Protein AF-W2RBD3-F1 (afdb_monomer_lite)

Sequence (770 aa):
MSEVTESHTTTTTTTAGEQTETVVTTTTTTTTTTTTEEMTSALADAMDKFSFIPEFGGQGISYWTELQRLYAASETSSARAFIDTAAQALLDESSSDEAKVSVAFEAVIDVHSWLQSLEVGDAPAGLALDRVFFSMPLLTLTQCANYLNFLETAGVSHETVAKNSATAVGHSQGVVSAVIFSAAKTAQEFVEIGVSVLRYMFWQGLRAQEAYQHLLTQYKQDGKNIEGAGPMLAVRGLKKEHVLKSIEVAKRRTKSPDLHLSLINASDMMNVTGFPATLTLLKQALEGLFAKPDADQTRIPHSQRKPTGSLSFLPLSAPFHTPLLSEAKPKLVQDVQRVKCAIKGGQLQVPVYATNAEATNLQTVDDVIDELINMQLLELVDWTATWAKIAEHHSNATHILEFGPDLGVAKLSDKFAEGLGIELVIATAKHPVMSSSTASAPLVGLQQFIDATSTFTSVEATWEKKFGPQVTESGKLVNRFTRALNKPPVMVAGMTPTTSLEGIDLVAAIQNAGFHGELAAGGLSRPNIFEDAVNELVSKIKPGLGIAINMLYLNAKQWGFQFPMVLRMRRSGVPIESITIGAGIPTKERALEMMSQLEDVGIKVVCFKPGSVDGIHAVLEIAAAMPSMTVMLQWTGGRAGGHHSFEDFHQPMEETYAAIRRVSNVLLVVGSGFGNWEDSKQYLTGEWSLSRGHLFKMPVDGILMGSRVMVAKEAATAPEVKKLLVDTPGIESELDHIGAGRAHSRRGEPLHSAVEGVRRQVLLDPARPG

Radius of gyration: 33.88 Å; chains: 1; bounding box: 140×58×85 Å

InterPro domains:
  IPR001227 Acyl transferase domain superfamily [G3DSA:3.40.366.10] (40-248)
  IPR001227 Acyl transferase domain superfamily [G3DSA:3.40.366.10] (314-462)
  IPR003965 Fatty acid synthase [PR01483] (479-499)
  IPR003965 Fatty acid synthase [PR01483] (609-627)
  IPR003965 Fatty acid synthase [PR01483] (629-648)
  IPR013565 Fatty acid synthase beta subunit AflB /Fas1-like, central domain [PF08354] (630-733)
  IPR013785 Aldolase-type TIM barrel [G3DSA:3.20.20.70] (463-743)
  IPR016035 Acyl transferase/acyl hydrolase/lysophospholipase [SSF52151] (56-420)
  IPR032088 Starter unit:ACP transacylase, SAT domain [PF16073] (56-305)
  IPR050830 Fungal fatty acid synthase [PTHR10982] (30-733)

pLDDT: mean 88.92, std 16.63, range [26.14, 98.81]

Structure (mmCIF, N/CA/C/O backbone):
data_AF-W2RBD3-F1
#
_entry.id   AF-W2RBD3-F1
#
loop_
_atom_site.group_PDB
_atom_site.id
_atom_site.type_symbol
_atom_site.label_atom_id
_atom_site.label_alt_id
_atom_site.label_comp_id
_atom_site.label_asym_id
_atom_site.label_entity_id
_atom_site.label_seq_id
_atom_site.pdbx_PDB_ins_code
_atom_site.Cartn_x
_atom_site.Cartn_y
_atom_site.Cartn_z
_atom_site.occupancy
_atom_site.B_iso_or_equiv
_atom_site.auth_seq_id
_atom_site.auth_comp_id
_atom_site.auth_asym_id
_atom_site.auth_atom_id
_atom_site.pdbx_PDB_model_num
ATOM 1 N N . MET A 1 1 ? -43.796 -24.158 -16.006 1.00 42.56 1 MET A N 1
ATOM 2 C CA . MET A 1 1 ? -45.097 -23.551 -15.650 1.00 42.56 1 MET A CA 1
ATOM 3 C C . MET A 1 1 ? -46.205 -24.290 -16.384 1.00 42.56 1 MET A C 1
ATOM 5 O O . MET A 1 1 ? -46.139 -24.379 -17.603 1.00 42.56 1 MET A O 1
ATOM 9 N N . SER A 1 2 ? -47.171 -24.853 -15.662 1.00 36.31 2 SER A N 1
ATOM 10 C CA . SER A 1 2 ? -48.413 -25.386 -16.236 1.00 36.31 2 SER A CA 1
ATOM 11 C C . SER A 1 2 ? -49.573 -24.614 -15.626 1.00 36.31 2 SER A C 1
ATOM 13 O O . SER A 1 2 ? -49.774 -24.666 -14.415 1.00 36.31 2 SER A O 1
ATOM 15 N N . GLU A 1 3 ? -50.297 -23.872 -16.450 1.00 34.53 3 GLU A N 1
ATOM 16 C CA . GLU A 1 3 ? -51.445 -23.079 -16.024 1.00 34.53 3 GLU A CA 1
ATOM 17 C C . GLU A 1 3 ? -52.714 -23.874 -16.352 1.00 34.53 3 GLU A C 1
ATOM 19 O O . GLU A 1 3 ? -52.901 -24.294 -17.495 1.00 34.53 3 GLU A O 1
ATOM 24 N N . VAL A 1 4 ? -53.561 -24.133 -15.353 1.00 43.09 4 VAL A N 1
ATOM 25 C CA . VAL A 1 4 ? -54.884 -24.738 -15.560 1.00 43.09 4 VAL A CA 1
ATOM 26 C C . VAL A 1 4 ? -55.922 -23.707 -15.146 1.00 43.09 4 VAL A C 1
ATOM 28 O O . VAL A 1 4 ? -55.894 -23.196 -14.026 1.00 43.09 4 VAL A O 1
ATOM 31 N N . THR A 1 5 ? -56.811 -23.369 -16.075 1.00 40.66 5 THR A N 1
ATOM 32 C CA . THR A 1 5 ? -57.878 -22.389 -15.872 1.00 40.66 5 THR A CA 1
ATOM 33 C C . THR A 1 5 ? -59.218 -23.102 -15.991 1.00 40.66 5 THR A C 1
ATOM 35 O O . THR A 1 5 ? -59.542 -23.619 -17.058 1.00 40.66 5 THR A O 1
ATOM 38 N N . GLU A 1 6 ? -60.006 -23.115 -14.917 1.00 47.03 6 GLU A N 1
ATOM 39 C CA . GLU A 1 6 ? -61.391 -23.594 -14.943 1.00 47.03 6 GLU A CA 1
ATOM 40 C C . GLU A 1 6 ? -62.354 -22.411 -14.782 1.00 47.03 6 GLU A C 1
ATOM 42 O O . GLU A 1 6 ? -62.167 -21.528 -13.937 1.00 47.03 6 GLU A O 1
ATOM 47 N N . SER A 1 7 ? -63.383 -22.373 -15.631 1.00 42.62 7 SER A N 1
ATOM 48 C CA . SER A 1 7 ? -64.442 -21.366 -15.605 1.00 42.62 7 SER A CA 1
ATOM 49 C C . SER A 1 7 ? -65.791 -22.025 -15.336 1.00 42.62 7 SER A C 1
ATOM 51 O O . SER A 1 7 ? -66.176 -22.999 -15.986 1.00 42.62 7 SER A O 1
ATOM 53 N N . HIS A 1 8 ? -66.534 -21.474 -14.377 1.00 48.09 8 HIS A N 1
ATOM 54 C CA . HIS A 1 8 ? -67.896 -21.904 -14.077 1.00 48.09 8 HIS A CA 1
ATOM 55 C C . HIS A 1 8 ? -68.867 -20.732 -14.235 1.00 48.09 8 HIS A C 1
ATOM 57 O O . HIS A 1 8 ? -68.729 -19.682 -13.604 1.00 48.09 8 HIS A O 1
ATOM 63 N N . THR A 1 9 ? -69.870 -20.928 -15.092 1.00 45.41 9 THR A N 1
ATOM 64 C CA . THR A 1 9 ? -70.931 -19.955 -15.369 1.00 45.41 9 THR A CA 1
ATOM 65 C C . THR A 1 9 ? -72.227 -20.412 -14.717 1.00 45.41 9 THR A C 1
ATOM 67 O O . THR A 1 9 ? -72.700 -21.515 -14.986 1.00 45.41 9 THR A O 1
ATOM 70 N N . THR A 1 10 ? -72.831 -19.554 -13.894 1.00 46.59 10 THR A N 1
ATOM 71 C CA . THR A 1 10 ? -74.152 -19.808 -13.300 1.00 46.59 10 THR A CA 1
ATOM 72 C C . THR A 1 10 ? -75.127 -18.727 -13.754 1.00 46.59 10 THR A C 1
ATOM 74 O O . THR A 1 10 ? -74.820 -17.537 -13.699 1.00 46.59 10 THR A O 1
ATOM 77 N N . THR A 1 11 ? -76.298 -19.147 -14.235 1.00 48.66 11 THR A N 1
ATOM 78 C CA . THR A 1 11 ? -77.363 -18.249 -14.705 1.00 48.66 11 THR A CA 1
ATOM 79 C C . THR A 1 11 ? -78.531 -18.309 -13.739 1.00 48.66 11 THR A C 1
ATOM 81 O O . THR A 1 11 ? -79.080 -19.388 -13.515 1.00 48.66 11 THR A O 1
ATOM 84 N N . THR A 1 12 ? -78.942 -17.159 -13.209 1.00 46.69 12 THR A N 1
ATOM 85 C CA . THR A 1 12 ? -80.091 -17.068 -12.305 1.00 46.69 12 THR A CA 1
ATOM 86 C C . THR A 1 12 ? -81.127 -16.133 -12.915 1.00 46.69 12 THR A C 1
ATOM 88 O O . THR A 1 12 ? -80.826 -14.994 -13.270 1.00 46.69 12 THR A O 1
ATOM 91 N N . THR A 1 13 ? -82.353 -16.635 -13.074 1.00 47.00 13 THR A N 1
ATOM 92 C CA . THR A 1 13 ? -83.486 -15.880 -13.627 1.00 47.00 13 THR A CA 1
ATOM 93 C C . THR A 1 13 ? -84.501 -15.639 -12.525 1.00 47.00 13 THR A C 1
ATOM 95 O O . THR A 1 13 ? -84.930 -16.591 -11.873 1.00 47.00 13 THR A O 1
ATOM 98 N N . THR A 1 14 ? -84.912 -14.389 -12.334 1.00 48.22 14 THR A N 1
ATOM 99 C CA . THR A 1 14 ? -85.931 -14.036 -11.337 1.00 48.22 14 THR A CA 1
ATOM 100 C C . THR A 1 14 ? -87.060 -13.276 -12.016 1.00 48.22 14 THR A C 1
ATOM 102 O O . THR A 1 14 ? -86.823 -12.388 -12.831 1.00 48.22 14 THR A O 1
ATOM 105 N N . THR A 1 15 ? -88.301 -13.655 -11.703 1.00 44.12 15 THR A N 1
ATOM 106 C CA . THR A 1 15 ? -89.507 -13.076 -12.315 1.00 44.12 15 THR A CA 1
ATOM 107 C C . THR A 1 15 ? -90.357 -12.429 -11.230 1.00 44.12 15 THR A C 1
ATOM 109 O O . THR A 1 15 ? -90.715 -13.098 -10.260 1.00 44.12 15 THR A O 1
ATOM 112 N N . ALA A 1 16 ? -90.693 -11.149 -11.390 1.00 40.84 16 ALA A N 1
ATOM 113 C CA . ALA A 1 16 ? -91.628 -10.443 -10.520 1.00 40.84 16 ALA A CA 1
ATOM 114 C C . ALA A 1 16 ? -92.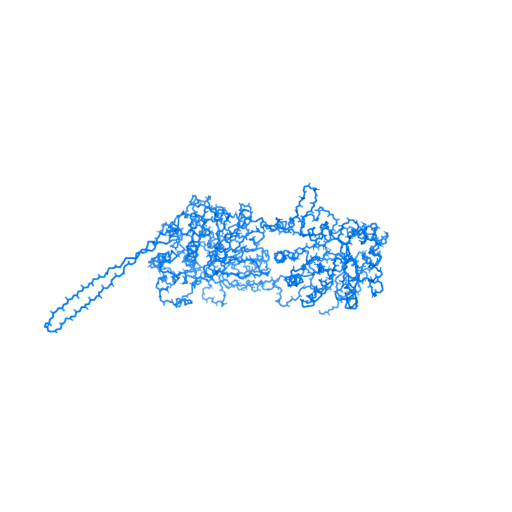556 -9.568 -11.378 1.00 40.84 16 ALA A C 1
ATOM 116 O O . ALA A 1 16 ? -92.155 -8.523 -11.883 1.00 40.84 16 ALA A O 1
ATOM 117 N N . GLY A 1 17 ? -93.806 -10.008 -11.549 1.00 63.91 17 GLY A N 1
ATOM 118 C CA . GLY A 1 17 ? -94.783 -9.341 -12.419 1.00 63.91 17 GLY A CA 1
ATOM 119 C C . GLY A 1 17 ? -94.480 -9.518 -13.914 1.00 63.91 17 GLY A C 1
ATOM 120 O O . GLY A 1 17 ? -93.918 -10.529 -14.321 1.00 63.91 17 GLY A O 1
ATOM 121 N N . GLU A 1 18 ? -94.865 -8.542 -14.741 1.00 45.94 18 GLU A N 1
ATOM 122 C CA . GLU A 1 18 ? -94.736 -8.603 -16.211 1.00 45.94 18 GLU A CA 1
ATOM 123 C C . GLU A 1 18 ? -93.317 -8.316 -16.751 1.00 45.94 18 GLU A C 1
ATOM 125 O O . GLU A 1 18 ? -93.142 -8.114 -17.952 1.00 45.94 18 GLU A O 1
ATOM 130 N N . GLN A 1 19 ? -92.278 -8.333 -15.909 1.00 38.34 19 GLN A N 1
ATOM 131 C CA . GLN A 1 19 ? -90.886 -8.263 -16.366 1.00 38.34 19 GLN A CA 1
ATOM 132 C C . GLN A 1 19 ? -90.031 -9.380 -15.757 1.00 38.34 19 GLN A C 1
ATOM 134 O O . GLN A 1 19 ? -90.107 -9.689 -14.567 1.00 38.34 19 GLN A O 1
ATOM 139 N N . THR A 1 20 ? -89.226 -10.006 -16.620 1.00 47.12 20 THR A N 1
ATOM 140 C CA . THR A 1 20 ? -88.289 -11.086 -16.283 1.00 47.12 20 THR A CA 1
ATOM 141 C C . THR A 1 20 ? -86.873 -10.592 -16.538 1.00 47.12 20 THR A C 1
ATOM 143 O O . THR A 1 20 ? -86.583 -10.143 -17.646 1.00 47.12 20 THR A O 1
ATOM 146 N N . GLU A 1 21 ? -85.990 -10.694 -15.545 1.00 40.16 21 GLU A N 1
ATOM 147 C CA . GLU A 1 21 ? -84.583 -10.313 -15.680 1.00 40.16 21 GLU A CA 1
ATOM 148 C C . GLU A 1 21 ? -83.690 -11.535 -15.418 1.00 40.16 21 GLU A C 1
ATOM 150 O O . GLU A 1 21 ? -83.887 -12.289 -14.458 1.00 40.16 21 GLU A O 1
ATOM 155 N N . THR A 1 22 ? -82.740 -11.770 -16.326 1.00 45.06 22 THR A N 1
ATOM 156 C CA . THR A 1 22 ? -81.808 -12.905 -16.279 1.00 45.06 22 THR A CA 1
ATOM 157 C C . THR A 1 22 ? -80.394 -12.373 -16.134 1.00 45.06 22 THR A C 1
ATOM 159 O O . THR A 1 22 ? -79.925 -11.642 -17.005 1.00 45.06 22 THR A O 1
ATOM 162 N N . VAL A 1 23 ? -79.707 -12.758 -15.059 1.00 43.25 23 VAL A N 1
ATOM 163 C CA . VAL A 1 23 ? -78.312 -12.373 -14.819 1.00 43.25 23 VAL A CA 1
ATOM 164 C C . VAL A 1 23 ? -77.432 -13.615 -14.922 1.00 43.25 23 VAL A C 1
ATOM 166 O O . VAL A 1 23 ? -77.678 -14.633 -14.270 1.00 43.25 23 VAL A O 1
ATOM 169 N N . VAL A 1 24 ? -76.410 -13.528 -15.775 1.00 44.53 24 VAL A N 1
ATOM 170 C CA . VAL A 1 24 ? -75.399 -14.571 -15.979 1.00 44.53 24 VAL A CA 1
ATOM 171 C C . VAL A 1 24 ? -74.103 -14.105 -15.331 1.00 44.53 24 VAL A C 1
ATOM 173 O O . VAL A 1 24 ? -73.531 -13.102 -15.755 1.00 44.53 24 VAL A O 1
ATOM 176 N N . THR A 1 25 ? -73.615 -14.848 -14.340 1.00 38.19 25 THR A N 1
ATOM 177 C CA . THR A 1 25 ? -72.338 -14.557 -13.676 1.00 38.19 25 THR A CA 1
ATOM 178 C C . THR A 1 25 ? -71.355 -15.682 -13.980 1.00 38.19 25 THR A C 1
ATOM 180 O O . THR A 1 25 ? -71.649 -16.856 -13.746 1.00 38.19 25 THR A O 1
ATOM 183 N N . THR A 1 26 ? -70.187 -15.330 -14.522 1.00 37.22 26 THR A N 1
ATOM 184 C CA . THR A 1 26 ? -69.086 -16.273 -14.777 1.00 37.22 26 THR A CA 1
ATOM 185 C C . THR A 1 26 ? -67.933 -15.954 -13.843 1.00 37.22 26 THR A C 1
ATOM 187 O O . THR A 1 26 ? -67.455 -14.821 -13.834 1.00 37.22 26 THR A O 1
ATOM 190 N N . THR A 1 27 ? -67.484 -16.951 -13.083 1.00 37.56 27 THR A N 1
ATOM 191 C CA . THR A 1 27 ? -66.327 -16.833 -12.191 1.00 37.56 27 THR A CA 1
ATOM 192 C C . THR A 1 27 ? -65.225 -17.751 -12.705 1.00 37.56 27 THR A C 1
ATOM 194 O O . THR A 1 27 ? -65.459 -18.939 -12.938 1.00 37.56 27 THR A O 1
ATOM 197 N N . THR A 1 28 ? -64.029 -17.196 -12.892 1.00 35.59 28 THR A N 1
ATOM 198 C CA . THR A 1 28 ? -62.841 -17.926 -13.353 1.00 35.59 28 THR A CA 1
ATOM 199 C C . THR A 1 28 ? -61.823 -17.953 -12.222 1.00 35.59 28 THR A C 1
ATOM 201 O O . THR A 1 28 ? -61.526 -16.907 -11.644 1.00 35.59 28 THR A O 1
ATOM 204 N N . THR A 1 29 ? -61.295 -19.129 -11.887 1.00 35.44 29 THR A N 1
ATOM 205 C CA . THR A 1 29 ? -60.264 -19.278 -10.851 1.00 35.44 29 THR A CA 1
ATOM 206 C C . THR A 1 29 ? -59.015 -19.888 -11.476 1.00 35.44 29 THR A C 1
ATOM 208 O O . THR A 1 29 ? -59.068 -20.971 -12.052 1.00 35.44 29 THR A O 1
ATOM 211 N N . THR A 1 30 ? -57.893 -19.174 -11.376 1.00 33.44 30 THR A N 1
ATOM 212 C CA . THR A 1 30 ? -56.581 -19.623 -11.859 1.00 33.44 30 THR A CA 1
ATOM 213 C C . THR A 1 30 ? -55.731 -19.991 -10.650 1.00 33.44 30 THR A C 1
ATOM 215 O O . THR A 1 30 ? -55.554 -19.169 -9.751 1.00 33.44 30 THR A O 1
ATOM 218 N N . THR A 1 31 ? -55.222 -21.221 -10.595 1.00 34.44 31 THR A N 1
ATOM 219 C CA . THR A 1 31 ? -54.333 -21.670 -9.513 1.00 34.44 31 THR A CA 1
ATOM 220 C C . THR A 1 31 ? -52.937 -21.908 -10.072 1.00 34.44 31 THR A C 1
ATOM 222 O O . THR A 1 31 ? -52.719 -22.840 -10.842 1.00 34.44 31 THR A O 1
ATOM 225 N N . THR A 1 32 ? -51.985 -21.064 -9.676 1.00 32.22 32 THR A N 1
ATOM 226 C CA . THR A 1 32 ? -50.572 -21.176 -10.060 1.00 32.22 32 THR A CA 1
ATOM 227 C C . THR A 1 32 ? -49.817 -21.920 -8.964 1.00 32.22 32 THR A C 1
ATOM 229 O O . THR A 1 32 ? -49.723 -21.438 -7.838 1.00 32.22 32 THR A O 1
ATOM 232 N N . THR A 1 33 ? -49.285 -23.103 -9.267 1.00 30.81 33 THR A N 1
ATOM 233 C CA . THR A 1 33 ? -48.367 -23.819 -8.369 1.00 30.81 33 THR A CA 1
ATOM 234 C C . THR A 1 33 ? -46.938 -23.382 -8.683 1.00 30.81 33 THR A C 1
ATOM 236 O O . THR A 1 33 ? -46.378 -23.763 -9.710 1.00 30.81 33 THR A O 1
ATOM 239 N N . THR A 1 34 ? -46.350 -22.556 -7.821 1.00 29.56 34 THR A N 1
ATOM 240 C CA . THR A 1 34 ? -44.927 -22.202 -7.873 1.00 29.56 34 THR A CA 1
ATOM 241 C C . THR A 1 34 ? -44.154 -23.207 -7.027 1.00 29.56 34 THR A C 1
ATOM 243 O O . THR A 1 34 ? -44.249 -23.202 -5.803 1.00 29.56 34 THR A O 1
ATOM 246 N N . THR A 1 35 ? -43.403 -24.098 -7.668 1.00 29.03 35 THR A N 1
ATOM 247 C CA . THR A 1 35 ? -42.313 -24.827 -7.013 1.00 29.03 35 THR A CA 1
ATOM 248 C C . THR A 1 35 ? -41.185 -23.837 -6.742 1.00 29.03 35 THR A C 1
ATOM 250 O O . THR A 1 35 ? -40.581 -23.324 -7.681 1.00 29.03 35 THR A O 1
ATOM 253 N N . THR A 1 36 ? -40.932 -23.532 -5.472 1.00 34.59 36 THR A N 1
ATOM 254 C CA . THR A 1 36 ? -39.731 -22.831 -5.008 1.00 34.59 36 THR A CA 1
ATOM 255 C C . THR A 1 36 ? -38.532 -23.765 -5.176 1.00 34.59 36 THR A C 1
ATOM 257 O O . THR A 1 36 ? -38.262 -24.602 -4.321 1.00 34.59 36 THR A O 1
ATOM 260 N N . GLU A 1 37 ? -37.833 -23.661 -6.305 1.00 33.25 37 GLU A N 1
ATOM 261 C CA . GLU A 1 37 ? -36.417 -24.030 -6.351 1.00 33.25 37 GLU A CA 1
ATOM 262 C C . GLU A 1 37 ? -35.660 -22.951 -5.565 1.00 33.25 37 GLU A C 1
ATOM 264 O O . GLU A 1 37 ? -35.721 -21.770 -5.913 1.00 33.25 37 GLU A O 1
ATOM 269 N N . GLU A 1 38 ? -35.007 -23.332 -4.465 1.00 38.19 38 GLU A N 1
ATOM 270 C CA . GLU A 1 38 ? -34.038 -22.478 -3.776 1.00 38.19 38 GLU A CA 1
ATOM 271 C C . GLU A 1 38 ? -32.923 -22.137 -4.774 1.00 38.19 38 GLU A C 1
ATOM 273 O O . GLU A 1 38 ? -32.088 -22.981 -5.095 1.00 38.19 38 GLU A O 1
ATOM 278 N N . MET A 1 39 ? -32.926 -20.916 -5.315 1.00 39.75 39 MET A N 1
ATOM 279 C CA . MET A 1 39 ? -31.778 -20.413 -6.065 1.00 39.75 39 MET A CA 1
ATOM 280 C C . MET A 1 39 ? -30.640 -20.192 -5.065 1.00 39.75 39 MET A C 1
ATOM 282 O O . MET A 1 39 ? -30.625 -19.190 -4.350 1.00 39.75 39 MET A O 1
ATOM 286 N N . THR A 1 40 ? -29.707 -21.140 -4.984 1.00 53.28 40 THR A N 1
ATOM 287 C CA . THR A 1 40 ? -28.430 -20.947 -4.291 1.00 53.28 40 THR A CA 1
ATOM 288 C C . THR A 1 40 ? -27.666 -19.807 -4.967 1.00 53.28 40 THR A C 1
ATOM 290 O O . THR A 1 40 ? -27.737 -19.623 -6.185 1.00 53.28 40 THR A O 1
ATOM 293 N N . SER A 1 41 ? -26.991 -18.959 -4.184 1.00 72.12 41 SER A N 1
ATOM 294 C CA . SER A 1 41 ? -26.258 -17.831 -4.760 1.00 72.12 41 SER A CA 1
ATOM 295 C C . SER A 1 41 ? -25.045 -18.327 -5.553 1.00 72.12 41 SER A C 1
ATOM 297 O O . SER A 1 41 ? -24.392 -19.300 -5.176 1.00 72.12 41 SER A O 1
ATOM 299 N N . ALA A 1 42 ? -24.686 -17.621 -6.630 1.00 76.06 42 ALA A N 1
ATOM 300 C CA . ALA A 1 42 ? -23.510 -17.969 -7.433 1.00 76.06 42 ALA A CA 1
ATOM 301 C C . ALA A 1 42 ? -22.207 -17.988 -6.607 1.00 76.06 42 ALA A C 1
ATOM 303 O O . ALA A 1 42 ? -21.284 -18.733 -6.936 1.00 76.06 42 ALA A O 1
ATOM 304 N N . LEU A 1 43 ? -22.136 -17.191 -5.531 1.00 81.62 43 LEU A N 1
ATOM 305 C CA . LEU A 1 43 ? -21.018 -17.217 -4.590 1.00 81.62 43 LEU A CA 1
ATOM 306 C C . LEU A 1 43 ? -21.042 -18.455 -3.691 1.00 81.62 43 LEU A C 1
ATOM 308 O O . LEU A 1 43 ? -19.989 -19.055 -3.477 1.00 81.62 43 LEU A O 1
ATOM 312 N N . ALA A 1 44 ? -22.211 -18.871 -3.201 1.00 80.62 44 ALA A N 1
ATOM 313 C CA . ALA A 1 44 ? -22.341 -20.088 -2.404 1.00 80.62 44 ALA A CA 1
ATOM 314 C C . ALA A 1 44 ? -21.848 -21.321 -3.176 1.00 80.62 44 ALA A C 1
ATOM 316 O O . ALA A 1 44 ? -21.077 -22.113 -2.633 1.00 80.62 44 ALA A O 1
ATOM 317 N N . ASP A 1 45 ? -22.197 -21.426 -4.460 1.00 81.62 45 ASP A N 1
ATOM 318 C CA . ASP A 1 45 ? -21.787 -22.541 -5.326 1.00 81.62 45 ASP A CA 1
ATOM 319 C C . ASP A 1 45 ? -20.283 -22.533 -5.660 1.00 81.62 45 ASP A C 1
ATOM 321 O O . ASP A 1 45 ? -19.700 -23.561 -6.010 1.00 81.62 45 ASP A O 1
ATOM 325 N N . ALA A 1 46 ? -19.635 -21.370 -5.575 1.00 85.25 46 ALA A N 1
ATOM 326 C CA . ALA A 1 46 ? -18.230 -21.189 -5.926 1.00 85.25 46 ALA A CA 1
ATOM 327 C C . ALA A 1 46 ? -17.299 -21.113 -4.710 1.00 85.25 46 ALA A C 1
ATOM 329 O O . ALA A 1 46 ? -16.096 -20.918 -4.897 1.00 85.25 46 ALA A O 1
ATOM 330 N N . MET A 1 47 ? -17.822 -21.264 -3.489 1.00 85.69 47 MET A N 1
ATOM 331 C CA . MET A 1 47 ? -17.082 -20.917 -2.279 1.00 85.69 47 MET A CA 1
ATOM 332 C C . MET A 1 47 ? -15.768 -21.685 -2.114 1.00 85.69 47 MET A C 1
ATOM 334 O O . MET A 1 47 ? -14.762 -21.094 -1.736 1.00 85.69 47 MET A O 1
ATOM 338 N N . ASP A 1 48 ? -15.746 -22.966 -2.486 1.00 85.62 48 ASP A N 1
ATOM 339 C CA . ASP A 1 48 ? -14.556 -23.822 -2.384 1.00 85.62 48 ASP A CA 1
ATOM 340 C C . ASP A 1 48 ? -13.385 -23.357 -3.286 1.00 85.62 48 ASP A C 1
ATOM 342 O O . ASP A 1 48 ? -12.281 -23.899 -3.212 1.00 85.62 48 ASP A O 1
ATOM 346 N N . LYS A 1 49 ? -13.603 -22.368 -4.168 1.00 87.94 49 LYS A N 1
ATOM 347 C CA . LYS A 1 49 ? -12.549 -21.739 -4.981 1.00 87.94 49 LYS A CA 1
ATOM 348 C C . LYS A 1 49 ? -11.823 -20.613 -4.245 1.00 87.94 49 LYS A C 1
ATOM 350 O O . LYS A 1 49 ? -10.752 -20.204 -4.699 1.00 87.94 49 LYS A O 1
ATOM 355 N N . PHE A 1 50 ? -12.404 -20.091 -3.171 1.00 92.00 50 PHE A N 1
ATOM 356 C CA . PHE A 1 50 ? -11.901 -18.933 -2.450 1.00 92.00 50 PHE A CA 1
ATOM 357 C C . PHE A 1 50 ? -11.233 -19.343 -1.141 1.00 92.00 50 PHE A C 1
ATOM 359 O O . PHE A 1 50 ? -11.607 -20.309 -0.485 1.00 92.00 50 PHE A O 1
ATOM 366 N N . SER A 1 51 ? -10.239 -18.554 -0.759 1.00 94.44 51 SER A N 1
ATOM 367 C CA . SER A 1 51 ? -9.660 -18.548 0.579 1.00 94.44 51 SER A CA 1
ATOM 368 C C . SER A 1 51 ? -9.661 -17.107 1.072 1.00 94.44 51 SER A C 1
ATOM 370 O O . SER A 1 51 ? -9.068 -16.240 0.414 1.00 94.44 51 SER A O 1
ATOM 372 N N . PHE A 1 52 ? -10.375 -16.839 2.161 1.00 96.75 52 PHE A N 1
ATOM 373 C CA . PHE A 1 52 ? -10.646 -15.491 2.651 1.00 96.75 52 PHE A CA 1
ATOM 374 C C . PHE A 1 52 ? -9.799 -15.087 3.850 1.00 96.75 52 PHE A C 1
ATOM 376 O O . PHE A 1 52 ? -9.380 -15.916 4.660 1.00 96.75 52 PHE A O 1
ATOM 383 N N . ILE A 1 53 ? -9.644 -13.773 3.985 1.00 98.31 53 ILE A N 1
ATOM 384 C CA . ILE A 1 53 ? -9.252 -13.091 5.211 1.00 98.31 53 ILE A CA 1
ATOM 385 C C . ILE A 1 53 ? -10.338 -12.055 5.529 1.00 98.31 53 ILE A C 1
ATOM 387 O O . ILE A 1 53 ? -10.335 -10.972 4.943 1.00 98.31 53 ILE A O 1
ATOM 391 N N . PRO A 1 54 ? -11.297 -12.364 6.416 1.00 98.44 54 PRO A N 1
ATOM 392 C CA . PRO A 1 54 ? -12.169 -11.352 6.998 1.00 98.44 54 PRO A CA 1
ATOM 393 C C . PRO A 1 54 ? -11.335 -10.309 7.743 1.00 98.44 54 PRO A C 1
ATOM 395 O O . PRO A 1 54 ? -10.522 -10.658 8.606 1.00 98.44 54 PRO A O 1
ATOM 398 N N . GLU A 1 55 ? -11.535 -9.043 7.394 1.00 98.50 55 GLU A N 1
ATOM 399 C CA . GLU A 1 55 ? -10.809 -7.901 7.934 1.00 98.50 55 GLU A CA 1
ATOM 400 C C . GLU A 1 55 ? -11.780 -6.886 8.553 1.00 98.50 55 GLU A C 1
ATOM 402 O O . GLU A 1 55 ? -12.916 -6.693 8.098 1.00 98.50 55 GLU A O 1
ATOM 407 N N . PHE A 1 56 ? -11.341 -6.285 9.660 1.00 98.12 56 PHE A N 1
ATOM 408 C CA . PHE A 1 56 ? -12.120 -5.321 10.424 1.00 98.12 56 PHE A CA 1
ATOM 409 C C . PHE A 1 56 ? -11.247 -4.141 10.871 1.00 98.12 56 PHE A C 1
ATOM 411 O O . PHE A 1 56 ? -10.206 -4.318 11.512 1.00 98.12 56 PHE A O 1
ATOM 418 N N . GLY A 1 57 ? -11.692 -2.917 10.581 1.00 94.00 57 GLY A N 1
ATOM 419 C CA . GLY A 1 57 ? -10.997 -1.694 10.996 1.00 94.00 57 GLY A CA 1
ATOM 420 C C . GLY A 1 57 ? -11.098 -1.313 12.482 1.00 94.00 57 GLY A C 1
ATOM 421 O O . GLY A 1 57 ? -11.844 -1.900 13.262 1.00 94.00 57 GLY A O 1
ATOM 422 N N . GLY A 1 58 ? -10.340 -0.289 12.878 1.00 91.06 58 GLY A N 1
ATOM 423 C CA . GLY A 1 58 ? -10.302 0.239 14.245 1.00 91.06 58 GLY A CA 1
ATOM 424 C C . GLY A 1 58 ? -10.966 1.611 14.417 1.00 91.06 58 GLY A C 1
ATOM 425 O O . GLY A 1 58 ? -11.672 2.109 13.540 1.00 91.06 58 GLY A O 1
ATOM 426 N N . GLN A 1 59 ? -10.707 2.234 15.569 1.00 91.81 59 GLN A N 1
ATOM 427 C CA . GLN A 1 59 ? -11.198 3.569 15.935 1.00 91.81 59 GLN A CA 1
ATOM 428 C C . GLN A 1 59 ? -10.744 4.681 14.973 1.00 91.81 59 GLN A C 1
ATOM 430 O O . GLN A 1 59 ? -9.732 4.570 14.282 1.00 91.81 59 GLN A O 1
ATOM 435 N N . GLY A 1 60 ? -11.472 5.803 14.984 1.00 86.19 60 GLY A N 1
ATOM 436 C CA . GLY A 1 60 ? -11.169 6.979 14.159 1.00 86.19 60 GLY A CA 1
ATOM 437 C C . GLY A 1 60 ? -11.822 6.979 12.770 1.00 86.19 60 GLY A C 1
ATOM 438 O O . GLY A 1 60 ? -11.459 7.804 11.930 1.00 86.19 60 GLY A O 1
ATOM 439 N N . ILE A 1 61 ? -12.781 6.078 12.533 1.00 88.81 61 ILE A N 1
ATOM 440 C CA . ILE A 1 61 ? -13.580 5.974 11.304 1.00 88.81 61 ILE A CA 1
ATOM 441 C C . ILE A 1 61 ? -15.039 6.318 11.623 1.00 88.81 61 ILE A C 1
ATOM 443 O O . ILE A 1 61 ? -15.585 5.876 12.633 1.00 88.81 61 ILE A O 1
ATOM 447 N N . SER A 1 62 ? -15.684 7.109 10.761 1.00 91.88 62 SER A N 1
ATOM 448 C CA . SER A 1 62 ? -17.104 7.442 10.912 1.00 91.88 62 SER A CA 1
ATOM 449 C C . SER A 1 62 ? -17.982 6.234 10.578 1.00 91.88 62 SER A C 1
ATOM 451 O O . SER A 1 62 ? -17.898 5.693 9.479 1.00 91.88 62 SER A O 1
ATOM 453 N N . TYR A 1 63 ? -18.830 5.830 11.523 1.00 95.06 63 TYR A N 1
ATOM 454 C CA . TYR A 1 63 ? -19.655 4.620 11.434 1.00 95.06 63 TYR A CA 1
ATOM 455 C C . TYR A 1 63 ? -21.164 4.908 11.421 1.00 95.06 63 TYR A C 1
ATOM 457 O O . TYR A 1 63 ? -21.938 4.130 10.871 1.00 95.06 63 TYR A O 1
ATOM 465 N N . TRP A 1 64 ? -21.595 6.034 12.000 1.00 96.31 64 TRP A N 1
ATOM 466 C CA . TRP A 1 64 ? -23.004 6.286 12.323 1.00 96.31 64 TRP A CA 1
ATOM 467 C C . TRP A 1 64 ? -23.932 6.256 11.106 1.00 96.31 64 TRP A C 1
ATOM 469 O O . TRP A 1 64 ? -24.926 5.536 11.097 1.00 96.31 64 TRP A O 1
ATOM 479 N N . THR A 1 65 ? -23.582 6.978 10.042 1.00 95.88 65 THR A N 1
ATOM 480 C CA . THR A 1 65 ? -24.394 7.009 8.817 1.00 95.88 65 THR A CA 1
ATOM 481 C C . THR A 1 65 ? -24.499 5.634 8.159 1.00 95.88 65 THR A C 1
ATOM 483 O O . THR A 1 65 ? -25.498 5.329 7.513 1.00 95.88 65 THR A O 1
ATOM 486 N N . GLU A 1 66 ? -23.475 4.795 8.301 1.00 96.12 66 GLU A N 1
ATOM 487 C CA . GLU A 1 66 ? -23.502 3.435 7.767 1.00 96.12 66 GLU A CA 1
ATOM 488 C C . GLU A 1 66 ? -24.419 2.533 8.590 1.00 96.12 66 GLU A C 1
ATOM 490 O O . GLU A 1 66 ? -25.259 1.845 8.017 1.00 96.12 66 GLU A O 1
ATOM 495 N N . LEU A 1 67 ? -24.361 2.637 9.920 1.00 97.19 67 LEU A N 1
ATOM 496 C CA . LEU A 1 67 ? -25.293 1.963 10.822 1.00 97.19 67 LEU A CA 1
ATOM 497 C C . LEU A 1 67 ? -26.754 2.355 10.544 1.00 97.19 67 LEU A C 1
ATOM 499 O O . LEU A 1 67 ? -27.615 1.483 10.451 1.00 97.19 67 LEU A O 1
ATOM 503 N N . GLN A 1 68 ? -27.028 3.648 10.337 1.00 97.06 68 GLN A N 1
ATOM 504 C CA . GLN A 1 68 ? -28.359 4.137 9.958 1.00 97.06 68 GLN A CA 1
ATOM 505 C C . GLN A 1 68 ? -28.850 3.516 8.646 1.00 97.06 68 GLN A C 1
ATOM 507 O O . GLN A 1 68 ? -30.009 3.118 8.544 1.00 97.06 68 GLN A O 1
ATOM 512 N N . ARG A 1 69 ? -27.974 3.396 7.641 1.00 95.62 69 ARG A N 1
ATOM 513 C CA . ARG A 1 69 ? -28.325 2.767 6.358 1.00 95.62 69 ARG A CA 1
ATOM 514 C C . ARG A 1 69 ? -28.607 1.278 6.506 1.00 95.62 69 ARG A C 1
ATOM 516 O O . ARG A 1 69 ? -29.579 0.812 5.926 1.00 95.62 69 ARG A O 1
ATOM 523 N N . LEU A 1 70 ? -27.801 0.557 7.287 1.00 96.00 70 LEU A N 1
ATOM 524 C CA . LEU A 1 70 ? -28.034 -0.862 7.577 1.00 96.00 70 LEU A CA 1
ATOM 525 C C . LEU A 1 70 ? -29.389 -1.071 8.267 1.00 96.00 70 LEU A C 1
ATOM 527 O O . LEU A 1 70 ? -30.134 -1.973 7.895 1.00 96.00 70 LEU A O 1
ATOM 531 N N . TYR A 1 71 ? -29.740 -0.199 9.214 1.00 96.44 71 TYR A N 1
ATOM 532 C CA . TYR A 1 71 ? -31.033 -0.238 9.899 1.00 96.44 71 TYR A CA 1
ATOM 533 C C . TYR A 1 71 ? -32.218 0.051 8.964 1.00 96.44 71 TYR A C 1
ATOM 535 O O . TYR A 1 71 ? -33.252 -0.620 9.013 1.00 96.44 71 TYR A O 1
ATOM 543 N N . ALA A 1 72 ? -32.065 1.053 8.095 1.00 94.19 72 ALA A N 1
ATOM 544 C CA . ALA A 1 72 ? -33.108 1.493 7.175 1.00 94.19 72 ALA A CA 1
ATOM 545 C C . ALA A 1 72 ? -33.291 0.571 5.955 1.00 94.19 72 ALA A C 1
ATOM 547 O O . ALA A 1 72 ? -34.313 0.671 5.282 1.00 94.19 72 ALA A O 1
ATOM 548 N N . ALA A 1 73 ? -32.323 -0.304 5.652 1.00 90.38 73 ALA A N 1
ATOM 549 C CA . ALA A 1 73 ? -32.303 -1.087 4.416 1.00 90.38 73 ALA A CA 1
ATOM 550 C C . ALA A 1 73 ? -33.490 -2.057 4.276 1.00 90.38 73 ALA A C 1
ATOM 552 O O . ALA A 1 73 ? -34.111 -2.113 3.217 1.00 90.38 73 ALA A O 1
ATOM 553 N N . SER A 1 74 ? -33.802 -2.828 5.321 1.00 88.88 74 SER A N 1
ATOM 554 C CA . SER A 1 74 ? -34.925 -3.773 5.323 1.00 88.88 74 SER A C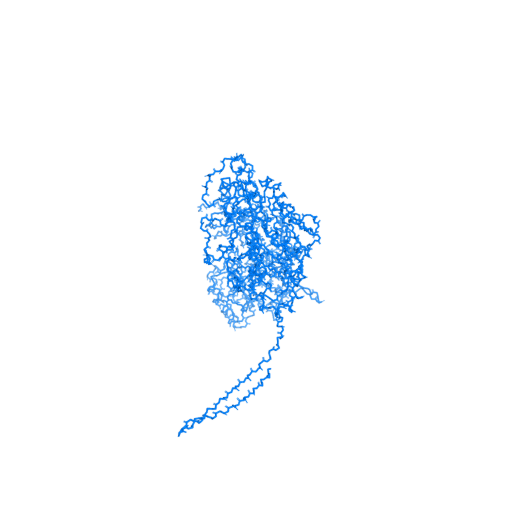A 1
ATOM 555 C C . SER A 1 74 ? -35.366 -4.100 6.747 1.00 88.88 74 SER A C 1
ATOM 557 O O . SER A 1 74 ? -34.533 -4.321 7.624 1.00 88.88 74 SER A O 1
ATOM 559 N N . GLU A 1 75 ? -36.680 -4.157 6.974 1.00 88.06 75 GLU A N 1
ATOM 560 C CA . GLU A 1 75 ? -37.272 -4.529 8.269 1.00 88.06 75 GLU A CA 1
ATOM 561 C C . GLU A 1 75 ? -37.062 -6.002 8.627 1.00 88.06 75 GLU A C 1
ATOM 563 O O . GLU A 1 75 ? -37.084 -6.360 9.800 1.00 88.06 75 GLU A O 1
ATOM 568 N N . THR A 1 76 ? -36.846 -6.853 7.625 1.00 88.81 76 THR A N 1
ATOM 569 C CA . THR A 1 76 ? -36.705 -8.301 7.804 1.00 88.81 76 THR A CA 1
ATOM 570 C C . THR A 1 76 ? -35.259 -8.776 7.707 1.00 88.81 76 THR A C 1
ATOM 572 O O . THR A 1 76 ? -35.036 -9.985 7.724 1.00 88.81 76 THR A O 1
ATOM 575 N N . SER A 1 77 ? -34.284 -7.868 7.563 1.00 93.06 77 SER A N 1
ATOM 576 C CA . SER A 1 77 ? -32.881 -8.266 7.424 1.00 93.06 77 SER A CA 1
ATOM 577 C C . SER A 1 77 ? -32.297 -8.763 8.740 1.00 93.06 77 SER A C 1
ATOM 579 O O . SER A 1 77 ? -32.610 -8.281 9.835 1.00 93.06 77 SER A O 1
ATOM 581 N N . SER A 1 78 ? -31.371 -9.708 8.614 1.00 92.94 78 SER A N 1
ATOM 582 C CA . SER A 1 78 ? -30.605 -10.250 9.739 1.00 92.94 78 SER A CA 1
ATOM 583 C C . SER A 1 78 ? -29.787 -9.167 10.454 1.00 92.94 78 SER A C 1
ATOM 585 O O . SER A 1 78 ? -29.710 -9.141 11.685 1.00 92.94 78 SER A O 1
ATOM 587 N N . ALA A 1 79 ? -29.234 -8.223 9.687 1.00 95.75 79 ALA A N 1
ATOM 588 C CA . ALA A 1 79 ? -28.487 -7.087 10.207 1.00 95.75 79 ALA A CA 1
ATOM 589 C C . ALA A 1 79 ? -29.358 -6.186 11.093 1.00 95.75 79 ALA A C 1
ATOM 591 O O . ALA A 1 79 ? -28.921 -5.802 12.177 1.00 95.75 79 ALA A O 1
ATOM 592 N N . ARG A 1 80 ? -30.601 -5.886 10.687 1.00 96.50 80 ARG A N 1
ATOM 593 C CA . ARG A 1 80 ? -31.507 -5.065 11.500 1.00 96.50 80 ARG A CA 1
ATOM 594 C C . ARG A 1 80 ? -31.920 -5.773 12.786 1.00 96.50 80 ARG A C 1
ATOM 596 O O . ARG A 1 80 ? -31.830 -5.163 13.846 1.00 96.50 80 ARG A O 1
ATOM 603 N N . ALA A 1 81 ? -32.276 -7.056 12.721 1.00 96.94 81 ALA A N 1
ATOM 604 C CA . ALA A 1 81 ? -32.628 -7.836 13.911 1.00 96.94 81 ALA A CA 1
ATOM 605 C C . ALA A 1 81 ? -31.474 -7.901 14.936 1.00 96.94 81 ALA A C 1
ATOM 607 O O . ALA A 1 81 ? -31.685 -7.803 16.151 1.00 96.94 81 ALA A O 1
ATOM 608 N N . PHE A 1 82 ? -30.233 -8.014 14.451 1.00 98.25 82 PHE A N 1
ATOM 609 C CA . PHE A 1 82 ? -29.044 -7.895 15.290 1.00 98.25 82 PHE A CA 1
ATOM 610 C C . PHE A 1 82 ? -28.910 -6.497 15.902 1.00 98.25 82 PHE A C 1
ATOM 612 O O . PHE A 1 82 ? -28.701 -6.392 17.112 1.00 98.25 82 PHE A O 1
ATOM 619 N N . ILE A 1 83 ? -29.077 -5.435 15.101 1.00 98.50 83 ILE A N 1
ATOM 620 C CA . ILE A 1 83 ? -29.043 -4.048 15.588 1.00 98.50 83 ILE A CA 1
ATOM 621 C C . ILE A 1 83 ? -30.089 -3.829 16.680 1.00 98.50 83 ILE A C 1
ATOM 623 O O . ILE A 1 83 ? -29.749 -3.265 17.715 1.00 98.50 83 ILE A O 1
ATOM 627 N N . ASP A 1 84 ? -31.313 -4.325 16.506 1.00 97.94 84 ASP A N 1
ATOM 628 C CA . ASP A 1 84 ? -32.381 -4.192 17.496 1.00 97.94 84 ASP A CA 1
ATOM 629 C C . ASP A 1 84 ? -32.009 -4.863 18.834 1.00 97.94 84 ASP A C 1
ATOM 631 O O . ASP A 1 84 ? -32.184 -4.290 19.915 1.00 97.94 84 ASP A O 1
ATOM 635 N N . THR A 1 85 ? -31.441 -6.070 18.775 1.00 98.00 85 THR A N 1
ATOM 636 C CA . THR A 1 85 ? -31.028 -6.823 19.971 1.00 98.00 85 THR A CA 1
ATOM 637 C C . THR A 1 85 ? -29.838 -6.159 20.672 1.00 98.00 85 THR A C 1
ATOM 639 O O . THR A 1 85 ? -29.817 -6.015 21.897 1.00 98.00 85 THR A O 1
ATOM 642 N N . ALA A 1 86 ? -28.849 -5.712 19.897 1.00 98.31 86 ALA A N 1
ATOM 643 C CA . ALA A 1 86 ? -27.680 -4.999 20.393 1.00 98.31 86 ALA A CA 1
ATOM 644 C C . ALA A 1 86 ? -28.042 -3.637 21.002 1.00 98.31 86 ALA A C 1
ATOM 646 O O . ALA A 1 86 ? -27.527 -3.281 22.060 1.00 98.31 86 ALA A O 1
ATOM 647 N N . ALA A 1 87 ? -28.951 -2.896 20.369 1.00 98.38 87 ALA A N 1
ATOM 648 C CA . ALA A 1 87 ? -29.455 -1.618 20.854 1.00 98.38 87 ALA A CA 1
ATOM 649 C C . ALA A 1 87 ? -30.100 -1.761 22.236 1.00 98.38 87 ALA A C 1
ATOM 651 O O . ALA A 1 87 ? -29.792 -0.976 23.132 1.00 98.38 87 ALA A O 1
ATOM 652 N N . GLN A 1 88 ? -30.917 -2.801 22.444 1.00 98.44 88 GLN A N 1
ATOM 653 C CA . GLN A 1 88 ? -31.490 -3.083 23.761 1.00 98.44 88 GLN A CA 1
ATOM 654 C C . GLN A 1 88 ? -30.404 -3.409 24.795 1.00 98.44 88 GLN A C 1
ATOM 656 O O . GLN A 1 88 ? -30.435 -2.892 25.909 1.00 98.44 88 GLN A O 1
ATOM 661 N N . ALA A 1 89 ? -29.406 -4.217 24.431 1.00 98.31 89 ALA A N 1
ATOM 662 C CA . ALA A 1 89 ? -28.316 -4.554 25.341 1.00 98.31 89 ALA A CA 1
ATOM 663 C C . ALA A 1 89 ? -27.488 -3.329 25.767 1.00 98.31 89 ALA A C 1
ATOM 665 O O . ALA A 1 89 ? -27.141 -3.198 26.940 1.00 98.31 89 ALA A O 1
ATOM 666 N N . LEU A 1 90 ? -27.199 -2.415 24.838 1.00 98.56 90 LEU A N 1
ATOM 667 C CA . LEU A 1 90 ? -26.500 -1.161 25.131 1.00 98.56 90 LEU A CA 1
ATOM 668 C C . LEU A 1 90 ? -27.350 -0.214 25.982 1.00 98.56 90 LEU A C 1
ATOM 670 O O . LEU A 1 90 ? -26.821 0.435 26.888 1.00 98.56 90 LEU A O 1
ATOM 674 N N . LEU A 1 91 ? -28.660 -0.163 25.735 1.00 98.50 91 LEU A N 1
ATOM 675 C CA . LEU A 1 91 ? -29.602 0.593 26.553 1.00 98.50 91 LEU A CA 1
ATOM 676 C C . LEU A 1 91 ? -29.608 0.082 28.000 1.00 98.50 91 LEU A C 1
ATOM 678 O O . LEU A 1 91 ? -29.523 0.893 28.922 1.00 98.50 91 LEU A O 1
ATOM 682 N N . ASP A 1 92 ? -29.637 -1.238 28.205 1.00 98.19 92 ASP A N 1
ATOM 683 C CA . ASP A 1 92 ? -29.603 -1.849 29.538 1.00 98.19 92 ASP A CA 1
ATOM 684 C C . ASP A 1 92 ? -28.320 -1.470 30.298 1.00 98.19 92 ASP A C 1
ATOM 686 O O . ASP A 1 92 ? -28.384 -0.991 31.432 1.00 98.19 92 ASP A O 1
ATOM 690 N N . GLU A 1 93 ? -27.146 -1.656 29.677 1.00 98.00 93 GLU A N 1
ATOM 691 C CA . GLU A 1 93 ? -25.861 -1.385 30.336 1.00 98.00 93 GLU A CA 1
ATOM 692 C C . GLU A 1 93 ? -25.670 0.110 30.617 1.00 98.00 93 GLU A C 1
ATOM 694 O O . GLU A 1 93 ? -25.287 0.492 31.725 1.00 98.00 93 GLU A O 1
ATOM 699 N N . SER A 1 94 ? -25.988 0.973 29.648 1.00 98.00 94 SER A N 1
ATOM 700 C CA . SER A 1 94 ? -25.859 2.428 29.806 1.00 98.00 94 SER A CA 1
ATOM 701 C C . SER A 1 94 ? -26.902 3.036 30.747 1.00 98.00 94 SER A C 1
ATOM 703 O O . SER A 1 94 ? -26.687 4.120 31.288 1.00 98.00 94 SER A O 1
ATOM 705 N N . SER A 1 95 ? -28.007 2.336 31.010 1.00 98.06 95 SER A N 1
ATOM 706 C CA . SER A 1 95 ? -29.015 2.753 31.989 1.00 98.06 95 SER A CA 1
ATOM 707 C C . SER A 1 95 ? -28.701 2.323 33.423 1.00 98.06 95 SER A C 1
ATOM 709 O O . SER A 1 95 ? -29.399 2.776 34.336 1.00 98.06 95 SER A O 1
ATOM 711 N N . SER A 1 96 ? -27.683 1.484 33.637 1.00 97.31 96 SER A N 1
ATOM 712 C CA . SER A 1 96 ? -27.295 1.012 34.970 1.00 97.31 96 SER A CA 1
ATOM 713 C C . SER A 1 96 ? -26.859 2.155 35.894 1.00 97.31 96 SER A C 1
ATOM 715 O O . SER A 1 96 ? -26.316 3.175 35.454 1.00 97.31 96 SER A O 1
ATOM 717 N N . ASP A 1 97 ? -27.084 1.984 37.198 1.00 96.62 97 ASP A N 1
ATOM 718 C CA . ASP A 1 97 ? -26.639 2.955 38.200 1.00 96.62 97 ASP A CA 1
ATOM 719 C C . ASP A 1 97 ? -25.106 3.028 38.229 1.00 96.62 97 ASP A C 1
ATOM 721 O O . ASP A 1 97 ? -24.540 4.117 38.320 1.00 96.62 97 ASP A O 1
ATOM 725 N N . GLU A 1 98 ? -24.425 1.892 38.046 1.00 95.44 98 GLU A N 1
ATOM 726 C CA . GLU A 1 98 ? -22.967 1.804 37.951 1.00 95.44 98 GLU A CA 1
ATOM 727 C C . GLU A 1 98 ? -22.390 2.628 36.791 1.00 95.44 98 GLU A C 1
ATOM 729 O O . GLU A 1 98 ? -21.291 3.174 36.923 1.00 95.44 98 GLU A O 1
ATOM 734 N N . ALA A 1 99 ? -23.104 2.732 35.664 1.00 96.88 99 ALA A N 1
ATOM 735 C CA . ALA A 1 99 ? -22.681 3.562 34.541 1.00 96.88 99 ALA A CA 1
ATOM 736 C C . ALA A 1 99 ? -22.861 5.046 34.875 1.00 96.88 99 ALA A C 1
ATOM 738 O O . ALA A 1 99 ? -21.923 5.828 34.729 1.00 96.88 99 ALA A O 1
ATOM 739 N N . LYS A 1 100 ? -24.042 5.421 35.381 1.00 97.38 100 LYS A N 1
ATOM 740 C CA . LYS A 1 100 ? -24.438 6.816 35.650 1.00 97.38 100 LYS A CA 1
ATOM 741 C C . LYS A 1 100 ? -23.597 7.514 36.717 1.00 97.38 100 LYS A C 1
ATOM 743 O O . LYS A 1 100 ? -23.501 8.737 36.701 1.00 97.38 100 LYS A O 1
ATOM 748 N N . VAL A 1 101 ? -23.006 6.766 37.651 1.00 96.62 101 VAL A N 1
ATOM 749 C CA . VAL A 1 101 ? -22.118 7.338 38.680 1.00 96.62 101 VAL A CA 1
ATOM 750 C C . VAL A 1 101 ? -20.706 7.635 38.171 1.00 96.62 101 VAL A C 1
ATOM 752 O O . VAL A 1 101 ? -19.940 8.298 38.871 1.00 96.62 101 VAL A O 1
ATOM 755 N N . SER A 1 102 ? -20.329 7.144 36.986 1.00 96.50 102 SER A N 1
ATOM 756 C CA . SER A 1 102 ? -19.010 7.419 36.420 1.00 96.50 102 SER A CA 1
ATOM 757 C C . SER A 1 102 ? -18.897 8.874 35.974 1.00 96.50 102 SER A C 1
ATOM 759 O O . SER A 1 102 ? -19.795 9.424 35.343 1.00 96.50 102 SER A O 1
ATOM 761 N N . VAL A 1 103 ? -17.738 9.483 36.222 1.00 94.56 103 VAL A N 1
ATOM 762 C CA . VAL A 1 103 ? -17.426 10.842 35.743 1.00 94.56 103 VAL A CA 1
ATOM 763 C C . VAL A 1 103 ? -17.366 10.939 34.215 1.00 94.56 103 VAL A C 1
ATOM 765 O O . VAL A 1 103 ? -17.532 12.022 33.660 1.00 94.56 103 VAL A O 1
ATOM 768 N N . ALA A 1 104 ? -17.167 9.803 33.542 1.00 95.69 104 ALA A N 1
ATOM 769 C CA . ALA A 1 104 ? -17.132 9.699 32.091 1.00 95.69 104 ALA A CA 1
ATOM 770 C C . ALA A 1 104 ? -18.497 9.385 31.462 1.00 95.69 104 ALA A C 1
ATOM 772 O O . ALA A 1 104 ? -18.572 9.225 30.246 1.00 95.69 104 ALA A O 1
ATOM 773 N N . PHE A 1 105 ? -19.560 9.273 32.262 1.00 97.25 105 PHE A N 1
ATOM 774 C CA . PHE A 1 105 ? -20.903 9.055 31.743 1.00 97.25 105 PHE A CA 1
ATOM 775 C C . PHE A 1 105 ? -21.389 10.283 30.971 1.00 97.25 105 PHE A C 1
ATOM 777 O O . PHE A 1 105 ? -21.418 11.391 31.507 1.00 97.25 105 PHE A O 1
ATOM 784 N N . GLU A 1 106 ? -21.797 10.084 29.718 1.00 95.06 106 GLU A N 1
ATOM 785 C CA . GLU A 1 106 ? -22.266 11.179 28.863 1.00 95.06 106 GLU A CA 1
ATOM 786 C C . GLU A 1 106 ? -23.776 11.145 28.646 1.00 95.06 106 GLU A C 1
ATOM 788 O O . GLU A 1 106 ? -24.453 12.159 28.810 1.00 95.06 106 GLU A O 1
ATOM 793 N N . ALA A 1 107 ? -24.309 9.982 28.277 1.00 96.69 107 ALA A N 1
ATOM 794 C CA . ALA A 1 107 ? -25.727 9.795 28.014 1.00 96.69 107 ALA A CA 1
ATOM 795 C C . ALA A 1 107 ? -26.103 8.314 28.099 1.00 96.69 107 ALA A C 1
ATOM 797 O O . ALA A 1 107 ? -25.262 7.430 27.958 1.00 96.69 107 ALA A O 1
ATOM 798 N N . VAL A 1 108 ? -27.396 8.045 28.261 1.00 97.31 108 VAL A N 1
ATOM 799 C CA . VAL A 1 108 ? -27.939 6.714 27.974 1.00 97.31 108 VAL A CA 1
ATOM 800 C C . VAL A 1 108 ? -27.836 6.467 26.464 1.00 97.31 108 VAL A C 1
ATOM 802 O O . VAL A 1 108 ? -28.178 7.347 25.672 1.00 97.31 108 VAL A O 1
ATOM 805 N N . ILE A 1 109 ? -27.356 5.288 26.065 1.00 97.50 109 ILE A N 1
ATOM 806 C CA . ILE A 1 109 ? -27.191 4.900 24.660 1.00 97.50 109 ILE A CA 1
ATOM 807 C C . ILE A 1 109 ? -28.478 4.220 24.180 1.00 97.50 109 ILE A C 1
ATOM 809 O O . ILE A 1 109 ? -28.581 2.995 24.146 1.00 97.50 109 ILE A O 1
ATOM 813 N N . ASP A 1 110 ? -29.470 5.030 23.815 1.00 96.56 110 ASP A N 1
ATOM 814 C CA . ASP A 1 110 ? -30.742 4.564 23.252 1.00 96.56 110 ASP A CA 1
ATOM 815 C C . ASP A 1 110 ? -30.683 4.552 21.716 1.00 96.56 110 ASP A C 1
ATOM 817 O O . ASP A 1 110 ? -31.214 5.427 21.028 1.00 96.56 110 ASP A O 1
ATOM 821 N N . VAL A 1 111 ? -29.975 3.553 21.177 1.00 97.06 111 VAL A N 1
ATOM 822 C CA . VAL A 1 111 ? -29.752 3.412 19.728 1.00 97.06 111 VAL A CA 1
ATOM 823 C C . VAL A 1 111 ? -31.071 3.254 18.968 1.00 97.06 111 VAL A C 1
ATOM 825 O O . VAL A 1 111 ? -31.203 3.803 17.879 1.00 97.06 111 VAL A O 1
ATOM 828 N N . HIS A 1 112 ? -32.056 2.557 19.546 1.00 95.00 112 HIS A N 1
ATOM 829 C CA . HIS A 1 112 ? -33.394 2.394 18.965 1.00 95.00 112 HIS A CA 1
ATOM 830 C C . HIS A 1 112 ? -34.055 3.738 18.712 1.00 95.00 112 HIS A C 1
ATOM 832 O O . HIS A 1 112 ? -34.421 4.055 17.579 1.00 95.00 112 HIS A O 1
ATOM 838 N N . SER A 1 113 ? -34.150 4.551 19.764 1.00 95.62 113 SER A N 1
ATOM 839 C CA . SER A 1 113 ? -34.729 5.885 19.675 1.00 95.62 113 SER A CA 1
ATOM 840 C C . SER A 1 113 ? -33.985 6.739 18.652 1.00 95.62 113 SER A C 1
ATOM 842 O O . SER A 1 113 ? -34.613 7.379 17.808 1.00 95.62 113 SER A O 1
ATOM 844 N N . TRP A 1 114 ? -32.649 6.704 18.644 1.00 96.75 114 TRP A N 1
ATOM 845 C CA . TRP A 1 114 ? -31.849 7.472 17.688 1.00 96.75 114 TRP A CA 1
ATOM 846 C C . TRP A 1 114 ? -32.066 7.034 16.236 1.00 96.75 114 TRP A C 1
ATOM 848 O O . TRP A 1 114 ? -32.242 7.888 15.375 1.00 96.75 114 TRP A O 1
ATOM 858 N N . LEU A 1 115 ? -32.084 5.730 15.951 1.00 95.69 115 LEU A N 1
ATOM 859 C CA . LEU A 1 115 ? -32.265 5.208 14.592 1.00 95.69 115 LEU A CA 1
ATOM 860 C C . LEU A 1 115 ? -33.688 5.416 14.054 1.00 95.69 115 LEU A C 1
ATOM 862 O O . LEU A 1 115 ? -33.859 5.563 12.848 1.00 95.69 115 LEU A O 1
ATOM 866 N N . GLN A 1 116 ? -34.702 5.435 14.924 1.00 93.75 116 GLN A N 1
ATOM 867 C CA . GLN A 1 116 ? -36.104 5.623 14.529 1.00 93.75 116 GLN A CA 1
ATOM 868 C C . GLN A 1 116 ? -36.512 7.096 14.408 1.00 93.75 116 GLN A C 1
ATOM 870 O O . GLN A 1 116 ? -37.418 7.415 13.640 1.00 93.75 116 GLN A O 1
ATOM 875 N N . SER A 1 117 ? -35.892 7.986 15.189 1.00 91.81 117 SER A N 1
ATOM 876 C CA . SER A 1 117 ? -36.278 9.403 15.252 1.00 91.81 117 SER A CA 1
ATOM 877 C C . SER A 1 117 ? -35.446 10.333 14.370 1.00 91.81 117 SER A C 1
ATOM 879 O O . SER A 1 117 ? -35.883 11.456 14.118 1.00 91.81 117 SER A O 1
ATOM 881 N N . LEU A 1 118 ? -34.269 9.897 13.911 1.00 92.50 118 LEU A N 1
ATOM 882 C CA . LEU A 1 118 ? -33.344 10.711 13.120 1.00 92.50 118 LEU A CA 1
ATOM 883 C C . LEU A 1 118 ? -33.328 10.278 11.654 1.00 92.50 118 LEU A C 1
ATOM 885 O O . LEU A 1 118 ? -33.371 9.087 11.343 1.00 92.50 118 LEU A O 1
ATOM 889 N N . GLU A 1 119 ? -33.188 11.246 10.747 1.00 91.62 119 GLU A N 1
ATOM 890 C CA . GLU A 1 119 ? -32.933 10.948 9.340 1.00 91.62 119 GLU A CA 1
ATOM 891 C C . GLU A 1 119 ? -31.489 10.456 9.134 1.00 91.62 119 GLU A C 1
ATOM 893 O O . GLU A 1 119 ? -30.573 10.740 9.913 1.00 91.62 119 GLU A O 1
ATOM 898 N N . VAL A 1 120 ? -31.262 9.697 8.057 1.00 92.62 120 VAL A N 1
ATOM 899 C CA . VAL A 1 120 ? -29.922 9.206 7.706 1.00 92.62 120 VAL A CA 1
ATOM 900 C C . VAL A 1 120 ? -28.985 10.391 7.461 1.00 92.62 120 VAL A C 1
ATOM 902 O O . VAL A 1 120 ? -29.195 11.177 6.541 1.00 92.62 120 VAL A O 1
ATOM 905 N N . GLY A 1 121 ? -27.901 10.464 8.231 1.00 91.81 121 GLY A N 1
ATOM 906 C CA . GLY A 1 121 ? -26.942 11.571 8.213 1.00 91.81 121 GLY A CA 1
ATOM 907 C C . GLY A 1 121 ? -27.035 12.475 9.441 1.00 91.81 121 GLY A C 1
ATOM 908 O O . GLY A 1 121 ? -26.018 13.057 9.820 1.00 91.81 121 GLY A O 1
ATOM 909 N N . ASP A 1 122 ? -28.190 12.528 10.106 1.00 93.75 122 ASP A N 1
ATOM 910 C CA . ASP A 1 122 ? -28.347 13.274 11.350 1.00 93.75 122 ASP A CA 1
ATOM 911 C C . ASP A 1 122 ? -27.748 12.501 12.525 1.00 93.75 122 ASP A C 1
ATOM 913 O O . ASP A 1 122 ? -27.933 11.290 12.666 1.00 93.75 122 ASP A O 1
ATOM 917 N N . ALA A 1 123 ? -27.032 13.214 13.393 1.00 91.81 123 ALA A N 1
ATOM 918 C CA . ALA A 1 123 ? -26.499 12.681 14.641 1.00 91.81 123 ALA A CA 1
ATOM 919 C C . ALA A 1 123 ? -27.356 13.139 15.836 1.00 91.81 123 ALA A C 1
ATOM 921 O O . ALA A 1 123 ? -27.927 14.234 15.791 1.00 91.81 123 ALA A O 1
ATOM 922 N N . PRO A 1 124 ? -27.416 12.359 16.931 1.00 92.88 124 PRO A N 1
ATOM 923 C CA . PRO A 1 124 ? -28.095 12.780 18.150 1.00 92.88 124 PRO A CA 1
ATOM 924 C C . PRO A 1 124 ? -27.570 14.131 18.654 1.00 92.88 124 PRO A C 1
ATOM 926 O O . PRO A 1 124 ? -26.362 14.343 18.796 1.00 92.88 124 PRO A O 1
ATOM 929 N N . ALA A 1 125 ? -28.490 15.057 18.927 1.00 91.06 125 ALA A N 1
ATOM 930 C CA . ALA A 1 125 ? -28.146 16.430 19.272 1.00 91.06 125 ALA A CA 1
ATOM 931 C C . ALA A 1 125 ? -27.262 16.506 20.529 1.00 91.06 125 ALA A C 1
ATOM 933 O O . ALA A 1 125 ? -27.579 15.937 21.571 1.00 91.06 125 ALA A O 1
ATOM 934 N N . GLY A 1 126 ? -26.161 17.256 20.432 1.00 90.75 126 GLY A N 1
ATOM 935 C CA . GLY A 1 126 ? -25.238 17.485 21.548 1.00 90.75 126 GLY A CA 1
ATOM 936 C C . GLY A 1 126 ? -24.297 16.319 21.865 1.00 90.75 126 GLY A C 1
ATOM 937 O O . GLY A 1 126 ? -23.501 16.451 22.793 1.00 90.75 126 GLY A O 1
ATOM 938 N N . LEU A 1 127 ? -24.346 15.217 21.107 1.00 93.62 127 LEU A N 1
ATOM 939 C CA . LEU A 1 127 ? -23.453 14.074 21.289 1.00 93.62 127 LEU A CA 1
ATOM 940 C C . LEU A 1 127 ? -22.345 14.060 20.234 1.00 93.62 127 LEU A C 1
ATOM 942 O O . LEU A 1 127 ? -22.574 14.274 19.045 1.00 93.62 127 LEU A O 1
ATOM 946 N N . ALA A 1 128 ? -21.129 13.771 20.686 1.00 93.44 128 ALA A N 1
ATOM 947 C CA . ALA A 1 128 ? -19.968 13.571 19.830 1.00 93.44 128 ALA A CA 1
ATOM 948 C C . ALA A 1 128 ? -19.723 12.062 19.689 1.00 93.44 128 ALA A C 1
ATOM 950 O O . ALA A 1 128 ? -19.122 11.436 20.561 1.00 93.44 128 ALA A O 1
ATOM 951 N N . LEU A 1 129 ? -20.246 11.466 18.614 1.00 95.06 129 LEU A N 1
ATOM 952 C CA . LEU A 1 129 ? -20.232 10.010 18.406 1.00 95.06 129 LEU A CA 1
ATOM 953 C C . LEU A 1 129 ? -18.827 9.420 18.177 1.00 95.06 129 LEU A C 1
ATOM 955 O O . LEU A 1 129 ? -18.662 8.204 18.209 1.00 95.06 129 LEU A O 1
ATOM 959 N N . ASP A 1 130 ? -17.810 10.252 17.966 1.00 93.38 130 ASP A N 1
ATOM 960 C CA . ASP A 1 130 ? -16.397 9.863 17.922 1.00 93.38 130 ASP A CA 1
ATOM 961 C C . ASP A 1 130 ? -15.777 9.670 19.319 1.00 93.38 130 ASP A C 1
ATOM 963 O O . ASP A 1 130 ? -14.682 9.115 19.445 1.00 93.38 130 ASP A O 1
ATOM 967 N N . ARG A 1 131 ? -16.469 10.078 20.393 1.00 95.06 131 ARG A N 1
ATOM 968 C CA . ARG A 1 131 ? -16.032 9.779 21.760 1.00 95.06 131 ARG A CA 1
ATOM 969 C C . ARG A 1 131 ? -16.157 8.293 22.051 1.00 95.06 131 ARG A C 1
ATOM 971 O O . ARG A 1 131 ? -17.173 7.674 21.747 1.00 95.06 131 ARG A O 1
ATOM 978 N N . VAL A 1 132 ? -15.149 7.741 22.724 1.00 96.50 132 VAL A N 1
ATOM 979 C CA . VAL A 1 132 ? -14.998 6.293 22.947 1.00 96.50 132 VAL A CA 1
ATOM 980 C C . VAL A 1 132 ? -16.122 5.684 23.779 1.00 96.50 132 VAL A C 1
ATOM 982 O O . VAL A 1 132 ? -16.367 4.488 23.676 1.00 96.50 132 VAL A O 1
ATOM 985 N N . PHE A 1 133 ? -16.842 6.503 24.551 1.00 96.38 133 PHE A N 1
ATOM 986 C CA . PHE A 1 133 ? -18.074 6.103 25.225 1.00 96.38 133 PHE A CA 1
ATOM 987 C C . PHE A 1 133 ? -19.137 5.591 24.232 1.00 96.38 133 PHE A C 1
ATOM 989 O O . PHE A 1 133 ? -19.778 4.575 24.488 1.00 96.38 133 PHE A O 1
ATOM 996 N N . PHE A 1 134 ? -19.277 6.246 23.073 1.00 97.62 134 PHE A N 1
ATOM 997 C CA . PHE A 1 134 ? -20.198 5.849 22.003 1.00 97.62 134 PHE A CA 1
ATOM 998 C C . PHE A 1 134 ? -19.508 4.980 20.948 1.00 97.62 134 PHE A C 1
ATOM 1000 O O . PHE A 1 134 ? -20.026 3.934 20.561 1.00 97.62 134 PHE A O 1
ATOM 1007 N N . SER A 1 135 ? -18.325 5.391 20.483 1.00 97.19 135 SER A N 1
ATOM 1008 C CA . SER A 1 135 ? -17.684 4.767 19.326 1.00 97.19 135 SER A CA 1
ATOM 1009 C C . SER A 1 135 ? -17.217 3.340 19.588 1.00 97.19 135 SER A C 1
ATOM 1011 O O . SER A 1 135 ? -17.220 2.546 18.655 1.00 97.19 135 SER A O 1
ATOM 1013 N N . MET A 1 136 ? -16.828 2.979 20.818 1.00 96.75 136 MET A N 1
ATOM 1014 C CA . MET A 1 136 ? -16.379 1.615 21.128 1.00 96.75 136 MET A CA 1
ATOM 1015 C C . MET A 1 136 ? -17.477 0.583 20.838 1.00 96.75 136 MET A C 1
ATOM 1017 O O . MET A 1 136 ? -17.283 -0.243 19.950 1.00 96.75 136 MET A O 1
ATOM 1021 N N . PRO A 1 137 ? -18.653 0.611 21.481 1.00 98.00 137 PRO A N 1
ATOM 1022 C CA . PRO A 1 137 ? -19.696 -0.353 21.147 1.00 98.00 137 PRO A CA 1
ATOM 1023 C C . PRO A 1 137 ? -20.251 -0.161 19.726 1.00 98.00 137 PRO A C 1
ATOM 1025 O O . PRO A 1 137 ? -20.426 -1.135 18.996 1.00 98.00 137 PRO A O 1
ATOM 1028 N N . LEU A 1 138 ? -20.507 1.076 19.289 1.00 98.31 138 LEU A N 1
ATOM 1029 C CA . LEU A 1 138 ? -21.250 1.300 18.044 1.00 98.31 138 LEU A CA 1
ATOM 1030 C C . LEU A 1 138 ? -20.440 0.999 16.774 1.00 98.31 138 LEU A C 1
ATOM 1032 O O . LEU A 1 138 ? -21.017 0.604 15.759 1.00 98.31 138 LEU A O 1
ATOM 1036 N N . LEU A 1 139 ? -19.111 1.115 16.819 1.00 97.75 139 LEU A N 1
ATOM 1037 C CA . LEU A 1 139 ? -18.260 0.707 15.702 1.00 97.75 139 LEU A CA 1
ATOM 1038 C C . LEU A 1 139 ? -18.268 -0.818 15.520 1.00 97.75 139 LEU A C 1
ATOM 1040 O O . LEU A 1 139 ? -18.489 -1.293 14.408 1.00 97.75 139 LEU A O 1
ATOM 1044 N N . THR A 1 140 ? -18.098 -1.582 16.606 1.00 98.38 140 THR A N 1
ATOM 1045 C CA . THR A 1 140 ? -18.188 -3.055 16.577 1.00 98.38 140 THR A CA 1
ATOM 1046 C C . THR A 1 140 ? -19.574 -3.514 16.125 1.00 98.38 140 THR A C 1
ATOM 1048 O O . THR A 1 140 ? -19.678 -4.428 15.309 1.00 98.38 140 THR A O 1
ATOM 1051 N N . LEU A 1 141 ? -20.636 -2.837 16.580 1.00 98.69 141 LEU A N 1
ATOM 1052 C CA . LEU A 1 141 ? -22.005 -3.079 16.120 1.00 98.69 141 LEU A CA 1
ATOM 1053 C C . LEU A 1 141 ? -22.113 -2.906 14.601 1.00 98.69 141 LEU A C 1
ATOM 1055 O O . LEU A 1 141 ? -22.622 -3.789 13.917 1.00 98.69 141 LEU A O 1
ATOM 1059 N N . THR A 1 142 ? -21.585 -1.803 14.067 1.00 98.50 142 THR A N 1
ATOM 1060 C CA . THR A 1 142 ? -21.632 -1.510 12.627 1.00 98.50 142 THR A CA 1
ATOM 1061 C C . THR A 1 142 ? -20.877 -2.563 11.811 1.00 98.50 142 THR A C 1
ATOM 1063 O O . THR A 1 142 ? -21.388 -3.040 10.805 1.00 98.50 142 THR A O 1
ATOM 1066 N N . GLN A 1 143 ? -19.696 -2.985 12.268 1.00 98.38 143 GLN A N 1
ATOM 1067 C CA . GLN A 1 143 ? -18.893 -4.029 11.618 1.00 98.38 143 GLN A CA 1
ATOM 1068 C C . GLN A 1 143 ? -19.599 -5.386 11.581 1.00 98.38 143 GLN A C 1
ATOM 1070 O O . GLN A 1 143 ? -19.654 -6.043 10.543 1.00 98.38 143 GLN A O 1
ATOM 1075 N N . CYS A 1 144 ? -20.171 -5.796 12.712 1.00 98.62 144 CYS A N 1
ATOM 1076 C CA . CYS A 1 144 ? -20.915 -7.047 12.814 1.00 98.62 144 CYS A CA 1
ATOM 1077 C C . CYS A 1 144 ? -22.196 -7.007 11.965 1.00 98.62 144 CYS A C 1
ATOM 1079 O O . CYS A 1 144 ? -22.523 -7.984 11.294 1.00 98.62 144 CYS A O 1
ATOM 1081 N N . ALA A 1 145 ? -22.889 -5.865 11.927 1.00 98.50 145 ALA A N 1
ATOM 1082 C CA . ALA A 1 145 ? -24.055 -5.666 11.072 1.00 98.50 145 ALA A CA 1
ATOM 1083 C C . ALA A 1 145 ? -23.691 -5.682 9.574 1.00 98.50 145 ALA A C 1
ATOM 1085 O O . ALA A 1 145 ? -24.417 -6.284 8.787 1.00 98.50 145 ALA A O 1
ATOM 1086 N N . ASN A 1 146 ? -22.551 -5.100 9.181 1.00 98.25 146 ASN A N 1
ATOM 1087 C CA . ASN A 1 146 ? -22.017 -5.203 7.819 1.00 98.25 146 ASN A CA 1
ATOM 1088 C C . ASN A 1 146 ? -21.754 -6.661 7.424 1.00 98.25 146 ASN A C 1
ATOM 1090 O O . ASN A 1 146 ? -22.148 -7.076 6.335 1.00 98.25 146 ASN A O 1
ATOM 1094 N N . TYR A 1 147 ? -21.145 -7.450 8.313 1.00 98.62 147 TYR A N 1
ATOM 1095 C CA . TYR A 1 147 ? -20.907 -8.873 8.074 1.00 98.62 147 TYR A CA 1
ATOM 1096 C C . TYR A 1 147 ? -22.213 -9.667 7.894 1.00 98.62 147 TYR A C 1
ATOM 1098 O O . TYR A 1 147 ? -22.343 -10.428 6.937 1.00 98.62 147 TYR A O 1
ATOM 1106 N N . LEU A 1 148 ? -23.214 -9.458 8.755 1.00 98.44 148 LEU A N 1
ATOM 1107 C CA . LEU A 1 148 ? -24.524 -10.110 8.610 1.00 98.44 148 LEU A CA 1
ATOM 1108 C C . LEU A 1 148 ? -25.231 -9.692 7.313 1.00 98.44 148 LEU A C 1
ATOM 1110 O O . LEU A 1 148 ? -25.759 -10.538 6.593 1.00 98.44 148 LEU A O 1
ATOM 1114 N N . ASN A 1 149 ? -25.169 -8.406 6.961 1.00 97.56 149 ASN A N 1
ATOM 1115 C CA . ASN A 1 149 ? -25.689 -7.921 5.687 1.00 97.56 149 ASN A CA 1
ATOM 1116 C C . ASN A 1 149 ? -24.960 -8.557 4.490 1.00 97.56 149 ASN A C 1
ATOM 1118 O O . ASN A 1 149 ? -25.592 -8.844 3.476 1.00 97.56 149 ASN A O 1
ATOM 1122 N N . PHE A 1 150 ? -23.647 -8.787 4.586 1.00 97.44 150 PHE A N 1
ATOM 1123 C CA . PHE A 1 150 ? -22.880 -9.505 3.568 1.00 97.44 150 PHE A CA 1
ATOM 1124 C C . PHE A 1 150 ? -23.371 -10.944 3.392 1.00 97.44 150 PHE A C 1
ATOM 1126 O O . PHE A 1 150 ? -23.584 -11.354 2.254 1.00 97.44 150 PHE A O 1
ATOM 1133 N N . LEU A 1 151 ? -23.599 -11.687 4.483 1.00 97.06 151 LEU A N 1
ATOM 1134 C CA . LEU A 1 151 ? -24.133 -13.054 4.414 1.00 97.06 151 LEU A CA 1
ATOM 1135 C C . LEU A 1 151 ? -25.457 -13.099 3.641 1.00 97.06 151 LEU A C 1
ATOM 1137 O O . LEU A 1 151 ? -25.627 -13.925 2.746 1.00 97.06 151 LEU A O 1
ATOM 1141 N N . GLU A 1 152 ? -26.361 -12.166 3.942 1.00 94.56 152 GLU A N 1
ATOM 1142 C CA . GLU A 1 152 ? -27.665 -12.045 3.284 1.00 94.56 152 GLU A CA 1
ATOM 1143 C C . GLU A 1 152 ? -27.533 -11.627 1.812 1.00 94.56 152 GLU A C 1
ATOM 1145 O O . GLU A 1 152 ? -28.063 -12.294 0.926 1.00 94.56 152 GLU A O 1
ATOM 1150 N N . THR A 1 153 ? -26.762 -10.571 1.534 1.00 93.94 153 THR A N 1
ATOM 1151 C CA . THR A 1 153 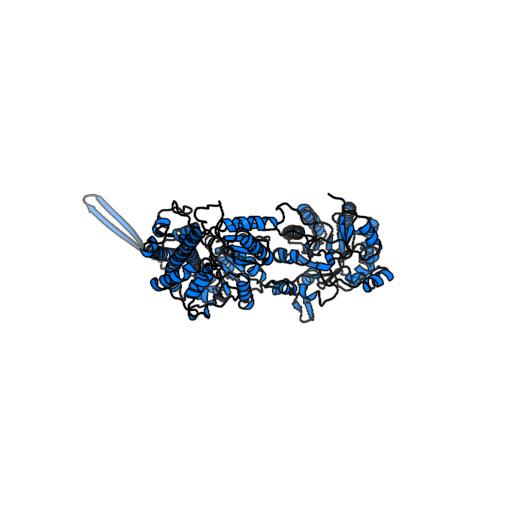? -26.575 -10.023 0.176 1.00 93.94 153 THR A CA 1
ATOM 1152 C C . THR A 1 153 ? -25.891 -11.026 -0.746 1.00 93.94 153 THR A C 1
ATOM 1154 O O . THR A 1 153 ? -26.258 -11.166 -1.911 1.00 93.94 153 THR A O 1
ATOM 1157 N N . ALA A 1 154 ? -24.886 -11.728 -0.230 1.00 93.56 154 ALA A N 1
ATOM 1158 C CA . ALA A 1 154 ? -24.125 -12.697 -0.994 1.00 93.56 154 ALA A CA 1
ATOM 1159 C C . ALA A 1 154 ? -24.756 -14.100 -0.967 1.00 93.56 154 ALA A C 1
ATOM 1161 O O . ALA A 1 154 ? -24.278 -14.983 -1.676 1.00 93.56 154 ALA A O 1
ATOM 1162 N N . GLY A 1 155 ? -25.825 -14.313 -0.190 1.00 94.25 155 GLY A N 1
ATOM 1163 C CA . GLY A 1 155 ? -26.553 -15.579 -0.077 1.00 94.25 155 GLY A CA 1
ATOM 1164 C C . GLY A 1 155 ? -25.703 -16.732 0.459 1.00 94.25 155 GLY A C 1
ATOM 1165 O O . GLY A 1 155 ? -25.777 -17.842 -0.061 1.00 94.25 155 GLY A O 1
ATOM 1166 N N . VAL A 1 156 ? -24.855 -16.464 1.455 1.00 95.44 156 VAL A N 1
ATOM 1167 C CA . VAL A 1 156 ? -23.905 -17.429 2.033 1.00 95.44 156 VAL A CA 1
ATOM 1168 C C . VAL A 1 156 ? -24.119 -17.577 3.534 1.00 95.44 156 VAL A C 1
ATOM 1170 O O . VAL A 1 156 ? -24.563 -16.653 4.209 1.00 95.44 156 VAL A O 1
ATOM 1173 N N . SER A 1 157 ? -23.786 -18.750 4.073 1.00 96.56 157 SER A N 1
ATOM 1174 C CA . SER A 1 157 ? -23.845 -19.004 5.516 1.00 96.56 157 SER A CA 1
ATOM 1175 C C . SER A 1 157 ? -22.547 -18.591 6.216 1.00 96.56 157 SER A C 1
ATOM 1177 O O . SER A 1 157 ? -21.480 -18.531 5.596 1.00 96.56 157 SER A O 1
ATOM 1179 N N . HIS A 1 158 ? -22.624 -18.348 7.525 1.00 97.62 158 HIS A N 1
ATOM 1180 C CA . HIS A 1 158 ? -21.447 -18.060 8.343 1.00 97.62 158 HIS A CA 1
ATOM 1181 C C . HIS A 1 158 ? -20.462 -19.240 8.330 1.00 97.62 158 HIS A C 1
ATOM 1183 O O . HIS A 1 158 ? -19.272 -19.057 8.092 1.00 97.62 158 HIS A O 1
ATOM 1189 N N . GLU A 1 159 ? -20.986 -20.453 8.490 1.00 96.50 159 GLU A N 1
ATOM 1190 C CA . GLU A 1 159 ? -20.298 -21.741 8.447 1.00 96.50 159 GLU A CA 1
ATOM 1191 C C . GLU A 1 159 ? -19.432 -21.856 7.189 1.00 96.50 159 GLU A C 1
ATOM 1193 O O . GLU A 1 159 ? -18.256 -22.222 7.240 1.00 96.50 159 GLU A O 1
ATOM 1198 N N . THR A 1 160 ? -20.026 -21.522 6.042 1.00 95.75 160 THR A N 1
ATOM 1199 C CA . THR A 1 160 ? -19.384 -21.588 4.732 1.00 95.75 160 THR A CA 1
ATOM 1200 C C . THR A 1 160 ? -18.261 -20.558 4.606 1.00 95.75 160 THR A C 1
ATOM 1202 O O . THR A 1 160 ? -17.189 -20.902 4.106 1.00 95.75 160 THR A O 1
ATOM 1205 N N . VAL A 1 161 ? -18.457 -19.324 5.083 1.00 97.06 161 VAL A N 1
ATOM 1206 C CA . VAL A 1 161 ? -17.414 -18.283 5.058 1.00 97.06 161 VAL A CA 1
ATOM 1207 C C . VAL A 1 161 ? -16.273 -18.625 6.019 1.00 97.06 161 VAL A C 1
ATOM 1209 O O . VAL A 1 161 ? -15.109 -18.540 5.632 1.00 97.06 161 VAL A O 1
ATOM 1212 N N . ALA A 1 162 ? -16.583 -19.066 7.240 1.00 97.12 162 ALA A N 1
ATOM 1213 C CA . ALA A 1 162 ? -15.596 -19.453 8.246 1.00 97.12 162 ALA A CA 1
ATOM 1214 C C . ALA A 1 162 ? -14.748 -20.645 7.777 1.00 97.12 162 ALA A C 1
ATOM 1216 O O . ALA A 1 162 ? -13.522 -20.588 7.840 1.00 97.12 162 ALA A O 1
ATOM 1217 N N . LYS A 1 163 ? -15.376 -21.684 7.207 1.00 96.38 163 LYS A N 1
ATOM 1218 C CA . LYS A 1 163 ? -14.679 -22.846 6.629 1.00 96.38 163 LYS A CA 1
ATOM 1219 C C . LYS A 1 163 ? -13.689 -22.460 5.522 1.00 96.38 163 LYS A C 1
ATOM 1221 O O . LYS A 1 163 ? -12.655 -23.108 5.387 1.00 96.38 163 LYS A O 1
ATOM 1226 N N . ASN A 1 164 ? -14.015 -21.441 4.728 1.00 96.06 164 ASN A N 1
ATOM 1227 C CA . ASN A 1 164 ? -13.182 -20.963 3.622 1.00 96.06 164 ASN A CA 1
ATOM 1228 C C . ASN A 1 164 ? -12.293 -19.772 4.014 1.00 96.06 164 ASN A C 1
ATOM 1230 O O . ASN A 1 164 ? -11.693 -19.143 3.148 1.00 96.06 164 ASN A O 1
ATOM 1234 N N . SER A 1 165 ? -12.185 -19.443 5.302 1.00 97.62 165 SER A N 1
ATOM 1235 C CA . SER A 1 165 ? -11.289 -18.391 5.785 1.00 97.62 165 SER A CA 1
ATOM 1236 C C . SER A 1 165 ? -9.980 -19.002 6.279 1.00 97.62 165 SER A C 1
ATOM 1238 O O . SER A 1 165 ? -9.986 -19.922 7.094 1.00 97.62 165 SER A O 1
ATOM 1240 N N . ALA A 1 166 ? -8.846 -18.486 5.807 1.00 96.88 166 ALA A N 1
ATOM 1241 C CA . ALA A 1 166 ? -7.528 -18.936 6.260 1.00 96.88 166 ALA A CA 1
ATOM 1242 C C . ALA A 1 166 ? -7.201 -18.402 7.667 1.00 96.88 166 ALA A C 1
ATOM 1244 O O . ALA A 1 166 ? -6.617 -19.093 8.500 1.00 96.88 166 ALA A O 1
ATOM 1245 N N . THR A 1 167 ? -7.618 -17.167 7.935 1.00 98.31 167 THR A N 1
ATOM 1246 C CA . THR A 1 167 ? -7.466 -16.441 9.199 1.00 98.31 167 THR A CA 1
ATOM 1247 C C . THR A 1 167 ? -8.491 -15.308 9.218 1.00 98.31 167 THR A C 1
ATOM 1249 O O . THR A 1 167 ? -8.975 -14.916 8.160 1.00 98.31 167 THR A O 1
ATOM 1252 N N . ALA A 1 168 ? -8.795 -14.745 10.385 1.00 98.38 168 ALA A N 1
ATOM 1253 C CA . ALA A 1 168 ? -9.477 -13.454 10.495 1.00 98.38 168 ALA A CA 1
ATOM 1254 C C . ALA A 1 168 ? -8.567 -12.450 11.210 1.00 98.38 168 ALA A C 1
ATOM 1256 O O . ALA A 1 168 ? -7.787 -12.830 12.085 1.00 98.38 168 ALA A O 1
ATOM 1257 N N . VAL A 1 169 ? -8.632 -11.176 10.826 1.00 97.81 169 VAL A N 1
ATOM 1258 C CA . VAL A 1 169 ? -7.746 -10.135 11.361 1.00 97.81 169 VAL A CA 1
ATOM 1259 C C . VAL A 1 169 ? -8.514 -8.856 11.636 1.00 97.81 169 VAL A C 1
ATOM 1261 O O . VAL A 1 169 ? -9.544 -8.581 11.029 1.00 97.81 169 VAL A O 1
ATOM 1264 N N . GLY A 1 170 ? -8.010 -8.048 12.560 1.00 97.69 170 GLY A N 1
ATOM 1265 C CA . GLY A 1 170 ? -8.595 -6.743 12.795 1.00 97.69 170 GLY A CA 1
ATOM 1266 C C . GLY A 1 170 ? -7.601 -5.770 13.394 1.00 97.69 170 GLY A C 1
ATOM 1267 O O . GLY A 1 170 ? -6.776 -6.131 14.229 1.00 97.69 170 GLY A O 1
ATOM 1268 N N . HIS A 1 171 ? -7.666 -4.528 12.932 1.00 97.38 171 HIS A N 1
ATOM 1269 C CA . HIS A 1 171 ? -6.742 -3.475 13.329 1.00 97.38 171 HIS A CA 1
ATOM 1270 C C . HIS A 1 171 ? -7.238 -2.765 14.585 1.00 97.38 171 HIS A C 1
ATOM 1272 O O . HIS A 1 171 ? -8.390 -2.330 14.636 1.00 97.38 171 HIS A O 1
ATOM 1278 N N . SER A 1 172 ? -6.365 -2.601 15.587 1.00 96.44 172 SER A N 1
ATOM 1279 C CA . SER A 1 172 ? -6.728 -1.969 16.863 1.00 96.44 172 SER A CA 1
ATOM 1280 C C . SER A 1 172 ? -7.964 -2.666 17.458 1.00 96.44 172 SER A C 1
ATOM 1282 O O . SER A 1 172 ? -7.918 -3.863 17.711 1.00 96.44 172 SER A O 1
ATOM 1284 N N . GLN A 1 173 ? -9.082 -1.967 17.648 1.00 96.12 173 GLN A N 1
ATOM 1285 C CA . GLN A 1 173 ? -10.342 -2.543 18.116 1.00 96.12 173 GLN A CA 1
ATOM 1286 C C . GLN A 1 173 ? -10.948 -3.590 17.167 1.00 96.12 173 GLN A C 1
ATOM 1288 O O . GLN A 1 173 ? -11.674 -4.467 17.631 1.00 96.12 173 GLN A O 1
ATOM 1293 N N . GLY A 1 174 ? -10.677 -3.532 15.860 1.00 97.94 174 GLY A N 1
ATOM 1294 C CA . GLY A 1 174 ? -11.277 -4.444 14.881 1.00 97.94 174 GLY A CA 1
ATOM 1295 C C . GLY A 1 174 ? -11.022 -5.921 15.185 1.00 97.94 174 GLY A C 1
ATOM 1296 O O . GLY A 1 174 ? -11.824 -6.778 14.818 1.00 97.94 174 GLY A O 1
ATOM 1297 N N . VAL A 1 175 ? -9.951 -6.229 15.927 1.00 98.44 175 VAL A N 1
ATOM 1298 C CA . VAL A 1 175 ? -9.651 -7.585 16.411 1.00 98.44 175 VAL A CA 1
ATOM 1299 C C . VAL A 1 175 ? -10.803 -8.188 17.227 1.00 98.44 175 VAL A C 1
ATOM 1301 O O . VAL A 1 175 ? -11.009 -9.396 17.194 1.00 98.44 175 VAL A O 1
ATOM 1304 N N . VAL A 1 176 ? -11.612 -7.362 17.897 1.00 98.56 176 VAL A N 1
ATOM 1305 C CA . VAL A 1 176 ? -12.813 -7.800 18.621 1.00 98.56 176 VAL A CA 1
ATOM 1306 C C . VAL A 1 176 ? -13.824 -8.421 17.656 1.00 98.56 176 VAL A C 1
ATOM 1308 O O . VAL A 1 176 ? -14.324 -9.513 17.911 1.00 98.56 176 VAL A O 1
ATOM 1311 N N . SER A 1 177 ? -14.082 -7.771 16.520 1.00 98.62 177 SER A N 1
ATOM 1312 C CA . SER A 1 177 ? -14.985 -8.278 15.479 1.00 98.62 177 SER A CA 1
ATOM 1313 C C . SER A 1 177 ? -14.420 -9.529 14.797 1.00 98.62 177 SER A C 1
ATOM 1315 O O . SER A 1 177 ? -15.168 -10.470 14.537 1.00 98.62 177 SER A O 1
ATOM 1317 N N . ALA A 1 178 ? -13.096 -9.603 14.608 1.00 98.75 178 ALA A N 1
ATOM 1318 C CA . ALA A 1 178 ? -12.426 -10.812 14.122 1.00 98.75 178 ALA A CA 1
ATOM 1319 C C . ALA A 1 178 ? -12.568 -11.997 15.098 1.00 98.75 178 ALA A C 1
ATOM 1321 O O . ALA A 1 178 ? -12.788 -13.132 14.671 1.00 98.75 178 ALA A O 1
ATOM 1322 N N . VAL A 1 179 ? -12.495 -11.742 16.410 1.00 98.81 179 VAL A N 1
ATOM 1323 C CA . VAL A 1 179 ? -12.749 -12.748 17.451 1.00 98.81 179 VAL A CA 1
ATOM 1324 C C . VAL A 1 179 ? -14.213 -13.181 17.461 1.00 98.81 179 VAL A C 1
ATOM 1326 O O . VAL A 1 179 ? -14.458 -14.379 17.533 1.00 98.81 179 VAL A O 1
ATOM 1329 N N . ILE A 1 180 ? -15.179 -12.259 17.348 1.00 98.81 180 ILE A N 1
ATOM 1330 C CA . ILE A 1 180 ? -16.610 -12.612 17.248 1.00 98.81 180 ILE A CA 1
ATOM 1331 C C . ILE A 1 180 ? -16.841 -13.514 16.030 1.00 98.81 180 ILE A C 1
ATOM 1333 O O . ILE A 1 180 ? -17.449 -14.574 16.164 1.00 98.81 180 ILE A O 1
ATOM 1337 N N . PHE A 1 181 ? -16.304 -13.124 14.866 1.00 98.81 181 PHE A N 1
ATOM 1338 C CA . PHE A 1 181 ? -16.362 -13.922 13.644 1.00 98.81 181 PHE A CA 1
ATOM 1339 C C . PHE A 1 181 ? -15.795 -15.323 13.866 1.00 98.81 181 PHE A C 1
ATOM 1341 O O . PHE A 1 181 ? -16.450 -16.303 13.543 1.00 98.81 181 PHE A O 1
ATOM 1348 N N . SER A 1 182 ? -14.596 -15.431 14.436 1.00 98.75 182 SER A N 1
ATOM 1349 C CA . SER A 1 182 ? -13.953 -16.732 14.596 1.00 98.75 182 SER A CA 1
ATOM 1350 C C . SER A 1 182 ? -14.587 -17.578 15.705 1.00 98.75 182 SER A C 1
ATOM 1352 O O . SER A 1 182 ? -14.579 -18.797 15.614 1.00 98.75 182 SER A O 1
ATOM 1354 N N . ALA A 1 183 ? -15.140 -16.986 16.764 1.00 98.62 183 ALA A N 1
ATOM 1355 C CA . ALA A 1 183 ? -15.730 -17.734 17.876 1.00 98.62 183 ALA A CA 1
ATOM 1356 C C . ALA A 1 183 ? -17.084 -18.373 17.531 1.00 98.62 183 ALA A C 1
ATOM 1358 O O . ALA A 1 183 ? -17.450 -19.388 18.130 1.00 98.62 183 ALA A O 1
ATOM 1359 N N . ALA A 1 184 ? -17.832 -17.770 16.608 1.00 98.44 184 ALA A N 1
ATOM 1360 C CA . ALA A 1 184 ? -19.137 -18.255 16.194 1.00 98.44 184 ALA A CA 1
ATOM 1361 C C . ALA A 1 184 ? -19.025 -19.493 15.294 1.00 98.44 184 ALA A C 1
ATOM 1363 O O . ALA A 1 184 ? -18.088 -19.639 14.513 1.00 98.44 184 ALA A O 1
ATOM 1364 N N . LYS A 1 185 ? -20.001 -20.400 15.397 1.00 98.06 185 LYS A N 1
ATOM 1365 C CA . LYS A 1 185 ? -20.171 -21.504 14.437 1.00 98.06 185 LYS A CA 1
ATOM 1366 C C . LYS A 1 185 ? -21.322 -21.281 13.482 1.00 98.06 185 LYS A C 1
ATOM 1368 O O . LYS A 1 185 ? -21.324 -21.865 12.410 1.00 98.06 185 LYS A O 1
ATOM 1373 N N . THR A 1 186 ? -22.292 -20.461 13.868 1.00 98.12 186 THR A N 1
ATOM 1374 C CA . THR A 1 186 ? -23.489 -20.157 13.080 1.00 98.12 186 THR A CA 1
ATOM 1375 C C . THR A 1 186 ? -23.750 -18.655 13.110 1.00 98.12 186 THR A C 1
ATOM 1377 O O . THR A 1 186 ? -23.265 -17.953 14.000 1.00 98.12 186 THR A O 1
ATOM 1380 N N . ALA A 1 187 ? -24.564 -18.144 12.184 1.00 97.50 187 ALA A N 1
ATOM 1381 C CA . ALA A 1 187 ? -24.970 -16.734 12.207 1.00 97.50 187 ALA A CA 1
ATOM 1382 C C . ALA A 1 187 ? -25.729 -16.355 13.498 1.00 97.50 187 ALA A C 1
ATOM 1384 O O . ALA A 1 187 ? -25.611 -15.233 13.986 1.00 97.50 187 ALA A O 1
ATOM 1385 N N . GLN A 1 188 ? -26.466 -17.302 14.087 1.00 97.94 188 GLN A N 1
ATOM 1386 C CA . GLN A 1 188 ? -27.161 -17.095 15.358 1.00 97.94 188 GLN A CA 1
ATOM 1387 C C . GLN A 1 188 ? -26.172 -16.985 16.529 1.00 97.94 188 GLN A C 1
ATOM 1389 O O . GLN A 1 188 ? -26.277 -16.064 17.336 1.00 97.94 188 GLN A O 1
ATOM 1394 N N . GLU A 1 189 ? -25.169 -17.868 16.593 1.00 98.25 189 GLU A N 1
ATOM 1395 C CA . GLU A 1 189 ? -24.099 -17.756 17.595 1.00 98.25 189 GLU A CA 1
ATOM 1396 C C . GLU A 1 189 ? -23.302 -16.455 17.420 1.00 98.25 189 GLU A C 1
ATOM 1398 O O . GLU A 1 189 ? -22.935 -15.824 18.407 1.00 98.25 189 GLU A O 1
ATOM 1403 N N . PHE A 1 190 ? -23.081 -16.009 16.178 1.00 98.62 190 PHE A N 1
ATOM 1404 C CA . PHE A 1 190 ? -22.439 -14.725 15.890 1.00 98.62 190 PHE A CA 1
ATOM 1405 C C . PHE A 1 190 ? -23.214 -13.555 16.509 1.00 98.62 190 PHE A C 1
ATOM 1407 O O . PHE A 1 190 ? -22.616 -12.691 17.150 1.00 98.62 190 PHE A O 1
ATOM 1414 N N . VAL A 1 191 ? -24.545 -13.551 16.379 1.00 98.50 191 VAL A N 1
ATOM 1415 C CA . VAL A 1 191 ? -25.426 -12.558 17.014 1.00 98.50 191 VAL A CA 1
ATOM 1416 C C . VAL A 1 191 ? -25.314 -12.611 18.539 1.00 98.50 191 VAL A C 1
ATOM 1418 O O . VAL A 1 191 ? -25.116 -11.576 19.173 1.00 98.50 191 VAL A O 1
ATOM 1421 N N . GLU A 1 192 ? -25.397 -13.798 19.138 1.00 98.31 192 GLU A N 1
ATOM 1422 C CA . GLU A 1 192 ? -25.349 -13.977 20.596 1.00 98.31 192 GLU A CA 1
ATOM 1423 C C . GLU A 1 192 ? -24.007 -13.533 21.195 1.00 98.31 192 GLU A C 1
ATOM 1425 O O . GLU A 1 192 ? -23.971 -12.761 22.161 1.00 98.31 192 GLU A O 1
ATOM 1430 N N . ILE A 1 193 ? -22.898 -13.964 20.588 1.00 98.50 193 ILE A N 1
ATOM 1431 C CA . ILE A 1 193 ? -21.541 -13.570 20.983 1.00 98.50 193 ILE A CA 1
ATOM 1432 C C . ILE A 1 193 ? -21.357 -12.067 20.766 1.00 98.50 193 ILE A C 1
ATOM 1434 O O . ILE A 1 193 ? -20.871 -11.379 21.663 1.00 98.50 193 ILE A O 1
ATOM 1438 N N . GLY A 1 194 ? -21.794 -11.540 19.619 1.00 98.44 194 GLY A N 1
ATOM 1439 C CA . GLY A 1 194 ? -21.724 -10.119 19.297 1.00 98.44 194 GLY A CA 1
ATOM 1440 C C . GLY A 1 194 ? -22.432 -9.252 20.338 1.00 98.44 194 GLY A C 1
ATOM 1441 O O . GLY A 1 194 ? -21.841 -8.303 20.846 1.00 98.44 194 GLY A O 1
ATOM 1442 N N . VAL A 1 195 ? -23.656 -9.609 20.740 1.00 98.56 195 VAL A N 1
ATOM 1443 C CA . VAL A 1 195 ? -24.406 -8.892 21.788 1.00 98.56 195 VAL A CA 1
ATOM 1444 C C . VAL A 1 195 ? -23.686 -8.959 23.140 1.00 98.56 195 VAL A C 1
ATOM 1446 O O . VAL A 1 195 ? -23.559 -7.935 23.815 1.00 98.56 195 VAL A O 1
ATOM 1449 N N . SER A 1 196 ? -23.175 -10.131 23.534 1.00 98.19 196 SER A N 1
ATOM 1450 C CA . SER A 1 196 ? -22.403 -10.285 24.777 1.00 98.19 196 SER A CA 1
ATOM 1451 C C . SER A 1 196 ? -21.145 -9.410 24.783 1.00 98.19 196 SER A C 1
ATOM 1453 O O . SER A 1 196 ? -20.854 -8.728 25.768 1.00 98.19 196 SER A O 1
ATOM 1455 N N . VAL A 1 197 ? -20.406 -9.394 23.674 1.00 98.31 197 VAL A N 1
ATOM 1456 C CA . VAL A 1 197 ? -19.186 -8.595 23.524 1.00 98.31 197 VAL A CA 1
ATOM 1457 C C . VAL A 1 197 ? -19.509 -7.102 23.489 1.00 98.31 197 VAL A C 1
ATOM 1459 O O . VAL A 1 197 ? -18.792 -6.322 24.109 1.00 98.31 197 VAL A O 1
ATOM 1462 N N . LEU A 1 198 ? -20.611 -6.681 22.862 1.00 98.56 198 LEU A N 1
ATOM 1463 C CA . LEU A 1 198 ? -21.040 -5.278 22.842 1.00 98.56 198 LEU A CA 1
ATOM 1464 C C . LEU A 1 198 ? -21.333 -4.719 24.239 1.00 98.56 198 LEU A C 1
ATOM 1466 O O . LEU A 1 198 ? -20.963 -3.576 24.517 1.00 98.56 198 LEU A O 1
ATOM 1470 N N . ARG A 1 199 ? -21.912 -5.528 25.141 1.00 98.44 199 ARG A N 1
ATOM 1471 C CA . ARG A 1 199 ? -22.066 -5.150 26.559 1.00 98.44 199 ARG A CA 1
ATOM 1472 C C . ARG A 1 199 ? -20.711 -4.834 27.189 1.00 98.44 199 ARG A C 1
ATOM 1474 O O . ARG A 1 199 ? -20.552 -3.797 27.825 1.00 98.44 199 ARG A O 1
ATOM 1481 N N . TYR A 1 200 ? -19.713 -5.687 26.970 1.00 95.81 200 TYR A N 1
ATOM 1482 C CA . TYR A 1 200 ? -18.345 -5.451 27.438 1.00 95.81 200 TYR A CA 1
ATOM 1483 C C . TYR A 1 200 ? -17.694 -4.224 26.767 1.00 95.81 200 TYR A C 1
ATOM 1485 O O . TYR A 1 200 ? -17.071 -3.414 27.454 1.00 95.81 200 TYR A O 1
ATOM 1493 N N . MET A 1 201 ? -17.876 -4.030 25.459 1.00 98.25 201 MET A N 1
ATOM 1494 C CA . MET A 1 201 ? -17.287 -2.911 24.713 1.00 98.25 201 MET A CA 1
ATOM 1495 C C . MET A 1 201 ? -17.814 -1.547 25.165 1.00 98.25 201 MET A C 1
ATOM 1497 O O . MET A 1 201 ? -17.049 -0.580 25.188 1.00 98.25 201 MET A O 1
ATOM 1501 N N . PHE A 1 202 ? -19.080 -1.470 25.589 1.00 98.56 202 PHE A N 1
ATOM 1502 C CA . PHE A 1 202 ? -19.618 -0.293 26.275 1.00 98.56 202 PHE A CA 1
ATOM 1503 C C . PHE A 1 202 ? -18.800 0.045 27.531 1.00 98.56 202 PHE A C 1
ATOM 1505 O O . PHE A 1 202 ? -18.300 1.165 27.670 1.00 98.56 202 PHE A O 1
ATOM 1512 N N . TRP A 1 203 ? -18.593 -0.936 28.417 1.00 98.50 203 TRP A N 1
ATOM 1513 C CA . TRP A 1 203 ? -17.807 -0.736 29.636 1.00 98.50 203 TRP A CA 1
ATOM 1514 C C . TRP A 1 203 ? -16.352 -0.404 29.332 1.00 98.50 203 TRP A C 1
ATOM 1516 O O . TRP A 1 203 ? -15.784 0.461 29.993 1.00 98.50 203 TRP A O 1
ATOM 1526 N N . GLN A 1 204 ? -15.749 -1.008 28.306 1.00 98.19 204 GLN A N 1
ATOM 1527 C CA . GLN A 1 204 ? -14.388 -0.660 27.905 1.00 98.19 204 GLN A CA 1
ATOM 1528 C C . GLN A 1 204 ? -14.277 0.814 27.498 1.00 98.19 204 GLN A C 1
ATOM 1530 O O . GLN A 1 204 ? -13.364 1.498 27.961 1.00 98.19 204 GLN A O 1
ATOM 1535 N N . GLY A 1 205 ? -15.219 1.317 26.693 1.00 98.06 205 GLY A N 1
ATOM 1536 C CA . GLY A 1 205 ? -15.287 2.734 26.329 1.00 98.06 205 GLY A CA 1
ATOM 1537 C C . GLY A 1 205 ? -15.427 3.643 27.549 1.00 98.06 205 GLY A C 1
ATOM 1538 O O . GLY A 1 205 ? -14.634 4.572 27.721 1.00 98.06 205 GLY A O 1
ATOM 1539 N N . LEU A 1 206 ? -16.370 3.332 28.445 1.00 98.50 206 LEU A N 1
ATOM 1540 C CA . LEU A 1 206 ? -16.596 4.104 29.669 1.00 98.50 206 LEU A CA 1
ATOM 1541 C C . LEU A 1 206 ? -15.366 4.108 30.592 1.00 98.50 206 LEU A C 1
ATOM 1543 O O . LEU A 1 206 ? -14.930 5.171 31.033 1.00 98.50 206 LEU A O 1
ATOM 1547 N N . ARG A 1 207 ? -14.767 2.942 30.871 1.00 98.31 207 ARG A N 1
ATOM 1548 C CA . ARG A 1 207 ? -13.610 2.819 31.775 1.00 98.31 207 ARG A CA 1
ATOM 1549 C C . ARG A 1 207 ? -12.342 3.433 31.194 1.00 98.31 207 ARG A C 1
ATOM 1551 O O . ARG A 1 207 ? -11.579 4.039 31.944 1.00 98.31 207 ARG A O 1
ATOM 1558 N N . ALA A 1 208 ? -12.129 3.332 29.882 1.00 98.12 208 ALA A N 1
ATOM 1559 C CA . ALA A 1 208 ? -11.025 4.013 29.212 1.00 98.12 208 ALA A CA 1
ATOM 1560 C C . ALA A 1 208 ? -11.174 5.539 29.304 1.00 98.12 208 ALA A C 1
ATOM 1562 O O . ALA A 1 208 ? -10.216 6.238 29.643 1.00 98.12 208 ALA A O 1
ATOM 1563 N N . GLN A 1 209 ? -12.382 6.057 29.060 1.00 97.62 209 GLN A N 1
ATOM 1564 C CA . GLN A 1 209 ? -12.667 7.485 29.170 1.00 97.62 209 GLN A CA 1
ATOM 1565 C C . GLN A 1 209 ? -12.525 7.987 30.615 1.00 97.62 209 GLN A C 1
ATOM 1567 O O . GLN A 1 209 ? -11.938 9.048 30.830 1.00 97.62 209 GLN A O 1
ATOM 1572 N N . GLU A 1 210 ? -13.006 7.218 31.593 1.00 97.50 210 GLU A N 1
ATOM 1573 C CA . GLU A 1 210 ? -12.901 7.509 33.029 1.00 97.50 210 GLU A CA 1
ATOM 1574 C C . GLU A 1 210 ? -11.441 7.583 33.487 1.00 97.50 210 GLU A C 1
ATOM 1576 O O . GLU A 1 210 ? -11.022 8.587 34.066 1.00 97.50 210 GLU A O 1
ATOM 1581 N N . ALA A 1 211 ? -10.638 6.560 33.173 1.00 97.06 211 ALA A N 1
ATOM 1582 C CA . ALA A 1 211 ? -9.213 6.548 33.500 1.00 97.06 211 ALA A CA 1
ATOM 1583 C C . ALA A 1 211 ? -8.482 7.735 32.860 1.00 97.06 211 ALA A C 1
ATOM 1585 O O . ALA A 1 211 ? -7.650 8.386 33.497 1.00 97.06 211 ALA A O 1
ATOM 1586 N N . TYR A 1 212 ? -8.828 8.077 31.616 1.00 95.81 212 TYR A N 1
ATOM 1587 C CA . TYR A 1 212 ? -8.203 9.208 30.951 1.00 95.81 212 TYR A CA 1
ATOM 1588 C C . TYR A 1 212 ? -8.590 10.558 31.559 1.00 95.81 212 TYR A C 1
ATOM 1590 O O . TYR A 1 212 ? -7.723 11.411 31.739 1.00 95.81 212 TYR A O 1
ATOM 1598 N N . GLN A 1 213 ? -9.858 10.762 31.924 1.00 95.12 213 GLN A N 1
ATOM 1599 C CA . GLN A 1 213 ? -10.291 11.986 32.603 1.00 95.12 213 GLN A CA 1
ATOM 1600 C C . GLN A 1 213 ? -9.578 12.165 33.947 1.00 95.12 213 GLN A C 1
ATOM 1602 O O . GLN A 1 213 ? -9.091 13.258 34.234 1.00 95.12 213 GLN A O 1
ATOM 1607 N N . HIS A 1 214 ? -9.433 11.089 34.728 1.00 94.75 214 HIS A N 1
ATOM 1608 C CA . HIS A 1 214 ? -8.657 11.121 35.968 1.00 94.75 214 HIS A CA 1
ATOM 1609 C C . HIS A 1 214 ? -7.205 11.548 35.726 1.00 94.75 214 HIS A C 1
ATOM 1611 O O . HIS A 1 214 ? -6.702 12.428 36.428 1.00 94.75 214 HIS A O 1
ATOM 1617 N N . LEU A 1 215 ? -6.552 10.998 34.696 1.00 93.69 215 LEU A N 1
ATOM 1618 C CA . LEU A 1 215 ? -5.201 11.406 34.309 1.00 93.69 215 LEU A CA 1
ATOM 1619 C C . LEU A 1 215 ? -5.138 12.878 33.887 1.00 93.69 215 LEU A C 1
ATOM 1621 O O . LEU A 1 215 ? -4.236 13.600 34.311 1.00 93.69 215 LEU A O 1
ATOM 1625 N N . LEU A 1 216 ? -6.089 13.354 33.081 1.00 93.25 216 LEU A N 1
ATOM 1626 C CA . LEU A 1 216 ? -6.125 14.757 32.667 1.00 93.25 216 LEU A CA 1
ATOM 1627 C C . LEU A 1 216 ? -6.224 15.686 33.883 1.00 93.25 216 LEU A C 1
ATOM 1629 O O . LEU A 1 216 ? -5.455 16.643 33.965 1.00 93.25 216 LEU A O 1
ATOM 1633 N N . THR A 1 217 ? -7.080 15.380 34.860 1.00 93.81 217 THR A N 1
ATOM 1634 C CA . THR A 1 217 ? -7.178 16.147 36.111 1.00 93.81 217 THR A CA 1
ATOM 1635 C C . THR A 1 217 ? -5.896 16.052 36.943 1.00 93.81 217 THR A C 1
ATOM 1637 O O . THR A 1 217 ? -5.362 17.075 37.378 1.00 93.81 217 THR A O 1
ATOM 1640 N N . GLN A 1 218 ? -5.336 14.850 37.125 1.00 92.69 218 GLN A N 1
ATOM 1641 C CA . GLN A 1 218 ? -4.094 14.635 37.878 1.00 92.69 218 GLN A CA 1
ATOM 1642 C C . GLN A 1 218 ? -2.932 15.472 37.321 1.00 92.69 218 GLN A C 1
ATOM 1644 O O . GLN A 1 218 ? -2.159 16.063 38.080 1.00 92.69 218 GLN A O 1
ATOM 1649 N N . TYR A 1 219 ? -2.827 15.558 35.993 1.00 91.25 219 TYR A N 1
ATOM 1650 C CA . TYR A 1 219 ? -1.776 16.294 35.291 1.00 91.25 219 TYR A CA 1
ATOM 1651 C C . TYR A 1 219 ? -2.169 17.732 34.909 1.00 91.25 219 TYR A C 1
ATOM 1653 O O . TYR A 1 219 ? -1.416 18.394 34.181 1.00 91.25 219 TYR A O 1
ATOM 1661 N N . LYS A 1 220 ? -3.305 18.244 35.411 1.00 91.56 220 LYS A N 1
ATOM 1662 C CA . LYS A 1 220 ? -3.821 19.603 35.146 1.00 91.56 220 LYS A CA 1
ATOM 1663 C C . LYS A 1 220 ? -3.893 19.923 33.648 1.00 91.56 220 LYS A C 1
ATOM 1665 O O . LYS A 1 220 ? -3.404 20.962 33.182 1.00 91.56 220 LYS A O 1
ATOM 1670 N N . GLN A 1 221 ? -4.376 18.958 32.878 1.00 88.25 221 GLN A N 1
ATOM 1671 C CA . GLN A 1 221 ? -4.657 19.055 31.446 1.00 88.25 221 GLN A CA 1
ATOM 1672 C C . GLN A 1 221 ? -6.157 19.191 31.166 1.00 88.25 221 GLN A C 1
ATOM 1674 O O . GLN A 1 221 ? -6.541 19.482 30.036 1.00 88.25 221 GLN A O 1
ATOM 1679 N N . ASP A 1 222 ? -6.994 19.016 32.184 1.00 79.19 222 ASP A N 1
ATOM 1680 C CA . ASP A 1 222 ? -8.422 19.283 32.141 1.00 79.19 222 ASP A CA 1
ATOM 1681 C C . ASP A 1 222 ? -8.715 20.737 31.720 1.00 79.19 222 ASP A C 1
ATOM 1683 O O . ASP A 1 222 ? -8.011 21.681 32.079 1.00 79.19 222 ASP A O 1
ATOM 1687 N N . GLY A 1 223 ? -9.725 20.918 30.862 1.00 73.38 223 GLY A N 1
ATOM 1688 C CA . GLY A 1 223 ? -10.128 22.229 30.335 1.00 73.38 223 GLY A CA 1
ATOM 1689 C C . GLY A 1 223 ? -9.198 22.851 29.281 1.00 73.38 223 GLY A C 1
ATOM 1690 O O . GLY A 1 223 ? -9.560 23.867 28.685 1.00 73.38 223 GLY A O 1
ATOM 1691 N N . LYS A 1 224 ? -8.032 22.257 28.984 1.00 79.31 224 LYS A N 1
ATOM 1692 C CA . LYS A 1 224 ? -7.161 22.709 27.886 1.00 79.31 224 LYS A CA 1
ATOM 1693 C C . LYS A 1 224 ? -7.670 22.183 26.550 1.00 79.31 224 LYS A C 1
ATOM 1695 O O . LYS A 1 224 ? -7.167 21.194 26.025 1.00 79.31 224 LYS A O 1
ATOM 1700 N N . ASN A 1 225 ? -8.670 22.860 26.001 1.00 78.69 225 ASN A N 1
ATOM 1701 C CA . ASN A 1 225 ? -9.150 22.558 24.663 1.00 78.69 225 ASN A CA 1
ATOM 1702 C C . ASN A 1 225 ? -8.214 23.191 23.623 1.00 78.69 225 ASN A C 1
ATOM 1704 O O . ASN A 1 225 ? -8.148 24.415 23.502 1.00 78.69 225 ASN A O 1
ATOM 1708 N N . ILE A 1 226 ? -7.461 22.356 22.910 1.00 85.56 226 ILE A N 1
ATOM 1709 C CA . ILE A 1 226 ? -6.687 22.770 21.741 1.00 85.56 226 ILE A CA 1
ATOM 1710 C C . ILE A 1 226 ? -7.486 22.323 20.528 1.00 85.56 226 ILE A C 1
ATOM 1712 O O . ILE A 1 226 ? -7.725 21.131 20.345 1.00 85.56 226 ILE A O 1
ATOM 1716 N N . GLU A 1 227 ? -7.907 23.289 19.719 1.00 86.19 227 GLU A N 1
ATOM 1717 C CA . GLU A 1 227 ? -8.759 23.047 18.560 1.00 86.19 227 GLU A CA 1
ATOM 1718 C C . GLU A 1 227 ? -8.177 21.952 17.651 1.00 86.19 227 GLU A C 1
ATOM 1720 O O . GLU A 1 227 ? -7.020 22.015 17.229 1.00 86.19 227 GLU A O 1
ATOM 1725 N N . GLY A 1 228 ? -8.980 20.918 17.389 1.00 83.75 228 GLY A N 1
ATOM 1726 C CA . GLY A 1 228 ? -8.616 19.793 16.527 1.00 83.75 228 GLY A CA 1
ATOM 1727 C C . GLY A 1 228 ? -7.575 18.818 17.095 1.00 83.75 228 GLY A C 1
ATOM 1728 O O . GLY A 1 228 ? -7.186 17.897 16.380 1.00 83.75 228 GLY A O 1
ATOM 1729 N N . ALA A 1 229 ? -7.109 18.983 18.340 1.00 92.38 229 ALA A N 1
ATOM 1730 C CA . ALA A 1 229 ? -6.122 18.091 18.947 1.00 92.38 229 ALA A CA 1
ATOM 1731 C C . ALA A 1 229 ? -6.777 17.010 19.820 1.00 92.38 229 ALA A C 1
ATOM 1733 O O . ALA A 1 229 ? -7.346 17.293 20.873 1.00 92.38 229 ALA A O 1
ATOM 1734 N N . GLY A 1 230 ? -6.636 15.756 19.392 1.00 93.56 230 GLY A N 1
ATOM 1735 C CA . GLY A 1 230 ? -7.028 14.569 20.151 1.00 93.56 230 GLY A CA 1
ATOM 1736 C C . GLY A 1 230 ? -5.864 13.929 20.926 1.00 93.56 230 GLY A C 1
ATOM 1737 O O . GLY A 1 230 ? -4.725 14.401 20.866 1.00 93.56 230 GLY A O 1
ATOM 1738 N N . PRO A 1 231 ? -6.121 12.812 21.626 1.00 96.00 231 PRO A N 1
ATOM 1739 C CA . PRO A 1 231 ? -5.125 12.057 22.379 1.00 96.00 231 PRO A CA 1
ATOM 1740 C C . PRO A 1 231 ? -4.222 11.189 21.491 1.00 96.00 231 PRO A C 1
ATOM 1742 O O . PRO A 1 231 ? -3.362 10.486 22.014 1.00 96.00 231 PRO A O 1
ATOM 1745 N N . MET A 1 232 ? -4.400 11.204 20.165 1.00 97.50 232 MET A N 1
ATOM 1746 C CA . MET A 1 232 ? -3.633 10.387 19.226 1.00 97.50 232 MET A CA 1
ATOM 1747 C C . MET A 1 232 ? -3.289 11.172 17.955 1.00 97.50 232 MET A C 1
ATOM 1749 O O . MET A 1 232 ? -4.164 11.730 17.291 1.00 97.50 232 MET A O 1
ATOM 1753 N N . LEU A 1 233 ? -2.001 11.196 17.611 1.00 98.12 233 LEU A N 1
ATOM 1754 C CA . LEU A 1 233 ? -1.427 11.852 16.440 1.00 98.12 233 LEU A CA 1
ATOM 1755 C C . LEU A 1 233 ? -0.935 10.798 15.445 1.00 98.12 233 LEU A C 1
ATOM 1757 O O . LEU A 1 233 ? -0.013 10.045 15.753 1.00 98.12 233 LEU A O 1
ATOM 1761 N N . ALA A 1 234 ? -1.494 10.784 14.239 1.00 97.69 234 ALA A N 1
ATOM 1762 C CA . ALA A 1 234 ? -0.963 10.013 13.123 1.00 97.69 234 ALA A CA 1
ATOM 1763 C C . ALA A 1 234 ? 0.236 10.737 12.492 1.00 97.69 234 ALA A C 1
ATOM 1765 O O . ALA A 1 234 ? 0.188 11.940 12.217 1.00 97.69 234 ALA A O 1
ATOM 1766 N N . VAL A 1 235 ? 1.300 9.981 12.242 1.00 98.25 235 VAL A N 1
ATOM 1767 C CA . VAL A 1 235 ? 2.574 10.409 11.665 1.00 98.25 235 VAL A CA 1
ATOM 1768 C C . VAL A 1 235 ? 2.821 9.595 10.399 1.00 98.25 235 VAL A C 1
ATOM 1770 O O . VAL A 1 235 ? 2.965 8.377 10.470 1.00 98.25 235 VAL A O 1
ATOM 1773 N N . ARG A 1 236 ? 2.864 10.256 9.239 1.00 97.00 236 ARG A N 1
ATOM 1774 C CA . ARG A 1 236 ? 3.115 9.616 7.937 1.00 97.00 236 ARG A CA 1
ATOM 1775 C C . ARG A 1 236 ? 4.360 10.202 7.283 1.00 97.00 236 ARG A C 1
ATOM 1777 O O . ARG A 1 236 ? 4.526 11.420 7.316 1.00 97.00 236 ARG A O 1
ATOM 1784 N N . GLY A 1 237 ? 5.190 9.357 6.678 1.00 94.19 237 GLY A N 1
ATOM 1785 C CA . GLY A 1 237 ? 6.401 9.740 5.947 1.00 94.19 237 GLY A CA 1
ATOM 1786 C C . GLY A 1 237 ? 7.674 9.836 6.797 1.00 94.19 237 GLY A C 1
ATOM 1787 O O . GLY A 1 237 ? 8.700 10.322 6.323 1.00 94.19 237 GLY A O 1
ATOM 1788 N N . LEU A 1 238 ? 7.646 9.394 8.061 1.00 95.88 238 LEU A N 1
ATOM 1789 C CA . LEU A 1 238 ? 8.828 9.377 8.933 1.00 95.88 238 LEU A CA 1
ATOM 1790 C C . LEU A 1 238 ? 9.151 7.967 9.411 1.00 95.88 238 LEU A C 1
ATOM 1792 O O . LEU A 1 238 ? 8.289 7.252 9.908 1.00 95.88 238 LEU A O 1
ATOM 1796 N N . LYS A 1 239 ? 10.441 7.619 9.361 1.00 94.00 239 LYS A N 1
ATOM 1797 C CA . LYS A 1 239 ? 10.965 6.384 9.954 1.00 94.00 239 LYS A CA 1
ATOM 1798 C C . LYS A 1 239 ? 10.789 6.371 11.476 1.00 94.00 239 LYS A C 1
ATOM 1800 O O . LYS A 1 239 ? 10.946 7.403 12.137 1.00 94.00 239 LYS A O 1
ATOM 1805 N N . LYS A 1 240 ? 10.594 5.171 12.032 1.00 95.44 240 LYS A N 1
ATOM 1806 C CA . LYS A 1 240 ? 10.365 4.908 13.468 1.00 95.44 240 LYS A CA 1
ATOM 1807 C C . LYS A 1 240 ? 11.394 5.577 14.371 1.00 95.44 240 LYS A C 1
ATOM 1809 O O . LYS A 1 240 ? 11.039 6.194 15.369 1.00 95.44 240 LYS A O 1
ATOM 1814 N N . GLU A 1 241 ? 12.663 5.515 13.988 1.00 95.62 241 GLU A N 1
ATOM 1815 C CA . GLU A 1 241 ? 13.779 6.103 14.736 1.00 95.62 241 GLU A CA 1
ATOM 1816 C C . GLU A 1 241 ? 13.626 7.621 14.934 1.00 95.62 241 GLU A C 1
ATOM 1818 O O . GLU A 1 241 ? 13.859 8.136 16.029 1.00 95.62 241 GLU A O 1
ATOM 1823 N N . HIS A 1 242 ? 13.178 8.349 13.904 1.00 95.12 242 HIS A N 1
ATOM 1824 C CA . HIS A 1 242 ? 12.950 9.795 13.987 1.00 95.12 242 HIS A CA 1
ATOM 1825 C C . HIS A 1 242 ? 11.762 10.142 14.888 1.00 95.12 242 HIS A C 1
ATOM 1827 O O . HIS A 1 242 ? 11.811 11.135 15.623 1.00 95.12 242 HIS A O 1
ATOM 1833 N N . VAL A 1 243 ? 10.711 9.319 14.853 1.00 97.50 243 VAL A N 1
ATOM 1834 C CA . VAL A 1 243 ? 9.529 9.483 15.707 1.00 97.50 243 VAL A CA 1
ATOM 1835 C C . VAL A 1 243 ? 9.894 9.229 17.169 1.00 97.50 243 VAL A C 1
ATOM 1837 O O . VAL A 1 243 ? 9.646 10.089 18.013 1.00 97.50 243 VAL A O 1
ATOM 1840 N N . LEU A 1 244 ? 10.570 8.114 17.469 1.00 97.19 244 LEU A N 1
ATOM 1841 C CA . LEU A 1 244 ? 11.024 7.772 18.823 1.00 97.19 244 LEU A CA 1
ATOM 1842 C C . LEU A 1 244 ? 11.957 8.840 19.403 1.00 97.19 244 LEU A C 1
ATOM 1844 O O . LEU A 1 244 ? 11.746 9.303 20.524 1.00 97.19 244 LEU A O 1
ATOM 1848 N N . LYS A 1 245 ? 12.932 9.314 18.620 1.00 96.44 245 LYS A N 1
ATOM 1849 C CA . LYS A 1 245 ? 13.826 10.400 19.043 1.00 96.44 245 LYS A CA 1
ATOM 1850 C C . LYS A 1 245 ? 13.056 11.684 19.367 1.00 96.44 245 LYS A C 1
ATOM 1852 O O . LYS A 1 245 ? 13.342 12.340 20.368 1.00 96.44 245 LYS A O 1
ATOM 1857 N N . SER A 1 246 ? 12.072 12.046 18.544 1.00 96.31 246 SER A N 1
ATOM 1858 C CA . SER A 1 246 ? 11.224 13.220 18.786 1.00 96.31 246 SER A CA 1
ATOM 1859 C C . SER A 1 246 ? 10.355 13.061 20.038 1.00 96.31 246 SER A C 1
ATOM 1861 O O . SER A 1 246 ? 10.229 14.017 20.805 1.00 96.31 246 SER A O 1
ATOM 1863 N N . ILE A 1 247 ? 9.829 11.858 20.301 1.00 96.75 247 ILE A N 1
ATOM 1864 C CA . ILE A 1 247 ? 9.109 11.529 21.541 1.00 96.75 247 ILE A CA 1
ATOM 1865 C C . ILE A 1 247 ? 10.014 11.751 22.757 1.00 96.75 247 ILE A C 1
ATOM 1867 O O . ILE A 1 247 ? 9.622 12.449 23.691 1.00 96.75 247 ILE A O 1
ATOM 1871 N N . GLU A 1 248 ? 11.237 11.216 22.750 1.00 94.38 248 GLU A N 1
ATOM 1872 C CA . GLU A 1 248 ? 12.180 11.383 23.862 1.00 94.38 248 GLU A CA 1
ATOM 1873 C C . GLU A 1 248 ? 12.506 12.855 24.136 1.00 94.38 248 GLU A C 1
ATOM 1875 O O . GLU A 1 248 ? 12.514 13.297 25.290 1.00 94.38 248 GLU A O 1
ATOM 1880 N N . VAL A 1 249 ? 12.750 13.636 23.080 1.00 92.69 249 VAL A N 1
ATOM 1881 C CA . VAL A 1 249 ? 13.017 15.077 23.191 1.00 92.69 249 VAL A CA 1
ATOM 1882 C C . VAL A 1 249 ? 11.803 15.811 23.766 1.00 92.69 249 VAL A C 1
ATOM 1884 O O . VAL A 1 249 ? 11.956 16.624 24.683 1.00 92.69 249 VAL A O 1
ATOM 1887 N N . ALA A 1 250 ? 10.598 15.508 23.279 1.00 93.44 250 ALA A N 1
ATOM 1888 C CA . ALA A 1 250 ? 9.363 16.115 23.762 1.00 93.44 250 ALA A CA 1
ATOM 1889 C C . ALA A 1 250 ? 9.094 15.776 25.239 1.00 93.44 250 ALA A C 1
ATOM 1891 O O . ALA A 1 250 ? 8.789 16.684 26.017 1.00 93.44 250 ALA A O 1
ATOM 1892 N N . LYS A 1 251 ? 9.305 14.520 25.663 1.00 92.25 251 LYS A N 1
ATOM 1893 C CA . LYS A 1 251 ? 9.208 14.107 27.076 1.00 92.25 251 LYS A CA 1
ATOM 1894 C C . LYS A 1 251 ? 10.172 14.878 27.970 1.00 92.25 251 LYS A C 1
ATOM 1896 O O . LYS A 1 251 ? 9.772 15.405 29.005 1.00 92.25 251 LYS A O 1
ATOM 1901 N N . ARG A 1 252 ? 11.441 15.015 27.563 1.00 90.38 252 ARG A N 1
ATOM 1902 C CA . ARG A 1 252 ? 12.447 15.777 28.331 1.00 90.38 252 ARG A CA 1
ATOM 1903 C C . ARG A 1 252 ? 12.078 17.255 28.459 1.00 90.38 252 ARG A C 1
ATOM 1905 O O . ARG A 1 252 ? 12.258 17.836 29.527 1.00 90.38 252 ARG A O 1
ATOM 1912 N N . ARG A 1 253 ? 11.553 17.862 27.388 1.00 90.00 253 ARG A N 1
ATOM 1913 C CA . ARG A 1 253 ? 11.169 19.282 27.361 1.00 90.00 253 ARG A CA 1
ATOM 1914 C C . ARG A 1 253 ? 9.935 19.570 28.214 1.00 90.00 253 ARG A C 1
ATOM 1916 O O . ARG A 1 253 ? 9.907 20.578 28.914 1.00 90.00 253 ARG A O 1
ATOM 1923 N N . THR A 1 254 ? 8.924 18.710 28.140 1.00 88.12 254 THR A N 1
ATOM 1924 C CA . THR A 1 254 ? 7.645 18.896 28.846 1.00 88.12 254 THR A CA 1
ATOM 1925 C C . THR A 1 254 ? 7.659 18.344 30.268 1.00 88.12 254 THR A C 1
ATOM 1927 O O . THR A 1 254 ? 6.809 18.725 31.066 1.00 88.12 254 THR A O 1
ATOM 1930 N N . LYS A 1 255 ? 8.628 17.476 30.597 1.00 87.75 255 LYS A N 1
ATOM 1931 C CA . LYS A 1 255 ? 8.677 16.685 31.839 1.00 87.75 255 LYS A CA 1
ATOM 1932 C C . LYS A 1 255 ? 7.419 15.832 32.049 1.00 87.75 255 LYS A C 1
ATOM 1934 O O . LYS A 1 255 ? 7.106 15.464 33.177 1.00 87.75 255 LYS A O 1
ATOM 1939 N N . SER A 1 256 ? 6.713 15.531 30.962 1.00 85.62 256 SER A N 1
ATOM 1940 C CA . SER A 1 256 ? 5.521 14.698 30.957 1.00 85.62 256 SER A CA 1
ATOM 1941 C C . SER A 1 256 ? 5.880 13.291 30.465 1.00 85.62 256 SER A C 1
ATOM 1943 O O . SER A 1 256 ? 6.605 13.164 29.472 1.00 85.62 256 SER A O 1
ATOM 1945 N N . PRO A 1 257 ? 5.433 12.221 31.147 1.00 84.38 257 PRO A N 1
ATOM 1946 C CA . PRO A 1 257 ? 5.726 10.850 30.735 1.00 84.38 257 PRO A CA 1
ATOM 1947 C C . PRO A 1 257 ? 4.764 10.308 29.660 1.00 84.38 257 PRO A C 1
ATOM 1949 O O . PRO A 1 257 ? 4.996 9.203 29.176 1.00 84.38 257 PRO A O 1
ATOM 1952 N N . ASP A 1 258 ? 3.745 11.081 29.275 1.00 93.31 258 ASP A N 1
ATOM 1953 C CA . ASP A 1 258 ? 2.530 10.683 28.543 1.00 93.31 258 ASP A CA 1
ATOM 1954 C C . ASP A 1 258 ? 2.702 10.243 27.087 1.00 93.31 258 ASP A C 1
ATOM 1956 O O . ASP A 1 258 ? 1.826 9.565 26.567 1.00 93.31 258 ASP A O 1
ATOM 1960 N N . LEU A 1 259 ? 3.770 10.640 26.391 1.00 96.75 259 LEU A N 1
ATOM 1961 C CA . LEU A 1 259 ? 3.909 10.293 24.972 1.00 96.75 259 LEU A CA 1
ATOM 1962 C C . LEU A 1 259 ? 4.284 8.819 24.762 1.00 96.75 259 LEU A C 1
ATOM 1964 O O . LEU A 1 259 ? 5.330 8.365 25.217 1.00 96.75 259 LEU A O 1
ATOM 1968 N N . HIS A 1 260 ? 3.518 8.074 23.985 1.00 97.31 260 HIS A N 1
ATOM 1969 C CA . HIS A 1 260 ? 3.833 6.687 23.652 1.00 97.31 260 HIS A CA 1
ATOM 1970 C C . HIS A 1 260 ? 3.669 6.462 22.155 1.00 97.31 260 HIS A C 1
ATOM 1972 O O . HIS A 1 260 ? 2.687 6.905 21.567 1.00 97.31 260 HIS A O 1
ATOM 1978 N N . LEU A 1 261 ? 4.626 5.767 21.536 1.00 97.81 261 LEU A N 1
ATOM 1979 C CA . LEU A 1 261 ? 4.366 5.136 20.246 1.00 97.81 261 LEU A CA 1
ATOM 1980 C C . LEU A 1 261 ? 3.284 4.080 20.493 1.00 97.81 261 LEU A C 1
ATOM 1982 O O . LEU A 1 261 ? 3.477 3.226 21.353 1.00 97.81 261 LEU A O 1
ATOM 1986 N N . SER A 1 262 ? 2.157 4.192 19.800 1.00 97.69 262 SER A N 1
ATOM 1987 C CA . SER A 1 262 ? 0.960 3.386 20.062 1.00 97.69 262 SER A CA 1
ATOM 1988 C C . SER A 1 262 ? 0.607 2.468 18.901 1.00 97.69 262 SER A C 1
ATOM 1990 O O . SER A 1 262 ? 0.160 1.350 19.133 1.00 97.69 262 SER A O 1
ATOM 1992 N N . LEU A 1 263 ? 0.849 2.900 17.659 1.00 98.19 263 LEU A N 1
ATOM 1993 C CA . LEU A 1 263 ? 0.652 2.063 16.475 1.00 98.19 263 LEU A CA 1
ATOM 1994 C C . LEU A 1 263 ? 1.836 2.163 15.506 1.00 98.19 263 LEU A C 1
ATOM 1996 O O . LEU A 1 263 ? 2.357 3.252 15.254 1.00 98.19 263 LEU A O 1
ATOM 2000 N N . ILE A 1 264 ? 2.213 1.027 14.927 1.00 97.69 264 ILE A N 1
ATOM 2001 C CA . ILE A 1 264 ? 3.121 0.860 13.793 1.00 97.69 264 ILE A CA 1
ATOM 2002 C C . ILE A 1 264 ? 2.290 0.232 12.673 1.00 97.69 264 ILE A C 1
ATOM 2004 O O . ILE A 1 264 ? 2.086 -0.978 12.629 1.00 97.69 264 ILE A O 1
ATOM 2008 N N . ASN A 1 265 ? 1.765 1.081 11.790 1.00 96.06 265 ASN A N 1
ATOM 2009 C CA . ASN A 1 265 ? 0.901 0.661 10.686 1.00 96.06 265 ASN A CA 1
ATOM 2010 C C . ASN A 1 265 ? 1.714 0.290 9.437 1.00 96.06 265 ASN A C 1
ATOM 2012 O O . ASN A 1 265 ? 1.329 -0.600 8.689 1.00 96.06 265 ASN A O 1
ATOM 2016 N N . ALA A 1 266 ? 2.833 0.982 9.220 1.00 93.50 266 ALA A N 1
ATOM 2017 C CA . ALA A 1 266 ? 3.821 0.703 8.183 1.00 93.50 266 ALA A CA 1
ATOM 2018 C C . ALA A 1 266 ? 5.203 1.221 8.625 1.00 93.50 266 ALA A C 1
ATOM 2020 O O . ALA A 1 266 ? 5.335 1.872 9.666 1.00 93.50 266 ALA A O 1
ATOM 2021 N N . SER A 1 267 ? 6.237 0.988 7.813 1.00 90.56 267 SER A N 1
ATOM 2022 C CA . SER A 1 267 ? 7.611 1.446 8.083 1.00 90.56 267 SER A CA 1
ATOM 2023 C C . SER A 1 267 ? 7.744 2.972 8.233 1.00 90.56 267 SER A C 1
ATOM 2025 O O . SER A 1 267 ? 8.661 3.449 8.911 1.00 90.56 267 SER A O 1
ATOM 2027 N N . ASP A 1 268 ? 6.814 3.730 7.648 1.00 92.50 268 ASP A N 1
ATOM 2028 C CA . ASP A 1 268 ? 6.729 5.189 7.686 1.00 92.50 268 ASP A CA 1
ATOM 2029 C C . ASP A 1 268 ? 5.350 5.720 8.132 1.00 92.50 268 ASP A C 1
ATOM 2031 O O . ASP A 1 268 ? 5.099 6.924 8.049 1.00 92.50 268 ASP A O 1
ATOM 2035 N N . MET A 1 269 ? 4.459 4.848 8.620 1.00 96.00 269 MET A N 1
ATOM 2036 C CA . MET A 1 269 ? 3.130 5.214 9.119 1.00 96.00 269 MET A CA 1
ATOM 2037 C C . MET A 1 269 ? 2.950 4.718 10.549 1.00 96.00 269 MET A C 1
ATOM 2039 O O . MET A 1 269 ? 2.849 3.519 10.800 1.00 96.00 269 MET A O 1
ATOM 2043 N N . MET A 1 270 ? 2.888 5.647 11.495 1.00 97.62 270 MET A N 1
ATOM 2044 C CA . MET A 1 270 ? 2.826 5.362 12.927 1.00 97.62 270 MET A CA 1
ATOM 2045 C C . MET A 1 270 ? 1.874 6.312 13.632 1.00 97.62 270 MET A C 1
ATOM 2047 O O . MET A 1 270 ? 1.587 7.395 13.128 1.00 97.62 270 MET A O 1
ATOM 2051 N N . ASN A 1 271 ? 1.455 5.950 14.839 1.00 98.12 271 ASN A N 1
ATOM 2052 C CA . ASN A 1 271 ? 0.703 6.842 15.705 1.00 98.12 271 ASN A CA 1
ATOM 2053 C C . ASN A 1 271 ? 1.429 7.048 17.028 1.00 98.12 271 ASN A C 1
ATOM 2055 O O . ASN A 1 271 ? 2.031 6.128 17.584 1.00 98.12 271 ASN A O 1
ATOM 2059 N N . VAL A 1 272 ? 1.337 8.272 17.538 1.00 98.44 272 VAL A N 1
ATOM 2060 C CA . VAL A 1 272 ? 1.815 8.639 18.866 1.00 98.44 272 VAL A CA 1
ATOM 2061 C C . VAL A 1 272 ? 0.627 9.088 19.698 1.00 98.44 272 VAL A C 1
ATOM 2063 O O . VAL A 1 272 ? -0.130 9.964 19.289 1.00 98.44 272 VAL A O 1
ATOM 2066 N N . THR A 1 273 ? 0.479 8.500 20.873 1.00 97.75 273 THR A N 1
ATOM 2067 C CA . THR A 1 273 ? -0.590 8.790 21.825 1.00 97.75 273 THR A CA 1
ATOM 2068 C C . THR A 1 273 ? -0.045 9.595 23.005 1.00 97.75 273 THR A C 1
ATOM 2070 O O . THR A 1 273 ? 1.121 9.447 23.366 1.00 97.75 273 THR A O 1
ATOM 2073 N N . GLY A 1 274 ? -0.866 10.461 23.599 1.00 95.81 274 GLY A N 1
ATOM 2074 C CA . GLY A 1 274 ? -0.521 11.256 24.778 1.00 95.81 274 GLY A CA 1
ATOM 2075 C C . GLY A 1 274 ? -1.576 12.315 25.098 1.00 95.81 274 GLY A C 1
ATOM 2076 O O . GLY A 1 274 ? -2.716 12.242 24.645 1.00 95.81 274 GLY A O 1
ATOM 2077 N N . PHE A 1 275 ? -1.213 13.325 25.881 1.00 95.19 275 PHE A N 1
ATOM 2078 C CA . PHE A 1 275 ? -2.067 14.483 26.129 1.00 95.19 275 PHE A CA 1
ATOM 2079 C C . PHE A 1 275 ? -2.069 15.423 24.910 1.00 95.19 275 PHE A C 1
ATOM 2081 O O . PHE A 1 275 ? -0.999 15.675 24.342 1.00 95.19 275 PHE A O 1
ATOM 2088 N N . PRO A 1 276 ? -3.219 16.023 24.536 1.00 94.44 276 PRO A N 1
ATOM 2089 C CA . PRO A 1 276 ? -3.324 16.918 23.380 1.00 94.44 276 PRO A CA 1
ATOM 2090 C C . PRO A 1 276 ? -2.287 18.050 23.377 1.00 94.44 276 PRO A C 1
ATOM 2092 O O . PRO A 1 276 ? -1.697 18.367 22.343 1.00 94.44 276 PRO A O 1
ATOM 2095 N N . ALA A 1 277 ? -1.996 18.623 24.550 1.00 92.19 277 ALA A N 1
ATOM 2096 C CA . ALA A 1 277 ? -0.986 19.668 24.700 1.00 92.19 277 ALA A CA 1
ATOM 2097 C C . ALA A 1 277 ? 0.431 19.177 24.360 1.00 92.19 277 ALA A C 1
ATOM 2099 O O . ALA A 1 277 ? 1.155 19.840 23.613 1.00 92.19 277 ALA A O 1
ATOM 2100 N N . THR A 1 278 ? 0.824 18.004 24.860 1.00 94.06 278 THR A N 1
ATOM 2101 C CA . THR A 1 278 ? 2.140 17.416 24.583 1.00 94.06 278 THR A CA 1
ATOM 2102 C C . THR A 1 278 ? 2.255 16.980 23.122 1.00 94.06 278 THR A C 1
ATOM 2104 O O . THR A 1 278 ? 3.274 17.239 22.479 1.00 94.06 278 THR A O 1
ATOM 2107 N N . LEU A 1 279 ? 1.199 16.377 22.567 1.00 96.31 279 LEU A N 1
ATOM 2108 C CA . LEU A 1 279 ? 1.153 15.965 21.165 1.00 96.31 279 LEU A CA 1
ATOM 2109 C C . LEU A 1 279 ? 1.211 17.150 20.203 1.00 96.31 279 LEU A C 1
ATOM 2111 O O . LEU A 1 279 ? 1.848 17.048 19.161 1.00 96.31 279 LEU A O 1
ATOM 2115 N N . THR A 1 280 ? 0.619 18.293 20.553 1.00 94.94 280 THR A N 1
ATOM 2116 C CA . THR A 1 280 ? 0.718 19.517 19.740 1.00 94.94 280 THR A CA 1
ATOM 2117 C C . THR A 1 280 ? 2.166 20.005 19.644 1.00 94.94 280 THR A C 1
ATOM 2119 O O . THR A 1 280 ? 2.633 20.368 18.564 1.00 94.94 280 THR A O 1
ATOM 2122 N N . LEU A 1 281 ? 2.919 19.948 20.748 1.00 94.00 281 LEU A N 1
ATOM 2123 C CA . LEU A 1 281 ? 4.349 20.278 20.748 1.00 94.00 281 LEU A CA 1
ATOM 2124 C C . LEU A 1 281 ? 5.174 19.261 19.950 1.00 94.00 281 LEU A C 1
ATOM 2126 O O . LEU A 1 281 ? 6.101 19.643 19.235 1.00 94.00 281 LEU A O 1
ATOM 2130 N N . LEU A 1 282 ? 4.837 17.973 20.054 1.00 96.88 282 LEU A N 1
ATOM 2131 C CA . LEU A 1 282 ? 5.461 16.927 19.247 1.00 96.88 282 LEU A CA 1
ATOM 2132 C C . LEU A 1 282 ? 5.184 17.143 17.754 1.00 96.88 282 LEU A C 1
ATOM 2134 O O . LEU A 1 282 ? 6.117 17.079 16.959 1.00 96.88 282 LEU A O 1
ATOM 2138 N N . LYS A 1 283 ? 3.936 17.450 17.379 1.00 96.94 283 LYS A N 1
ATOM 2139 C CA . LYS A 1 283 ? 3.529 17.753 16.002 1.00 96.94 283 LYS A CA 1
ATOM 2140 C C . LYS A 1 283 ? 4.391 18.872 15.419 1.00 96.94 283 LYS A C 1
ATOM 2142 O O . LYS A 1 283 ? 4.995 18.670 14.375 1.00 96.94 283 LYS A O 1
ATOM 2147 N N . GLN A 1 284 ? 4.552 19.984 16.136 1.00 94.62 284 GLN A N 1
ATOM 2148 C CA . GLN A 1 284 ? 5.422 21.094 15.715 1.00 94.62 284 GLN A CA 1
ATOM 2149 C C . GLN A 1 284 ? 6.893 20.675 15.542 1.00 94.62 284 GLN A C 1
ATOM 2151 O O . GLN A 1 284 ? 7.572 21.125 14.620 1.00 94.62 284 GLN A O 1
ATOM 2156 N N . ALA A 1 285 ? 7.410 19.814 16.424 1.00 94.94 285 ALA A N 1
ATOM 2157 C CA . ALA A 1 285 ? 8.779 19.313 16.312 1.00 94.94 285 ALA A CA 1
ATOM 2158 C C . ALA A 1 285 ? 8.961 18.405 15.083 1.00 94.94 285 ALA A C 1
ATOM 2160 O O . ALA A 1 285 ? 9.957 18.529 14.370 1.00 94.94 285 ALA A O 1
ATOM 2161 N N . LEU A 1 286 ? 7.989 17.529 14.819 1.00 96.94 286 LEU A N 1
ATOM 2162 C CA . LEU A 1 286 ? 7.979 16.636 13.661 1.00 96.94 286 LEU A CA 1
ATOM 2163 C C . LEU A 1 286 ? 7.796 17.409 12.346 1.00 96.94 286 LEU A C 1
ATOM 2165 O O . LEU A 1 286 ? 8.459 17.083 11.366 1.00 96.94 286 LEU A O 1
ATOM 2169 N N . GLU A 1 287 ? 6.985 18.473 12.327 1.00 95.56 287 GLU A N 1
ATOM 2170 C CA . GLU A 1 287 ? 6.828 19.372 11.169 1.00 95.56 287 GLU A CA 1
ATOM 2171 C C . GLU A 1 287 ? 8.171 19.930 10.686 1.00 95.56 287 GLU A C 1
ATOM 2173 O O . GLU A 1 287 ? 8.410 20.019 9.483 1.00 95.56 287 GLU A O 1
ATOM 2178 N N . GLY A 1 288 ? 9.093 20.234 11.606 1.00 93.12 288 GLY A N 1
ATOM 2179 C CA . GLY A 1 288 ? 10.434 20.720 11.266 1.00 93.12 288 GLY A CA 1
ATOM 2180 C C . GLY A 1 288 ? 11.319 19.706 10.522 1.00 93.12 288 GLY A C 1
ATOM 2181 O O . GLY A 1 288 ? 12.295 20.104 9.865 1.00 93.12 288 GLY A O 1
ATOM 2182 N N . LEU A 1 289 ? 10.990 18.412 10.606 1.00 94.31 289 LEU A N 1
ATOM 2183 C CA . LEU A 1 289 ? 11.714 17.337 9.925 1.00 94.31 289 LEU A CA 1
ATOM 2184 C C . LEU A 1 289 ? 11.308 17.202 8.457 1.00 94.31 289 LEU A C 1
ATOM 2186 O O . LEU A 1 289 ? 12.141 16.794 7.648 1.00 94.31 289 LEU A O 1
ATOM 2190 N N . PHE A 1 290 ? 10.077 17.571 8.103 1.00 95.44 290 PHE A N 1
ATOM 2191 C CA . PHE A 1 290 ? 9.594 17.456 6.733 1.00 95.44 290 PHE A CA 1
ATOM 2192 C C . PHE A 1 290 ? 10.174 18.532 5.810 1.00 95.44 290 PHE A C 1
ATOM 2194 O O . PHE A 1 290 ? 10.569 19.632 6.220 1.00 95.44 290 PHE A O 1
ATOM 2201 N N . ALA A 1 291 ? 10.223 18.201 4.523 1.00 93.62 291 ALA A N 1
ATOM 2202 C CA . ALA A 1 291 ? 10.345 19.185 3.465 1.00 93.62 291 ALA A CA 1
ATOM 2203 C C . ALA A 1 291 ? 9.113 20.102 3.466 1.00 93.62 291 ALA A C 1
ATOM 2205 O O . ALA A 1 291 ? 8.023 19.707 3.882 1.00 93.62 291 ALA A O 1
ATOM 2206 N N . LYS A 1 292 ? 9.276 21.336 2.976 1.00 90.56 292 LYS A N 1
ATOM 2207 C CA . LYS A 1 292 ? 8.106 22.181 2.706 1.00 90.56 292 LYS A CA 1
ATOM 2208 C C . LYS A 1 292 ? 7.278 21.527 1.584 1.00 90.56 292 LYS A C 1
ATOM 2210 O O . LYS A 1 292 ? 7.904 20.975 0.681 1.00 90.56 292 LYS A O 1
ATOM 2215 N N . PRO A 1 293 ? 5.935 21.617 1.599 1.00 82.94 293 PRO A N 1
ATOM 2216 C CA . PRO A 1 293 ? 5.082 20.957 0.605 1.00 82.94 293 PRO A CA 1
ATOM 2217 C C . PRO A 1 293 ? 5.475 21.228 -0.856 1.00 82.94 293 PRO A C 1
ATOM 2219 O O . PRO A 1 293 ? 5.508 20.298 -1.650 1.00 82.94 293 PRO A O 1
ATOM 2222 N N . ASP A 1 294 ? 5.872 22.463 -1.180 1.00 85.38 294 ASP A N 1
ATOM 2223 C CA . ASP A 1 294 ? 6.237 22.874 -2.547 1.00 85.38 294 ASP A CA 1
ATOM 2224 C C . ASP A 1 294 ? 7.752 22.811 -2.833 1.00 85.38 294 ASP A C 1
ATOM 2226 O O . ASP A 1 294 ? 8.245 23.417 -3.786 1.00 85.38 294 ASP A O 1
ATOM 2230 N N . ALA A 1 295 ? 8.538 22.156 -1.972 1.00 86.38 295 ALA A N 1
ATOM 2231 C CA . ALA A 1 295 ? 9.982 22.073 -2.159 1.00 86.38 295 ALA A CA 1
ATOM 2232 C C . ALA A 1 295 ? 10.346 21.018 -3.214 1.00 86.38 295 ALA A C 1
ATOM 2234 O O . ALA A 1 295 ? 10.260 19.819 -2.955 1.00 86.38 295 ALA A O 1
ATOM 2235 N N . ASP A 1 296 ? 10.854 21.461 -4.366 1.00 84.06 296 ASP A N 1
ATOM 2236 C CA . ASP A 1 296 ? 11.509 20.573 -5.328 1.00 84.06 296 ASP A CA 1
ATOM 2237 C C . ASP A 1 296 ? 12.867 20.105 -4.776 1.00 84.06 296 ASP A C 1
ATOM 2239 O O . ASP A 1 296 ? 13.814 20.883 -4.628 1.00 84.06 296 ASP A O 1
ATOM 2243 N N . GLN A 1 297 ? 12.955 18.812 -4.461 1.00 84.06 297 GLN A N 1
ATOM 2244 C CA . GLN A 1 297 ? 14.172 18.172 -3.963 1.00 84.06 297 GLN A CA 1
ATOM 2245 C C . GLN A 1 297 ? 14.885 17.324 -5.028 1.00 84.06 297 GLN A C 1
ATOM 2247 O O . GLN A 1 297 ? 15.904 16.705 -4.724 1.00 84.06 297 GLN A O 1
ATOM 2252 N N . THR A 1 298 ? 14.415 17.306 -6.281 1.00 78.69 298 THR A N 1
ATOM 2253 C CA . THR A 1 298 ? 14.963 16.450 -7.355 1.00 78.69 298 THR A CA 1
ATOM 2254 C C . THR A 1 298 ? 16.429 16.755 -7.676 1.00 78.69 298 THR A C 1
ATOM 2256 O O . THR A 1 298 ? 17.180 15.871 -8.090 1.00 78.69 298 THR A O 1
ATOM 2259 N N . ARG A 1 299 ? 16.875 17.992 -7.417 1.00 79.94 299 ARG A N 1
ATOM 2260 C CA . ARG A 1 299 ? 18.270 18.443 -7.586 1.00 79.94 299 ARG A CA 1
ATOM 2261 C C . ARG A 1 299 ? 19.146 18.271 -6.340 1.00 79.94 299 ARG A C 1
ATOM 2263 O O . ARG A 1 299 ? 20.333 18.584 -6.385 1.00 79.94 299 ARG A O 1
ATOM 2270 N N . ILE A 1 300 ? 18.577 17.789 -5.237 1.00 82.69 300 ILE A N 1
ATOM 2271 C CA . ILE A 1 300 ? 19.294 17.481 -3.996 1.00 82.69 300 ILE A CA 1
ATOM 2272 C C . ILE A 1 300 ? 19.620 15.980 -4.006 1.00 82.69 300 ILE A C 1
ATOM 2274 O O . ILE A 1 300 ? 18.722 15.181 -4.295 1.00 82.69 300 ILE A O 1
ATOM 2278 N N . PRO A 1 301 ? 20.864 15.560 -3.695 1.00 80.19 301 PRO A N 1
ATOM 2279 C CA . PRO A 1 301 ? 21.198 14.146 -3.532 1.00 80.19 301 PRO A CA 1
ATOM 2280 C C . PRO A 1 301 ? 20.226 13.448 -2.575 1.00 80.19 301 PRO A C 1
ATOM 2282 O O . PRO A 1 301 ? 19.963 13.980 -1.499 1.00 80.19 301 PRO A O 1
ATOM 2285 N N . HIS A 1 302 ? 19.726 12.261 -2.940 1.00 80.25 302 HIS A N 1
ATOM 2286 C CA . HIS A 1 302 ? 18.692 11.544 -2.179 1.00 80.25 302 HIS A CA 1
ATOM 2287 C C . HIS A 1 302 ? 18.970 11.472 -0.665 1.00 80.25 302 HIS A C 1
ATOM 2289 O O . HIS A 1 302 ? 18.099 11.781 0.142 1.00 80.25 302 HIS A O 1
ATOM 2295 N N . SER A 1 303 ? 20.209 11.172 -0.267 1.00 79.75 303 SER A N 1
ATOM 2296 C CA . SER A 1 303 ? 20.637 11.072 1.139 1.00 79.75 303 SER A CA 1
ATOM 2297 C C . SER A 1 303 ? 20.570 12.374 1.948 1.00 79.75 303 SER A C 1
ATOM 2299 O O . SER A 1 303 ? 20.635 12.332 3.174 1.00 79.75 303 SER A O 1
ATOM 2301 N N . GLN A 1 304 ? 20.476 13.525 1.282 1.00 84.44 304 GLN A N 1
ATOM 2302 C CA . GLN A 1 304 ? 20.410 14.854 1.898 1.00 84.44 304 GLN A CA 1
ATOM 2303 C C . GLN A 1 304 ? 18.997 15.447 1.858 1.00 84.44 304 GLN A C 1
ATOM 2305 O O . GLN A 1 304 ? 18.779 16.546 2.374 1.00 84.44 304 GLN A O 1
ATOM 2310 N N . ARG A 1 305 ? 18.037 14.753 1.235 1.00 87.12 305 ARG A N 1
ATOM 2311 C CA . ARG A 1 305 ? 16.651 15.214 1.157 1.00 87.12 305 ARG A CA 1
ATOM 2312 C C . ARG A 1 305 ? 15.977 15.118 2.513 1.00 87.12 305 ARG A C 1
ATOM 2314 O O . ARG A 1 305 ? 16.236 14.214 3.307 1.00 87.12 305 ARG A O 1
ATOM 2321 N N . LYS A 1 306 ? 15.056 16.041 2.752 1.00 91.56 306 LYS A N 1
ATOM 2322 C CA . LYS A 1 306 ? 14.100 15.914 3.841 1.00 91.56 306 LYS A CA 1
ATOM 2323 C C . LYS A 1 306 ? 12.960 14.977 3.427 1.00 91.56 306 LYS A C 1
ATOM 2325 O O . LYS A 1 306 ? 12.543 15.019 2.268 1.00 91.56 306 LYS A O 1
ATOM 2330 N N . PRO A 1 307 ? 12.424 14.172 4.356 1.00 91.62 307 PRO A N 1
ATOM 2331 C CA . PRO A 1 307 ? 11.232 13.373 4.101 1.00 91.62 307 PRO A CA 1
ATOM 2332 C C . PRO A 1 307 ? 10.028 14.257 3.751 1.00 91.62 307 PRO A C 1
ATOM 2334 O O . PRO A 1 307 ? 9.935 15.405 4.192 1.00 91.62 307 PRO A O 1
ATOM 2337 N N . THR A 1 308 ? 9.088 13.710 2.993 1.00 91.44 308 THR A N 1
ATOM 2338 C CA . THR A 1 308 ? 7.752 14.275 2.763 1.00 91.44 308 THR A CA 1
ATOM 2339 C C . THR A 1 308 ? 6.730 13.464 3.552 1.00 91.44 308 THR A C 1
ATOM 2341 O O . THR A 1 308 ? 6.950 12.289 3.836 1.00 91.44 308 THR A O 1
ATOM 2344 N N . GLY A 1 309 ? 5.630 14.085 3.969 1.00 93.75 309 GLY A N 1
ATOM 2345 C CA . GLY A 1 309 ? 4.655 13.405 4.810 1.00 93.75 309 GLY A CA 1
ATOM 2346 C C . GLY A 1 309 ? 3.603 14.332 5.395 1.00 93.75 309 GLY A C 1
ATOM 2347 O O . GLY A 1 309 ? 3.475 15.489 4.998 1.00 93.75 309 GLY A O 1
ATOM 2348 N N . SER A 1 310 ? 2.829 13.807 6.340 1.00 96.00 310 SER A N 1
ATOM 2349 C CA . SER A 1 310 ? 1.699 14.518 6.938 1.00 96.00 310 SER A CA 1
ATOM 2350 C C . SER A 1 310 ? 1.503 14.125 8.394 1.00 96.00 310 SER A C 1
ATOM 2352 O O . SER A 1 310 ? 1.729 12.969 8.761 1.00 96.00 310 SER A O 1
ATOM 2354 N N . LEU A 1 311 ? 0.997 15.063 9.192 1.00 97.12 311 LEU A N 1
ATOM 2355 C CA . LEU A 1 311 ? 0.638 14.855 10.591 1.00 97.12 311 LEU A CA 1
ATOM 2356 C C . LEU A 1 311 ? -0.822 15.243 10.811 1.00 97.12 311 LEU A C 1
ATOM 2358 O O . LEU A 1 311 ? -1.209 16.368 10.492 1.00 97.12 311 LEU A O 1
ATOM 2362 N N . SER A 1 312 ? -1.615 14.353 11.398 1.00 96.25 312 SER A N 1
ATOM 2363 C CA . SER A 1 312 ? -3.037 14.607 11.657 1.00 96.25 312 SER A CA 1
ATOM 2364 C C . SER A 1 312 ? -3.481 13.953 12.956 1.00 96.25 312 SER A C 1
ATOM 2366 O O . SER A 1 312 ? -3.137 12.801 13.214 1.00 96.25 312 SER A O 1
ATOM 2368 N N . PHE A 1 313 ? -4.264 14.660 13.766 1.00 96.75 313 PHE A N 1
ATOM 2369 C CA . PHE A 1 313 ? -4.926 14.048 14.915 1.00 96.75 313 PHE A CA 1
ATOM 2370 C C . PHE A 1 313 ? -6.064 13.140 14.452 1.00 96.75 313 PHE A C 1
ATOM 2372 O O . PHE A 1 313 ? -6.711 13.428 13.444 1.00 96.75 313 PHE A O 1
ATOM 2379 N N . LEU A 1 314 ? -6.286 12.043 15.175 1.00 94.31 314 LEU A N 1
ATOM 2380 C CA . LEU A 1 314 ? -7.402 11.138 14.912 1.00 94.31 314 LEU A CA 1
ATOM 2381 C C . LEU A 1 314 ? -8.626 11.494 15.776 1.00 94.31 314 LEU A C 1
ATOM 2383 O O . LEU A 1 314 ? -8.440 11.919 16.921 1.00 94.31 314 LEU A O 1
ATOM 2387 N N . PRO A 1 315 ? -9.857 11.314 15.257 1.00 91.88 315 PRO A N 1
ATOM 2388 C CA . PRO A 1 315 ? -11.090 11.635 15.973 1.00 91.88 315 PRO A CA 1
ATOM 2389 C C . PRO A 1 315 ? -11.444 10.511 16.955 1.00 91.88 315 PRO A C 1
ATOM 2391 O O . PRO A 1 315 ? -12.141 9.560 16.611 1.00 91.88 315 PRO A O 1
ATOM 2394 N N . LEU A 1 316 ? -10.877 10.583 18.159 1.00 92.94 316 LEU A N 1
ATOM 2395 C CA . LEU A 1 316 ? -11.166 9.693 19.285 1.00 92.94 316 LEU A CA 1
ATOM 2396 C C . LEU A 1 316 ? -10.829 10.395 20.607 1.00 92.94 316 LEU A C 1
ATOM 2398 O O . LEU A 1 316 ? -10.021 11.321 20.627 1.00 92.94 316 LEU A O 1
ATOM 2402 N N . SER A 1 317 ? -11.423 9.966 21.722 1.00 94.94 317 SER A N 1
ATOM 2403 C CA . SER A 1 317 ? -11.352 10.700 23.000 1.00 94.94 317 SER A CA 1
ATOM 2404 C C . SER A 1 317 ? -10.522 10.046 24.116 1.00 94.94 317 SER A C 1
ATOM 2406 O O . SER A 1 317 ? -10.375 10.657 25.177 1.00 94.94 317 SER A O 1
ATOM 2408 N N . ALA A 1 318 ? -9.935 8.859 23.895 1.00 95.81 318 ALA A N 1
ATOM 2409 C CA . ALA A 1 318 ? -9.085 8.171 24.879 1.00 95.81 318 ALA A CA 1
ATOM 2410 C C . ALA A 1 318 ? -7.746 7.644 24.303 1.00 95.81 318 ALA A C 1
ATOM 2412 O O . ALA A 1 318 ? -7.673 7.275 23.133 1.00 95.81 318 ALA A O 1
ATOM 2413 N N . PRO A 1 319 ? -6.669 7.581 25.108 1.00 96.56 319 PRO A N 1
ATOM 2414 C CA . PRO A 1 319 ? -5.318 7.232 24.667 1.00 96.56 319 PRO A CA 1
ATOM 2415 C C . PRO A 1 319 ? -5.063 5.710 24.584 1.00 96.56 319 PRO A C 1
ATOM 2417 O O . PRO A 1 319 ? -4.249 5.171 25.337 1.00 96.56 319 PRO A O 1
ATOM 2420 N N . PHE A 1 320 ? -5.737 5.013 23.667 1.00 97.62 320 PHE A N 1
ATOM 2421 C CA . PHE A 1 320 ? -5.563 3.565 23.466 1.00 97.62 320 PHE A CA 1
ATOM 2422 C C . PHE A 1 320 ? -4.134 3.147 23.108 1.00 97.62 320 PHE A C 1
ATOM 2424 O O . PHE A 1 320 ? -3.349 3.958 22.595 1.00 97.62 320 PHE A O 1
ATOM 2431 N N . HIS A 1 321 ? -3.847 1.859 23.336 1.00 97.62 321 HIS A N 1
ATOM 2432 C CA . HIS A 1 321 ? -2.557 1.215 23.074 1.00 97.62 321 HIS A CA 1
ATOM 2433 C C . HIS A 1 321 ? -1.410 1.834 23.878 1.00 97.62 321 HIS A C 1
ATOM 2435 O O . HIS A 1 321 ? -0.312 2.062 23.360 1.00 97.62 321 HIS A O 1
ATOM 2441 N N . THR A 1 322 ? -1.685 2.202 25.138 1.00 96.44 322 THR A N 1
ATOM 2442 C CA . THR A 1 322 ? -0.681 2.799 26.022 1.00 96.44 322 THR A CA 1
ATOM 2443 C C . THR A 1 322 ? -0.853 2.411 27.492 1.00 96.44 322 THR A C 1
ATOM 2445 O O . THR A 1 322 ? -1.972 2.258 27.984 1.00 96.44 322 THR A O 1
ATOM 2448 N N . PRO A 1 323 ? 0.241 2.407 28.277 1.00 95.81 323 PRO A N 1
ATOM 2449 C CA . PRO A 1 323 ? 0.174 2.237 29.730 1.00 95.81 323 PRO A CA 1
ATOM 2450 C C . PRO A 1 323 ? -0.673 3.284 30.475 1.00 95.81 323 PRO A C 1
ATOM 2452 O O . PRO A 1 323 ? -0.974 3.084 31.654 1.00 95.81 323 PRO A O 1
ATOM 2455 N N . LEU A 1 324 ? -1.070 4.387 29.823 1.00 95.50 324 LEU A N 1
ATOM 2456 C CA . LEU A 1 324 ? -1.940 5.403 30.422 1.00 95.50 324 LEU A CA 1
ATOM 2457 C C . LEU A 1 324 ? -3.293 4.817 30.843 1.00 95.50 324 LEU A C 1
ATOM 2459 O O . LEU A 1 324 ? -3.869 5.258 31.828 1.00 95.50 324 LEU A O 1
ATOM 2463 N N . LEU A 1 325 ? -3.790 3.791 30.153 1.00 97.19 325 LEU A N 1
ATOM 2464 C CA . LEU A 1 325 ? -5.078 3.174 30.474 1.00 97.19 325 LEU A CA 1
ATOM 2465 C C . LEU A 1 325 ? -4.975 2.012 31.475 1.00 97.19 325 LEU A C 1
ATOM 2467 O O . LEU A 1 325 ? -5.950 1.294 31.687 1.00 97.19 325 LEU A O 1
ATOM 2471 N N . SER A 1 326 ? -3.825 1.828 32.131 1.00 96.75 326 SER A N 1
ATOM 2472 C CA . SER A 1 326 ? -3.609 0.745 33.107 1.00 96.75 326 SER A CA 1
ATOM 2473 C C . SER A 1 326 ? -4.634 0.732 34.248 1.00 96.75 326 SER A C 1
ATOM 2475 O O . SER A 1 326 ? -5.081 -0.342 34.650 1.00 96.75 326 SER A O 1
ATOM 2477 N N . GLU A 1 327 ? -5.079 1.901 34.719 1.00 96.44 327 GLU A N 1
ATOM 2478 C CA . GLU A 1 327 ? -6.100 2.008 35.773 1.00 96.44 327 GLU A CA 1
ATOM 2479 C C . GLU A 1 327 ? -7.505 1.565 35.326 1.00 96.44 327 GLU A C 1
ATOM 2481 O O . GLU A 1 327 ? -8.347 1.250 36.170 1.00 96.44 327 GLU A O 1
ATOM 2486 N N . ALA A 1 328 ? -7.772 1.497 34.017 1.00 97.50 328 ALA A N 1
ATOM 2487 C CA . ALA A 1 328 ? -9.052 1.021 33.498 1.00 97.50 328 ALA A CA 1
ATOM 2488 C C . ALA A 1 328 ? -9.185 -0.508 33.597 1.00 97.50 328 ALA A C 1
ATOM 2490 O O . ALA A 1 328 ? -10.285 -1.004 33.852 1.00 97.50 328 ALA A O 1
ATOM 2491 N N . LYS A 1 329 ? -8.079 -1.260 33.446 1.00 97.56 329 LYS A N 1
ATOM 2492 C CA . LYS A 1 329 ? -8.105 -2.733 33.356 1.00 97.56 329 LYS A CA 1
ATOM 2493 C C . LYS A 1 329 ? -8.784 -3.405 34.563 1.00 97.56 329 LYS A C 1
ATOM 2495 O O . LYS A 1 329 ? -9.689 -4.204 34.334 1.00 97.56 329 LYS A O 1
ATOM 2500 N N . PRO A 1 330 ? -8.446 -3.103 35.835 1.00 97.75 330 PRO A N 1
ATOM 2501 C CA . PRO A 1 330 ? -9.054 -3.799 36.973 1.00 97.75 330 PRO A CA 1
ATOM 2502 C C . PRO A 1 330 ? -10.573 -3.614 37.068 1.00 97.75 330 PRO A C 1
ATOM 2504 O O . PRO A 1 330 ? -11.285 -4.563 37.391 1.00 97.75 330 PRO A O 1
ATOM 2507 N N . LYS A 1 331 ? -11.074 -2.408 36.766 1.00 96.62 331 LYS A N 1
ATOM 2508 C CA . LYS A 1 331 ? -12.518 -2.128 36.730 1.00 96.62 331 LYS A CA 1
ATOM 2509 C C . LYS A 1 331 ? -13.188 -2.873 35.582 1.00 96.62 331 LYS A C 1
ATOM 2511 O O . LYS A 1 331 ? -14.229 -3.488 35.773 1.00 96.62 331 LYS A O 1
ATOM 2516 N N . LEU A 1 332 ? -12.550 -2.871 34.416 1.00 96.56 332 LEU A N 1
ATOM 2517 C CA . LEU A 1 332 ? -13.073 -3.544 33.239 1.00 96.56 332 LEU A CA 1
ATOM 2518 C C . LEU A 1 332 ? -13.156 -5.064 33.420 1.00 96.56 332 LEU A C 1
ATOM 2520 O O . LEU A 1 332 ? -14.144 -5.661 33.017 1.00 96.56 332 LEU A O 1
ATOM 2524 N N . VAL A 1 333 ? -12.184 -5.691 34.089 1.00 96.75 333 VAL A N 1
ATOM 2525 C CA . VAL A 1 333 ? -12.248 -7.123 34.437 1.00 96.75 333 VAL A CA 1
ATOM 2526 C C . VAL A 1 333 ? -13.449 -7.426 35.346 1.00 96.75 333 VAL A C 1
ATOM 2528 O O . VAL A 1 333 ? -14.122 -8.438 35.156 1.00 96.75 333 VAL A O 1
ATOM 2531 N N . GLN A 1 334 ? -13.767 -6.545 36.302 1.00 96.94 334 GLN A N 1
ATOM 2532 C CA . GLN A 1 334 ? -14.974 -6.687 37.133 1.00 96.94 334 GLN A CA 1
ATOM 2533 C C . GLN A 1 334 ? -16.253 -6.526 36.301 1.00 96.94 334 GLN A C 1
ATOM 2535 O O . GLN A 1 334 ? -17.199 -7.295 36.470 1.00 96.94 334 GLN A O 1
ATOM 2540 N N . ASP A 1 335 ? -16.272 -5.564 35.375 1.00 97.50 335 ASP A N 1
ATOM 2541 C CA . ASP A 1 335 ? -17.392 -5.361 34.457 1.00 97.50 335 ASP A CA 1
ATOM 2542 C C . ASP A 1 335 ? -17.597 -6.584 33.545 1.00 97.50 335 ASP A C 1
ATOM 2544 O O . ASP A 1 335 ? -18.726 -7.050 33.412 1.00 97.50 335 ASP A O 1
ATOM 2548 N N . VAL A 1 336 ? -16.524 -7.179 33.007 1.00 96.56 336 VAL A N 1
ATOM 2549 C CA . VAL A 1 336 ? -16.560 -8.425 32.215 1.00 96.56 336 VAL A CA 1
ATOM 2550 C C . VAL A 1 336 ? -17.171 -9.580 33.008 1.00 96.56 336 VAL A C 1
ATOM 2552 O O . VAL A 1 336 ? -18.041 -10.286 32.496 1.00 96.56 336 VAL A O 1
ATOM 2555 N N . GLN A 1 337 ? -16.775 -9.748 34.273 1.00 96.00 337 GLN A N 1
ATOM 2556 C CA . GLN A 1 337 ? -17.362 -10.758 35.159 1.00 96.00 337 GLN A CA 1
ATOM 2557 C C . GLN A 1 337 ? -18.855 -10.502 35.407 1.00 96.00 337 GLN A C 1
ATOM 2559 O O . GLN A 1 337 ? -19.648 -11.446 35.407 1.00 96.00 337 GLN A O 1
ATOM 2564 N N . ARG A 1 338 ? -19.252 -9.235 35.584 1.00 96.00 338 ARG A N 1
ATOM 2565 C CA . ARG A 1 338 ? -20.651 -8.836 35.797 1.00 96.00 338 ARG A CA 1
ATOM 2566 C C . ARG A 1 338 ? -21.519 -9.110 34.568 1.00 96.00 338 ARG A C 1
ATOM 2568 O O . ARG A 1 338 ? -22.597 -9.680 34.722 1.00 96.00 338 ARG A O 1
ATOM 2575 N N . VAL A 1 339 ? -21.046 -8.759 33.368 1.00 95.81 339 VAL A N 1
ATOM 2576 C CA . VAL A 1 339 ? -21.770 -9.011 32.104 1.00 95.81 339 VAL A CA 1
ATOM 2577 C C . VAL A 1 339 ? -21.604 -10.446 31.590 1.00 95.81 339 VAL A C 1
ATOM 2579 O O . VAL A 1 339 ? -22.262 -10.828 30.629 1.00 95.81 339 VAL A O 1
ATOM 2582 N N . LYS A 1 340 ? -20.767 -11.259 32.253 1.00 95.81 340 LYS A N 1
ATOM 2583 C CA . LYS A 1 340 ? -20.520 -12.682 31.962 1.00 95.81 340 LYS A CA 1
ATOM 2584 C C . LYS A 1 340 ? -20.015 -12.943 30.538 1.00 95.81 340 LYS A C 1
ATOM 2586 O O . LYS A 1 340 ? -20.338 -13.969 29.945 1.00 95.81 340 LYS A O 1
ATOM 2591 N N . CYS A 1 341 ? -19.203 -12.034 30.005 1.00 96.31 341 CYS A N 1
ATOM 2592 C CA . CYS A 1 341 ? -18.581 -12.208 28.696 1.00 96.31 341 CYS A CA 1
ATOM 2593 C C . CYS A 1 341 ? -17.310 -13.058 28.837 1.00 96.31 341 CYS A C 1
ATOM 2595 O O . CYS A 1 341 ? -16.399 -12.685 29.570 1.00 96.31 341 CYS A O 1
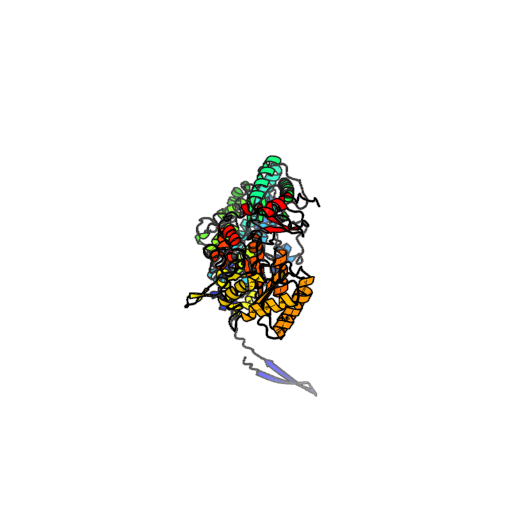ATOM 2597 N N . ALA A 1 342 ? -17.240 -14.196 28.147 1.00 96.31 342 ALA A N 1
ATOM 2598 C CA . ALA A 1 342 ? -16.076 -15.078 28.174 1.00 96.31 342 ALA A CA 1
ATOM 2599 C C . ALA A 1 342 ? -15.894 -15.777 26.824 1.00 96.31 342 ALA A C 1
ATOM 2601 O O . ALA A 1 342 ? -16.844 -16.345 26.287 1.00 96.31 342 ALA A O 1
ATOM 2602 N N . ILE A 1 343 ? -14.664 -15.761 26.307 1.00 98.19 343 ILE A N 1
ATOM 2603 C CA . ILE A 1 343 ? -14.262 -16.455 25.080 1.00 98.19 343 ILE A CA 1
ATOM 2604 C C . ILE A 1 343 ? -12.898 -17.099 25.338 1.00 98.19 343 ILE A C 1
ATOM 2606 O O . ILE A 1 343 ? -11.984 -16.449 25.842 1.00 98.19 343 ILE A O 1
ATOM 2610 N N . LYS A 1 344 ? -12.761 -18.380 25.001 1.00 98.12 344 LYS A N 1
ATOM 2611 C CA . LYS A 1 344 ? -11.511 -19.143 25.087 1.00 98.12 344 LYS A CA 1
ATOM 2612 C C . LYS A 1 344 ? -10.901 -19.320 23.705 1.00 98.12 344 LYS A C 1
ATOM 2614 O O . LYS A 1 344 ? -11.639 -19.505 22.739 1.00 98.12 344 LYS A O 1
ATOM 2619 N N . GLY A 1 345 ? -9.574 -19.395 23.618 1.00 98.06 345 GLY A N 1
ATOM 2620 C CA . GLY A 1 345 ? -8.876 -19.576 22.342 1.00 98.06 345 GLY A CA 1
ATOM 2621 C C . GLY A 1 345 ? -9.327 -20.826 21.587 1.00 98.06 345 GLY A C 1
ATOM 2622 O O . GLY A 1 345 ? -9.593 -20.773 20.390 1.00 98.06 345 GLY A O 1
ATOM 2623 N N . GLY A 1 346 ? -9.559 -21.932 22.301 1.00 97.75 346 GLY A N 1
ATOM 2624 C CA . GLY A 1 346 ? -10.060 -23.178 21.707 1.00 97.75 346 GLY A CA 1
ATOM 2625 C C . GLY A 1 346 ? -11.478 -23.114 21.112 1.00 97.75 346 GLY A C 1
ATOM 2626 O O . GLY A 1 346 ? -11.911 -24.093 20.510 1.00 97.75 346 GLY A O 1
ATOM 2627 N N . GLN A 1 347 ? -12.219 -22.011 21.287 1.00 97.94 347 GLN A N 1
ATOM 2628 C CA . GLN A 1 347 ? -13.515 -21.790 20.627 1.00 97.94 347 GLN A CA 1
ATOM 2629 C C . GLN A 1 347 ? -13.370 -21.156 19.237 1.00 97.94 347 GLN A C 1
ATOM 2631 O O . GLN A 1 347 ? -14.293 -21.268 18.434 1.00 97.94 347 GLN A O 1
ATOM 2636 N N . LEU A 1 348 ? -12.233 -20.518 18.943 1.00 98.69 348 LEU A N 1
ATOM 2637 C CA . LEU A 1 348 ? -11.993 -19.829 17.677 1.00 98.69 348 LEU A CA 1
ATOM 2638 C C . LEU A 1 348 ? -11.821 -20.848 16.535 1.00 98.69 348 LEU A C 1
ATOM 2640 O O . LEU A 1 348 ? -10.908 -21.677 16.563 1.00 98.69 348 LEU A O 1
ATOM 2644 N N . GLN A 1 349 ? -12.704 -20.790 15.538 1.00 98.19 349 GLN A N 1
ATOM 2645 C CA . GLN A 1 349 ? -12.770 -21.688 14.382 1.00 98.19 349 GLN A CA 1
ATOM 2646 C C . GLN A 1 349 ? -11.601 -21.474 13.411 1.00 98.19 349 GLN A C 1
ATOM 2648 O O . GLN A 1 349 ? -11.101 -22.435 12.829 1.00 98.19 349 GLN A O 1
ATOM 2653 N N . VAL A 1 350 ? -11.135 -20.231 13.270 1.00 97.75 350 VAL A N 1
ATOM 2654 C CA . VAL A 1 350 ? -9.970 -19.854 12.454 1.00 97.75 350 VAL A CA 1
ATOM 2655 C C . VAL A 1 350 ? -8.940 -19.088 13.290 1.00 97.75 350 VAL A C 1
ATOM 2657 O O . VAL A 1 350 ? -9.311 -18.456 14.287 1.00 97.75 350 VAL A O 1
ATOM 2660 N N . PRO A 1 351 ? -7.649 -19.101 12.913 1.00 98.25 351 PRO A N 1
ATOM 2661 C CA . PRO A 1 351 ? -6.651 -18.261 13.558 1.00 98.25 351 PRO A CA 1
ATOM 2662 C C . PRO A 1 351 ? -7.089 -16.794 13.579 1.00 98.25 351 PRO A C 1
ATOM 2664 O O . PRO A 1 351 ? -7.590 -16.262 12.586 1.00 98.25 351 PRO A O 1
ATOM 2667 N N . VAL A 1 352 ? -6.888 -16.149 14.724 1.00 98.62 352 VAL A N 1
ATOM 2668 C CA . VAL A 1 352 ? -6.963 -14.693 14.866 1.00 98.62 352 VAL A CA 1
ATOM 2669 C C . VAL A 1 352 ? -5.654 -14.268 15.489 1.00 98.62 352 VAL A C 1
ATOM 2671 O O . VAL A 1 352 ? -5.281 -14.791 16.537 1.00 98.62 352 VAL A O 1
ATOM 2674 N N . TYR A 1 353 ? -4.933 -13.366 14.839 1.00 98.00 353 TYR A N 1
ATOM 2675 C CA . TYR A 1 353 ? -3.647 -12.910 15.346 1.00 98.00 353 TYR A CA 1
ATOM 2676 C C . TYR A 1 353 ? -3.818 -11.678 16.222 1.00 98.00 353 TYR A C 1
ATOM 2678 O O . TYR A 1 353 ? -4.520 -10.731 15.859 1.00 98.00 353 TYR A O 1
ATOM 2686 N N . ALA A 1 354 ? -3.140 -11.691 17.367 1.00 96.75 354 ALA A N 1
ATOM 2687 C CA . ALA A 1 354 ? -2.897 -10.493 18.139 1.00 96.75 354 ALA A CA 1
ATOM 2688 C C . ALA A 1 354 ? -2.169 -9.465 17.266 1.00 96.75 354 ALA A C 1
ATOM 2690 O O . ALA A 1 354 ? -1.439 -9.810 16.338 1.00 96.75 354 ALA A O 1
ATOM 2691 N N . THR A 1 355 ? -2.344 -8.191 17.582 1.00 95.00 355 THR A N 1
ATOM 2692 C CA . THR A 1 355 ? -1.732 -7.094 16.835 1.00 95.00 355 THR A CA 1
ATOM 2693 C C . THR A 1 355 ? -0.470 -6.573 17.511 1.00 95.00 355 THR A C 1
ATOM 2695 O O . THR A 1 355 ? -0.091 -5.441 17.253 1.00 95.00 355 THR A O 1
ATOM 2698 N N . ASN A 1 356 ? 0.142 -7.327 18.424 1.00 93.56 356 ASN A N 1
ATOM 2699 C CA . ASN A 1 356 ? 1.417 -6.980 19.056 1.00 93.56 356 ASN A CA 1
ATOM 2700 C C . ASN A 1 356 ? 2.605 -7.464 18.203 1.00 93.56 356 ASN A C 1
ATOM 2702 O O . ASN A 1 356 ? 2.426 -8.010 17.115 1.00 93.56 356 ASN A O 1
ATOM 2706 N N . ALA A 1 357 ? 3.833 -7.229 18.670 1.00 93.69 357 ALA A N 1
ATOM 2707 C CA . ALA A 1 357 ? 5.045 -7.553 17.912 1.00 93.69 357 ALA A CA 1
ATOM 2708 C C . ALA A 1 357 ? 5.203 -9.062 17.649 1.00 93.69 357 ALA A C 1
ATOM 2710 O O . ALA A 1 357 ? 5.795 -9.463 16.648 1.00 93.69 357 ALA A O 1
ATOM 2711 N N . GLU A 1 358 ? 4.675 -9.895 18.542 1.00 94.88 358 GLU A N 1
ATOM 2712 C CA . GLU A 1 358 ? 4.699 -11.351 18.444 1.00 94.88 358 GLU A CA 1
ATOM 2713 C C . GLU A 1 358 ? 3.613 -11.887 17.506 1.00 94.88 358 GLU A C 1
ATOM 2715 O O . GLU A 1 358 ? 3.750 -13.002 16.995 1.00 94.88 358 GLU A O 1
ATOM 2720 N N . ALA A 1 359 ? 2.553 -11.100 17.286 1.00 96.31 359 ALA A N 1
ATOM 2721 C CA . ALA A 1 359 ? 1.361 -11.477 16.543 1.00 96.31 359 ALA A CA 1
ATOM 2722 C C . ALA A 1 359 ? 0.873 -12.884 16.933 1.00 96.31 359 ALA A C 1
ATOM 2724 O O . ALA A 1 359 ? 0.748 -13.787 16.105 1.00 96.31 359 ALA A O 1
ATOM 2725 N N . THR A 1 360 ? 0.665 -13.094 18.236 1.00 95.81 360 THR A N 1
ATOM 2726 C CA . THR A 1 360 ? 0.273 -14.386 18.819 1.00 95.81 360 THR A CA 1
ATOM 2727 C C . THR A 1 360 ? -1.053 -14.879 18.241 1.00 95.81 360 THR A C 1
ATOM 2729 O O . THR A 1 360 ? -2.015 -14.122 18.162 1.00 95.81 360 THR A O 1
ATOM 2732 N N . ASN A 1 361 ? -1.147 -16.161 17.873 1.00 97.81 361 ASN A N 1
ATOM 2733 C CA . ASN A 1 361 ? -2.433 -16.757 17.502 1.00 97.81 361 ASN A CA 1
ATOM 2734 C C . ASN A 1 361 ? -3.318 -16.903 18.752 1.00 97.81 361 ASN A C 1
ATOM 2736 O O . ASN A 1 361 ? -3.024 -17.703 19.637 1.00 97.81 361 ASN A O 1
ATOM 2740 N N . LEU A 1 362 ? -4.438 -16.186 18.797 1.00 98.38 362 LEU A N 1
ATOM 2741 C CA . LEU A 1 362 ? -5.379 -16.185 19.917 1.00 98.38 362 LEU A CA 1
ATOM 2742 C C . LEU A 1 362 ? -6.063 -17.543 20.143 1.00 98.38 362 LEU A C 1
ATOM 2744 O O . LEU A 1 362 ? -6.636 -17.770 21.203 1.00 98.38 362 LEU A O 1
ATOM 2748 N N . GLN A 1 363 ? -5.959 -18.502 19.217 1.00 98.12 363 GLN A N 1
ATOM 2749 C CA . GLN A 1 363 ? -6.379 -19.883 19.485 1.00 98.12 363 GLN A CA 1
ATOM 2750 C C . GLN A 1 363 ? -5.591 -20.537 20.628 1.00 98.12 363 GLN A C 1
ATOM 2752 O O . GLN A 1 363 ? -6.080 -21.482 21.249 1.00 98.12 363 GLN A O 1
ATOM 2757 N N . THR A 1 364 ? -4.379 -20.053 20.912 1.00 97.31 364 THR A N 1
ATOM 2758 C CA . THR A 1 364 ? -3.500 -20.627 21.936 1.00 97.31 364 THR A CA 1
ATOM 2759 C C . THR A 1 364 ? -3.639 -19.965 23.304 1.00 97.31 364 THR A C 1
ATOM 2761 O O . THR A 1 364 ? -2.911 -20.353 24.215 1.00 97.31 364 THR A O 1
ATOM 2764 N N . VAL A 1 365 ? -4.516 -18.966 23.464 1.00 97.12 365 VAL A N 1
ATOM 2765 C CA . VAL A 1 365 ? -4.716 -18.275 24.748 1.00 97.12 365 VAL A CA 1
ATOM 2766 C C . VAL A 1 365 ? -5.929 -18.825 25.504 1.00 97.12 365 VAL A C 1
ATOM 2768 O O . VAL A 1 365 ? -6.941 -19.197 24.907 1.00 97.12 365 VAL A O 1
ATOM 2771 N N . ASP A 1 366 ? -5.838 -18.876 26.834 1.00 96.00 366 ASP A N 1
ATOM 2772 C CA . ASP A 1 366 ? -6.911 -19.412 27.683 1.00 96.00 366 ASP A CA 1
ATOM 2773 C C . ASP A 1 366 ? -8.098 -18.446 27.814 1.00 96.00 366 ASP A C 1
ATOM 2775 O O . ASP A 1 366 ? -9.251 -18.878 27.749 1.00 96.00 366 ASP A O 1
ATOM 2779 N N . ASP A 1 367 ? -7.816 -17.152 27.982 1.00 97.50 367 ASP A N 1
ATOM 2780 C CA . ASP A 1 367 ? -8.804 -16.079 28.122 1.00 97.50 367 ASP A CA 1
ATOM 2781 C C . ASP A 1 367 ? -8.583 -15.028 27.031 1.00 97.50 367 ASP A C 1
ATOM 2783 O O . ASP A 1 367 ? -7.694 -14.181 27.118 1.00 97.50 367 ASP A O 1
ATOM 2787 N N . VAL A 1 368 ? -9.397 -15.103 25.978 1.00 98.38 368 VAL A N 1
ATOM 2788 C CA . VAL A 1 368 ? -9.319 -14.173 24.846 1.00 98.38 368 VAL A CA 1
ATOM 2789 C C . VAL A 1 368 ? -9.806 -12.783 25.255 1.00 98.38 368 VAL A C 1
ATOM 2791 O O . VAL A 1 368 ? -9.327 -11.797 24.709 1.00 98.38 368 VAL A O 1
ATOM 2794 N N . ILE A 1 369 ? -10.727 -12.666 26.218 1.00 98.00 369 ILE A N 1
ATOM 2795 C CA . ILE A 1 369 ? -11.253 -11.359 26.632 1.00 98.00 369 ILE A CA 1
ATOM 2796 C C . ILE A 1 369 ? -10.188 -10.567 27.398 1.00 98.00 369 ILE A C 1
ATOM 2798 O O . ILE A 1 369 ? -10.022 -9.380 27.118 1.00 98.00 369 ILE A O 1
ATOM 2802 N N . ASP A 1 370 ? -9.429 -11.190 28.309 1.00 97.50 370 ASP A N 1
ATOM 2803 C CA . ASP A 1 370 ? -8.314 -10.490 28.976 1.00 97.50 370 ASP A CA 1
ATOM 2804 C C . ASP A 1 370 ? -7.247 -10.039 27.969 1.00 97.50 370 ASP A C 1
ATOM 2806 O O . ASP A 1 370 ? -6.766 -8.906 28.048 1.00 97.50 370 ASP A O 1
ATOM 2810 N N . GLU A 1 371 ? -6.935 -10.882 26.982 1.00 97.75 371 GLU A N 1
ATOM 2811 C CA . GLU A 1 371 ? -5.980 -10.540 25.926 1.00 97.75 371 GLU A CA 1
ATOM 2812 C C . GLU A 1 371 ? -6.479 -9.364 25.072 1.00 97.75 371 GLU A C 1
ATOM 2814 O O . GLU A 1 371 ? -5.756 -8.389 24.872 1.00 97.75 371 GLU A O 1
ATOM 2819 N N . LEU A 1 372 ? -7.753 -9.374 24.659 1.00 98.12 372 LEU A N 1
ATOM 2820 C CA . LEU A 1 372 ? -8.381 -8.258 23.942 1.00 98.12 372 LEU A CA 1
ATOM 2821 C C . LEU A 1 372 ? -8.341 -6.948 24.741 1.00 98.12 372 LEU A C 1
ATOM 2823 O O . LEU A 1 372 ? -8.160 -5.878 24.151 1.00 98.12 372 LEU A O 1
ATOM 2827 N N . ILE A 1 373 ? -8.505 -7.011 26.066 1.00 98.00 373 ILE A N 1
ATOM 2828 C CA . ILE A 1 373 ? -8.379 -5.847 26.953 1.00 98.00 373 ILE A CA 1
ATOM 2829 C C . ILE A 1 373 ? -6.943 -5.316 26.934 1.00 98.00 373 ILE A C 1
ATOM 2831 O O . ILE A 1 373 ? -6.745 -4.108 26.774 1.00 98.00 373 ILE A O 1
ATOM 2835 N N . ASN A 1 374 ? -5.943 -6.192 27.076 1.00 97.50 374 ASN A N 1
ATOM 2836 C CA . ASN A 1 374 ? -4.529 -5.802 27.062 1.00 97.50 374 ASN A CA 1
ATOM 2837 C C . ASN A 1 374 ? -4.146 -5.161 25.731 1.00 97.50 374 ASN A C 1
ATOM 2839 O O . ASN A 1 374 ? -3.620 -4.044 25.712 1.00 97.50 374 ASN A O 1
ATOM 2843 N N . MET A 1 375 ? -4.496 -5.820 24.630 1.00 97.12 375 MET A N 1
ATOM 2844 C CA . MET A 1 375 ? -4.208 -5.364 23.277 1.00 97.12 375 MET A CA 1
ATOM 2845 C C . MET A 1 375 ? -4.782 -3.973 22.987 1.00 97.12 375 MET A C 1
ATOM 2847 O O . MET A 1 375 ? -4.104 -3.117 22.421 1.00 97.12 375 MET A O 1
ATOM 2851 N N . GLN A 1 376 ? -6.037 -3.723 23.373 1.00 97.19 376 GLN A N 1
ATOM 2852 C CA . GLN A 1 376 ? -6.712 -2.458 23.070 1.00 97.19 376 GLN A CA 1
ATOM 2853 C C . GLN A 1 376 ? -6.303 -1.329 24.021 1.00 97.19 376 GLN A C 1
ATOM 2855 O O . GLN A 1 376 ? -6.082 -0.196 23.587 1.00 97.19 376 GLN A O 1
ATOM 2860 N N . LEU A 1 377 ? -6.197 -1.604 25.324 1.00 97.38 377 LEU A N 1
ATOM 2861 C CA . LEU A 1 377 ? -5.890 -0.563 26.302 1.00 97.38 377 LEU A CA 1
ATOM 2862 C C . LEU A 1 377 ? -4.394 -0.251 26.367 1.00 97.38 377 LEU A C 1
ATOM 2864 O O . LEU A 1 377 ? -4.034 0.924 26.420 1.00 97.38 377 LEU A O 1
ATOM 2868 N N . LEU A 1 378 ? -3.533 -1.273 26.382 1.00 97.44 378 LEU A N 1
ATOM 2869 C CA . LEU A 1 378 ? -2.176 -1.164 26.930 1.00 97.44 378 LEU A CA 1
ATOM 2870 C C . LEU A 1 378 ? -1.069 -1.382 25.901 1.00 97.44 378 LEU A C 1
ATOM 2872 O O . LEU A 1 378 ? -0.048 -0.694 25.959 1.00 97.44 378 LEU A O 1
ATOM 2876 N N . GLU A 1 379 ? -1.247 -2.343 25.000 1.00 97.44 379 GLU A N 1
ATOM 2877 C CA . GLU A 1 379 ? -0.177 -2.815 24.123 1.00 97.44 379 GLU A CA 1
ATOM 2878 C C . GLU A 1 379 ? -0.074 -2.012 22.831 1.00 97.44 379 GLU A C 1
ATOM 2880 O O . GLU A 1 379 ? -1.073 -1.568 22.269 1.00 97.44 379 GLU A O 1
ATOM 2885 N N . LEU A 1 380 ? 1.160 -1.860 22.347 1.00 97.62 380 LEU A N 1
ATOM 2886 C CA . LEU A 1 380 ? 1.445 -1.269 21.046 1.00 97.62 380 LEU A CA 1
ATOM 2887 C C . LEU A 1 380 ? 0.909 -2.173 19.931 1.00 97.62 380 LEU A C 1
ATOM 2889 O O . LEU A 1 380 ? 1.160 -3.377 19.930 1.00 97.62 380 LEU A O 1
ATOM 2893 N N . VAL A 1 381 ? 0.256 -1.564 18.942 1.00 98.31 381 VAL A N 1
ATOM 2894 C CA . VAL A 1 381 ? -0.137 -2.242 17.703 1.00 98.31 381 VAL A CA 1
ATOM 2895 C C . VAL A 1 381 ? 1.045 -2.273 16.736 1.00 98.31 381 VAL A C 1
ATOM 2897 O O . VAL A 1 381 ? 1.525 -1.218 16.328 1.00 98.31 381 VAL A O 1
ATOM 2900 N N . ASP A 1 382 ? 1.493 -3.455 16.330 1.00 97.56 382 ASP A N 1
ATOM 2901 C CA . ASP A 1 382 ? 2.410 -3.692 15.219 1.00 97.56 382 ASP A CA 1
ATOM 2902 C C . ASP A 1 382 ? 1.683 -4.427 14.081 1.00 97.56 382 ASP A C 1
ATOM 2904 O O . ASP A 1 382 ? 1.652 -5.658 13.971 1.00 97.56 382 ASP A O 1
ATOM 2908 N N . TRP A 1 383 ? 1.068 -3.633 13.204 1.00 96.69 383 TRP A N 1
ATOM 2909 C CA . TRP A 1 383 ? 0.342 -4.148 12.045 1.00 96.69 383 TRP A CA 1
ATOM 2910 C C . TRP A 1 383 ? 1.285 -4.820 11.044 1.00 96.69 383 TRP A C 1
ATOM 2912 O O . TRP A 1 383 ? 0.903 -5.770 10.364 1.00 96.69 383 TRP A O 1
ATOM 2922 N N . THR A 1 384 ? 2.545 -4.378 10.993 1.00 95.31 384 THR A N 1
ATOM 2923 C CA . THR A 1 384 ? 3.550 -4.959 10.097 1.00 95.31 384 THR A CA 1
ATOM 2924 C C . THR A 1 384 ? 3.949 -6.371 10.520 1.00 95.31 384 THR A C 1
ATOM 2926 O O . THR A 1 384 ? 4.067 -7.246 9.664 1.00 95.31 384 THR A O 1
ATOM 2929 N N . ALA A 1 385 ? 4.074 -6.625 11.827 1.00 96.12 385 ALA A N 1
ATOM 2930 C CA . ALA A 1 385 ? 4.300 -7.963 12.375 1.00 96.12 385 ALA A CA 1
ATOM 2931 C C . ALA A 1 385 ? 3.105 -8.895 12.118 1.00 96.12 385 ALA A C 1
ATOM 2933 O O . ALA A 1 385 ? 3.288 -10.051 11.730 1.00 96.12 385 ALA A O 1
ATOM 2934 N N . THR A 1 386 ? 1.885 -8.364 12.243 1.00 96.56 386 THR A N 1
ATOM 2935 C CA . THR A 1 386 ? 0.651 -9.102 11.930 1.00 96.56 386 THR A CA 1
ATOM 2936 C C . THR A 1 386 ? 0.644 -9.547 10.462 1.00 96.56 386 THR A C 1
ATOM 2938 O O . THR A 1 386 ? 0.504 -10.735 10.173 1.00 96.56 386 THR A O 1
ATOM 2941 N N . TRP A 1 387 ? 0.898 -8.629 9.522 1.00 96.19 387 TRP A N 1
ATOM 2942 C CA . TRP A 1 387 ? 0.988 -8.959 8.094 1.00 96.19 387 TRP A CA 1
ATOM 2943 C C . TRP A 1 387 ? 2.156 -9.882 7.751 1.00 96.19 387 TRP A C 1
ATOM 2945 O O . TRP A 1 387 ? 2.019 -10.719 6.859 1.00 96.19 387 TRP A O 1
ATOM 2955 N N . ALA A 1 388 ? 3.278 -9.794 8.469 1.00 95.62 388 ALA A N 1
ATOM 2956 C CA . ALA A 1 388 ? 4.377 -10.741 8.307 1.00 95.62 388 ALA A CA 1
ATOM 2957 C C . ALA A 1 388 ? 3.935 -12.174 8.644 1.00 95.62 388 ALA A C 1
ATOM 2959 O O . ALA A 1 388 ? 4.241 -13.097 7.889 1.00 95.62 388 ALA A O 1
ATOM 2960 N N . LYS A 1 389 ? 3.146 -12.358 9.713 1.00 95.81 389 LYS A N 1
ATOM 2961 C CA . LYS A 1 389 ? 2.564 -13.664 10.056 1.00 95.81 389 LYS A CA 1
ATOM 2962 C C . LYS A 1 389 ? 1.543 -14.153 9.036 1.00 95.81 389 LYS A C 1
ATOM 2964 O O . LYS A 1 389 ? 1.541 -15.341 8.714 1.00 95.81 389 LYS A O 1
ATOM 2969 N N . ILE A 1 390 ? 0.725 -13.253 8.490 1.00 94.88 390 ILE A N 1
ATOM 2970 C CA . ILE A 1 390 ? -0.210 -13.580 7.404 1.00 94.88 390 ILE A CA 1
ATOM 2971 C C . ILE A 1 390 ? 0.556 -14.063 6.169 1.00 94.88 390 ILE A C 1
ATOM 2973 O O . ILE A 1 390 ? 0.268 -15.140 5.653 1.00 94.88 390 ILE A O 1
ATOM 2977 N N . ALA A 1 391 ? 1.571 -13.316 5.732 1.00 94.38 391 ALA A N 1
ATOM 2978 C CA . ALA A 1 391 ? 2.395 -13.678 4.582 1.00 94.38 391 ALA A CA 1
ATOM 2979 C C . ALA A 1 391 ? 3.114 -15.028 4.773 1.00 94.38 391 ALA A C 1
ATOM 2981 O O . ALA A 1 391 ? 3.230 -15.803 3.825 1.00 94.38 391 ALA A O 1
ATOM 2982 N N . GLU A 1 392 ? 3.574 -15.320 5.995 1.00 94.06 392 GLU A N 1
ATOM 2983 C CA . GLU A 1 392 ? 4.273 -16.564 6.338 1.00 94.06 392 GLU A CA 1
ATOM 2984 C C . GLU A 1 392 ? 3.341 -17.787 6.340 1.00 94.06 392 GLU A C 1
ATOM 2986 O O . GLU A 1 392 ? 3.693 -18.836 5.798 1.00 94.06 392 GLU A O 1
ATOM 2991 N N . HIS A 1 393 ? 2.159 -17.676 6.953 1.00 94.69 393 HIS A N 1
ATOM 2992 C CA . HIS A 1 393 ? 1.319 -18.837 7.266 1.00 94.69 393 HIS A CA 1
ATOM 2993 C C . HIS A 1 393 ? 0.079 -18.989 6.375 1.00 94.69 393 HIS A C 1
ATOM 2995 O O . HIS A 1 393 ? -0.463 -20.089 6.293 1.00 94.69 393 HIS A O 1
ATOM 3001 N N . HIS A 1 394 ? -0.339 -17.933 5.672 1.00 93.62 394 HIS A N 1
ATOM 3002 C CA . HIS A 1 394 ? -1.610 -17.868 4.933 1.00 93.62 394 HIS A CA 1
ATOM 3003 C C . HIS A 1 394 ? -1.415 -17.517 3.455 1.00 93.62 394 HIS A C 1
ATOM 3005 O O . HIS A 1 394 ? -2.217 -16.814 2.847 1.00 93.62 394 HIS A O 1
ATOM 3011 N N . SER A 1 395 ? -0.343 -18.032 2.848 1.00 88.38 395 SER A N 1
ATOM 3012 C CA . SER A 1 395 ? 0.013 -17.785 1.436 1.00 88.38 395 SER A CA 1
ATOM 3013 C C . SER A 1 395 ? -1.008 -18.291 0.403 1.00 88.38 395 SER A C 1
ATOM 3015 O O . SER A 1 395 ? -0.894 -17.979 -0.781 1.00 88.38 395 SER A O 1
ATOM 3017 N N . ASN A 1 396 ? -1.998 -19.080 0.831 1.00 88.69 396 ASN A N 1
ATOM 3018 C CA . ASN A 1 396 ? -3.114 -19.543 0.009 1.00 88.69 396 ASN A CA 1
ATOM 3019 C C . ASN A 1 396 ? -4.321 -18.591 0.030 1.00 88.69 396 ASN A C 1
ATOM 3021 O O . ASN A 1 396 ? -5.293 -18.866 -0.672 1.00 88.69 396 ASN A O 1
ATOM 3025 N N . ALA A 1 397 ? -4.304 -17.530 0.844 1.00 93.62 397 ALA A N 1
ATOM 3026 C CA . ALA A 1 397 ? -5.352 -16.521 0.844 1.00 93.62 397 ALA A CA 1
ATOM 3027 C C . ALA A 1 397 ? -5.470 -15.877 -0.542 1.00 93.62 397 ALA A C 1
ATOM 3029 O O . ALA A 1 397 ? -4.478 -15.565 -1.195 1.00 93.62 397 ALA A O 1
ATOM 3030 N N . THR A 1 398 ? -6.707 -15.696 -0.988 1.00 94.00 398 THR A N 1
ATOM 3031 C CA . THR A 1 398 ? -7.028 -15.148 -2.312 1.00 94.00 398 THR A CA 1
ATOM 3032 C C . THR A 1 398 ? -7.687 -13.785 -2.214 1.00 94.00 398 THR A C 1
ATOM 3034 O O . THR A 1 398 ? -7.428 -12.937 -3.061 1.00 94.00 398 THR A O 1
ATOM 3037 N N . HIS A 1 399 ? -8.516 -13.571 -1.188 1.00 95.69 399 HIS A N 1
ATOM 3038 C CA . HIS A 1 399 ? -9.253 -12.328 -1.013 1.00 95.69 399 HIS A CA 1
ATOM 3039 C C . HIS A 1 399 ? -9.270 -11.884 0.446 1.00 95.69 399 HIS A C 1
ATOM 3041 O O . HIS A 1 399 ? -9.331 -12.708 1.359 1.00 95.69 399 HIS A O 1
ATOM 3047 N N . ILE A 1 400 ? -9.289 -10.573 0.643 1.00 97.88 400 ILE A N 1
ATOM 3048 C CA . ILE A 1 400 ? -9.661 -9.928 1.901 1.00 97.88 400 ILE A CA 1
ATOM 3049 C C . ILE A 1 400 ? -11.110 -9.467 1.776 1.00 97.88 400 ILE A C 1
ATOM 3051 O O . ILE A 1 400 ? -11.482 -8.885 0.757 1.00 97.88 400 ILE A O 1
ATOM 3055 N N . LEU A 1 401 ? -11.910 -9.709 2.812 1.00 98.38 401 LEU A N 1
ATOM 3056 C CA . LEU A 1 401 ? -13.265 -9.179 2.936 1.00 98.38 401 LEU A CA 1
ATOM 3057 C C . LEU A 1 401 ? -13.263 -8.121 4.044 1.00 98.38 401 LEU A C 1
ATOM 3059 O O . LEU A 1 401 ? -13.281 -8.477 5.220 1.00 98.38 401 LEU A O 1
ATOM 3063 N N . GLU A 1 402 ? -13.207 -6.840 3.680 1.00 98.25 402 GLU A N 1
ATOM 3064 C CA . GLU A 1 402 ? -13.191 -5.738 4.649 1.00 98.25 402 GLU A CA 1
ATOM 3065 C C . GLU A 1 402 ? -14.615 -5.328 5.038 1.00 98.25 402 GLU A C 1
ATOM 3067 O O . GLU A 1 402 ? -15.400 -4.896 4.190 1.00 98.25 402 GLU A O 1
ATOM 3072 N N . PHE A 1 403 ? -14.931 -5.432 6.331 1.00 98.06 403 PHE A N 1
ATOM 3073 C CA . PHE A 1 403 ? -16.263 -5.151 6.890 1.00 98.06 403 PHE A CA 1
ATOM 3074 C C . PHE A 1 403 ? -16.330 -3.856 7.716 1.00 98.06 403 PHE A C 1
ATOM 3076 O O . PHE A 1 403 ? -17.376 -3.525 8.290 1.00 98.06 403 PHE A O 1
ATOM 3083 N N . GLY A 1 404 ? -15.224 -3.114 7.814 1.00 93.06 404 GLY A N 1
ATOM 3084 C CA . GLY A 1 404 ? -15.191 -1.802 8.448 1.00 93.06 404 GLY A CA 1
ATOM 3085 C C . GLY A 1 404 ? -16.082 -0.779 7.733 1.00 93.06 404 GLY A C 1
ATOM 3086 O O . GLY A 1 404 ? -16.285 -0.882 6.524 1.00 93.06 404 GLY A O 1
ATOM 3087 N N . PRO A 1 405 ? -16.598 0.236 8.453 1.00 93.00 405 PRO A N 1
ATOM 3088 C CA . PRO A 1 405 ? -17.350 1.308 7.818 1.00 93.00 405 PRO A CA 1
ATOM 3089 C C . PRO A 1 405 ? -16.532 2.024 6.744 1.00 93.00 405 PRO A C 1
ATOM 3091 O O . PRO A 1 405 ? -15.329 2.248 6.897 1.00 93.00 405 PRO A O 1
ATOM 3094 N N . ASP A 1 406 ? -17.203 2.462 5.687 1.00 93.31 406 ASP A N 1
ATOM 3095 C CA . ASP A 1 406 ? -16.602 3.061 4.505 1.00 93.31 406 ASP A CA 1
ATOM 3096 C C . ASP A 1 406 ? -15.553 2.156 3.843 1.00 93.31 406 ASP A C 1
ATOM 3098 O O . ASP A 1 406 ? -15.903 1.122 3.287 1.00 93.31 406 ASP A O 1
ATOM 3102 N N . LEU A 1 407 ? -14.281 2.560 3.861 1.00 93.88 407 LEU A N 1
ATOM 3103 C CA . LEU A 1 407 ? -13.157 1.756 3.379 1.00 93.88 407 LEU A CA 1
ATOM 3104 C C . LEU A 1 407 ? -12.451 1.013 4.520 1.00 93.88 407 LEU A C 1
ATOM 3106 O O . LEU A 1 407 ? -11.438 0.361 4.277 1.00 93.88 407 LEU A O 1
ATOM 3110 N N . GLY A 1 408 ? -12.928 1.174 5.758 1.00 92.19 408 GLY A N 1
ATOM 3111 C CA . GLY A 1 408 ? -12.386 0.507 6.929 1.00 92.19 408 GLY A CA 1
ATOM 3112 C C . GLY A 1 408 ? -10.868 0.643 7.046 1.00 92.19 408 GLY A C 1
ATOM 3113 O O . GLY A 1 408 ? -10.322 1.751 6.967 1.00 92.19 408 GLY A O 1
ATOM 3114 N N . VAL A 1 409 ? -10.177 -0.487 7.211 1.00 94.00 409 VAL A N 1
ATOM 3115 C CA . VAL A 1 409 ? -8.704 -0.534 7.263 1.00 94.00 409 VAL A CA 1
ATOM 3116 C C . VAL A 1 409 ? -8.032 -0.862 5.924 1.00 94.00 409 VAL A C 1
ATOM 3118 O O . VAL A 1 409 ? -6.804 -0.902 5.850 1.00 94.00 409 VAL A O 1
ATOM 3121 N N . ALA A 1 410 ? -8.792 -0.946 4.828 1.00 94.88 410 ALA A N 1
ATOM 3122 C CA . ALA A 1 410 ? -8.270 -1.332 3.517 1.00 94.88 410 ALA A CA 1
ATOM 3123 C C . ALA A 1 410 ? -7.028 -0.535 3.084 1.00 94.88 410 ALA A C 1
ATOM 3125 O O . ALA A 1 410 ? -6.095 -1.098 2.532 1.00 94.88 410 ALA A O 1
ATOM 3126 N N . LYS A 1 411 ? -6.949 0.768 3.390 1.00 91.88 411 LYS A N 1
ATOM 3127 C CA . LYS A 1 411 ? -5.790 1.624 3.043 1.00 91.88 411 LYS A CA 1
ATOM 3128 C C . LYS A 1 411 ? -4.485 1.289 3.777 1.00 91.88 411 LYS A C 1
ATOM 3130 O O . LYS A 1 411 ? -3.443 1.839 3.426 1.00 91.88 411 LYS A O 1
ATOM 3135 N N . LEU A 1 412 ? -4.540 0.514 4.859 1.00 92.94 412 LEU A N 1
ATOM 3136 C CA . LEU A 1 412 ? -3.342 0.002 5.531 1.00 92.94 412 LEU A CA 1
ATOM 3137 C C . LEU A 1 412 ? -2.936 -1.368 4.982 1.00 92.94 412 LEU A C 1
ATOM 3139 O O . LEU A 1 412 ? -1.763 -1.725 5.064 1.00 92.94 412 LEU A O 1
ATOM 3143 N N . SER A 1 413 ? -3.894 -2.111 4.434 1.00 93.94 413 SER A N 1
ATOM 3144 C CA . SER A 1 413 ? -3.733 -3.503 4.018 1.00 93.94 413 SER A CA 1
ATOM 3145 C C . SER A 1 413 ? -3.529 -3.665 2.511 1.00 93.94 413 SER A C 1
ATOM 3147 O O . SER A 1 413 ? -2.861 -4.602 2.085 1.00 93.94 413 SER A O 1
ATOM 3149 N N . ASP A 1 414 ? -4.016 -2.727 1.699 1.00 92.12 414 ASP A N 1
ATOM 3150 C CA . ASP A 1 414 ? -4.009 -2.770 0.233 1.00 92.12 414 ASP A CA 1
ATOM 3151 C C . ASP A 1 414 ? -2.611 -2.983 -0.368 1.00 92.12 414 ASP A C 1
ATOM 3153 O O . ASP A 1 414 ? -2.435 -3.807 -1.265 1.00 92.12 414 ASP A O 1
ATOM 3157 N N . LYS A 1 415 ? -1.591 -2.303 0.164 1.00 88.06 415 LYS A N 1
ATOM 3158 C CA . LYS A 1 415 ? -0.199 -2.446 -0.279 1.00 88.06 415 LYS A CA 1
ATOM 3159 C C . LYS A 1 415 ? 0.360 -3.838 0.005 1.00 88.06 415 LYS A C 1
ATOM 3161 O O . LYS A 1 415 ? 1.102 -4.369 -0.820 1.00 88.06 415 LYS A O 1
ATOM 3166 N N . PHE A 1 416 ? 0.031 -4.416 1.162 1.00 91.94 416 PHE A N 1
ATOM 3167 C CA . PHE A 1 416 ? 0.450 -5.776 1.503 1.00 91.94 416 PHE A CA 1
ATOM 3168 C C . PHE A 1 416 ? -0.291 -6.791 0.638 1.00 91.94 416 PHE A C 1
ATOM 3170 O O . PHE A 1 416 ? 0.342 -7.649 0.025 1.00 91.94 416 PHE A O 1
ATOM 3177 N N . ALA A 1 417 ? -1.611 -6.637 0.537 1.00 92.88 417 ALA A N 1
ATOM 3178 C CA . ALA A 1 417 ? -2.493 -7.496 -0.234 1.00 92.88 417 ALA A CA 1
ATOM 3179 C C . ALA A 1 417 ? -2.065 -7.572 -1.706 1.00 92.88 417 ALA A C 1
ATOM 3181 O O . ALA A 1 417 ? -1.823 -8.662 -2.217 1.00 92.88 417 ALA A O 1
ATOM 3182 N N . GLU A 1 418 ? -1.856 -6.429 -2.366 1.00 91.81 418 GLU A N 1
ATOM 3183 C CA . GLU A 1 418 ? -1.494 -6.394 -3.786 1.00 91.81 418 GLU A CA 1
ATOM 3184 C C . GLU A 1 418 ? -0.153 -7.091 -4.067 1.00 91.81 418 GLU A C 1
ATOM 3186 O O . GLU A 1 418 ? -0.036 -7.841 -5.040 1.00 91.81 418 GLU A O 1
ATOM 3191 N N . GLY A 1 419 ? 0.852 -6.887 -3.208 1.00 90.50 419 GLY A N 1
ATOM 3192 C CA . GLY A 1 419 ? 2.154 -7.548 -3.333 1.00 90.50 419 GLY A CA 1
ATOM 3193 C C . GLY A 1 419 ? 2.088 -9.061 -3.098 1.00 90.50 419 GLY A C 1
ATOM 3194 O O . GLY A 1 419 ? 2.777 -9.833 -3.775 1.00 90.50 419 GLY A O 1
ATOM 3195 N N . LEU A 1 420 ? 1.214 -9.489 -2.185 1.00 91.75 420 LEU A N 1
ATOM 3196 C CA . LEU A 1 420 ? 0.925 -10.894 -1.889 1.00 91.75 420 LEU A CA 1
ATOM 3197 C C . LEU A 1 420 ? -0.061 -11.531 -2.881 1.00 91.75 420 LEU A C 1
ATOM 3199 O O . LEU A 1 420 ? -0.314 -12.727 -2.792 1.00 91.75 420 LEU A O 1
ATOM 3203 N N . GLY A 1 421 ? -0.581 -10.776 -3.854 1.00 91.38 421 GLY A N 1
ATOM 3204 C CA . GLY A 1 421 ? -1.552 -11.283 -4.825 1.00 91.38 421 GLY A CA 1
ATOM 3205 C C . GLY A 1 421 ? -2.935 -11.569 -4.230 1.00 91.38 421 GLY A C 1
ATOM 3206 O O . GLY A 1 421 ? -3.653 -12.410 -4.760 1.00 91.38 421 GLY A O 1
ATOM 3207 N N . ILE A 1 422 ? -3.294 -10.896 -3.139 1.00 93.56 422 ILE A N 1
ATOM 3208 C CA . ILE A 1 422 ? -4.586 -11.013 -2.465 1.00 93.56 422 ILE A CA 1
ATOM 3209 C C . ILE A 1 422 ? -5.475 -9.854 -2.930 1.00 93.56 422 ILE A C 1
ATOM 3211 O O . ILE A 1 422 ? -5.079 -8.691 -2.852 1.00 93.56 422 ILE A O 1
ATOM 3215 N N . GLU A 1 423 ? -6.668 -10.158 -3.432 1.00 94.00 423 GLU A N 1
ATOM 3216 C CA . GLU A 1 423 ? -7.630 -9.154 -3.896 1.00 94.00 423 GLU A CA 1
ATOM 3217 C C . GLU A 1 423 ? -8.438 -8.586 -2.720 1.00 94.00 423 GLU A C 1
ATOM 3219 O O . GLU A 1 423 ? -8.951 -9.334 -1.891 1.00 94.00 423 GLU A O 1
ATOM 3224 N N . LEU A 1 424 ? -8.549 -7.259 -2.614 1.00 96.00 424 LEU A N 1
ATOM 3225 C CA . LEU A 1 424 ? -9.261 -6.620 -1.504 1.00 96.00 424 LEU A CA 1
ATOM 3226 C C . LEU A 1 424 ? -10.684 -6.243 -1.920 1.00 96.00 424 LEU A C 1
ATOM 3228 O O . LEU A 1 424 ? -10.887 -5.400 -2.799 1.00 96.00 424 LEU A O 1
ATOM 3232 N N . VAL A 1 425 ? -11.665 -6.836 -1.241 1.00 97.12 425 VAL A N 1
ATOM 3233 C CA . VAL A 1 425 ? -13.090 -6.555 -1.414 1.00 97.12 425 VAL A CA 1
ATOM 3234 C C . VAL A 1 425 ? -13.578 -5.691 -0.256 1.00 97.12 425 VAL A C 1
ATOM 3236 O O . VAL A 1 425 ? -13.461 -6.071 0.908 1.00 97.12 425 VAL A O 1
ATOM 3239 N N . ILE A 1 426 ? -14.172 -4.541 -0.572 1.00 97.69 426 ILE A N 1
ATOM 3240 C CA . ILE A 1 426 ? -14.943 -3.758 0.395 1.00 97.69 426 ILE A CA 1
ATOM 3241 C C . ILE A 1 426 ? -16.316 -4.419 0.504 1.00 97.69 426 ILE A C 1
ATOM 3243 O O . ILE A 1 426 ? -17.199 -4.207 -0.329 1.00 97.69 426 ILE A O 1
ATOM 3247 N N . ALA A 1 427 ? -16.478 -5.277 1.507 1.00 96.75 427 ALA A N 1
ATOM 3248 C CA . ALA A 1 427 ? -17.600 -6.200 1.633 1.00 96.75 427 ALA A CA 1
ATOM 3249 C C . ALA A 1 427 ? -18.824 -5.556 2.313 1.00 96.75 427 ALA A C 1
ATOM 3251 O O . ALA A 1 427 ? -19.551 -6.205 3.065 1.00 96.75 427 ALA A O 1
ATOM 3252 N N . THR A 1 428 ? -19.067 -4.271 2.040 1.00 94.69 428 THR A N 1
ATOM 3253 C CA . THR A 1 428 ? -20.178 -3.492 2.604 1.00 94.69 428 THR A CA 1
ATOM 3254 C C . THR A 1 428 ? -21.125 -3.021 1.499 1.00 94.69 428 THR A C 1
ATOM 3256 O O . THR A 1 428 ? -20.711 -2.695 0.385 1.00 94.69 428 THR A O 1
ATOM 3259 N N . ALA A 1 429 ? -22.425 -2.932 1.800 1.00 91.38 429 ALA A N 1
ATOM 3260 C CA . ALA A 1 429 ? -23.433 -2.483 0.831 1.00 91.38 429 ALA A CA 1
ATOM 3261 C C . ALA A 1 429 ? -23.260 -1.015 0.398 1.00 91.38 429 ALA A C 1
ATOM 3263 O O . ALA A 1 429 ? -23.842 -0.584 -0.596 1.00 91.38 429 ALA A O 1
ATOM 3264 N N . LYS A 1 430 ? -22.460 -0.233 1.135 1.00 92.62 430 LYS A N 1
ATOM 3265 C CA . LYS A 1 430 ? -22.144 1.159 0.803 1.00 92.62 430 LYS A CA 1
ATOM 3266 C C . LYS A 1 430 ? -21.311 1.280 -0.473 1.00 92.62 430 LYS A C 1
ATOM 3268 O O . LYS A 1 430 ? -21.478 2.260 -1.199 1.00 92.62 430 LYS A O 1
ATOM 3273 N N . HIS A 1 431 ? -20.449 0.300 -0.737 1.00 94.50 431 HIS A N 1
ATOM 3274 C CA . HIS A 1 431 ? -19.546 0.272 -1.886 1.00 94.50 431 HIS A CA 1
ATOM 3275 C C . HIS A 1 431 ? -19.854 -0.943 -2.773 1.00 94.50 431 HIS A C 1
ATOM 3277 O O . HIS A 1 431 ? -19.050 -1.870 -2.857 1.00 94.50 431 HIS A O 1
ATOM 3283 N N . PRO A 1 432 ? -21.019 -0.977 -3.453 1.00 94.19 432 PRO A N 1
ATOM 3284 C CA . PRO A 1 432 ? -21.395 -2.118 -4.288 1.00 94.19 432 PRO A CA 1
ATOM 3285 C C . PRO A 1 432 ? -20.486 -2.253 -5.517 1.00 94.19 432 PRO A C 1
ATOM 3287 O O . PRO A 1 432 ? -20.207 -3.362 -5.966 1.00 94.19 432 PRO A O 1
ATOM 3290 N N . VAL A 1 433 ? -19.996 -1.128 -6.045 1.00 95.00 433 VAL A N 1
ATOM 3291 C CA . VAL A 1 433 ? -19.088 -1.058 -7.193 1.00 95.00 433 VAL A CA 1
ATOM 3292 C C . VAL A 1 433 ? -17.988 -0.051 -6.885 1.00 95.00 433 VAL A C 1
ATOM 3294 O O . VAL A 1 433 ? -18.270 1.044 -6.399 1.00 95.00 433 VAL A O 1
ATOM 3297 N N . MET A 1 434 ? -16.748 -0.410 -7.211 1.00 93.00 434 MET A N 1
ATOM 3298 C CA . MET A 1 434 ? -15.572 0.440 -7.042 1.00 93.00 434 MET A CA 1
ATOM 3299 C C . MET A 1 434 ? -14.956 0.752 -8.406 1.00 93.00 434 MET A C 1
ATOM 3301 O O . MET A 1 434 ? -14.937 -0.083 -9.310 1.00 93.00 434 MET A O 1
ATOM 3305 N N . SER A 1 435 ? -14.454 1.974 -8.582 1.00 87.00 435 SER A N 1
ATOM 3306 C CA . SER A 1 435 ? -13.740 2.336 -9.804 1.00 87.00 435 SER A CA 1
ATOM 3307 C C . SER A 1 435 ? -12.292 1.853 -9.744 1.00 87.00 435 SER A C 1
ATOM 3309 O O . SER A 1 435 ? -11.590 2.025 -8.748 1.00 87.00 435 SER A O 1
ATOM 3311 N N . SER A 1 436 ? -11.815 1.266 -10.841 1.00 79.12 436 SER A N 1
ATOM 3312 C CA . SER A 1 436 ? -10.409 0.897 -10.978 1.00 79.12 436 SER A CA 1
ATOM 3313 C C . SER A 1 436 ? -9.567 2.113 -11.362 1.00 79.12 436 SER A C 1
ATOM 3315 O O . SER A 1 436 ? -9.931 2.863 -12.270 1.00 79.12 436 SER A O 1
ATOM 3317 N N . SER A 1 437 ? -8.398 2.255 -10.745 1.00 81.69 437 SER A N 1
ATOM 3318 C CA . SER A 1 437 ? -7.374 3.227 -11.124 1.00 81.69 437 SER A CA 1
ATOM 3319 C C . SER A 1 437 ? -6.027 2.526 -11.244 1.00 81.69 437 SER A C 1
ATOM 3321 O O . SER A 1 437 ? -5.745 1.582 -10.514 1.00 81.69 437 SER A O 1
ATOM 3323 N N . THR A 1 438 ? -5.164 2.998 -12.141 1.00 77.69 438 THR A N 1
ATOM 3324 C CA . THR A 1 438 ? -3.761 2.562 -12.172 1.00 77.69 438 THR A CA 1
ATOM 3325 C C . THR A 1 438 ? -2.929 3.233 -11.073 1.00 77.69 438 THR A C 1
ATOM 3327 O O . THR A 1 438 ? -1.839 2.757 -10.756 1.00 77.69 438 THR A O 1
ATOM 3330 N N . ALA A 1 439 ? -3.427 4.315 -10.460 1.00 77.69 439 ALA A N 1
ATOM 3331 C CA . ALA A 1 439 ? -2.701 5.092 -9.455 1.00 77.69 439 ALA A CA 1
ATOM 3332 C C . ALA A 1 439 ? -2.747 4.466 -8.049 1.00 77.69 439 ALA A C 1
ATOM 3334 O O . ALA A 1 439 ? -1.759 4.522 -7.319 1.00 77.69 439 ALA A O 1
ATOM 3335 N N . SER A 1 440 ? -3.850 3.818 -7.677 1.00 85.56 440 SER A N 1
ATOM 3336 C CA . SER A 1 440 ? -4.043 3.179 -6.366 1.00 85.56 440 SER A CA 1
ATOM 3337 C C . SER A 1 440 ? -4.226 1.671 -6.495 1.00 85.56 440 SER A C 1
ATOM 3339 O O . SER A 1 440 ? -4.513 1.176 -7.584 1.00 85.56 440 SER A O 1
ATOM 3341 N N . ALA A 1 441 ? -4.041 0.944 -5.390 1.00 88.00 441 ALA A N 1
ATOM 3342 C CA . ALA A 1 441 ? -4.329 -0.484 -5.357 1.00 88.00 441 ALA A CA 1
ATOM 3343 C C . ALA A 1 441 ? -5.797 -0.723 -5.757 1.00 88.00 441 ALA A C 1
ATOM 3345 O O . ALA A 1 441 ? -6.661 0.096 -5.412 1.00 88.00 441 ALA A O 1
ATOM 3346 N N . PRO A 1 442 ? -6.083 -1.778 -6.536 1.00 89.38 442 PRO A N 1
ATOM 3347 C CA . PRO A 1 442 ? -7.445 -2.081 -6.935 1.00 89.38 442 PRO A CA 1
ATOM 3348 C C . PRO A 1 442 ? -8.255 -2.503 -5.708 1.00 89.38 442 PRO A C 1
ATOM 3350 O O . PRO A 1 442 ? -7.836 -3.370 -4.946 1.00 89.38 442 PRO A O 1
ATOM 3353 N N . LEU A 1 443 ? -9.419 -1.881 -5.545 1.00 93.88 443 LEU A N 1
ATOM 3354 C CA . LEU A 1 443 ? -10.433 -2.272 -4.574 1.00 93.88 443 LEU A CA 1
ATOM 3355 C C . LEU A 1 443 ? -11.653 -2.762 -5.345 1.00 93.88 443 LEU A C 1
ATOM 3357 O O . LEU A 1 443 ? -12.022 -2.157 -6.354 1.00 93.88 443 LEU A O 1
ATOM 3361 N N . VAL A 1 444 ? -12.279 -3.827 -4.861 1.00 94.81 444 VAL A N 1
ATOM 3362 C CA . VAL A 1 444 ? -13.481 -4.408 -5.465 1.00 94.81 444 VAL A CA 1
ATOM 3363 C C . VAL A 1 444 ? -14.684 -4.110 -4.582 1.00 94.81 444 VAL A C 1
ATOM 3365 O O . VAL A 1 444 ? -14.611 -4.241 -3.362 1.00 94.81 444 VAL A O 1
ATOM 3368 N N . GLY A 1 445 ? -15.788 -3.677 -5.190 1.00 96.62 445 GLY A N 1
ATOM 3369 C CA . GLY A 1 445 ? -17.048 -3.487 -4.472 1.00 96.62 445 GLY A CA 1
ATOM 3370 C C . GLY A 1 445 ? -17.800 -4.801 -4.251 1.00 96.62 445 GLY A C 1
ATOM 3371 O O . GLY A 1 445 ? -17.593 -5.768 -4.982 1.00 96.62 445 GLY A O 1
ATOM 3372 N N . LEU A 1 446 ? -18.709 -4.834 -3.276 1.00 96.00 446 LEU A N 1
ATOM 3373 C CA . LEU A 1 446 ? -19.442 -6.048 -2.902 1.00 96.00 446 LEU A CA 1
ATOM 3374 C C . LEU A 1 446 ? -20.181 -6.708 -4.081 1.00 96.00 446 LEU A C 1
ATOM 3376 O O . LEU A 1 446 ? -20.007 -7.899 -4.334 1.00 96.00 446 LEU A O 1
ATOM 3380 N N . GLN A 1 447 ? -20.984 -5.944 -4.827 1.00 95.06 447 GLN A N 1
ATOM 3381 C CA . GLN A 1 447 ? -21.748 -6.493 -5.951 1.00 95.06 447 GLN A CA 1
ATOM 3382 C C . GLN A 1 447 ? -20.819 -6.925 -7.087 1.00 95.06 447 GLN A C 1
ATOM 3384 O O . GLN A 1 447 ? -20.999 -7.992 -7.662 1.00 95.06 447 GLN A O 1
ATOM 3389 N N . GLN A 1 448 ? -19.775 -6.138 -7.356 1.00 94.31 448 GLN A N 1
ATOM 3390 C CA . GLN A 1 448 ? -18.761 -6.473 -8.355 1.00 94.31 448 GLN A CA 1
ATOM 3391 C C . GLN A 1 448 ? -18.067 -7.812 -8.049 1.00 94.31 448 GLN A C 1
ATOM 3393 O O . GLN A 1 448 ? -17.824 -8.596 -8.965 1.00 94.31 448 GLN A O 1
ATOM 3398 N N . PHE A 1 449 ? -17.774 -8.087 -6.775 1.00 94.38 449 PHE A N 1
ATOM 3399 C CA . PHE A 1 449 ? -17.218 -9.366 -6.333 1.00 94.38 449 PHE A CA 1
ATOM 3400 C C . PHE A 1 449 ? -18.202 -10.527 -6.554 1.00 94.38 449 PHE A C 1
ATOM 3402 O O . PHE A 1 449 ? -17.840 -11.544 -7.155 1.00 94.38 449 PHE A O 1
ATOM 3409 N N . ILE A 1 450 ? -19.462 -10.361 -6.139 1.00 93.56 450 ILE A N 1
ATOM 3410 C CA . ILE A 1 450 ? -20.515 -11.373 -6.330 1.00 93.56 450 ILE A CA 1
ATOM 3411 C C . ILE A 1 450 ? -20.695 -11.687 -7.825 1.00 93.56 450 ILE A C 1
ATOM 3413 O O . ILE A 1 450 ? -20.675 -12.853 -8.220 1.00 93.56 450 ILE A O 1
ATOM 3417 N N . ASP A 1 451 ? -20.779 -10.661 -8.672 1.00 91.94 451 ASP A N 1
ATOM 3418 C CA . ASP A 1 451 ? -20.983 -10.810 -10.116 1.00 91.94 451 ASP A CA 1
ATOM 3419 C C . ASP A 1 451 ? -19.800 -11.523 -10.798 1.00 91.94 451 ASP A C 1
ATOM 3421 O O . ASP A 1 451 ? -19.988 -12.369 -11.679 1.00 91.94 451 ASP A O 1
ATOM 3425 N N . ALA A 1 452 ? -18.567 -11.230 -10.369 1.00 89.50 452 ALA A N 1
ATOM 3426 C CA . ALA A 1 452 ? -17.349 -11.822 -10.925 1.00 89.50 452 ALA A CA 1
ATOM 3427 C C . ALA A 1 452 ? -17.140 -13.293 -10.523 1.00 89.50 452 ALA A C 1
ATOM 3429 O O . ALA A 1 452 ? -16.357 -14.009 -11.160 1.00 89.50 452 ALA A O 1
ATOM 3430 N N . THR A 1 453 ? -17.855 -13.773 -9.503 1.00 85.81 453 THR A N 1
ATOM 3431 C CA . THR A 1 453 ? -17.603 -15.070 -8.867 1.00 85.81 453 THR A CA 1
ATOM 3432 C C . THR A 1 453 ? -17.717 -16.256 -9.831 1.00 85.81 453 THR A C 1
ATOM 3434 O O . THR A 1 453 ? -16.876 -17.159 -9.824 1.00 85.81 453 THR A O 1
ATOM 3437 N N . SER A 1 454 ? -18.710 -16.247 -10.722 1.00 81.75 454 SER A N 1
ATOM 3438 C CA . SER A 1 454 ? -18.907 -17.324 -11.708 1.00 81.75 454 SER A CA 1
ATOM 3439 C C . SER A 1 454 ? -17.711 -17.492 -12.658 1.00 81.75 454 SER A C 1
ATOM 3441 O O . SER A 1 454 ? -17.418 -18.600 -13.114 1.00 81.75 454 SER A O 1
ATOM 3443 N N . THR A 1 455 ? -16.986 -16.400 -12.907 1.00 81.75 455 THR A N 1
ATOM 3444 C CA . THR A 1 455 ? -15.802 -16.347 -13.771 1.00 81.75 455 THR A CA 1
ATOM 3445 C C . THR A 1 455 ? -14.486 -16.455 -13.008 1.00 81.75 455 THR A C 1
ATOM 3447 O O . THR A 1 455 ? -13.426 -16.507 -13.633 1.00 81.75 455 THR A O 1
ATOM 3450 N N . PHE A 1 456 ? -14.534 -16.516 -11.673 1.00 82.44 456 PHE A N 1
ATOM 3451 C CA . PHE A 1 456 ? -13.333 -16.586 -10.859 1.00 82.44 456 PHE A CA 1
ATOM 3452 C C . PHE A 1 456 ? -12.585 -17.900 -11.098 1.00 82.44 456 PHE A C 1
ATOM 3454 O O . PHE A 1 456 ? -13.113 -19.010 -10.946 1.00 82.44 456 PHE A O 1
ATOM 3461 N N . THR A 1 457 ? -11.310 -17.751 -11.434 1.00 73.69 457 THR A N 1
ATOM 3462 C CA . THR A 1 457 ? -10.323 -18.823 -11.465 1.00 73.69 457 THR A CA 1
ATOM 3463 C C . THR A 1 457 ? -9.204 -18.438 -10.520 1.00 73.69 457 THR A C 1
ATOM 3465 O O . THR A 1 457 ? -8.665 -17.341 -10.652 1.00 73.69 457 THR A O 1
ATOM 3468 N N . SER A 1 458 ? -8.825 -19.334 -9.608 1.00 66.31 458 SER A N 1
ATOM 3469 C CA . SER A 1 458 ? -7.631 -19.140 -8.785 1.00 66.31 458 SER A CA 1
ATOM 3470 C C . SER A 1 458 ? -6.417 -19.034 -9.713 1.00 66.31 458 SER A C 1
ATOM 3472 O O . SER A 1 458 ? -6.026 -20.010 -10.357 1.00 66.31 458 SER A O 1
ATOM 3474 N N . VAL A 1 459 ? -5.879 -17.823 -9.862 1.00 63.12 459 VAL A N 1
ATOM 3475 C CA . VAL A 1 459 ? -4.657 -17.566 -10.627 1.00 63.12 459 VAL A CA 1
ATOM 3476 C C . VAL A 1 459 ? -3.518 -17.364 -9.642 1.00 63.12 459 VAL A C 1
ATOM 3478 O O . VAL A 1 459 ? -3.687 -16.791 -8.570 1.00 63.12 459 VAL A O 1
ATOM 3481 N N . GLU A 1 460 ? -2.331 -17.814 -10.030 1.00 59.75 460 GLU A N 1
ATOM 3482 C CA . GLU A 1 460 ? -1.083 -17.490 -9.355 1.00 59.75 460 GLU A CA 1
ATOM 3483 C C . GLU A 1 460 ? -0.835 -15.967 -9.366 1.00 59.75 460 GLU A C 1
ATOM 3485 O O . GLU A 1 460 ? -0.276 -15.416 -10.315 1.00 59.75 460 GLU A O 1
ATOM 3490 N N . ALA A 1 461 ? -1.310 -15.282 -8.324 1.00 72.75 461 ALA A N 1
ATOM 3491 C CA . ALA A 1 461 ? -1.486 -13.831 -8.319 1.00 72.75 461 ALA A CA 1
ATOM 3492 C C . ALA A 1 461 ? -0.289 -13.029 -7.779 1.00 72.75 461 ALA A C 1
ATOM 3494 O O . ALA A 1 461 ? -0.207 -11.826 -8.038 1.00 72.75 461 ALA A O 1
ATOM 3495 N N . THR A 1 462 ? 0.655 -13.662 -7.069 1.00 89.31 462 THR A N 1
ATOM 3496 C CA . THR A 1 462 ? 1.809 -12.943 -6.505 1.00 89.31 462 THR A CA 1
ATOM 3497 C C . THR A 1 462 ? 2.665 -12.318 -7.607 1.00 89.31 462 THR A C 1
ATOM 3499 O O . THR A 1 462 ? 2.791 -12.849 -8.718 1.00 89.31 462 THR A O 1
ATOM 3502 N N . TRP A 1 463 ? 3.326 -11.200 -7.299 1.00 93.19 463 TRP A N 1
ATOM 3503 C CA . TRP A 1 463 ? 4.251 -10.572 -8.245 1.00 93.19 463 TRP A CA 1
ATOM 3504 C C . TRP A 1 463 ? 5.404 -11.493 -8.644 1.00 93.19 463 TRP A C 1
ATOM 3506 O O . TRP A 1 463 ? 5.809 -11.481 -9.806 1.00 93.19 463 TRP A O 1
ATOM 3516 N N . GLU A 1 464 ? 5.883 -12.330 -7.721 1.00 92.69 464 GLU A N 1
ATOM 3517 C CA . GLU A 1 464 ? 6.877 -13.366 -8.009 1.00 92.69 464 GLU A CA 1
ATOM 3518 C C . GLU A 1 464 ? 6.418 -14.280 -9.143 1.00 92.69 464 GLU A C 1
ATOM 3520 O O . GLU A 1 464 ? 7.123 -14.435 -10.135 1.00 92.69 464 GLU A O 1
ATOM 3525 N N . LYS A 1 465 ? 5.221 -14.857 -9.034 1.00 90.88 465 LYS A N 1
ATOM 3526 C CA . LYS A 1 465 ? 4.733 -15.817 -10.025 1.00 90.88 465 LYS A CA 1
ATOM 3527 C C . LYS A 1 465 ? 4.355 -15.140 -11.345 1.00 90.88 465 LYS A C 1
ATOM 3529 O O . LYS A 1 465 ? 4.607 -15.686 -12.419 1.00 90.88 465 LYS A O 1
ATOM 3534 N N . LYS A 1 466 ? 3.801 -13.924 -11.278 1.00 90.94 466 LYS A N 1
ATOM 3535 C CA . LYS A 1 466 ? 3.333 -13.166 -12.449 1.00 90.94 466 LYS A CA 1
ATOM 3536 C C . LYS A 1 466 ? 4.465 -12.536 -13.263 1.00 90.94 466 LYS A C 1
ATOM 3538 O O . LYS A 1 466 ? 4.378 -12.462 -14.493 1.00 90.94 466 LYS A O 1
ATOM 3543 N N . PHE A 1 467 ? 5.503 -12.042 -12.593 1.00 94.25 467 PHE A N 1
ATOM 3544 C CA . PHE A 1 467 ? 6.565 -11.241 -13.211 1.00 94.25 467 PHE A CA 1
ATOM 3545 C C . PHE A 1 467 ? 7.951 -11.880 -13.117 1.00 94.25 467 PHE A C 1
ATOM 3547 O O . PHE A 1 467 ? 8.844 -11.492 -13.872 1.00 94.25 467 PHE A O 1
ATOM 3554 N N . GLY A 1 468 ? 8.130 -12.863 -12.236 1.00 93.94 468 GLY A N 1
ATOM 3555 C CA . GLY A 1 468 ? 9.369 -13.612 -12.101 1.00 93.94 468 GLY A CA 1
ATOM 3556 C C . GLY A 1 468 ? 9.691 -14.447 -13.341 1.00 93.94 468 GLY A C 1
ATOM 3557 O O . GLY A 1 468 ? 8.810 -14.788 -14.140 1.00 93.94 468 GLY A O 1
ATOM 3558 N N . PRO A 1 469 ? 10.975 -14.765 -13.548 1.00 94.38 469 PRO A N 1
ATOM 3559 C CA . PRO A 1 469 ? 11.394 -15.590 -14.654 1.00 94.38 469 PRO A CA 1
ATOM 3560 C C . PRO A 1 469 ? 11.053 -17.059 -14.402 1.00 94.38 469 PRO A C 1
ATOM 3562 O O . PRO A 1 469 ? 11.176 -17.577 -13.296 1.00 94.38 469 PRO A O 1
ATOM 3565 N N . GLN A 1 470 ? 10.697 -17.748 -15.475 1.00 93.56 470 GLN A N 1
ATOM 3566 C CA . GLN A 1 470 ? 10.503 -19.190 -15.518 1.00 93.56 470 GLN A CA 1
ATOM 3567 C C . GLN A 1 470 ? 11.616 -19.820 -16.352 1.00 93.56 470 GLN A C 1
ATOM 3569 O O . GLN A 1 470 ? 12.213 -19.163 -17.206 1.00 93.56 470 GLN A O 1
ATOM 3574 N N . VAL A 1 471 ? 11.897 -21.100 -16.128 1.00 92.69 471 VAL A N 1
ATOM 3575 C CA . VAL A 1 471 ? 12.858 -21.855 -16.938 1.00 92.69 471 VAL A CA 1
ATOM 3576 C C . VAL A 1 471 ? 12.090 -22.887 -17.751 1.00 92.69 471 VAL A C 1
ATOM 3578 O O . VAL A 1 471 ? 11.335 -23.678 -17.194 1.00 92.69 471 VAL A O 1
ATOM 3581 N N . THR A 1 472 ? 12.248 -22.865 -19.075 1.00 91.19 472 THR A N 1
ATOM 3582 C CA . THR A 1 472 ? 11.660 -23.888 -19.952 1.00 91.19 472 THR A CA 1
ATOM 3583 C C . THR A 1 472 ? 12.353 -25.234 -19.754 1.00 91.19 472 THR A C 1
ATOM 3585 O O . THR A 1 472 ? 13.490 -25.288 -19.290 1.00 91.19 472 THR A O 1
ATOM 3588 N N . GLU A 1 473 ? 11.739 -26.325 -20.216 1.00 90.81 473 GLU A N 1
ATOM 3589 C CA . GLU A 1 473 ? 12.378 -27.655 -20.235 1.00 90.81 473 GLU A CA 1
ATOM 3590 C C . GLU A 1 473 ? 13.739 -27.653 -20.953 1.00 90.81 473 GLU A C 1
ATOM 3592 O O . GLU A 1 473 ? 14.655 -28.380 -20.582 1.00 90.81 473 GLU A O 1
ATOM 3597 N N . SER A 1 474 ? 13.908 -26.779 -21.951 1.00 89.75 474 SER A N 1
ATOM 3598 C CA . SER A 1 474 ? 15.171 -26.595 -22.671 1.00 89.75 474 SER A CA 1
ATOM 3599 C C . SER A 1 474 ? 16.209 -25.745 -21.917 1.00 89.75 474 SER A C 1
ATOM 3601 O O . SER A 1 474 ? 17.204 -25.344 -22.518 1.00 89.75 474 SER A O 1
ATOM 3603 N N . GLY A 1 475 ? 15.951 -25.365 -20.663 1.00 88.25 475 GLY A N 1
ATOM 3604 C CA . GLY A 1 475 ? 16.833 -24.531 -19.843 1.00 88.25 475 GLY A CA 1
ATOM 3605 C C . GLY A 1 475 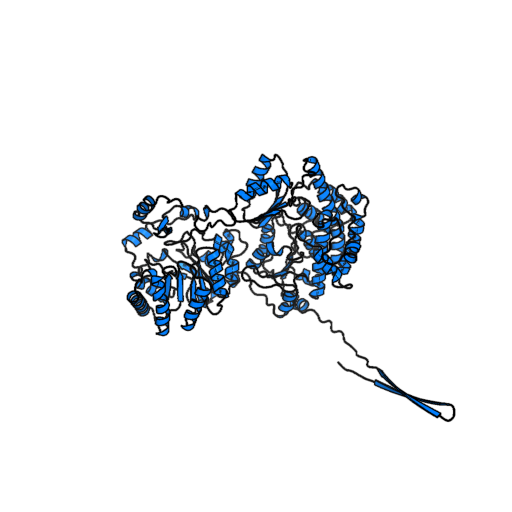? 16.847 -23.041 -20.204 1.00 88.25 475 GLY A C 1
ATOM 3606 O O . GLY A 1 475 ? 17.760 -22.328 -19.789 1.00 88.25 475 GLY A O 1
ATOM 3607 N N . LYS A 1 476 ? 15.881 -22.540 -20.992 1.00 88.69 476 LYS A N 1
ATOM 3608 C CA . LYS A 1 476 ? 15.836 -21.116 -21.372 1.00 88.69 476 LYS A CA 1
ATOM 3609 C C . LYS A 1 476 ? 15.064 -20.311 -20.338 1.00 88.69 476 LYS A C 1
ATOM 3611 O O . LYS A 1 476 ? 13.957 -20.686 -19.962 1.00 88.69 476 LYS A O 1
ATOM 3616 N N . LEU A 1 477 ? 15.629 -19.176 -19.938 1.00 91.62 477 LEU A N 1
ATOM 3617 C CA . LEU A 1 477 ? 14.964 -18.217 -19.063 1.00 91.62 477 LEU A CA 1
ATOM 3618 C C . LEU A 1 477 ? 13.886 -17.455 -19.844 1.00 91.62 477 LEU A C 1
ATOM 3620 O O . LEU A 1 477 ? 14.189 -16.845 -20.870 1.00 91.62 477 LEU A O 1
ATOM 3624 N N . VAL A 1 478 ? 12.648 -17.481 -19.355 1.00 94.88 478 VAL A N 1
ATOM 3625 C CA . VAL A 1 478 ? 11.491 -16.827 -19.968 1.00 94.88 478 VAL A CA 1
ATOM 3626 C C . VAL A 1 478 ? 10.792 -15.934 -18.951 1.00 94.88 478 VAL A C 1
ATOM 3628 O O . VAL A 1 478 ? 10.326 -16.381 -17.911 1.00 94.88 478 VAL A O 1
ATOM 3631 N N . ASN A 1 479 ? 10.674 -14.660 -19.286 1.00 95.44 479 ASN A N 1
ATOM 3632 C CA . ASN A 1 479 ? 9.885 -13.658 -18.577 1.00 95.44 479 ASN A CA 1
ATOM 3633 C C . ASN A 1 479 ? 9.220 -12.695 -19.581 1.00 95.44 479 ASN A C 1
ATOM 3635 O O . ASN A 1 479 ? 9.260 -12.910 -20.797 1.00 95.44 479 ASN A O 1
ATOM 3639 N N . ARG A 1 480 ? 8.624 -11.602 -19.096 1.00 96.12 480 ARG A N 1
ATOM 3640 C CA . ARG A 1 480 ? 7.951 -10.609 -19.950 1.00 96.12 480 ARG A CA 1
ATOM 3641 C C . ARG A 1 480 ? 8.862 -9.996 -21.018 1.00 96.12 480 ARG A C 1
ATOM 3643 O O . ARG A 1 480 ? 8.434 -9.900 -22.164 1.00 96.12 480 ARG A O 1
ATOM 3650 N N . PHE A 1 481 ? 10.112 -9.662 -20.689 1.00 97.44 481 PHE A N 1
ATOM 3651 C CA . PHE A 1 481 ? 11.071 -9.128 -21.665 1.00 97.44 481 PHE A CA 1
ATOM 3652 C C . PHE A 1 481 ? 11.343 -10.133 -22.783 1.00 97.44 481 PHE A C 1
ATOM 3654 O O . PHE A 1 481 ? 11.250 -9.793 -23.960 1.00 97.44 481 PHE A O 1
ATOM 3661 N N . THR A 1 482 ? 11.613 -11.393 -22.429 1.00 96.31 482 THR A N 1
ATOM 3662 C CA . THR A 1 482 ? 11.887 -12.428 -23.437 1.00 96.31 482 THR A CA 1
ATOM 3663 C C . THR A 1 482 ? 10.686 -12.706 -24.338 1.00 96.31 482 THR A C 1
ATOM 3665 O O . THR A 1 482 ? 10.869 -12.929 -25.528 1.00 96.31 482 THR A O 1
ATOM 3668 N N . ARG A 1 483 ? 9.456 -12.642 -23.807 1.00 95.62 483 ARG A N 1
ATOM 3669 C CA . ARG A 1 483 ? 8.229 -12.818 -24.597 1.00 95.62 483 ARG A CA 1
ATOM 3670 C C . ARG A 1 483 ? 8.002 -11.643 -25.547 1.00 95.62 483 ARG A C 1
ATOM 3672 O O . ARG A 1 483 ? 7.593 -11.861 -26.679 1.00 95.62 483 ARG A O 1
ATOM 3679 N N . ALA A 1 484 ? 8.284 -10.422 -25.094 1.00 95.50 484 ALA A N 1
ATOM 3680 C CA . ALA A 1 484 ? 8.083 -9.213 -25.885 1.00 95.50 484 ALA A CA 1
ATOM 3681 C C . ALA A 1 484 ? 9.129 -9.039 -26.998 1.00 95.50 484 ALA A C 1
ATOM 3683 O O . ALA A 1 484 ? 8.783 -8.612 -28.094 1.00 95.50 484 ALA A O 1
ATOM 3684 N N . LEU A 1 485 ? 10.397 -9.366 -26.726 1.00 94.56 485 LEU A N 1
ATOM 3685 C CA . LEU A 1 485 ? 11.515 -9.082 -27.637 1.00 94.56 485 LEU A CA 1
ATOM 3686 C C . LEU A 1 485 ? 12.149 -10.322 -28.270 1.00 94.56 485 LEU A C 1
ATOM 3688 O O . LEU A 1 485 ? 13.009 -10.186 -29.133 1.00 94.56 485 LEU A O 1
ATOM 3692 N N . ASN A 1 486 ? 11.781 -11.528 -27.829 1.00 93.81 486 ASN A N 1
ATOM 3693 C CA . ASN A 1 486 ? 12.437 -12.779 -28.225 1.00 93.81 486 ASN A CA 1
ATOM 3694 C C . ASN A 1 486 ? 13.973 -12.741 -28.043 1.00 93.81 486 ASN A C 1
ATOM 3696 O O . ASN A 1 486 ? 14.737 -13.291 -28.838 1.00 93.81 486 ASN A O 1
ATOM 3700 N N . LYS A 1 487 ? 14.430 -12.052 -26.991 1.00 94.94 487 LYS A N 1
ATOM 3701 C CA . LYS A 1 487 ? 15.842 -11.857 -26.625 1.00 94.94 487 LYS A CA 1
ATOM 3702 C C . LYS A 1 487 ? 16.037 -12.192 -25.139 1.00 94.94 487 LYS A C 1
ATOM 3704 O O . LYS A 1 487 ? 15.086 -12.038 -24.370 1.00 94.94 487 LYS A O 1
ATOM 3709 N N . PRO A 1 488 ? 17.233 -12.630 -24.700 1.00 95.31 488 PRO A N 1
ATOM 3710 C CA . PRO A 1 488 ? 17.528 -12.800 -23.276 1.00 95.31 488 PRO A CA 1
ATOM 3711 C C . PRO A 1 488 ? 17.285 -11.495 -22.495 1.00 95.31 488 PRO A C 1
ATOM 3713 O O . PRO A 1 488 ? 17.492 -10.426 -23.071 1.00 95.31 488 PRO A O 1
ATOM 3716 N N . PRO A 1 489 ? 16.907 -11.542 -21.200 1.00 96.12 489 PRO A N 1
ATOM 3717 C CA . PRO A 1 489 ? 16.508 -10.369 -20.410 1.00 96.12 489 PRO A CA 1
ATOM 3718 C C . PRO A 1 489 ? 17.707 -9.536 -19.924 1.00 96.12 489 PRO A C 1
ATOM 3720 O O . PRO A 1 489 ? 17.775 -9.105 -18.774 1.00 96.12 489 PRO A O 1
ATOM 3723 N N . VAL A 1 490 ? 18.678 -9.329 -20.811 1.00 96.25 490 VAL A N 1
ATOM 3724 C CA . VAL A 1 490 ? 19.855 -8.490 -20.618 1.00 96.25 490 VAL A CA 1
ATOM 3725 C C . VAL A 1 490 ? 20.000 -7.606 -21.849 1.00 96.25 490 VAL A C 1
ATOM 3727 O O . VAL A 1 490 ? 19.926 -8.081 -22.983 1.00 96.25 490 VAL A O 1
ATOM 3730 N N . MET A 1 491 ? 20.220 -6.316 -21.633 1.00 97.25 491 MET A N 1
ATOM 3731 C CA . MET A 1 491 ? 20.405 -5.350 -22.709 1.00 97.25 491 MET A CA 1
ATOM 3732 C C . MET A 1 491 ? 21.601 -4.438 -22.468 1.00 97.25 491 MET A C 1
ATOM 3734 O O . MET A 1 491 ? 22.049 -4.267 -21.336 1.00 97.25 491 MET A O 1
ATOM 3738 N N . VAL A 1 492 ? 22.094 -3.819 -23.538 1.00 97.56 492 VAL A N 1
ATOM 3739 C CA . VAL A 1 492 ? 23.126 -2.780 -23.489 1.00 97.56 492 VAL A CA 1
ATOM 3740 C C . VAL A 1 492 ? 22.512 -1.451 -23.903 1.00 97.56 492 VAL A C 1
ATOM 3742 O O . VAL A 1 492 ? 21.984 -1.316 -25.009 1.00 97.56 492 VAL A O 1
ATOM 3745 N N . ALA A 1 493 ? 22.590 -0.469 -23.007 1.00 93.69 493 ALA A N 1
ATOM 3746 C CA . ALA A 1 493 ? 22.033 0.854 -23.244 1.00 93.69 493 ALA A CA 1
ATOM 3747 C C . ALA A 1 493 ? 22.883 1.704 -24.191 1.00 93.69 493 ALA A C 1
ATOM 3749 O O . ALA A 1 493 ? 24.104 1.564 -24.280 1.00 93.69 493 ALA A O 1
ATOM 3750 N N . GLY A 1 494 ? 22.221 2.671 -24.817 1.00 94.81 494 GLY A N 1
ATOM 3751 C CA . GLY A 1 494 ? 22.831 3.669 -25.671 1.00 94.81 494 GLY A CA 1
ATOM 3752 C C . GLY A 1 494 ? 23.669 4.635 -24.847 1.00 94.81 494 GLY A C 1
ATOM 3753 O O . GLY A 1 494 ? 23.151 5.482 -24.121 1.00 94.81 494 GLY A O 1
ATOM 3754 N N . MET A 1 495 ? 24.980 4.516 -24.999 1.00 94.00 495 MET A N 1
ATOM 3755 C CA . MET A 1 495 ? 26.011 5.360 -24.411 1.00 94.00 495 MET A CA 1
ATOM 3756 C C . MET A 1 495 ? 26.751 6.110 -25.518 1.00 94.00 495 MET A C 1
ATOM 3758 O O . MET A 1 495 ? 27.412 5.494 -26.359 1.00 94.00 495 MET A O 1
ATOM 3762 N N . THR A 1 496 ? 26.688 7.442 -25.499 1.00 91.06 496 THR A N 1
ATOM 3763 C CA . THR A 1 496 ? 27.294 8.312 -26.521 1.00 91.06 496 THR A CA 1
ATOM 3764 C C . THR A 1 496 ? 28.769 8.010 -26.832 1.00 91.06 496 THR A C 1
ATOM 3766 O O . THR A 1 496 ? 29.102 7.991 -28.013 1.00 91.06 496 THR A O 1
ATOM 3769 N N . PRO A 1 497 ? 29.667 7.748 -25.858 1.00 90.25 497 PRO A N 1
ATOM 3770 C CA . PRO A 1 497 ? 31.064 7.444 -26.181 1.00 90.25 497 PRO A CA 1
ATOM 3771 C C . PRO A 1 497 ? 31.316 5.984 -26.594 1.00 90.25 497 PRO A C 1
ATOM 3773 O O . PRO A 1 497 ? 32.369 5.698 -27.150 1.00 90.25 497 PRO A O 1
ATOM 3776 N N . THR A 1 498 ? 30.397 5.056 -26.311 1.00 94.62 498 THR A N 1
ATOM 3777 C CA . THR A 1 498 ? 30.671 3.604 -26.385 1.00 94.62 498 THR A CA 1
ATOM 3778 C C . THR A 1 498 ? 29.881 2.893 -27.478 1.00 94.62 498 THR A C 1
ATOM 3780 O O . THR A 1 498 ? 30.352 1.909 -28.029 1.00 94.62 498 THR A O 1
ATOM 3783 N N . THR A 1 499 ? 28.689 3.389 -27.805 1.00 97.00 499 THR A N 1
ATOM 3784 C CA . THR A 1 499 ? 27.724 2.737 -28.716 1.00 97.00 499 THR A CA 1
ATOM 3785 C C . THR A 1 499 ? 27.265 3.679 -29.834 1.00 97.00 499 THR A C 1
ATOM 3787 O O . THR A 1 499 ? 26.191 3.506 -30.393 1.00 97.00 499 THR A O 1
ATOM 3790 N N . SER A 1 500 ? 28.032 4.737 -30.108 1.00 96.31 500 SER A N 1
ATOM 3791 C CA . SER A 1 500 ? 27.781 5.689 -31.203 1.00 96.31 500 SER A CA 1
ATOM 3792 C C . SER A 1 500 ? 28.634 5.309 -32.425 1.00 96.31 500 SER A C 1
ATOM 3794 O O . SER A 1 500 ? 28.928 4.135 -32.599 1.00 96.31 500 SER A O 1
ATOM 3796 N N . LEU A 1 501 ? 29.052 6.278 -33.244 1.00 94.56 501 LEU A N 1
ATOM 3797 C CA . LEU A 1 501 ? 29.791 6.103 -34.502 1.00 94.56 501 LEU A CA 1
ATOM 3798 C C . LEU A 1 501 ? 30.924 5.061 -34.428 1.00 94.56 501 LEU A C 1
ATOM 3800 O O . LEU A 1 501 ? 30.860 4.046 -35.104 1.00 94.56 501 LEU A O 1
ATOM 3804 N N . GLU A 1 502 ? 31.906 5.248 -33.545 1.00 94.00 502 GLU A N 1
ATOM 3805 C CA . GLU A 1 502 ? 33.015 4.285 -33.387 1.00 94.00 502 GLU A CA 1
ATOM 3806 C C . GLU A 1 502 ? 32.587 2.988 -32.669 1.00 94.00 502 GLU A C 1
ATOM 3808 O O . GLU A 1 502 ? 33.305 1.998 -32.646 1.00 94.00 502 GLU A O 1
ATOM 3813 N N . GLY A 1 503 ? 31.408 2.981 -32.046 1.00 95.88 503 GLY A N 1
ATOM 3814 C CA . GLY A 1 503 ? 30.851 1.852 -31.305 1.00 95.88 503 GLY A CA 1
ATOM 3815 C C . GLY A 1 503 ? 29.939 0.939 -32.126 1.00 95.88 503 GLY A C 1
ATOM 3816 O O . GLY A 1 503 ? 29.343 0.032 -31.547 1.00 95.88 503 GLY A O 1
ATOM 3817 N N . ILE A 1 504 ? 29.794 1.159 -33.439 1.00 97.88 504 ILE A N 1
ATOM 3818 C CA . ILE A 1 504 ? 28.905 0.359 -34.299 1.00 97.88 504 ILE A CA 1
ATOM 3819 C C . ILE A 1 504 ? 29.268 -1.130 -34.238 1.00 97.88 504 ILE A C 1
ATOM 3821 O O . ILE A 1 504 ? 28.371 -1.966 -34.146 1.00 97.88 504 ILE A O 1
ATOM 3825 N N . ASP A 1 505 ? 30.561 -1.469 -34.214 1.00 98.00 505 ASP A N 1
ATOM 3826 C CA . ASP A 1 505 ? 31.022 -2.862 -34.117 1.00 98.00 505 ASP A CA 1
ATOM 3827 C C . ASP A 1 505 ? 30.588 -3.534 -32.812 1.00 98.00 505 ASP A C 1
ATOM 3829 O O . ASP A 1 505 ? 30.158 -4.689 -32.821 1.00 98.00 505 ASP A O 1
ATOM 3833 N N . LEU A 1 506 ? 30.622 -2.799 -31.696 1.00 98.25 506 LEU A N 1
ATOM 3834 C CA . LEU A 1 506 ? 30.109 -3.284 -30.419 1.00 98.25 506 LEU A CA 1
ATOM 3835 C C . LEU A 1 506 ? 28.601 -3.550 -30.502 1.00 98.25 506 LEU A C 1
ATOM 3837 O O . LEU A 1 506 ? 28.147 -4.620 -30.102 1.00 98.25 506 LEU A O 1
ATOM 3841 N N . VAL A 1 507 ? 27.823 -2.605 -31.041 1.00 98.31 507 VAL A N 1
ATOM 3842 C CA . VAL A 1 507 ? 26.361 -2.754 -31.173 1.00 98.31 507 VAL A CA 1
ATOM 3843 C C . VAL A 1 507 ? 26.012 -3.925 -32.096 1.00 98.31 507 VAL A C 1
ATOM 3845 O O . VAL A 1 507 ? 25.146 -4.735 -31.760 1.00 98.31 507 VAL A O 1
ATOM 3848 N N . ALA A 1 508 ? 26.723 -4.073 -33.216 1.00 98.44 508 ALA A N 1
ATOM 3849 C CA . ALA A 1 508 ? 26.562 -5.197 -34.129 1.00 98.44 508 ALA A CA 1
ATOM 3850 C C . ALA A 1 508 ? 26.875 -6.532 -33.439 1.00 98.44 508 ALA A C 1
ATOM 3852 O O . ALA A 1 508 ? 26.108 -7.486 -33.568 1.00 98.44 508 ALA A O 1
ATOM 3853 N N . ALA A 1 509 ? 27.961 -6.604 -32.663 1.00 98.38 509 ALA A N 1
ATOM 3854 C CA . ALA A 1 509 ? 28.335 -7.799 -31.912 1.00 98.38 509 ALA A CA 1
ATOM 3855 C C . ALA A 1 509 ? 27.279 -8.184 -30.863 1.00 98.38 509 ALA A C 1
ATOM 3857 O O . ALA A 1 509 ? 26.908 -9.355 -30.777 1.00 98.38 509 ALA A O 1
ATOM 3858 N N . ILE A 1 510 ? 26.739 -7.207 -30.127 1.00 98.00 510 ILE A N 1
ATOM 3859 C CA . ILE A 1 510 ? 25.664 -7.411 -29.142 1.00 98.00 510 ILE A CA 1
ATOM 3860 C C . ILE A 1 510 ? 24.420 -8.007 -29.813 1.00 98.00 510 ILE A C 1
ATOM 3862 O O . ILE A 1 510 ? 23.906 -9.034 -29.363 1.00 98.00 510 ILE A O 1
ATOM 3866 N N . GLN A 1 511 ? 23.966 -7.403 -30.916 1.00 96.62 511 GLN A N 1
ATOM 3867 C CA . GLN A 1 511 ? 22.796 -7.883 -31.657 1.00 96.62 511 GLN A CA 1
ATOM 3868 C C . GLN A 1 511 ? 23.043 -9.282 -32.236 1.00 96.62 511 GLN A C 1
ATOM 3870 O O . GLN A 1 511 ? 22.213 -10.177 -32.088 1.00 96.62 511 GLN A O 1
ATOM 3875 N N . ASN A 1 512 ? 24.221 -9.519 -32.819 1.00 97.81 512 ASN A N 1
ATOM 3876 C CA . ASN A 1 512 ? 24.606 -10.814 -33.385 1.00 97.81 512 ASN A CA 1
ATOM 3877 C C . ASN A 1 512 ? 24.752 -11.929 -32.341 1.00 97.81 512 ASN A C 1
ATOM 3879 O O . ASN A 1 512 ? 24.608 -13.107 -32.697 1.00 97.81 512 ASN A O 1
ATOM 3883 N N . ALA A 1 513 ? 25.030 -11.570 -31.087 1.00 97.19 513 ALA A N 1
ATOM 3884 C CA . ALA A 1 513 ? 25.011 -12.461 -29.931 1.00 97.19 513 ALA A CA 1
ATOM 3885 C C . ALA A 1 513 ? 23.587 -12.734 -29.402 1.00 97.19 513 ALA A C 1
ATOM 3887 O O . ALA A 1 513 ? 23.416 -13.575 -28.524 1.00 97.19 513 ALA A O 1
ATOM 3888 N N . GLY A 1 514 ? 22.566 -12.072 -29.956 1.00 95.38 514 GLY A N 1
ATOM 3889 C CA . GLY A 1 514 ? 21.156 -12.272 -29.621 1.00 95.38 514 GLY A CA 1
ATOM 3890 C C . GLY A 1 514 ? 20.620 -11.343 -28.530 1.00 95.38 514 GLY A C 1
ATOM 3891 O O . GLY A 1 514 ? 19.481 -11.519 -28.108 1.00 95.38 514 GLY A O 1
ATOM 3892 N N . PHE A 1 515 ? 21.397 -10.357 -28.078 1.00 97.00 515 PHE A N 1
ATOM 3893 C CA . PHE A 1 515 ? 20.979 -9.401 -27.049 1.00 97.00 515 PHE A CA 1
ATOM 3894 C C . PHE A 1 515 ? 20.410 -8.118 -27.661 1.00 97.00 515 PHE A C 1
ATOM 3896 O O . PHE A 1 515 ? 20.607 -7.819 -28.837 1.00 97.00 515 PHE A O 1
ATOM 3903 N N . HIS A 1 516 ? 19.693 -7.339 -26.852 1.00 97.75 516 HIS A N 1
ATOM 3904 C CA . HIS A 1 516 ? 19.226 -6.014 -27.249 1.00 97.75 516 HIS A CA 1
ATOM 3905 C C . HIS A 1 516 ? 20.346 -4.984 -27.030 1.00 97.75 516 HIS A C 1
ATOM 3907 O O . HIS A 1 516 ? 20.821 -4.823 -25.905 1.00 97.75 516 HIS A O 1
ATOM 3913 N N . GLY A 1 517 ? 20.777 -4.298 -28.090 1.00 97.69 517 GLY A N 1
ATOM 3914 C CA . GLY A 1 517 ? 21.808 -3.258 -28.030 1.00 97.69 517 GLY A CA 1
ATOM 3915 C C . GLY A 1 517 ? 21.367 -1.992 -28.753 1.00 97.69 517 GLY A C 1
ATOM 3916 O O . GLY A 1 517 ? 20.953 -2.060 -29.913 1.00 97.69 517 GLY A O 1
ATOM 3917 N N . GLU A 1 518 ? 21.463 -0.851 -28.072 1.00 98.31 518 GLU A N 1
ATOM 3918 C CA . GLU A 1 518 ? 21.042 0.452 -28.597 1.00 98.31 518 GLU A CA 1
ATOM 3919 C C . GLU A 1 518 ? 22.206 1.204 -29.266 1.00 98.31 518 GLU A C 1
ATOM 3921 O O . GLU A 1 518 ? 23.237 1.454 -28.642 1.00 98.31 518 GLU A O 1
ATOM 3926 N N . LEU A 1 519 ? 22.014 1.656 -30.508 1.00 98.50 519 LEU A N 1
ATOM 3927 C CA . LEU A 1 519 ? 22.887 2.629 -31.169 1.00 98.50 519 LEU A CA 1
ATOM 3928 C C . LEU A 1 519 ? 22.633 4.025 -30.579 1.00 98.50 519 LEU A C 1
ATOM 3930 O O . LEU A 1 519 ? 21.529 4.563 -30.679 1.00 98.50 519 LEU A O 1
ATOM 3934 N N . ALA A 1 520 ? 23.645 4.642 -29.975 1.00 97.62 520 ALA A N 1
ATOM 3935 C CA . ALA A 1 520 ? 23.529 5.968 -29.377 1.00 97.62 520 ALA A CA 1
ATOM 3936 C C . ALA A 1 520 ? 23.605 7.081 -30.431 1.00 97.62 520 ALA A C 1
ATOM 3938 O O . ALA A 1 520 ? 24.682 7.514 -30.839 1.00 97.62 520 ALA A O 1
ATOM 3939 N N . ALA A 1 521 ? 22.453 7.642 -30.791 1.00 96.94 521 ALA A N 1
ATOM 3940 C CA . ALA A 1 521 ? 22.345 8.718 -31.772 1.00 96.94 521 ALA A CA 1
ATOM 3941 C C . ALA A 1 521 ? 22.902 10.070 -31.288 1.00 96.94 521 ALA A C 1
ATOM 3943 O O . ALA A 1 521 ? 23.106 10.976 -32.095 1.00 96.94 521 ALA A O 1
ATOM 3944 N N . GLY A 1 522 ? 23.199 10.220 -29.991 1.00 92.31 522 GLY A N 1
ATOM 3945 C CA . GLY A 1 522 ? 23.729 11.466 -29.422 1.00 92.31 522 GLY A CA 1
ATOM 3946 C C . GLY A 1 522 ? 25.042 11.941 -30.065 1.00 92.31 522 GLY A C 1
ATOM 3947 O O . GLY A 1 522 ? 25.282 13.146 -30.158 1.00 92.31 522 GLY A O 1
ATOM 3948 N N . GLY A 1 523 ? 25.878 11.015 -30.554 1.00 91.06 523 GLY A N 1
ATOM 3949 C CA . GLY A 1 523 ? 27.112 11.347 -31.277 1.00 91.06 523 GLY A CA 1
ATOM 3950 C C . GLY A 1 523 ? 26.927 11.507 -32.793 1.00 91.06 523 GLY A C 1
ATOM 3951 O O . GLY A 1 523 ? 27.841 11.964 -33.476 1.00 91.06 523 GLY A O 1
ATOM 3952 N N . LEU A 1 524 ? 25.743 11.197 -33.327 1.00 95.44 524 LEU A N 1
ATOM 3953 C CA . LEU A 1 524 ? 25.419 11.233 -34.755 1.00 95.44 524 LEU A CA 1
ATOM 3954 C C . LEU A 1 524 ? 24.820 12.601 -35.116 1.00 95.44 524 LEU A C 1
ATOM 3956 O O . LEU A 1 524 ? 23.618 12.776 -35.305 1.00 95.44 524 LEU A O 1
ATOM 3960 N N . SER A 1 525 ? 25.682 13.617 -35.131 1.00 93.25 525 SER A N 1
ATOM 3961 C CA . SER A 1 525 ? 25.286 15.035 -35.086 1.00 93.25 525 SER A CA 1
ATOM 3962 C C . SER A 1 525 ? 24.736 15.638 -36.386 1.00 93.25 525 SER A C 1
ATOM 3964 O O . SER A 1 525 ? 24.266 16.780 -36.367 1.00 93.25 525 SER A O 1
ATOM 3966 N N . ARG A 1 526 ? 24.798 14.911 -37.506 1.00 95.88 526 ARG A N 1
ATOM 3967 C CA . ARG A 1 526 ? 24.362 15.367 -38.835 1.00 95.88 526 ARG A CA 1
ATOM 3968 C C . ARG A 1 526 ? 23.522 14.284 -39.524 1.00 95.88 526 ARG A C 1
ATOM 3970 O O . ARG A 1 526 ? 23.790 13.110 -39.274 1.00 95.88 526 ARG A O 1
ATOM 3977 N N . PRO A 1 527 ? 22.585 14.650 -40.422 1.00 96.94 527 PRO A N 1
ATOM 3978 C CA . PRO A 1 527 ? 21.745 13.686 -41.135 1.00 96.94 527 PRO A CA 1
ATOM 3979 C C . PRO A 1 527 ? 22.533 12.586 -41.852 1.00 96.94 527 PRO A C 1
ATOM 3981 O O . PRO A 1 527 ? 22.235 11.415 -41.666 1.00 96.94 527 PRO A O 1
ATOM 3984 N N . ASN A 1 528 ? 23.582 12.944 -42.597 1.00 96.81 528 ASN A N 1
ATOM 3985 C CA . ASN A 1 528 ? 24.398 11.964 -43.315 1.00 96.81 528 ASN A CA 1
ATOM 3986 C C . ASN A 1 528 ? 25.103 10.994 -42.355 1.00 96.81 528 ASN A C 1
ATOM 3988 O O . ASN A 1 528 ? 24.975 9.795 -42.522 1.00 96.81 528 ASN A O 1
ATOM 3992 N N . ILE A 1 529 ? 25.731 11.499 -41.282 1.00 96.94 529 ILE A N 1
ATOM 3993 C CA . ILE A 1 529 ? 26.373 10.640 -40.269 1.00 96.94 529 ILE A CA 1
ATOM 3994 C C . ILE A 1 529 ? 25.359 9.667 -39.655 1.00 96.94 529 ILE A C 1
ATOM 3996 O O . ILE A 1 529 ? 25.685 8.510 -39.422 1.00 96.94 529 ILE A O 1
ATOM 4000 N N . PHE A 1 530 ? 24.146 10.138 -39.356 1.00 98.19 530 PHE A N 1
ATOM 4001 C CA . PHE A 1 530 ? 23.104 9.299 -38.772 1.00 98.19 530 PHE A CA 1
ATOM 4002 C C . PHE A 1 530 ? 22.676 8.175 -39.723 1.00 98.19 530 PHE A C 1
ATOM 4004 O O . PHE A 1 530 ? 22.640 7.018 -39.318 1.00 98.19 530 PHE A O 1
ATOM 4011 N N . GLU A 1 531 ? 22.386 8.510 -40.980 1.00 97.75 531 GLU A N 1
ATOM 4012 C CA . GLU A 1 531 ? 21.977 7.539 -41.998 1.00 97.75 531 GLU A CA 1
ATOM 4013 C C . GLU A 1 531 ? 23.089 6.538 -42.318 1.00 97.75 531 GLU A C 1
ATOM 4015 O O . GLU A 1 531 ? 22.836 5.335 -42.334 1.00 97.75 531 GLU A O 1
ATOM 4020 N N . ASP A 1 532 ? 24.321 7.022 -42.490 1.00 98.12 532 ASP A N 1
ATOM 4021 C CA . ASP A 1 532 ? 25.496 6.196 -42.762 1.00 98.12 532 ASP A CA 1
ATOM 4022 C C . ASP A 1 532 ? 25.749 5.212 -41.610 1.00 98.12 532 ASP A C 1
ATOM 4024 O O . ASP A 1 532 ? 25.887 4.017 -41.852 1.00 98.12 532 ASP A O 1
ATOM 4028 N N . ALA A 1 533 ? 25.709 5.676 -40.355 1.00 98.19 533 ALA A N 1
ATOM 4029 C CA . ALA A 1 533 ? 25.909 4.827 -39.178 1.00 98.19 533 ALA A CA 1
ATOM 4030 C C . ALA A 1 533 ? 24.812 3.763 -39.013 1.00 98.19 533 ALA A C 1
ATOM 4032 O O . ALA A 1 533 ? 25.094 2.618 -38.659 1.00 98.19 533 ALA A O 1
ATOM 4033 N N . VAL A 1 534 ? 23.551 4.125 -39.274 1.00 98.31 534 VAL A N 1
ATOM 4034 C CA . VAL A 1 534 ? 22.435 3.172 -39.239 1.00 98.31 534 VAL A CA 1
ATOM 4035 C C . VAL A 1 534 ? 22.597 2.115 -40.334 1.00 98.31 534 VAL A C 1
ATOM 4037 O O . VAL A 1 534 ? 22.469 0.925 -40.052 1.00 98.31 534 VAL A O 1
ATOM 4040 N N . ASN A 1 535 ? 22.914 2.520 -41.565 1.00 98.12 535 ASN A N 1
ATOM 4041 C CA . ASN A 1 535 ? 23.117 1.592 -42.679 1.00 98.12 535 ASN A CA 1
ATOM 4042 C C . ASN A 1 535 ? 24.345 0.696 -42.467 1.00 98.12 535 ASN A C 1
ATOM 4044 O O . ASN A 1 535 ? 24.295 -0.498 -42.762 1.00 98.12 535 ASN A O 1
ATOM 4048 N N . GLU A 1 536 ? 25.424 1.241 -41.904 1.00 98.25 536 GLU A N 1
ATOM 4049 C CA . GLU A 1 536 ? 26.607 0.472 -41.532 1.00 98.25 536 GLU A CA 1
ATOM 4050 C C . GLU A 1 536 ? 26.260 -0.596 -40.488 1.00 98.25 536 GLU A C 1
ATOM 4052 O O . GLU A 1 536 ? 26.591 -1.767 -40.686 1.00 98.25 536 GLU A O 1
ATOM 4057 N N . LEU A 1 537 ? 25.532 -0.239 -39.424 1.00 98.38 537 LEU A N 1
ATOM 4058 C CA . LEU A 1 537 ? 25.072 -1.207 -38.426 1.00 98.38 537 LEU A CA 1
ATOM 4059 C C . LEU A 1 537 ? 24.223 -2.313 -39.068 1.00 98.38 537 LEU A C 1
ATOM 4061 O O . LEU A 1 537 ? 24.466 -3.494 -38.823 1.00 98.38 537 LEU A O 1
ATOM 4065 N N . VAL A 1 538 ? 23.269 -1.948 -39.929 1.00 98.06 538 VAL A N 1
ATOM 4066 C CA . VAL A 1 538 ? 22.415 -2.913 -40.643 1.00 98.06 538 VAL A CA 1
ATOM 4067 C C . VAL A 1 538 ? 23.239 -3.861 -41.514 1.00 98.06 538 VAL A C 1
ATOM 4069 O O . VAL A 1 538 ? 22.940 -5.050 -41.566 1.00 98.06 538 VAL A O 1
ATOM 4072 N N . SER A 1 539 ? 24.308 -3.375 -42.149 1.00 98.00 539 SER A N 1
ATOM 4073 C CA . SER A 1 539 ? 25.193 -4.215 -42.966 1.00 98.00 539 SER A CA 1
ATOM 4074 C C . SER A 1 539 ? 25.993 -5.249 -42.156 1.00 98.00 539 SER A C 1
ATOM 4076 O O . SER A 1 539 ? 26.457 -6.240 -42.718 1.00 98.00 539 SER A O 1
ATOM 4078 N N . LYS A 1 540 ? 26.148 -5.033 -40.841 1.00 98.25 540 LYS A N 1
ATOM 4079 C CA . LYS A 1 540 ? 26.964 -5.858 -39.934 1.00 98.25 540 LYS A CA 1
ATOM 4080 C C . LYS A 1 540 ? 26.148 -6.841 -39.085 1.00 98.25 540 LYS A C 1
ATOM 4082 O O . LYS A 1 540 ? 26.728 -7.756 -38.493 1.00 98.25 540 LYS A O 1
ATOM 4087 N N . ILE A 1 541 ? 24.826 -6.679 -38.993 1.00 97.44 541 ILE A N 1
ATOM 4088 C CA . ILE A 1 541 ? 23.961 -7.602 -38.240 1.00 97.44 541 ILE A CA 1
ATOM 4089 C C . ILE A 1 541 ? 23.489 -8.784 -39.098 1.00 97.44 541 ILE A C 1
ATOM 4091 O O . ILE A 1 541 ? 23.346 -8.687 -40.315 1.00 97.44 541 ILE A O 1
ATOM 4095 N N . LYS A 1 542 ? 23.220 -9.924 -38.455 1.00 96.56 542 LYS A N 1
ATOM 4096 C CA . LYS A 1 542 ? 22.656 -11.111 -39.110 1.00 96.56 542 LYS A CA 1
ATOM 4097 C C . LYS A 1 542 ? 21.252 -10.806 -39.662 1.00 96.56 542 LYS A C 1
ATOM 4099 O O . LYS A 1 542 ? 20.466 -10.147 -38.976 1.00 96.56 542 LYS A O 1
ATOM 4104 N N . PRO A 1 543 ? 20.893 -11.336 -40.848 1.00 94.94 543 PRO A N 1
ATOM 4105 C CA . PRO A 1 543 ? 19.540 -11.217 -41.383 1.00 94.94 543 PRO A CA 1
ATOM 4106 C C . PRO A 1 543 ? 18.471 -11.678 -40.385 1.00 94.94 543 PRO A C 1
ATOM 4108 O O . PRO A 1 543 ? 18.641 -12.689 -39.705 1.00 94.94 543 PRO A O 1
ATOM 4111 N N . GLY A 1 544 ? 17.365 -10.936 -40.316 1.00 90.88 544 GLY A N 1
ATOM 4112 C CA . GLY A 1 544 ? 16.262 -11.195 -39.385 1.00 90.88 544 GLY A CA 1
ATOM 4113 C C . GLY A 1 544 ? 16.399 -10.513 -38.020 1.00 90.88 544 GLY A C 1
ATOM 4114 O O . GLY A 1 544 ? 15.445 -10.536 -37.247 1.00 90.88 544 GLY A O 1
ATOM 4115 N N . LEU A 1 545 ? 17.537 -9.874 -37.725 1.00 94.56 545 LEU A N 1
ATOM 4116 C CA . LEU A 1 545 ? 17.698 -9.045 -36.531 1.00 94.56 545 LEU A CA 1
ATOM 4117 C C . LEU A 1 545 ? 17.265 -7.598 -36.788 1.00 94.56 545 LEU A C 1
ATOM 4119 O O . LEU A 1 545 ? 17.459 -7.058 -37.877 1.00 94.56 545 LEU A O 1
ATOM 4123 N N . GLY A 1 546 ? 16.696 -6.975 -35.757 1.00 94.69 546 GLY A N 1
ATOM 4124 C CA . GLY A 1 546 ? 16.393 -5.550 -35.735 1.00 94.69 546 GLY A CA 1
ATOM 4125 C C . GLY A 1 546 ? 17.476 -4.714 -35.054 1.00 94.69 546 GLY A C 1
ATOM 4126 O O . GLY A 1 546 ? 18.305 -5.235 -34.304 1.00 94.69 546 GLY A O 1
ATOM 4127 N N . ILE A 1 547 ? 17.453 -3.405 -35.305 1.00 97.25 547 ILE A N 1
ATOM 4128 C CA . ILE A 1 547 ? 18.285 -2.411 -34.619 1.00 97.25 547 ILE A CA 1
ATOM 4129 C C . ILE A 1 547 ? 17.444 -1.573 -33.657 1.00 97.25 547 ILE A C 1
ATOM 4131 O O . ILE A 1 547 ? 16.288 -1.257 -33.940 1.00 97.25 547 ILE A O 1
ATOM 4135 N N . ALA A 1 548 ? 18.052 -1.162 -32.550 1.00 97.94 548 ALA A N 1
ATOM 4136 C CA . ALA A 1 548 ? 17.474 -0.226 -31.594 1.00 97.94 548 ALA A CA 1
ATOM 4137 C C . ALA A 1 548 ? 18.288 1.070 -31.592 1.00 97.94 548 ALA A C 1
ATOM 4139 O O . ALA A 1 548 ? 19.516 1.026 -31.689 1.00 97.94 548 ALA A O 1
ATOM 4140 N N . ILE A 1 549 ? 17.626 2.223 -31.489 1.00 98.50 549 ILE A N 1
ATOM 4141 C CA . ILE A 1 549 ? 18.288 3.535 -31.561 1.00 98.50 549 ILE A CA 1
ATOM 4142 C C . ILE A 1 549 ? 17.934 4.363 -30.325 1.00 98.50 549 ILE A C 1
ATOM 4144 O O . ILE A 1 549 ? 16.771 4.669 -30.083 1.00 98.50 549 ILE A O 1
ATOM 4148 N N . ASN A 1 550 ? 18.941 4.781 -29.561 1.00 98.19 550 ASN A N 1
ATOM 4149 C CA . ASN A 1 550 ? 18.777 5.683 -28.424 1.00 98.19 550 ASN A CA 1
ATOM 4150 C C . ASN A 1 550 ? 19.001 7.138 -28.840 1.00 98.19 550 ASN A C 1
ATOM 4152 O O . ASN A 1 550 ? 20.097 7.512 -29.266 1.00 98.19 550 ASN A O 1
ATOM 4156 N N . MET A 1 551 ? 17.988 7.970 -28.634 1.00 97.00 551 MET A N 1
ATOM 4157 C CA . MET A 1 551 ? 17.942 9.374 -29.025 1.00 97.00 551 MET A CA 1
ATOM 4158 C C . MET A 1 551 ? 17.756 10.284 -27.806 1.00 97.00 551 MET A C 1
ATOM 4160 O O . MET A 1 551 ? 17.210 9.873 -26.785 1.00 97.00 551 MET A O 1
ATOM 4164 N N . LEU A 1 552 ? 18.221 11.532 -27.906 1.00 94.50 552 LEU A N 1
ATOM 4165 C CA . LEU A 1 552 ? 18.174 12.505 -26.809 1.00 94.50 552 LEU A CA 1
ATOM 4166 C C . LEU A 1 552 ? 17.069 13.535 -27.058 1.00 94.50 552 LEU A C 1
ATOM 4168 O O . LEU A 1 552 ? 17.224 14.402 -27.920 1.00 94.50 552 LEU A O 1
ATOM 4172 N N . TYR A 1 553 ? 15.981 13.465 -26.290 1.00 92.88 553 TYR A N 1
ATOM 4173 C CA . TYR A 1 553 ? 14.796 14.305 -26.489 1.00 92.88 553 TYR A CA 1
ATOM 4174 C C . TYR A 1 553 ? 15.090 15.797 -26.286 1.00 92.88 553 TYR A C 1
ATOM 4176 O O . TYR A 1 553 ? 14.769 16.625 -27.137 1.00 92.88 553 TYR A O 1
ATOM 4184 N N . LEU A 1 554 ? 15.814 16.147 -25.216 1.00 89.19 554 LEU A N 1
ATOM 4185 C CA . LEU A 1 554 ? 16.204 17.534 -24.925 1.00 89.19 554 LEU A CA 1
ATOM 4186 C C . LEU A 1 554 ? 17.235 18.131 -25.907 1.00 89.19 554 LEU A C 1
ATOM 4188 O O . LEU A 1 554 ? 17.559 19.322 -25.822 1.00 89.19 554 LEU A O 1
ATOM 4192 N N . ASN A 1 555 ? 17.761 17.353 -26.860 1.00 92.94 555 ASN A N 1
ATOM 4193 C CA . ASN A 1 555 ? 18.572 17.880 -27.956 1.00 92.94 555 ASN A CA 1
ATOM 4194 C C . ASN A 1 555 ? 17.697 18.179 -29.180 1.00 92.94 555 ASN A C 1
ATOM 4196 O O . ASN A 1 555 ? 17.762 17.478 -30.189 1.00 92.94 555 ASN A O 1
ATOM 4200 N N . ALA A 1 556 ? 16.919 19.264 -29.107 1.00 91.38 556 ALA A N 1
ATOM 4201 C CA . ALA A 1 556 ? 15.946 19.649 -30.135 1.00 91.38 556 ALA A CA 1
ATOM 4202 C C . ALA A 1 556 ? 16.521 19.689 -31.566 1.00 91.38 556 ALA A C 1
ATOM 4204 O O . ALA A 1 556 ? 15.840 19.309 -32.517 1.00 91.38 556 ALA A O 1
ATOM 4205 N N . LYS A 1 557 ? 17.792 20.094 -31.731 1.00 94.25 557 LYS A N 1
ATOM 4206 C CA . LYS A 1 557 ? 18.458 20.113 -33.044 1.00 94.25 557 LYS A CA 1
ATOM 4207 C C . LYS A 1 557 ? 18.616 18.707 -33.620 1.00 94.25 557 LYS A C 1
ATOM 4209 O O . LYS A 1 557 ? 18.333 18.512 -34.796 1.00 94.25 557 LYS A O 1
ATOM 4214 N N . GLN A 1 558 ? 19.109 17.759 -32.822 1.00 95.19 558 GLN A N 1
ATOM 4215 C CA . GLN A 1 558 ? 19.267 16.371 -33.264 1.00 95.19 558 GLN A CA 1
ATOM 4216 C C . GLN A 1 558 ? 17.911 15.695 -33.430 1.00 95.19 558 GLN A C 1
ATOM 4218 O O . GLN A 1 558 ? 17.650 15.108 -34.476 1.00 95.19 558 GLN A O 1
ATOM 4223 N N . TRP A 1 559 ? 17.023 15.869 -32.452 1.00 96.00 559 TRP A N 1
ATOM 4224 C CA . TRP A 1 559 ? 15.669 15.333 -32.489 1.00 96.00 559 TRP A CA 1
ATOM 4225 C C . TRP A 1 559 ? 14.923 15.716 -33.775 1.00 96.00 559 TRP A C 1
ATOM 4227 O O . TRP A 1 559 ? 14.361 14.852 -34.448 1.00 96.00 559 TRP A O 1
ATOM 4237 N N . GLY A 1 560 ? 15.003 16.996 -34.165 1.00 96.12 560 GLY A N 1
ATOM 4238 C CA . GLY A 1 560 ? 14.308 17.551 -35.326 1.00 96.12 560 GLY A CA 1
ATOM 4239 C C . GLY A 1 560 ? 14.666 16.920 -36.675 1.00 96.12 560 GLY A C 1
ATOM 4240 O O . GLY A 1 560 ? 13.864 17.016 -37.598 1.00 96.12 560 GLY A O 1
ATOM 4241 N N . PHE A 1 561 ? 15.819 16.253 -36.806 1.00 97.25 561 PHE A N 1
ATOM 4242 C CA . PHE A 1 561 ? 16.144 15.487 -38.017 1.00 97.25 561 PHE A CA 1
ATOM 4243 C C . PHE A 1 561 ? 16.163 13.973 -37.786 1.00 97.25 561 PHE A C 1
ATOM 4245 O O . PHE A 1 561 ? 15.721 13.230 -38.657 1.00 97.25 561 PHE A O 1
ATOM 4252 N N . GLN A 1 562 ? 16.636 13.502 -36.630 1.00 98.00 562 GLN A N 1
ATOM 4253 C CA . GLN A 1 562 ? 16.787 12.071 -36.359 1.00 98.00 562 GLN A CA 1
ATOM 4254 C C . GLN A 1 562 ? 15.431 11.361 -36.307 1.00 98.00 562 GLN A C 1
ATOM 4256 O O . GLN A 1 562 ? 15.290 10.291 -36.892 1.00 98.00 562 GLN A O 1
ATOM 4261 N N . PHE A 1 563 ? 14.414 11.956 -35.671 1.00 98.25 563 PHE A N 1
ATOM 4262 C CA . PHE A 1 563 ? 13.123 11.284 -35.501 1.00 98.25 563 PHE A CA 1
ATOM 4263 C C . PHE A 1 563 ? 12.374 11.130 -36.839 1.00 98.25 563 PHE A C 1
ATOM 4265 O O . PHE A 1 563 ? 12.032 10.000 -37.194 1.00 98.25 563 PHE A O 1
ATOM 4272 N N . PRO A 1 564 ? 12.230 12.182 -37.677 1.00 98.25 564 PRO A N 1
ATOM 4273 C CA . PRO A 1 564 ? 11.698 12.017 -39.032 1.00 98.25 564 PRO A CA 1
ATOM 4274 C C . PRO A 1 564 ? 12.496 11.027 -39.894 1.00 98.25 564 PRO A C 1
ATOM 4276 O O . PRO A 1 564 ? 11.917 10.306 -40.710 1.00 98.25 564 PRO A O 1
ATOM 4279 N N . MET A 1 565 ? 13.822 10.967 -39.720 1.00 98.31 565 MET A N 1
ATOM 4280 C CA . MET A 1 565 ? 14.664 10.008 -40.437 1.00 98.31 565 MET A CA 1
ATOM 4281 C C . MET A 1 565 ? 14.410 8.568 -40.003 1.00 98.31 565 MET A C 1
ATOM 4283 O O . MET A 1 565 ? 14.321 7.717 -40.880 1.00 98.31 565 MET A O 1
ATOM 4287 N N . VAL A 1 566 ? 14.216 8.287 -38.711 1.00 98.50 566 VAL A N 1
ATOM 4288 C CA . VAL A 1 566 ? 13.806 6.953 -38.233 1.00 98.50 566 VAL A CA 1
ATOM 4289 C C . VAL A 1 566 ? 12.542 6.490 -38.956 1.00 98.50 566 VAL A C 1
ATOM 4291 O O . VAL A 1 566 ? 12.526 5.400 -39.527 1.00 98.50 566 VAL A O 1
ATOM 4294 N N . LEU A 1 567 ? 11.512 7.342 -39.009 1.00 98.56 567 LEU A N 1
ATOM 4295 C CA . LEU A 1 567 ? 10.253 7.024 -39.688 1.00 98.56 567 LEU A CA 1
ATOM 4296 C C . LEU A 1 567 ? 10.465 6.754 -41.183 1.00 98.56 567 LEU A C 1
ATOM 4298 O O . LEU A 1 567 ? 9.959 5.772 -41.725 1.00 98.56 567 LEU A O 1
ATOM 4302 N N . ARG A 1 568 ? 11.246 7.608 -41.858 1.00 98.44 568 ARG A N 1
ATOM 4303 C CA . ARG A 1 568 ? 11.579 7.455 -43.282 1.00 98.44 568 ARG A CA 1
ATOM 4304 C C . ARG A 1 568 ? 12.338 6.156 -43.547 1.00 98.44 568 ARG A C 1
ATOM 4306 O O . ARG A 1 568 ? 11.959 5.403 -44.433 1.00 98.44 568 ARG A O 1
ATOM 4313 N N . MET A 1 569 ? 13.396 5.897 -42.787 1.00 98.25 569 MET A N 1
ATOM 4314 C CA . MET A 1 569 ? 14.246 4.718 -42.940 1.00 98.25 569 MET A CA 1
ATOM 4315 C C . MET A 1 569 ? 13.450 3.439 -42.695 1.00 98.25 569 MET A C 1
ATOM 4317 O O . MET A 1 569 ? 13.553 2.495 -43.476 1.00 98.25 569 MET A O 1
ATOM 4321 N N . ARG A 1 570 ? 12.584 3.430 -41.676 1.00 98.12 570 ARG A N 1
ATOM 4322 C CA . ARG A 1 570 ? 11.687 2.306 -41.417 1.00 98.12 570 ARG A CA 1
ATOM 4323 C C . ARG A 1 570 ? 10.733 2.044 -42.587 1.00 98.12 570 ARG A C 1
ATOM 4325 O O . ARG A 1 570 ? 10.624 0.899 -43.017 1.00 98.12 570 ARG A O 1
ATOM 4332 N N . ARG A 1 571 ? 10.109 3.086 -43.156 1.00 98.06 571 ARG A N 1
ATOM 4333 C CA . ARG A 1 571 ? 9.272 2.972 -44.373 1.00 98.06 571 ARG A CA 1
ATOM 4334 C C . ARG A 1 571 ? 10.051 2.432 -45.576 1.00 98.06 571 ARG A C 1
ATOM 4336 O O . ARG A 1 571 ? 9.481 1.720 -46.393 1.00 98.06 571 ARG A O 1
ATOM 4343 N N . SER A 1 572 ? 11.346 2.734 -45.660 1.00 96.94 572 SER A N 1
ATOM 4344 C CA . SER A 1 572 ? 12.252 2.227 -46.698 1.00 96.94 572 SER A CA 1
ATOM 4345 C C . SER A 1 572 ? 12.803 0.818 -46.425 1.00 96.94 572 SER A C 1
ATOM 4347 O O . SER A 1 572 ? 13.675 0.361 -47.159 1.00 96.94 572 SER A O 1
ATOM 4349 N N . GLY A 1 573 ? 12.324 0.120 -45.389 1.00 96.19 573 GLY A N 1
ATOM 4350 C CA . GLY A 1 573 ? 12.694 -1.269 -45.100 1.00 96.19 573 GLY A CA 1
ATOM 4351 C C . GLY A 1 573 ? 13.875 -1.452 -44.144 1.00 96.19 573 GLY A C 1
ATOM 4352 O O . GLY A 1 573 ? 14.300 -2.584 -43.920 1.00 96.19 573 GLY A O 1
ATOM 4353 N N . VAL A 1 574 ? 14.397 -0.380 -43.537 1.00 98.12 574 VAL A N 1
ATOM 4354 C CA . VAL A 1 574 ? 15.430 -0.498 -42.495 1.00 98.12 574 VAL A CA 1
ATOM 4355 C C . VAL A 1 574 ? 14.824 -1.200 -41.266 1.00 98.12 574 VAL A C 1
ATOM 4357 O O . VAL A 1 574 ? 13.744 -0.805 -40.803 1.00 98.12 574 VAL A O 1
ATOM 4360 N N . PRO A 1 575 ? 15.478 -2.236 -40.702 1.00 97.25 575 PRO A N 1
ATOM 4361 C CA . PRO A 1 575 ? 14.906 -3.066 -39.645 1.00 97.25 575 PRO A CA 1
ATOM 4362 C C . PRO A 1 575 ? 14.996 -2.396 -38.261 1.00 97.25 575 PRO A C 1
ATOM 4364 O O . PRO A 1 575 ? 15.523 -2.973 -37.318 1.00 97.25 575 PRO A O 1
ATOM 4367 N N . ILE A 1 576 ? 14.492 -1.168 -38.118 1.00 98.38 576 ILE A N 1
ATOM 4368 C CA . ILE A 1 576 ? 14.391 -0.484 -36.820 1.00 98.38 576 ILE A CA 1
ATOM 4369 C C . ILE A 1 576 ? 13.296 -1.172 -35.993 1.00 98.38 576 ILE A C 1
ATOM 4371 O O . ILE A 1 576 ? 12.132 -1.170 -36.388 1.00 98.38 576 ILE A O 1
ATOM 4375 N N . GLU A 1 577 ? 13.686 -1.794 -34.882 1.00 96.81 577 GLU A N 1
ATOM 4376 C CA . GLU A 1 577 ? 12.817 -2.549 -33.966 1.00 96.81 577 GLU A CA 1
ATOM 4377 C C . GLU A 1 577 ? 12.242 -1.653 -32.866 1.00 96.81 577 GLU A C 1
ATOM 4379 O O . GLU A 1 577 ? 11.063 -1.764 -32.528 1.00 96.81 577 GLU A O 1
ATOM 4384 N N . SER A 1 578 ? 13.064 -0.749 -32.327 1.00 97.88 578 SER A N 1
ATOM 4385 C CA . SER A 1 578 ? 12.672 0.157 -31.251 1.00 97.88 578 SER A CA 1
ATOM 4386 C C . SER A 1 578 ? 13.447 1.471 -31.281 1.00 97.88 578 SER A C 1
ATOM 4388 O O . SER A 1 578 ? 14.532 1.578 -31.867 1.00 97.88 578 SER A O 1
ATOM 4390 N N . ILE A 1 579 ? 12.899 2.470 -30.590 1.00 98.12 579 ILE A N 1
ATOM 4391 C CA . ILE A 1 579 ? 13.648 3.664 -30.203 1.00 98.12 579 ILE A CA 1
ATOM 4392 C C . ILE A 1 579 ? 13.621 3.858 -28.692 1.00 98.12 579 ILE A C 1
ATOM 4394 O O . ILE A 1 579 ? 12.640 3.518 -28.032 1.00 98.12 579 ILE A O 1
ATOM 4398 N N . THR A 1 580 ? 14.670 4.481 -28.171 1.00 98.44 580 THR A N 1
ATOM 4399 C CA . THR A 1 580 ? 14.767 4.890 -26.771 1.00 98.44 580 THR A CA 1
ATOM 4400 C C . THR A 1 580 ? 14.825 6.403 -26.682 1.00 98.44 580 THR A C 1
ATOM 4402 O O . THR A 1 580 ? 15.682 7.041 -27.294 1.00 98.44 580 THR A O 1
ATOM 4405 N N . ILE A 1 581 ? 13.909 6.976 -25.909 1.00 96.81 581 ILE A N 1
ATOM 4406 C CA . ILE A 1 581 ? 13.796 8.402 -25.632 1.00 96.81 581 ILE A CA 1
ATOM 4407 C C . ILE A 1 581 ? 14.511 8.660 -24.303 1.00 96.81 581 ILE A C 1
ATOM 4409 O O . ILE A 1 581 ? 13.989 8.393 -23.219 1.00 96.81 581 ILE A O 1
ATOM 4413 N N . GLY A 1 582 ? 15.759 9.113 -24.404 1.00 90.06 582 GLY A N 1
ATOM 4414 C CA . GLY A 1 582 ? 16.590 9.500 -23.269 1.00 90.06 582 GLY A CA 1
ATOM 4415 C C . GLY A 1 582 ? 16.626 11.013 -23.053 1.00 90.06 582 GLY A C 1
ATOM 4416 O O . GLY A 1 582 ? 16.259 11.789 -23.935 1.00 90.06 582 GLY A O 1
ATOM 4417 N N . ALA A 1 583 ? 17.155 11.422 -21.895 1.00 83.81 583 ALA A N 1
ATOM 4418 C CA . ALA A 1 583 ? 17.294 12.820 -21.481 1.00 83.81 583 ALA A CA 1
ATOM 4419 C C . ALA A 1 583 ? 15.962 13.590 -21.549 1.00 83.81 583 ALA A C 1
ATOM 4421 O O . ALA A 1 583 ? 15.785 14.444 -22.415 1.00 83.81 583 ALA A O 1
ATOM 4422 N N . GLY A 1 584 ? 15.054 13.273 -20.620 1.00 85.38 584 GLY A N 1
ATOM 4423 C CA . GLY A 1 584 ? 13.738 13.901 -20.464 1.00 85.38 584 GLY A CA 1
ATOM 4424 C C . GLY A 1 584 ? 12.582 13.004 -20.915 1.00 85.38 584 GLY A C 1
ATOM 4425 O O . GLY A 1 584 ? 12.710 12.255 -21.881 1.00 85.38 584 GLY A O 1
ATOM 4426 N N . ILE A 1 585 ? 11.451 13.101 -20.211 1.00 94.50 585 ILE A N 1
ATOM 4427 C CA . ILE A 1 585 ? 10.182 12.478 -20.607 1.00 94.50 585 ILE A CA 1
ATOM 4428 C C . ILE A 1 585 ? 9.352 13.540 -21.350 1.00 94.50 585 ILE A C 1
ATOM 4430 O O . ILE A 1 585 ? 9.180 14.638 -20.813 1.00 94.50 585 ILE A O 1
ATOM 4434 N N . PRO A 1 586 ? 8.886 13.285 -22.588 1.00 95.06 586 PRO A N 1
ATOM 4435 C CA . PRO A 1 586 ? 7.989 14.199 -23.294 1.00 95.06 586 PRO A CA 1
ATOM 4436 C C . PRO A 1 586 ? 6.684 14.428 -22.523 1.00 95.06 586 PRO A C 1
ATOM 4438 O O . PRO A 1 586 ? 6.289 13.599 -21.707 1.00 95.06 586 PRO A O 1
ATOM 4441 N N . THR A 1 587 ? 5.966 15.516 -22.827 1.00 96.12 587 THR A N 1
ATOM 4442 C CA . THR A 1 587 ? 4.577 15.637 -22.353 1.00 96.12 587 THR A CA 1
ATOM 4443 C C . THR A 1 587 ? 3.737 14.508 -22.942 1.00 96.12 587 THR A C 1
ATOM 4445 O O . THR A 1 587 ? 4.058 13.990 -24.019 1.00 96.12 587 THR A O 1
ATOM 4448 N N . LYS A 1 588 ? 2.644 14.146 -22.267 1.00 96.38 588 LYS A N 1
ATOM 4449 C CA . LYS A 1 588 ? 1.763 13.060 -22.699 1.00 96.38 588 LYS A CA 1
ATOM 4450 C C . LYS A 1 588 ? 1.308 13.231 -24.148 1.00 96.38 588 LYS A C 1
ATOM 4452 O O . LYS A 1 588 ? 1.415 12.301 -24.936 1.00 96.38 588 LYS A O 1
ATOM 4457 N N . GLU A 1 589 ? 0.888 14.432 -24.534 1.00 97.69 589 GLU A N 1
ATOM 4458 C CA . GLU A 1 589 ? 0.390 14.731 -25.881 1.00 97.69 589 GLU A CA 1
ATOM 4459 C C . GLU A 1 589 ? 1.471 14.501 -26.941 1.00 97.69 589 GLU A C 1
ATOM 4461 O O . GLU A 1 589 ? 1.212 13.883 -27.973 1.00 97.69 589 GLU A O 1
ATOM 4466 N N . ARG A 1 590 ? 2.703 14.955 -26.675 1.00 97.12 590 ARG A N 1
ATOM 4467 C CA . ARG A 1 590 ? 3.827 14.768 -27.602 1.00 97.12 590 ARG A CA 1
ATOM 4468 C C . ARG A 1 590 ? 4.299 13.328 -27.662 1.00 97.12 590 ARG A C 1
ATOM 4470 O O . ARG A 1 590 ? 4.631 12.856 -28.746 1.00 97.12 590 ARG A O 1
ATOM 4477 N N . ALA A 1 591 ? 4.299 12.624 -26.535 1.00 97.50 591 ALA A N 1
ATOM 4478 C CA . ALA A 1 591 ? 4.610 11.204 -26.515 1.00 97.50 591 ALA A CA 1
ATOM 4479 C C . ALA A 1 591 ? 3.603 10.408 -27.356 1.00 97.50 591 ALA A C 1
ATOM 4481 O O . ALA A 1 591 ? 4.024 9.614 -28.191 1.00 97.50 591 ALA A O 1
ATOM 4482 N N . LEU A 1 592 ? 2.300 10.669 -27.203 1.00 98.00 592 LEU A N 1
ATOM 4483 C CA . LEU A 1 592 ? 1.250 9.982 -27.959 1.00 98.00 592 LEU A CA 1
ATOM 4484 C C . LEU A 1 592 ? 1.326 10.263 -29.461 1.00 98.00 592 LEU A C 1
ATOM 4486 O O . LEU A 1 592 ? 1.202 9.338 -30.259 1.00 98.00 592 LEU A O 1
ATOM 4490 N N . GLU A 1 593 ? 1.592 11.508 -29.859 1.00 97.88 593 GLU A N 1
ATOM 4491 C CA . GLU A 1 593 ? 1.819 11.849 -31.267 1.00 97.88 593 GLU A CA 1
ATOM 4492 C C . GLU A 1 593 ? 3.012 11.076 -31.848 1.00 97.88 593 GLU A C 1
ATOM 4494 O O . GLU A 1 593 ? 2.908 10.461 -32.909 1.00 97.88 593 GLU A O 1
ATOM 4499 N N . MET A 1 594 ? 4.147 11.076 -31.145 1.00 97.44 594 MET A N 1
ATOM 4500 C CA . MET A 1 594 ? 5.347 10.365 -31.584 1.00 97.44 594 MET A CA 1
ATOM 4501 C C . MET A 1 594 ? 5.119 8.855 -31.662 1.00 97.44 594 MET A C 1
ATOM 4503 O O . MET A 1 594 ? 5.541 8.215 -32.621 1.00 97.44 594 MET A O 1
ATOM 4507 N N . MET A 1 595 ? 4.457 8.287 -30.659 1.00 98.12 595 MET A N 1
ATOM 4508 C CA . MET A 1 595 ? 4.153 6.863 -30.591 1.00 98.12 595 MET A CA 1
ATOM 4509 C C . MET A 1 595 ? 3.196 6.429 -31.707 1.00 98.12 595 MET A C 1
ATOM 4511 O O . MET A 1 595 ? 3.467 5.431 -32.367 1.00 98.12 595 MET A O 1
ATOM 4515 N N . SER A 1 596 ? 2.177 7.233 -32.026 1.00 98.12 596 SER A N 1
ATOM 4516 C CA . SER A 1 596 ? 1.307 6.993 -33.186 1.00 98.12 596 SER A CA 1
ATOM 4517 C C . SER A 1 596 ? 2.104 6.969 -34.494 1.00 98.12 596 SER A C 1
ATOM 4519 O O . SER A 1 596 ? 1.935 6.064 -35.304 1.00 98.12 596 SER A O 1
ATOM 4521 N N . GLN A 1 597 ? 3.037 7.909 -34.687 1.00 98.44 597 GLN A N 1
ATOM 4522 C CA . GLN A 1 597 ? 3.878 7.935 -35.889 1.00 98.44 597 GLN A CA 1
ATOM 4523 C C . GLN A 1 597 ? 4.819 6.723 -35.987 1.00 98.44 597 GLN A C 1
ATOM 4525 O O . GLN A 1 597 ? 5.114 6.264 -37.092 1.00 98.44 597 GLN A O 1
ATOM 4530 N N . LEU A 1 598 ? 5.307 6.211 -34.852 1.00 98.44 598 LEU A N 1
ATOM 4531 C CA . LEU A 1 598 ? 6.103 4.981 -34.789 1.00 98.44 598 LEU A CA 1
ATOM 4532 C C . LEU A 1 598 ? 5.257 3.752 -35.138 1.00 98.44 598 LEU A C 1
ATOM 4534 O O . LEU A 1 598 ? 5.698 2.913 -35.929 1.00 98.44 598 LEU A O 1
ATOM 4538 N N . GLU A 1 599 ? 4.041 3.667 -34.599 1.00 97.06 599 GLU A N 1
ATOM 4539 C CA . GLU A 1 599 ? 3.104 2.582 -34.885 1.00 97.06 599 GLU A CA 1
ATOM 4540 C C . GLU A 1 599 ? 2.726 2.543 -36.376 1.00 97.06 599 GLU A C 1
ATOM 4542 O O . GLU A 1 599 ? 2.777 1.469 -36.980 1.00 97.06 599 GLU A O 1
ATOM 4547 N N . ASP A 1 600 ? 2.496 3.705 -37.003 1.00 97.81 600 ASP A N 1
ATOM 4548 C CA . ASP A 1 600 ? 2.206 3.847 -38.442 1.00 97.81 600 ASP A CA 1
ATOM 4549 C C . ASP A 1 600 ? 3.309 3.278 -39.349 1.00 97.81 600 ASP A C 1
ATOM 4551 O O . ASP A 1 600 ? 3.056 2.873 -40.486 1.00 97.81 600 ASP A O 1
ATOM 4555 N N . VAL A 1 601 ? 4.558 3.261 -38.872 1.00 98.06 601 VAL A N 1
ATOM 4556 C CA . VAL A 1 601 ? 5.701 2.673 -39.592 1.00 98.06 601 VAL A CA 1
ATOM 4557 C C . VAL A 1 601 ? 6.065 1.274 -39.081 1.00 98.06 601 VAL A C 1
ATOM 4559 O O . VAL A 1 601 ? 7.079 0.698 -39.476 1.00 98.06 601 VAL A O 1
ATOM 4562 N N . GLY A 1 602 ? 5.243 0.695 -38.207 1.00 96.88 602 GLY A N 1
ATOM 4563 C CA . GLY A 1 602 ? 5.417 -0.655 -37.683 1.00 96.88 602 GLY A CA 1
ATOM 4564 C C . GLY A 1 602 ? 6.543 -0.790 -36.655 1.00 96.88 602 GLY A C 1
ATOM 4565 O O . GLY A 1 602 ? 7.151 -1.861 -36.573 1.00 96.88 602 GLY A O 1
ATOM 4566 N N . ILE A 1 603 ? 6.853 0.272 -35.906 1.00 98.00 603 ILE A N 1
ATOM 4567 C CA . ILE A 1 603 ? 7.681 0.223 -34.693 1.00 98.00 603 ILE A CA 1
ATOM 4568 C C . ILE A 1 603 ? 6.730 0.158 -33.497 1.00 98.00 603 ILE A C 1
ATOM 4570 O O . ILE A 1 603 ? 6.010 1.111 -33.223 1.00 98.00 603 ILE A O 1
ATOM 4574 N N . LYS A 1 604 ? 6.720 -0.974 -32.786 1.00 96.44 604 LYS A N 1
ATOM 4575 C CA . LYS A 1 604 ? 5.779 -1.239 -31.678 1.00 96.44 604 LYS A CA 1
ATOM 4576 C C . LYS A 1 604 ? 6.412 -1.183 -30.290 1.00 96.44 604 LYS A C 1
ATOM 4578 O O . LYS A 1 604 ? 5.720 -1.388 -29.297 1.00 96.44 604 LYS A O 1
ATOM 4583 N N . VAL A 1 605 ? 7.717 -0.927 -30.221 1.00 98.00 605 VAL A N 1
ATOM 4584 C CA . VAL A 1 605 ? 8.473 -0.843 -28.970 1.00 98.00 605 VAL A CA 1
ATOM 4585 C C . VAL A 1 605 ? 9.074 0.551 -28.849 1.00 98.00 605 VAL A C 1
ATOM 4587 O O . VAL A 1 605 ? 9.840 0.985 -29.711 1.00 98.00 605 VAL A O 1
ATOM 4590 N N . VAL A 1 606 ? 8.745 1.239 -27.760 1.00 98.25 606 VAL A N 1
ATOM 4591 C CA . VAL A 1 606 ? 9.354 2.516 -27.379 1.00 98.25 606 VAL A CA 1
ATOM 4592 C C . VAL A 1 606 ? 9.899 2.403 -25.965 1.00 98.25 606 VAL A C 1
ATOM 4594 O O . VAL A 1 606 ? 9.271 1.804 -25.095 1.00 98.25 606 VAL A O 1
ATOM 4597 N N . CYS A 1 607 ? 11.072 2.967 -25.723 1.00 98.44 607 CYS A N 1
ATOM 4598 C CA . CYS A 1 607 ? 11.696 2.947 -24.411 1.00 98.44 607 CYS A CA 1
ATOM 4599 C C . CYS A 1 607 ? 11.812 4.368 -23.854 1.00 98.44 607 CYS A C 1
ATOM 4601 O O . CYS A 1 607 ? 12.089 5.309 -24.599 1.00 98.44 607 CYS A O 1
ATOM 4603 N N . PHE A 1 608 ? 11.682 4.517 -22.540 1.00 98.19 608 PHE A N 1
ATOM 4604 C CA . PHE A 1 608 ? 11.895 5.777 -21.828 1.00 98.19 608 PHE A CA 1
ATOM 4605 C C . PHE A 1 608 ? 12.907 5.583 -20.700 1.00 98.19 608 PHE A C 1
ATOM 4607 O O . PHE A 1 608 ? 12.931 4.531 -20.062 1.00 98.19 608 PHE A O 1
ATOM 461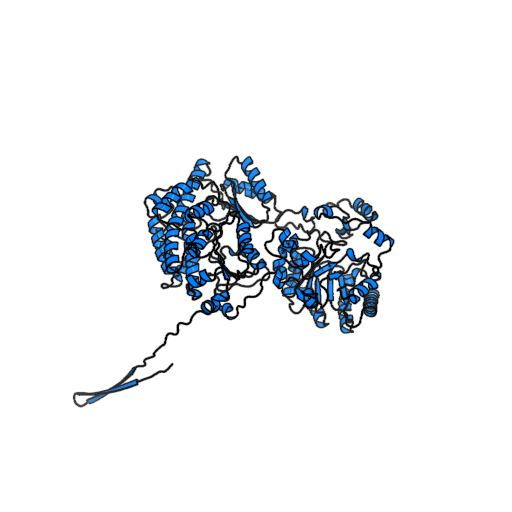4 N N . LYS A 1 609 ? 13.715 6.614 -20.431 1.00 96.00 609 LYS A N 1
ATOM 4615 C CA . LYS A 1 609 ? 14.671 6.654 -19.309 1.00 96.00 609 LYS A CA 1
ATOM 4616 C C . LYS A 1 609 ? 14.221 7.685 -18.263 1.00 96.00 609 LYS A C 1
ATOM 4618 O O . LYS A 1 609 ? 14.716 8.817 -18.298 1.00 96.00 609 LYS A O 1
ATOM 4623 N N . PRO A 1 610 ? 13.251 7.359 -17.383 1.00 94.56 610 PRO A N 1
ATOM 4624 C CA . PRO A 1 610 ? 12.859 8.262 -16.307 1.00 94.56 610 PRO A CA 1
ATOM 4625 C C . PRO A 1 610 ? 13.975 8.375 -15.264 1.00 94.56 610 PRO A C 1
ATOM 4627 O O . PRO A 1 610 ? 14.662 7.401 -14.963 1.00 94.56 610 PRO A O 1
ATOM 4630 N N . GLY A 1 611 ? 14.147 9.578 -14.715 1.00 89.75 611 GLY A N 1
ATOM 4631 C CA . GLY A 1 611 ? 15.168 9.880 -13.707 1.00 89.75 611 GLY A CA 1
ATOM 4632 C C . GLY A 1 611 ? 14.614 10.241 -12.328 1.00 89.75 611 GLY A C 1
ATOM 4633 O O . GLY A 1 611 ? 15.397 10.651 -11.481 1.00 89.75 611 GLY A O 1
ATOM 4634 N N . SER A 1 612 ? 13.298 10.141 -12.120 1.00 90.12 612 SER A N 1
ATOM 4635 C CA . SER A 1 612 ? 12.589 10.458 -10.871 1.00 90.12 612 SER A CA 1
ATOM 4636 C C . SER A 1 612 ? 11.284 9.658 -10.769 1.00 90.12 612 SER A C 1
ATOM 4638 O O . SER A 1 612 ? 10.822 9.113 -11.775 1.00 90.12 612 SER A O 1
ATOM 4640 N N . VAL A 1 613 ? 10.676 9.628 -9.577 1.00 91.75 613 VAL A N 1
ATOM 4641 C CA . VAL A 1 613 ? 9.337 9.051 -9.334 1.00 91.75 613 VAL A CA 1
ATOM 4642 C C . VAL A 1 613 ? 8.281 9.698 -10.240 1.00 91.75 613 VAL A C 1
ATOM 4644 O O . VAL A 1 613 ? 7.566 8.991 -10.946 1.00 91.75 613 VAL A O 1
ATOM 4647 N N . ASP A 1 614 ? 8.260 11.030 -10.339 1.00 91.69 614 ASP A N 1
ATOM 4648 C CA . ASP A 1 614 ? 7.349 11.744 -11.250 1.00 91.69 614 ASP A CA 1
ATOM 4649 C C . ASP A 1 614 ? 7.571 11.351 -12.716 1.00 91.69 614 ASP A C 1
ATOM 4651 O O . ASP A 1 614 ? 6.624 11.174 -13.481 1.00 91.69 614 ASP A O 1
ATOM 4655 N N . GLY A 1 615 ? 8.833 11.160 -13.116 1.00 94.44 615 GLY A N 1
ATOM 4656 C CA . GLY A 1 615 ? 9.174 10.680 -14.452 1.00 94.44 615 GLY A CA 1
ATOM 4657 C C . GLY A 1 615 ? 8.666 9.260 -14.711 1.00 94.44 615 GLY A C 1
ATOM 4658 O O . GLY A 1 615 ? 8.223 8.974 -15.822 1.00 94.44 615 GLY A O 1
ATOM 4659 N N . ILE A 1 616 ? 8.704 8.379 -13.705 1.00 96.88 616 ILE A N 1
ATOM 4660 C CA . ILE A 1 616 ? 8.115 7.036 -13.786 1.00 96.88 616 ILE A CA 1
ATOM 4661 C C . ILE A 1 616 ? 6.607 7.157 -14.009 1.00 96.88 616 ILE A C 1
ATOM 4663 O O . ILE A 1 616 ? 6.105 6.603 -14.984 1.00 96.88 616 ILE A O 1
ATOM 4667 N N . HIS A 1 617 ? 5.897 7.928 -13.183 1.00 96.31 617 HIS A N 1
ATOM 4668 C CA . HIS A 1 617 ? 4.452 8.118 -13.335 1.00 96.31 617 HIS A CA 1
ATOM 4669 C C . HIS A 1 617 ? 4.072 8.724 -14.692 1.00 96.31 617 HIS A C 1
ATOM 4671 O O . HIS A 1 617 ? 3.150 8.222 -15.333 1.00 96.31 617 HIS A O 1
ATOM 4677 N N . ALA A 1 618 ? 4.834 9.697 -15.200 1.00 96.69 618 ALA A N 1
ATOM 4678 C CA . ALA A 1 618 ? 4.626 10.245 -16.539 1.00 96.69 618 ALA A CA 1
ATOM 4679 C C . ALA A 1 618 ? 4.741 9.169 -17.638 1.00 96.69 618 ALA A C 1
ATOM 4681 O O . ALA A 1 618 ? 3.918 9.122 -18.553 1.00 96.69 618 ALA A O 1
ATOM 4682 N N . VAL A 1 619 ? 5.718 8.257 -17.540 1.00 98.12 619 VAL A N 1
ATOM 4683 C CA . VAL A 1 619 ? 5.844 7.118 -18.471 1.00 98.12 619 VAL A CA 1
ATOM 4684 C C . VAL A 1 619 ? 4.650 6.169 -18.356 1.00 98.12 619 VAL A C 1
ATOM 4686 O O . VAL A 1 619 ? 4.155 5.693 -19.377 1.00 98.12 619 VAL A O 1
ATOM 4689 N N . LEU A 1 620 ? 4.159 5.908 -17.142 1.00 97.62 620 LEU A N 1
ATOM 4690 C CA . LEU A 1 620 ? 2.989 5.055 -16.920 1.00 97.62 620 LEU A CA 1
ATOM 4691 C C . LEU A 1 620 ? 1.711 5.661 -17.513 1.00 97.62 620 LEU A C 1
ATOM 4693 O O . LEU A 1 620 ? 0.935 4.941 -18.139 1.00 97.62 620 LEU A O 1
ATOM 4697 N N . GLU A 1 621 ? 1.512 6.974 -17.388 1.00 96.75 621 GLU A N 1
ATOM 4698 C CA . GLU A 1 621 ? 0.382 7.680 -18.005 1.00 96.75 621 GLU A CA 1
ATOM 4699 C C . GLU A 1 621 ? 0.418 7.638 -19.537 1.00 96.75 621 GLU A C 1
ATOM 4701 O O . GLU A 1 621 ? -0.629 7.510 -20.180 1.00 96.75 621 GLU A O 1
ATOM 4706 N N . ILE A 1 622 ? 1.614 7.742 -20.125 1.00 97.62 622 ILE A N 1
ATOM 4707 C CA . ILE A 1 622 ? 1.831 7.591 -21.568 1.00 97.62 622 ILE A CA 1
ATOM 4708 C C . ILE A 1 622 ? 1.511 6.155 -21.995 1.00 97.62 622 ILE A C 1
ATOM 4710 O O . ILE A 1 622 ? 0.744 5.946 -22.934 1.00 97.62 622 ILE A O 1
ATOM 4714 N N . ALA A 1 623 ? 2.061 5.165 -21.289 1.00 97.69 623 ALA A N 1
ATOM 4715 C CA . ALA A 1 623 ? 1.889 3.753 -21.614 1.00 97.69 623 ALA A CA 1
ATOM 4716 C C . ALA A 1 623 ? 0.424 3.306 -21.519 1.00 97.69 623 ALA A C 1
ATOM 4718 O O . ALA A 1 623 ? -0.072 2.648 -22.435 1.00 97.69 623 ALA A O 1
ATOM 4719 N N . ALA A 1 624 ? -0.287 3.725 -20.469 1.00 96.44 624 ALA A N 1
ATOM 4720 C CA . ALA A 1 624 ? -1.704 3.425 -20.283 1.00 96.44 624 ALA A CA 1
ATOM 4721 C C . ALA A 1 624 ? -2.591 4.019 -21.393 1.00 96.44 624 ALA A C 1
ATOM 4723 O O . ALA A 1 624 ? -3.629 3.451 -21.723 1.00 96.44 624 ALA A O 1
ATOM 4724 N N . ALA A 1 625 ? -2.182 5.142 -21.991 1.00 96.69 625 ALA A N 1
ATOM 4725 C CA . ALA A 1 625 ? -2.915 5.788 -23.075 1.00 96.69 625 ALA A CA 1
ATOM 4726 C C . ALA A 1 625 ? -2.674 5.156 -24.462 1.00 96.69 625 ALA A C 1
ATOM 4728 O O . ALA A 1 625 ? -3.421 5.461 -25.390 1.00 96.69 625 ALA A O 1
ATOM 4729 N N . MET A 1 626 ? -1.683 4.267 -24.619 1.00 96.44 626 MET A N 1
ATOM 4730 C CA . MET A 1 626 ? -1.424 3.554 -25.878 1.00 96.44 626 MET A CA 1
ATOM 4731 C C . MET A 1 626 ? -1.114 2.062 -25.643 1.00 96.44 626 MET A C 1
ATOM 4733 O O . MET A 1 626 ? 0.026 1.619 -25.811 1.00 96.44 626 MET A O 1
ATOM 4737 N N . PRO A 1 627 ? -2.128 1.254 -25.274 1.00 95.62 627 PRO A N 1
ATOM 4738 C CA . PRO A 1 627 ? -1.947 -0.155 -24.911 1.00 95.62 627 PRO A CA 1
ATOM 4739 C C . PRO A 1 627 ? -1.477 -1.053 -26.069 1.00 95.62 627 PRO A C 1
ATOM 4741 O O . PRO A 1 627 ? -1.027 -2.170 -25.824 1.00 95.62 627 PRO A O 1
ATOM 4744 N N . SER A 1 628 ? -1.565 -0.591 -27.323 1.00 95.19 628 SER A N 1
ATOM 4745 C CA . SER A 1 628 ? -1.088 -1.317 -28.509 1.00 95.19 628 SER A CA 1
ATOM 4746 C C . SER A 1 628 ? 0.440 -1.374 -28.619 1.00 95.19 628 SER A C 1
ATOM 4748 O O . SER A 1 628 ? 0.978 -2.270 -29.279 1.00 95.19 628 SER A O 1
ATOM 4750 N N . MET A 1 629 ? 1.149 -0.454 -27.958 1.00 96.88 629 MET A N 1
ATOM 4751 C CA . MET A 1 629 ? 2.608 -0.402 -27.941 1.00 96.88 629 MET A CA 1
ATOM 4752 C C . MET A 1 629 ? 3.182 -1.036 -26.679 1.00 96.88 629 MET A C 1
ATOM 4754 O O . MET A 1 629 ? 2.652 -0.872 -25.584 1.00 96.88 629 MET A O 1
ATOM 4758 N N . THR A 1 630 ? 4.326 -1.700 -26.822 1.00 98.25 630 THR A N 1
ATOM 4759 C CA . THR A 1 630 ? 5.156 -2.109 -25.685 1.00 98.25 630 THR A CA 1
ATOM 4760 C C . THR A 1 630 ? 6.023 -0.934 -25.249 1.00 98.25 630 THR A C 1
ATOM 4762 O O . THR A 1 630 ? 6.798 -0.400 -26.047 1.00 98.25 630 THR A O 1
ATOM 4765 N N . VAL A 1 631 ? 5.924 -0.556 -23.976 1.00 98.62 631 VAL A N 1
ATOM 4766 C CA . VAL A 1 631 ? 6.716 0.528 -23.391 1.00 98.62 631 VAL A CA 1
ATOM 4767 C C . VAL A 1 631 ? 7.782 -0.052 -22.470 1.00 98.62 631 VAL A C 1
ATOM 4769 O O . VAL A 1 631 ? 7.470 -0.680 -21.466 1.00 98.62 631 VAL A O 1
ATOM 4772 N N . MET A 1 632 ? 9.057 0.162 -22.778 1.00 98.69 632 MET A N 1
ATOM 4773 C CA . MET A 1 632 ? 10.155 -0.246 -21.903 1.00 98.69 632 MET A CA 1
ATOM 4774 C C . MET A 1 632 ? 10.577 0.914 -20.999 1.00 98.69 632 MET A C 1
ATOM 4776 O O . MET A 1 632 ? 11.168 1.894 -21.453 1.00 98.69 632 MET A O 1
ATOM 4780 N N . LEU A 1 633 ? 10.306 0.786 -19.706 1.00 98.56 633 LEU A N 1
ATOM 4781 C CA . LEU A 1 633 ? 10.769 1.710 -18.683 1.00 98.56 633 LEU A CA 1
ATOM 4782 C C . LEU A 1 633 ? 12.172 1.283 -18.242 1.00 98.56 633 LEU A C 1
ATOM 4784 O O . LEU A 1 633 ? 12.337 0.273 -17.560 1.00 98.56 633 LEU A O 1
ATOM 4788 N N . GLN A 1 634 ? 13.181 2.051 -18.651 1.00 97.81 634 GLN A N 1
ATOM 4789 C CA . GLN A 1 634 ? 14.584 1.819 -18.315 1.00 97.81 634 GLN A CA 1
ATOM 4790 C C . GLN A 1 634 ? 14.972 2.660 -17.095 1.00 97.81 634 GLN A C 1
ATOM 4792 O O . GLN A 1 634 ? 15.388 3.812 -17.226 1.00 97.81 634 GLN A O 1
ATOM 4797 N N . TRP A 1 635 ? 14.809 2.089 -15.904 1.00 96.94 635 TRP A N 1
ATOM 4798 C CA . TRP A 1 635 ? 15.143 2.748 -14.647 1.00 96.94 635 TRP A CA 1
ATOM 4799 C C . TRP A 1 635 ? 16.642 2.675 -14.360 1.00 96.94 635 TRP A C 1
ATOM 4801 O O . TRP A 1 635 ? 17.232 1.591 -14.299 1.00 96.94 635 TRP A O 1
ATOM 4811 N N . THR A 1 636 ? 17.252 3.836 -14.128 1.00 91.12 636 THR A N 1
ATOM 4812 C CA . THR A 1 636 ? 18.655 3.945 -13.724 1.00 91.12 636 THR A CA 1
ATOM 4813 C C . THR A 1 636 ? 18.797 4.910 -12.553 1.00 91.12 636 THR A C 1
ATOM 4815 O O . THR A 1 636 ? 18.419 6.076 -12.668 1.00 91.12 636 THR A O 1
ATOM 4818 N N . GLY A 1 637 ? 19.357 4.435 -11.440 1.00 85.00 637 GLY A N 1
ATOM 4819 C CA . GLY A 1 637 ? 19.589 5.251 -10.246 1.00 85.00 637 GLY A CA 1
ATOM 4820 C C . GLY A 1 637 ? 20.822 6.152 -10.361 1.00 85.00 637 GLY A C 1
ATOM 4821 O O . GLY A 1 637 ? 21.590 6.092 -11.325 1.00 85.00 637 GLY A O 1
ATOM 4822 N N . GLY A 1 638 ? 21.069 6.957 -9.328 1.00 80.38 638 GLY A N 1
ATOM 4823 C CA . GLY A 1 638 ? 22.182 7.909 -9.283 1.00 80.38 638 GLY A CA 1
ATOM 4824 C C . GLY A 1 638 ? 23.579 7.298 -9.130 1.00 80.38 638 GLY A C 1
ATOM 4825 O O . GLY A 1 638 ? 24.560 8.040 -9.113 1.00 80.38 638 GLY A O 1
ATOM 4826 N N . ARG A 1 639 ? 23.691 5.966 -9.014 1.00 81.19 639 ARG A N 1
ATOM 4827 C CA . ARG A 1 639 ? 24.973 5.228 -9.016 1.00 81.19 639 ARG A CA 1
ATOM 4828 C C . ARG A 1 639 ? 25.419 4.796 -10.424 1.00 81.19 639 ARG A C 1
ATOM 4830 O O . ARG A 1 639 ? 26.400 4.076 -10.569 1.00 81.19 639 ARG A O 1
ATOM 4837 N N . ALA A 1 640 ? 24.670 5.153 -11.468 1.00 79.31 640 ALA A N 1
ATOM 4838 C CA . ALA A 1 640 ? 25.019 4.828 -12.848 1.00 79.31 640 ALA A CA 1
ATOM 4839 C C . ALA A 1 640 ? 26.175 5.707 -13.369 1.00 79.31 640 ALA A C 1
ATOM 4841 O O . ALA A 1 640 ? 26.296 6.878 -13.019 1.00 79.31 640 ALA A O 1
ATOM 4842 N N . GLY A 1 641 ? 27.010 5.152 -14.254 1.00 73.50 641 GLY A N 1
ATOM 4843 C CA . GLY A 1 641 ? 28.034 5.925 -14.964 1.00 73.50 641 GLY A CA 1
ATOM 4844 C C . GLY A 1 641 ? 27.436 6.832 -16.048 1.00 73.50 641 GLY A C 1
ATOM 4845 O O . GLY A 1 641 ? 26.393 6.520 -16.621 1.00 73.50 641 GLY A O 1
ATOM 4846 N N . GLY A 1 642 ? 28.120 7.930 -16.386 1.00 79.69 642 GLY A N 1
ATOM 4847 C CA . GLY A 1 642 ? 27.621 8.913 -17.356 1.00 79.69 642 GLY A CA 1
ATOM 4848 C C . GLY A 1 642 ? 26.687 9.949 -16.724 1.00 79.69 642 GLY A C 1
ATOM 4849 O O . GLY A 1 642 ? 26.896 10.322 -15.572 1.00 79.69 642 GLY A O 1
ATOM 4850 N N . HIS A 1 643 ? 25.721 10.473 -17.494 1.00 75.50 643 HIS A N 1
ATOM 4851 C CA . HIS A 1 643 ? 24.691 11.376 -16.959 1.00 75.50 643 HIS A CA 1
ATOM 4852 C C . HIS A 1 643 ? 23.695 10.551 -16.147 1.00 75.50 643 HIS A C 1
ATOM 4854 O O . HIS A 1 643 ? 23.134 9.592 -16.678 1.00 75.50 643 HIS A O 1
ATOM 4860 N N . HIS A 1 644 ? 23.473 10.922 -14.891 1.00 71.44 644 HIS A N 1
ATOM 4861 C CA . HIS A 1 644 ? 22.628 10.159 -13.976 1.00 71.44 644 HIS A CA 1
ATOM 4862 C C . HIS A 1 644 ? 21.748 11.079 -13.121 1.00 71.44 644 HIS A C 1
ATOM 4864 O O . HIS A 1 644 ? 21.978 12.288 -13.024 1.00 71.44 644 HIS A O 1
ATOM 4870 N N . SER A 1 645 ? 20.726 10.496 -12.495 1.00 79.00 645 SER A N 1
ATOM 4871 C CA . SER A 1 645 ? 19.844 11.200 -11.565 1.00 79.00 645 SER A CA 1
ATOM 4872 C C . SER A 1 645 ? 20.513 11.423 -10.200 1.00 79.00 645 SER A C 1
ATOM 4874 O O . SER A 1 645 ? 21.603 10.917 -9.913 1.00 79.00 645 SER A O 1
ATOM 4876 N N . PHE A 1 646 ? 19.860 12.198 -9.335 1.00 81.75 646 PHE A N 1
ATOM 4877 C CA . PHE A 1 646 ? 20.224 12.317 -7.917 1.00 81.75 646 PHE A CA 1
ATOM 4878 C C . PHE A 1 646 ? 19.527 11.275 -7.031 1.00 81.75 646 PHE A C 1
ATOM 4880 O O . PHE A 1 646 ? 19.728 11.284 -5.814 1.00 81.75 646 PHE A O 1
ATOM 4887 N N . GLU A 1 647 ? 18.711 10.412 -7.636 1.00 85.31 647 GLU A N 1
ATOM 4888 C CA . GLU A 1 647 ? 17.870 9.445 -6.941 1.00 85.31 647 GLU A CA 1
ATOM 4889 C C . GLU A 1 647 ? 18.672 8.262 -6.403 1.00 85.31 647 GLU A C 1
ATOM 4891 O O . GLU A 1 647 ? 19.675 7.844 -6.993 1.00 85.31 647 GLU A O 1
ATOM 4896 N N . ASP A 1 648 ? 18.187 7.695 -5.300 1.00 89.38 648 ASP A N 1
ATOM 4897 C CA . ASP A 1 648 ? 18.557 6.342 -4.896 1.00 89.38 648 ASP A CA 1
ATOM 4898 C C . ASP A 1 648 ? 18.114 5.323 -5.957 1.00 89.38 648 ASP A C 1
ATOM 4900 O O . ASP A 1 648 ? 17.198 5.580 -6.737 1.00 89.38 648 ASP A O 1
ATOM 4904 N N . PHE A 1 649 ? 18.775 4.168 -6.015 1.00 90.75 649 PHE A N 1
ATOM 4905 C CA . PHE A 1 649 ? 18.408 3.133 -6.973 1.00 90.75 649 PHE A CA 1
ATOM 4906 C C . PHE A 1 649 ? 17.143 2.368 -6.564 1.00 90.75 649 PHE A C 1
ATOM 4908 O O . PHE A 1 649 ? 16.330 2.062 -7.438 1.00 90.75 649 PHE A O 1
ATOM 4915 N N . HIS A 1 650 ? 16.959 2.062 -5.278 1.00 92.94 650 HIS A N 1
ATOM 4916 C CA . HIS A 1 650 ? 15.872 1.196 -4.819 1.00 92.94 650 HIS A CA 1
ATOM 4917 C C . HIS A 1 650 ? 14.621 1.970 -4.426 1.00 92.94 650 HIS A C 1
ATOM 4919 O O . HIS A 1 650 ? 13.535 1.548 -4.807 1.00 92.94 650 HIS A O 1
ATOM 4925 N N . GLN A 1 651 ? 14.741 3.091 -3.711 1.00 91.25 651 GLN A N 1
ATOM 4926 C CA . GLN A 1 651 ? 13.584 3.789 -3.138 1.00 91.25 651 GLN A CA 1
ATOM 4927 C C . GLN A 1 651 ? 12.515 4.157 -4.189 1.00 91.25 651 GLN A C 1
ATOM 4929 O O . GLN A 1 651 ? 11.349 3.831 -3.960 1.00 91.25 651 GLN A O 1
ATOM 4934 N N . PRO A 1 652 ? 12.856 4.718 -5.369 1.00 92.81 652 PRO A N 1
ATOM 4935 C CA . PRO A 1 652 ? 11.849 4.996 -6.392 1.00 92.81 652 PRO A CA 1
ATOM 4936 C C . PRO A 1 652 ? 11.197 3.729 -6.946 1.00 92.81 652 PRO A C 1
ATOM 4938 O O . PRO A 1 652 ? 10.025 3.757 -7.312 1.00 92.81 652 PRO A O 1
ATOM 4941 N N . MET A 1 653 ? 11.926 2.606 -6.996 1.00 94.88 653 MET A N 1
ATOM 4942 C CA . MET A 1 653 ? 11.338 1.321 -7.376 1.00 94.88 653 MET A CA 1
ATOM 4943 C C . MET A 1 653 ? 10.361 0.836 -6.309 1.00 94.88 653 MET A C 1
ATOM 4945 O O . MET A 1 653 ? 9.253 0.468 -6.663 1.00 94.88 653 MET A O 1
ATOM 4949 N N . GLU A 1 654 ? 10.727 0.863 -5.027 1.00 93.75 654 GLU A N 1
ATOM 4950 C CA . GLU A 1 654 ? 9.848 0.442 -3.923 1.00 93.75 654 GLU A CA 1
ATOM 4951 C C . GLU A 1 654 ? 8.535 1.239 -3.905 1.00 93.75 654 GLU A C 1
ATOM 4953 O O . GLU A 1 654 ? 7.467 0.664 -3.709 1.00 93.75 654 GLU A O 1
ATOM 4958 N N . GLU A 1 655 ? 8.604 2.546 -4.170 1.00 91.38 655 GLU A N 1
ATOM 4959 C CA . GLU A 1 655 ? 7.444 3.442 -4.201 1.00 91.38 655 GLU A CA 1
ATOM 4960 C C . GLU A 1 655 ? 6.540 3.217 -5.423 1.00 91.38 655 GLU A C 1
ATOM 4962 O O . GLU A 1 655 ? 5.315 3.296 -5.319 1.00 91.38 655 GLU A O 1
ATOM 4967 N N . THR A 1 656 ? 7.126 2.912 -6.585 1.00 95.44 656 THR A N 1
ATOM 4968 C CA . THR A 1 656 ? 6.392 2.881 -7.862 1.00 95.44 656 THR A CA 1
ATOM 4969 C C . THR A 1 656 ? 6.142 1.481 -8.418 1.00 95.44 656 THR A C 1
ATOM 4971 O O . THR A 1 656 ? 5.407 1.350 -9.398 1.00 95.44 656 THR A O 1
ATOM 4974 N N . TYR A 1 657 ? 6.690 0.421 -7.811 1.00 96.69 657 TYR A N 1
ATOM 4975 C CA . TYR A 1 657 ? 6.620 -0.942 -8.349 1.00 96.69 657 TYR A CA 1
ATOM 4976 C C . TYR A 1 657 ? 5.180 -1.390 -8.615 1.00 96.69 657 TYR A C 1
ATOM 4978 O O . TYR A 1 657 ? 4.874 -1.852 -9.715 1.00 96.69 657 TYR A O 1
ATOM 4986 N N . ALA A 1 658 ? 4.280 -1.196 -7.646 1.00 94.81 658 ALA A N 1
ATOM 4987 C CA . ALA A 1 658 ? 2.867 -1.541 -7.798 1.00 94.81 658 ALA A CA 1
ATOM 4988 C C . ALA A 1 658 ? 2.233 -0.799 -8.989 1.00 94.81 658 ALA A C 1
ATOM 4990 O O . ALA A 1 658 ? 1.651 -1.424 -9.875 1.00 94.81 658 ALA A O 1
ATOM 4991 N N . ALA A 1 659 ? 2.437 0.520 -9.083 1.00 95.69 659 ALA A N 1
ATOM 4992 C CA . ALA A 1 659 ? 1.931 1.328 -10.193 1.00 95.69 659 ALA A CA 1
ATOM 4993 C C . ALA A 1 659 ? 2.477 0.852 -11.552 1.00 95.69 659 ALA A C 1
ATOM 4995 O O . ALA A 1 659 ? 1.717 0.732 -12.513 1.00 95.69 659 ALA A O 1
ATOM 4996 N N . ILE A 1 660 ? 3.769 0.506 -11.628 1.00 97.19 660 ILE A N 1
ATOM 4997 C CA . ILE A 1 660 ? 4.385 -0.066 -12.834 1.00 97.19 660 ILE A CA 1
ATOM 4998 C C . ILE A 1 660 ? 3.695 -1.379 -13.218 1.00 97.19 660 ILE A C 1
ATOM 5000 O O . ILE A 1 660 ? 3.371 -1.595 -14.385 1.00 97.19 660 ILE A O 1
ATOM 5004 N N . ARG A 1 661 ? 3.444 -2.260 -12.244 1.00 95.38 661 ARG A N 1
ATOM 5005 C CA . ARG A 1 661 ? 2.850 -3.583 -12.480 1.00 95.38 661 ARG A CA 1
ATOM 5006 C C . ARG A 1 661 ? 1.362 -3.553 -12.830 1.00 95.38 661 ARG A C 1
ATOM 5008 O O . ARG A 1 661 ? 0.886 -4.515 -13.441 1.00 95.38 661 ARG A O 1
ATOM 5015 N N . ARG A 1 662 ? 0.656 -2.455 -12.546 1.00 93.88 662 ARG A N 1
ATOM 5016 C CA . ARG A 1 662 ? -0.727 -2.226 -13.003 1.00 93.88 662 ARG A CA 1
ATOM 5017 C C . ARG A 1 662 ? -0.826 -1.854 -14.484 1.00 93.88 662 ARG A C 1
ATOM 5019 O O . ARG A 1 662 ? -1.873 -2.074 -15.087 1.00 93.88 662 ARG A O 1
ATOM 5026 N N . VAL A 1 663 ? 0.242 -1.342 -15.102 1.00 96.56 663 VAL A N 1
ATOM 5027 C CA . VAL A 1 663 ? 0.235 -0.972 -16.527 1.00 96.56 663 VAL A CA 1
ATOM 5028 C C . VAL A 1 663 ? 0.760 -2.133 -17.378 1.00 96.56 663 VAL A C 1
ATOM 5030 O O . VAL A 1 663 ? 1.958 -2.404 -17.471 1.00 96.56 663 VAL A O 1
ATOM 5033 N N . SER A 1 664 ? -0.165 -2.868 -17.998 1.00 94.31 664 SER A N 1
ATOM 5034 C CA . SER A 1 664 ? 0.090 -4.193 -18.577 1.00 94.31 664 SER A CA 1
ATOM 5035 C C . SER A 1 664 ? 1.033 -4.211 -19.781 1.00 94.31 664 SER A C 1
ATOM 5037 O O . SER A 1 664 ? 1.633 -5.255 -20.034 1.00 94.31 664 SER A O 1
ATOM 5039 N N . ASN A 1 665 ? 1.215 -3.097 -20.488 1.00 97.38 665 ASN A N 1
ATOM 5040 C CA . ASN A 1 665 ? 2.122 -2.969 -21.630 1.00 97.38 665 ASN A CA 1
ATOM 5041 C C . ASN A 1 665 ? 3.514 -2.415 -21.265 1.00 97.38 665 ASN A C 1
ATOM 5043 O O . ASN A 1 665 ? 4.327 -2.180 -22.161 1.00 97.38 665 ASN A O 1
ATOM 5047 N N . VAL A 1 666 ? 3.814 -2.238 -19.971 1.00 98.50 666 VAL A N 1
ATOM 5048 C CA . VAL A 1 666 ? 5.130 -1.780 -19.504 1.00 98.50 666 VAL A CA 1
ATOM 5049 C C . VAL A 1 666 ? 6.072 -2.959 -19.228 1.00 98.50 666 VAL A C 1
ATOM 5051 O O . VAL A 1 666 ? 5.687 -3.968 -18.628 1.00 98.50 666 VAL A O 1
ATOM 5054 N N . LEU A 1 667 ? 7.324 -2.827 -19.668 1.00 98.56 667 LEU A N 1
ATOM 5055 C CA . LEU A 1 667 ? 8.459 -3.656 -19.266 1.00 98.56 667 LEU A CA 1
ATOM 5056 C C . LEU A 1 667 ? 9.358 -2.853 -18.325 1.00 98.56 667 LEU A C 1
ATOM 5058 O O . LEU A 1 667 ? 9.857 -1.799 -18.714 1.00 98.56 667 LEU A O 1
ATOM 5062 N N . LEU A 1 668 ? 9.600 -3.359 -17.118 1.00 98.62 668 LEU A N 1
ATOM 5063 C CA . LEU A 1 668 ? 10.527 -2.765 -16.158 1.00 98.62 668 LEU A CA 1
ATOM 5064 C C . LEU A 1 668 ? 11.933 -3.324 -16.372 1.00 98.62 668 LEU A C 1
ATOM 5066 O O . LEU A 1 668 ? 12.211 -4.474 -16.035 1.00 98.62 668 LEU A O 1
ATOM 5070 N N . VAL A 1 669 ? 12.829 -2.500 -16.902 1.00 98.50 669 VAL A N 1
ATOM 5071 C CA . VAL A 1 669 ? 14.245 -2.831 -17.062 1.00 98.50 669 VAL A CA 1
ATOM 5072 C C . VAL A 1 669 ? 15.059 -1.940 -16.139 1.00 98.50 669 VAL A C 1
ATOM 5074 O O . VAL A 1 669 ? 14.899 -0.723 -16.155 1.00 98.50 669 VAL A O 1
ATOM 5077 N N . VAL A 1 670 ? 15.947 -2.531 -15.344 1.00 97.38 670 VAL A N 1
ATOM 5078 C CA . VAL A 1 670 ? 16.733 -1.789 -14.351 1.00 97.38 670 VAL A CA 1
ATOM 5079 C C . VAL A 1 670 ? 18.218 -1.841 -14.671 1.00 97.38 670 VAL A C 1
ATOM 5081 O O . VAL A 1 670 ? 18.746 -2.866 -15.101 1.00 97.38 670 VAL A O 1
ATOM 5084 N N . GLY A 1 671 ? 18.911 -0.728 -14.453 1.00 91.94 671 GLY A N 1
ATOM 5085 C CA . GLY A 1 671 ? 20.327 -0.603 -14.758 1.00 91.94 671 GLY A CA 1
ATOM 5086 C C . GLY A 1 671 ? 21.019 0.420 -13.883 1.00 91.94 671 GLY A C 1
ATOM 5087 O O . GLY A 1 671 ? 20.748 1.603 -13.996 1.00 91.94 671 GLY A O 1
ATOM 5088 N N . SER A 1 672 ? 21.942 0.012 -13.019 1.00 83.44 672 SER A N 1
ATOM 5089 C CA . SER A 1 672 ? 22.785 0.966 -12.295 1.00 83.44 672 SER A CA 1
ATOM 5090 C C . SER A 1 672 ? 23.920 0.208 -11.617 1.00 83.44 672 SER A C 1
ATOM 5092 O O . SER A 1 672 ? 23.731 -0.288 -10.514 1.00 83.44 672 SER A O 1
ATOM 5094 N N . GLY A 1 673 ? 25.073 0.051 -12.270 1.00 83.69 673 GLY A N 1
ATOM 5095 C CA . GLY A 1 673 ? 26.232 -0.635 -11.672 1.00 83.69 673 GLY A CA 1
ATOM 5096 C C . GLY A 1 673 ? 26.233 -2.171 -11.757 1.00 83.69 673 GLY A C 1
ATOM 5097 O O . GLY A 1 673 ? 27.051 -2.805 -11.102 1.00 83.69 673 GLY A O 1
ATOM 5098 N N . PHE A 1 674 ? 25.366 -2.785 -12.570 1.00 90.25 674 PHE A N 1
ATOM 5099 C CA . PHE A 1 674 ? 25.386 -4.238 -12.790 1.00 90.25 674 PHE A CA 1
ATOM 5100 C C . PHE A 1 674 ? 26.601 -4.682 -13.614 1.00 90.25 674 PHE A C 1
ATOM 5102 O O . PHE A 1 674 ? 26.974 -4.023 -14.590 1.00 90.25 674 PHE A O 1
ATOM 5109 N N . GLY A 1 675 ? 27.207 -5.813 -13.235 1.00 86.12 675 GLY A N 1
ATOM 5110 C CA . GLY A 1 675 ? 28.425 -6.312 -13.885 1.00 86.12 675 GLY A CA 1
ATOM 5111 C C . GLY A 1 675 ? 28.612 -7.832 -13.934 1.00 86.12 675 GLY A C 1
ATOM 5112 O O . GLY A 1 675 ? 29.304 -8.315 -14.837 1.00 86.12 675 GLY A O 1
ATOM 5113 N N . ASN A 1 676 ? 27.995 -8.581 -13.019 1.00 87.81 676 ASN A N 1
ATOM 5114 C CA . ASN A 1 676 ? 28.011 -10.046 -12.969 1.00 87.81 676 ASN A CA 1
ATOM 5115 C C . ASN A 1 676 ? 26.575 -10.590 -12.801 1.00 87.81 676 ASN A C 1
ATOM 5117 O O . ASN A 1 676 ? 25.622 -9.817 -12.641 1.00 87.81 676 ASN A O 1
ATOM 5121 N N . TRP A 1 677 ? 26.401 -11.909 -12.897 1.00 90.31 677 TRP A N 1
ATOM 5122 C CA . TRP A 1 677 ? 25.072 -12.519 -12.795 1.00 90.31 677 TRP A CA 1
ATOM 5123 C C . TRP A 1 677 ? 24.649 -12.724 -11.336 1.00 90.31 677 TRP A C 1
ATOM 5125 O O . TRP A 1 677 ? 23.457 -12.654 -11.044 1.00 90.31 677 TRP A O 1
ATOM 5135 N N . GLU A 1 678 ? 25.605 -12.935 -10.428 1.00 90.38 678 GLU A N 1
ATOM 5136 C CA . GLU A 1 678 ? 25.388 -13.152 -8.999 1.00 90.38 678 GLU A CA 1
ATOM 5137 C C . GLU A 1 678 ? 24.635 -11.982 -8.356 1.00 90.38 678 GLU A C 1
ATOM 5139 O O . GLU A 1 678 ? 23.647 -12.206 -7.657 1.00 90.38 678 GLU A O 1
ATOM 5144 N N . ASP A 1 679 ? 25.037 -10.753 -8.679 1.00 86.94 679 ASP A N 1
ATOM 5145 C CA . ASP A 1 679 ? 24.437 -9.518 -8.175 1.00 86.94 679 ASP A CA 1
ATOM 5146 C C . ASP A 1 679 ? 23.139 -9.173 -8.910 1.00 86.94 679 ASP A C 1
ATOM 5148 O O . ASP A 1 679 ? 22.244 -8.552 -8.340 1.00 86.94 679 ASP A O 1
ATOM 5152 N N . SER A 1 680 ? 23.019 -9.574 -10.180 1.00 93.12 680 SER A N 1
ATOM 5153 C CA . SER A 1 680 ? 21.881 -9.214 -11.037 1.00 93.12 680 SER A CA 1
ATOM 5154 C C . SER A 1 680 ? 20.678 -10.144 -10.857 1.00 93.12 680 SER A C 1
ATOM 5156 O O . SER A 1 680 ? 19.536 -9.707 -11.012 1.00 93.12 680 SER A O 1
ATOM 5158 N N . LYS A 1 681 ? 20.899 -11.426 -10.527 1.00 94.44 681 LYS A N 1
ATOM 5159 C CA . LYS A 1 681 ? 19.828 -12.438 -10.473 1.00 94.44 681 LYS A CA 1
ATOM 5160 C C . LYS A 1 681 ? 18.717 -12.073 -9.489 1.00 94.44 681 LYS A C 1
ATOM 5162 O O . LYS A 1 681 ? 17.556 -12.254 -9.829 1.00 94.44 681 LYS A O 1
ATOM 5167 N N . GLN A 1 682 ? 19.072 -11.490 -8.339 1.00 95.44 682 GLN A N 1
ATOM 5168 C CA . GLN A 1 682 ? 18.130 -11.106 -7.281 1.00 95.44 682 GLN A CA 1
ATOM 5169 C C . GLN A 1 682 ? 17.093 -10.079 -7.752 1.00 95.44 682 GLN A C 1
ATOM 5171 O O . GLN A 1 682 ? 16.010 -9.989 -7.184 1.00 95.44 682 GLN A O 1
ATOM 5176 N N . TYR A 1 683 ? 17.411 -9.300 -8.790 1.00 97.12 683 TYR A N 1
ATOM 5177 C CA . TYR A 1 683 ? 16.480 -8.346 -9.384 1.00 97.12 683 TYR A CA 1
ATOM 5178 C C . TYR A 1 683 ? 15.512 -9.040 -10.334 1.00 97.12 683 TYR A C 1
ATOM 5180 O O . TYR A 1 683 ? 14.323 -8.743 -10.305 1.00 97.12 683 TYR A O 1
ATOM 5188 N N . LEU A 1 684 ? 15.988 -10.007 -11.127 1.00 96.88 684 LEU A N 1
ATOM 5189 C CA . LEU A 1 684 ? 15.117 -10.814 -11.984 1.00 96.88 684 LEU A CA 1
ATOM 5190 C C . LEU A 1 684 ? 14.167 -11.681 -11.152 1.00 96.88 684 LEU A C 1
ATOM 5192 O O . LEU A 1 684 ? 12.987 -11.729 -11.455 1.00 96.88 684 LEU A O 1
ATOM 5196 N N . THR A 1 685 ? 14.646 -12.334 -10.095 1.00 95.94 685 THR A N 1
ATOM 5197 C CA . THR A 1 685 ? 13.816 -13.160 -9.195 1.00 95.94 685 THR A CA 1
ATOM 5198 C C . THR A 1 685 ? 12.990 -12.335 -8.208 1.00 95.94 685 THR A C 1
ATOM 5200 O O . THR A 1 685 ? 11.992 -12.816 -7.680 1.00 95.94 685 THR A O 1
ATOM 5203 N N . GLY A 1 686 ? 13.390 -11.088 -7.955 1.00 97.06 686 GLY A N 1
ATOM 5204 C CA . GLY A 1 686 ? 12.731 -10.184 -7.020 1.00 97.06 686 GLY A CA 1
ATOM 5205 C C . GLY A 1 686 ? 13.161 -10.331 -5.559 1.00 97.06 686 GLY A C 1
ATOM 5206 O O . GLY A 1 686 ? 12.617 -9.621 -4.723 1.00 97.06 686 GLY A O 1
ATOM 5207 N N . GLU A 1 687 ? 14.132 -11.194 -5.231 1.00 96.50 687 GLU A N 1
ATOM 5208 C CA . GLU A 1 687 ? 14.641 -11.366 -3.856 1.00 96.50 687 GLU A CA 1
ATOM 5209 C C . GLU A 1 687 ? 15.186 -10.075 -3.225 1.00 96.50 687 GLU A C 1
ATOM 5211 O O . GLU A 1 687 ? 15.217 -9.959 -2.000 1.00 96.50 687 GLU A O 1
ATOM 5216 N N . TRP A 1 688 ? 15.599 -9.099 -4.038 1.00 95.38 688 TRP A N 1
ATOM 5217 C CA . TRP A 1 688 ? 16.151 -7.830 -3.555 1.00 95.38 688 TRP A CA 1
ATOM 5218 C C . TRP A 1 688 ? 15.204 -7.061 -2.622 1.00 95.38 688 TRP A C 1
ATOM 5220 O O . TRP A 1 688 ? 15.681 -6.315 -1.775 1.00 95.38 688 TRP A O 1
ATOM 5230 N N . SER A 1 689 ? 13.882 -7.205 -2.763 1.00 96.38 689 SER A N 1
ATOM 5231 C CA . SER A 1 689 ? 12.921 -6.479 -1.923 1.00 96.38 689 SER A CA 1
ATOM 5232 C C . SER A 1 689 ? 12.825 -7.073 -0.514 1.00 96.38 689 SER A C 1
ATOM 5234 O O . SER A 1 689 ? 12.618 -6.338 0.450 1.00 96.38 689 SER A O 1
ATOM 5236 N N . LEU A 1 690 ? 13.053 -8.381 -0.358 1.00 94.44 690 LEU A N 1
ATOM 5237 C CA . LEU A 1 690 ? 12.989 -9.054 0.945 1.00 94.44 690 LEU A CA 1
ATOM 5238 C C . LEU A 1 690 ? 14.091 -8.562 1.889 1.00 94.44 690 LEU A C 1
ATOM 5240 O O . LEU A 1 690 ? 13.835 -8.277 3.057 1.00 94.44 690 LEU A O 1
ATOM 5244 N N . SER A 1 691 ? 15.314 -8.378 1.378 1.00 91.25 691 SER A N 1
ATOM 5245 C CA . SER A 1 691 ? 16.435 -7.838 2.167 1.00 91.25 691 SER A CA 1
ATOM 5246 C C . SER A 1 691 ? 16.219 -6.387 2.607 1.00 91.25 691 SER A C 1
ATOM 5248 O O . SER A 1 691 ? 16.915 -5.898 3.496 1.00 91.25 691 SER A O 1
ATOM 5250 N N . ARG A 1 692 ? 15.232 -5.711 2.011 1.00 91.31 692 ARG A N 1
ATOM 5251 C CA . ARG A 1 692 ? 14.825 -4.342 2.334 1.00 91.31 692 ARG A CA 1
ATOM 5252 C C . ARG A 1 692 ? 13.591 -4.267 3.235 1.00 91.31 692 ARG A C 1
ATOM 5254 O O . ARG A 1 692 ? 13.135 -3.170 3.543 1.00 91.31 692 ARG A O 1
ATOM 5261 N N . GLY A 1 693 ? 13.096 -5.412 3.709 1.00 89.88 693 GLY A N 1
ATOM 5262 C CA . GLY A 1 693 ? 12.003 -5.500 4.678 1.00 89.88 693 GLY A CA 1
ATOM 5263 C C . GLY A 1 693 ? 10.606 -5.609 4.066 1.00 89.88 693 GLY A C 1
ATOM 5264 O O . GLY A 1 693 ? 9.627 -5.487 4.797 1.00 89.88 693 GLY A O 1
ATOM 5265 N N . HIS A 1 694 ? 10.488 -5.838 2.752 1.00 93.00 694 HIS A N 1
ATOM 5266 C CA . HIS A 1 694 ? 9.196 -6.147 2.126 1.00 93.00 694 HIS A CA 1
ATOM 5267 C C . HIS A 1 694 ? 8.815 -7.615 2.348 1.00 93.00 694 HIS A C 1
ATOM 5269 O O . HIS A 1 694 ? 9.682 -8.484 2.424 1.00 93.00 694 HIS A O 1
ATOM 5275 N N . LEU A 1 695 ? 7.511 -7.901 2.394 1.00 92.69 695 LEU A N 1
ATOM 5276 C CA . LEU A 1 695 ? 6.971 -9.254 2.613 1.00 92.69 695 LEU A CA 1
ATOM 5277 C C . LEU A 1 695 ? 6.839 -10.085 1.324 1.00 92.69 695 LEU A C 1
ATOM 5279 O O . LEU A 1 695 ? 6.443 -11.245 1.363 1.00 92.69 695 LEU A O 1
ATOM 5283 N N . PHE A 1 696 ? 7.150 -9.493 0.172 1.00 92.88 696 PHE A N 1
ATOM 5284 C CA . PHE A 1 696 ? 6.963 -10.084 -1.151 1.00 92.88 696 PHE A CA 1
ATOM 5285 C C . PHE A 1 696 ? 8.126 -9.730 -2.077 1.00 92.88 696 PHE A C 1
ATOM 5287 O O . PHE A 1 696 ? 8.806 -8.711 -1.910 1.00 92.88 696 PHE A O 1
ATOM 5294 N N . LYS A 1 697 ? 8.351 -10.582 -3.081 1.00 95.56 697 LYS A N 1
ATOM 5295 C CA . LYS A 1 697 ? 9.388 -10.379 -4.096 1.00 95.56 697 LYS A CA 1
ATOM 5296 C C . LYS A 1 697 ? 8.919 -9.400 -5.169 1.00 95.56 697 LYS A C 1
ATOM 5298 O O . LYS A 1 697 ? 7.778 -9.466 -5.622 1.00 95.56 697 LYS A O 1
ATOM 5303 N N . MET A 1 698 ? 9.831 -8.551 -5.637 1.00 97.75 698 MET A N 1
ATOM 5304 C CA . MET A 1 698 ? 9.582 -7.569 -6.702 1.00 97.75 698 MET A CA 1
ATOM 5305 C C . MET A 1 698 ? 10.429 -7.853 -7.964 1.00 97.75 698 MET A C 1
ATOM 5307 O O . MET A 1 698 ? 11.393 -7.131 -8.230 1.00 97.75 698 MET A O 1
ATOM 5311 N N . PRO A 1 699 ? 10.124 -8.892 -8.770 1.00 97.81 699 PRO A N 1
ATOM 5312 C CA . PRO A 1 699 ? 10.863 -9.197 -10.001 1.00 97.81 699 PRO A CA 1
ATOM 5313 C C . PRO A 1 699 ? 10.931 -8.029 -10.985 1.00 97.81 699 PRO A C 1
ATOM 5315 O O . PRO A 1 699 ? 9.942 -7.319 -11.156 1.00 97.81 699 PRO A O 1
ATOM 5318 N N . VAL A 1 700 ? 12.031 -7.865 -11.711 1.00 98.31 700 VAL A N 1
ATOM 5319 C CA . VAL A 1 700 ? 12.141 -6.960 -12.872 1.00 98.31 700 VAL A CA 1
ATOM 5320 C C . VAL A 1 700 ? 12.152 -7.763 -14.173 1.00 98.31 700 VAL A C 1
ATOM 5322 O O . VAL A 1 700 ? 12.482 -8.949 -14.190 1.00 98.31 700 VAL A O 1
ATOM 5325 N N . ASP A 1 701 ? 11.810 -7.123 -15.288 1.00 98.50 701 ASP A N 1
ATOM 5326 C CA . ASP A 1 701 ? 11.707 -7.805 -16.580 1.00 98.50 701 ASP A CA 1
ATOM 5327 C C . ASP A 1 701 ? 13.063 -7.909 -17.295 1.00 98.50 701 ASP A C 1
ATOM 5329 O O . ASP A 1 701 ? 13.263 -8.817 -18.097 1.00 98.50 701 ASP A O 1
ATOM 5333 N N . GLY A 1 702 ? 14.026 -7.033 -17.006 1.00 97.88 702 GLY A N 1
ATOM 5334 C CA . GLY A 1 702 ? 15.358 -7.131 -17.602 1.00 97.88 702 GLY A CA 1
ATOM 5335 C C . GLY A 1 702 ? 16.437 -6.339 -16.879 1.00 97.88 702 GLY A C 1
ATOM 5336 O O . GLY A 1 702 ? 16.152 -5.441 -16.085 1.00 97.88 702 GLY A O 1
ATOM 5337 N N . ILE A 1 703 ? 17.689 -6.671 -17.193 1.00 97.69 703 ILE A N 1
ATOM 5338 C CA . ILE A 1 703 ? 18.886 -6.011 -16.667 1.00 97.69 703 ILE A CA 1
ATOM 5339 C C . ILE A 1 703 ? 19.555 -5.197 -17.769 1.00 97.69 703 ILE A C 1
ATOM 5341 O O . ILE A 1 703 ? 19.815 -5.693 -18.865 1.00 97.69 703 ILE A O 1
ATOM 5345 N N . LEU A 1 704 ? 19.875 -3.946 -17.465 1.00 96.00 704 LEU A N 1
ATOM 5346 C CA . LEU A 1 704 ? 20.554 -3.025 -18.364 1.00 96.00 704 LEU A CA 1
ATOM 5347 C C . LEU A 1 704 ? 22.022 -2.868 -17.962 1.00 96.00 704 LEU A C 1
ATOM 5349 O O . LEU A 1 704 ? 22.353 -2.511 -16.830 1.00 96.00 704 LEU A O 1
ATOM 5353 N N . MET A 1 705 ? 22.903 -3.101 -18.934 1.00 95.12 705 MET A N 1
ATOM 5354 C CA . MET A 1 705 ? 24.352 -2.978 -18.821 1.00 95.12 705 MET A CA 1
ATOM 5355 C C . MET A 1 705 ? 24.834 -1.675 -19.470 1.00 95.12 705 MET A C 1
ATOM 5357 O O . MET A 1 705 ? 24.502 -1.369 -20.617 1.00 95.12 705 MET A O 1
ATOM 5361 N N . GLY A 1 706 ? 25.641 -0.919 -18.723 1.00 92.25 706 GLY A N 1
ATOM 5362 C CA . GLY A 1 706 ? 26.303 0.306 -19.182 1.00 92.25 706 GLY A CA 1
ATOM 5363 C C . GLY A 1 706 ? 27.823 0.155 -19.141 1.00 92.25 706 GLY A C 1
ATOM 5364 O O . GLY A 1 706 ? 28.412 -0.520 -19.982 1.00 92.25 706 GLY A O 1
ATOM 5365 N N . SER A 1 707 ? 28.463 0.720 -18.112 1.00 91.06 707 SER A N 1
ATOM 5366 C CA . SER A 1 707 ? 29.927 0.747 -17.952 1.00 91.06 707 SER A CA 1
ATOM 5367 C C . SER A 1 707 ? 30.614 -0.613 -18.128 1.00 91.06 707 SER A C 1
ATOM 5369 O O . SER A 1 707 ? 31.727 -0.685 -18.646 1.00 91.06 707 SER A O 1
ATOM 5371 N N . ARG A 1 708 ? 29.937 -1.710 -17.759 1.00 92.38 708 ARG A N 1
ATOM 5372 C CA . ARG A 1 708 ? 30.455 -3.081 -17.854 1.00 92.38 708 ARG A CA 1
ATOM 5373 C C . ARG A 1 708 ? 30.972 -3.451 -19.247 1.00 92.38 708 ARG A C 1
ATOM 5375 O O . ARG A 1 708 ? 31.957 -4.184 -19.339 1.00 92.38 708 ARG A O 1
ATOM 5382 N N . VAL A 1 709 ? 30.332 -2.959 -20.311 1.00 94.88 709 VAL A N 1
ATOM 5383 C CA . VAL A 1 709 ? 30.683 -3.322 -21.696 1.00 94.88 709 VAL A CA 1
ATOM 5384 C C . VAL A 1 709 ? 31.754 -2.422 -22.315 1.00 94.88 709 VAL A C 1
ATOM 5386 O O . VAL A 1 709 ? 32.236 -2.716 -23.403 1.00 94.88 709 VAL A O 1
ATOM 5389 N N . MET A 1 710 ? 32.189 -1.359 -21.629 1.00 95.12 710 MET A N 1
ATOM 5390 C CA . MET A 1 710 ? 33.224 -0.446 -22.144 1.00 95.12 710 MET A CA 1
ATOM 5391 C C . MET A 1 710 ? 34.586 -1.133 -22.334 1.00 95.12 710 MET A C 1
ATOM 5393 O O . MET A 1 710 ? 35.413 -0.686 -23.123 1.00 95.12 710 MET A O 1
ATOM 5397 N N . VAL A 1 711 ? 34.818 -2.244 -21.631 1.00 95.44 711 VAL A N 1
ATOM 5398 C CA . VAL A 1 711 ? 36.047 -3.045 -21.733 1.00 95.44 711 VAL A CA 1
ATOM 5399 C C . VAL A 1 711 ? 35.909 -4.250 -22.668 1.00 95.44 711 VAL A C 1
ATOM 5401 O O . VAL A 1 711 ? 36.859 -5.018 -22.807 1.00 95.44 711 VAL A O 1
ATOM 5404 N N . ALA A 1 712 ? 34.752 -4.425 -23.321 1.00 96.62 712 ALA A N 1
ATOM 5405 C CA . ALA A 1 712 ? 34.547 -5.496 -24.294 1.00 96.62 712 ALA A CA 1
ATOM 5406 C C . ALA A 1 712 ? 35.553 -5.389 -25.448 1.00 96.62 712 ALA A C 1
ATOM 5408 O O . ALA A 1 712 ? 36.034 -4.300 -25.775 1.00 96.62 712 ALA A O 1
ATOM 5409 N N . LYS A 1 713 ? 35.877 -6.515 -26.089 1.00 97.00 713 LYS A N 1
ATOM 5410 C CA . LYS A 1 713 ? 36.849 -6.554 -27.190 1.00 97.00 713 LYS A CA 1
ATOM 5411 C C . LYS A 1 713 ? 36.422 -5.629 -28.333 1.00 97.00 713 LYS A C 1
ATOM 5413 O O . LYS A 1 713 ? 37.246 -4.871 -28.831 1.00 97.00 713 LYS A O 1
ATOM 5418 N N . GLU A 1 714 ? 35.140 -5.657 -28.664 1.00 97.12 714 GLU A N 1
ATOM 5419 C CA . GLU A 1 714 ? 34.493 -4.944 -29.764 1.00 97.12 714 GLU A CA 1
ATOM 5420 C C . GLU A 1 714 ? 34.233 -3.460 -29.459 1.00 97.12 714 GLU A C 1
ATOM 5422 O O . GLU A 1 714 ? 33.909 -2.694 -30.360 1.00 97.12 714 GLU A O 1
ATOM 5427 N N . ALA A 1 715 ? 34.383 -3.023 -28.203 1.00 96.25 715 ALA A N 1
ATOM 5428 C CA . ALA A 1 715 ? 34.258 -1.612 -27.849 1.00 96.25 715 ALA A CA 1
ATOM 5429 C C . ALA A 1 715 ? 35.453 -0.807 -28.388 1.00 96.25 715 ALA A C 1
ATOM 5431 O O . ALA A 1 715 ? 36.604 -1.170 -28.135 1.00 96.25 715 ALA A O 1
ATOM 5432 N N . ALA A 1 716 ? 35.198 0.339 -29.023 1.00 95.62 716 ALA A N 1
ATOM 5433 C CA . ALA A 1 716 ? 36.242 1.245 -29.522 1.00 95.62 716 ALA A CA 1
ATOM 5434 C C . ALA A 1 716 ? 36.970 2.050 -28.427 1.00 95.62 716 ALA A C 1
ATOM 5436 O O . ALA A 1 716 ? 37.785 2.924 -28.717 1.00 95.62 716 ALA A O 1
ATOM 5437 N N . THR A 1 717 ? 36.697 1.772 -27.150 1.00 94.38 717 THR A N 1
ATOM 5438 C CA . THR A 1 717 ? 37.458 2.335 -26.033 1.00 94.38 717 THR A CA 1
ATOM 5439 C C . THR A 1 717 ? 38.947 2.013 -26.200 1.00 94.38 717 THR A C 1
ATOM 5441 O O . THR A 1 717 ? 39.317 0.856 -26.408 1.00 94.38 717 THR A O 1
ATOM 5444 N N . ALA A 1 718 ? 39.804 3.032 -26.104 1.00 95.94 718 ALA A N 1
ATOM 5445 C CA . ALA A 1 718 ? 41.244 2.868 -26.285 1.00 95.94 718 ALA A CA 1
ATOM 5446 C C . ALA A 1 718 ? 41.819 1.815 -25.310 1.00 95.94 718 ALA A C 1
ATOM 5448 O O . ALA A 1 718 ? 41.369 1.764 -24.158 1.00 95.94 718 ALA A O 1
ATOM 5449 N N . PRO A 1 719 ? 42.799 0.986 -25.722 1.00 95.19 719 PRO A N 1
ATOM 5450 C CA . PRO A 1 719 ? 43.369 -0.065 -24.874 1.00 95.19 719 PRO A CA 1
ATOM 5451 C C . PRO A 1 719 ? 43.843 0.431 -23.501 1.00 95.19 719 PRO A C 1
ATOM 5453 O O . PRO A 1 719 ? 43.601 -0.226 -22.489 1.00 95.19 719 PRO A O 1
ATOM 5456 N N . GLU A 1 720 ? 44.447 1.616 -23.445 1.00 94.75 720 GLU A N 1
ATOM 5457 C CA . GLU A 1 720 ? 44.930 2.243 -22.214 1.00 94.75 720 GLU A CA 1
ATOM 5458 C C . GLU A 1 720 ? 43.770 2.623 -21.285 1.00 94.75 720 GLU A C 1
ATOM 5460 O O . GLU A 1 720 ? 43.863 2.459 -20.070 1.00 94.75 720 GLU A O 1
ATOM 5465 N N . VAL A 1 721 ? 42.642 3.068 -21.851 1.00 93.75 721 VAL A N 1
ATOM 5466 C CA . VAL A 1 721 ? 41.421 3.381 -21.094 1.00 93.75 721 VAL A CA 1
ATOM 5467 C C . VAL A 1 721 ? 40.740 2.101 -20.619 1.00 93.75 721 VAL A C 1
ATOM 5469 O O . VAL A 1 721 ? 40.288 2.052 -19.479 1.00 93.75 721 VAL A O 1
ATOM 5472 N N . LYS A 1 722 ? 40.707 1.037 -21.436 1.00 95.06 722 LYS A N 1
ATOM 5473 C CA . LYS A 1 722 ? 40.210 -0.277 -20.992 1.00 95.06 722 LYS A CA 1
ATOM 5474 C C . LYS A 1 722 ? 41.024 -0.788 -19.808 1.00 95.06 722 LYS A C 1
ATOM 5476 O O . LYS A 1 722 ? 40.438 -1.219 -18.820 1.00 95.06 722 LYS A O 1
ATOM 5481 N N . LYS A 1 723 ? 42.355 -0.687 -19.885 1.00 94.56 723 LYS A N 1
ATOM 5482 C CA . LYS A 1 723 ? 43.247 -1.039 -18.779 1.00 94.56 723 LYS A CA 1
ATOM 5483 C C . LYS A 1 723 ? 42.956 -0.200 -17.535 1.00 94.56 723 LYS A C 1
ATOM 5485 O O . LYS A 1 723 ? 42.771 -0.775 -16.473 1.00 94.56 723 LYS A O 1
ATOM 5490 N N . LEU A 1 724 ? 42.830 1.121 -17.674 1.00 93.94 724 LEU A N 1
ATOM 5491 C CA . LEU A 1 724 ? 42.480 2.001 -16.556 1.00 93.94 724 LEU A CA 1
ATOM 5492 C C . LEU A 1 724 ? 41.148 1.605 -15.900 1.00 93.94 724 LEU A C 1
ATOM 5494 O O . LEU A 1 724 ? 41.066 1.562 -14.679 1.00 93.94 724 LEU A O 1
ATOM 5498 N N . LEU A 1 725 ? 40.116 1.299 -16.692 1.00 90.69 725 LEU A N 1
ATOM 5499 C CA . LEU A 1 725 ? 38.813 0.868 -16.176 1.00 90.69 725 LEU A CA 1
ATOM 5500 C C . LEU A 1 725 ? 38.897 -0.467 -15.427 1.00 90.69 725 LEU A C 1
ATOM 5502 O O . LEU A 1 725 ? 38.239 -0.615 -14.406 1.00 90.69 725 LEU A O 1
ATOM 5506 N N . VAL A 1 726 ? 39.701 -1.417 -15.913 1.00 92.56 726 VAL A N 1
ATOM 5507 C CA . VAL A 1 726 ? 39.948 -2.700 -15.229 1.00 92.56 726 VAL A CA 1
ATOM 5508 C C . VAL A 1 726 ? 40.743 -2.504 -13.936 1.00 92.56 726 VAL A C 1
ATOM 5510 O O . VAL A 1 726 ? 40.445 -3.149 -12.937 1.00 92.56 726 VAL A O 1
ATOM 5513 N N . ASP A 1 727 ? 41.730 -1.608 -13.948 1.00 92.12 727 ASP A N 1
ATOM 5514 C CA . ASP A 1 727 ? 42.587 -1.312 -12.796 1.00 92.12 727 ASP A CA 1
ATOM 5515 C C . ASP A 1 727 ? 41.869 -0.435 -11.742 1.00 92.12 727 ASP A C 1
ATOM 5517 O O . ASP A 1 727 ? 42.345 -0.311 -10.614 1.00 92.12 727 ASP A O 1
ATOM 5521 N N . THR A 1 728 ? 40.730 0.182 -12.087 1.00 87.06 728 THR A N 1
ATOM 5522 C CA . THR A 1 728 ? 39.936 1.012 -11.170 1.00 87.06 728 THR A CA 1
ATOM 5523 C C . THR A 1 728 ? 39.017 0.122 -10.324 1.00 87.06 728 THR A C 1
ATOM 5525 O O . THR A 1 728 ? 38.092 -0.477 -10.876 1.00 87.06 728 THR A O 1
ATOM 5528 N N . PRO A 1 729 ? 39.211 0.037 -8.994 1.00 86.12 729 PRO A N 1
ATOM 5529 C CA . PRO A 1 729 ? 38.329 -0.749 -8.139 1.00 86.12 729 PRO A CA 1
ATOM 5530 C C . PRO A 1 729 ? 36.918 -0.147 -8.094 1.00 86.12 729 PRO A C 1
ATOM 5532 O O . PRO A 1 729 ? 36.740 1.072 -8.152 1.00 86.12 729 PRO A O 1
ATOM 5535 N N . GLY A 1 730 ? 35.913 -1.015 -7.972 1.00 81.62 730 GLY A N 1
ATOM 5536 C CA . GLY A 1 730 ? 34.531 -0.604 -7.728 1.00 81.62 730 GLY A CA 1
ATOM 5537 C C . GLY A 1 730 ? 34.325 -0.045 -6.316 1.00 81.62 730 GLY A C 1
ATOM 5538 O O . GLY A 1 730 ? 35.179 -0.189 -5.443 1.00 81.62 730 GLY A O 1
ATOM 5539 N N . ILE A 1 731 ? 33.169 0.581 -6.094 1.00 78.62 731 ILE A N 1
ATOM 5540 C CA . ILE A 1 731 ? 32.729 1.053 -4.775 1.00 78.62 731 ILE A CA 1
ATOM 5541 C C . ILE A 1 731 ? 31.599 0.133 -4.312 1.00 78.62 731 ILE A C 1
ATOM 5543 O O . ILE A 1 731 ? 30.571 0.051 -4.981 1.00 78.62 731 ILE A O 1
ATOM 5547 N N . GLU A 1 732 ? 31.795 -0.553 -3.186 1.00 66.75 732 GLU A N 1
ATOM 5548 C CA . GLU A 1 732 ? 30.844 -1.546 -2.662 1.00 66.75 732 GLU A CA 1
ATOM 5549 C C . GLU A 1 732 ? 29.625 -0.905 -1.979 1.00 66.75 732 GLU A C 1
ATOM 5551 O O . GLU A 1 732 ? 28.510 -1.409 -2.091 1.00 66.75 732 GLU A O 1
ATOM 5556 N N . SER A 1 733 ? 29.816 0.226 -1.292 1.00 57.47 733 SER A N 1
ATOM 5557 C CA . SER A 1 733 ? 28.759 0.917 -0.546 1.00 57.47 733 SER A CA 1
ATOM 5558 C C . SER A 1 733 ? 28.037 1.965 -1.400 1.00 57.47 733 SER A C 1
ATOM 5560 O O . SER A 1 733 ? 28.651 2.835 -2.027 1.00 57.47 733 SER A O 1
ATOM 5562 N N . GLU A 1 734 ? 26.703 1.938 -1.382 1.00 58.16 734 GLU A N 1
ATOM 5563 C CA . GLU A 1 734 ? 25.868 2.968 -2.017 1.00 58.16 734 GLU A CA 1
ATOM 5564 C C . GLU A 1 734 ? 26.012 4.340 -1.344 1.00 58.16 734 GLU A C 1
ATOM 5566 O O . GLU A 1 734 ? 25.931 5.370 -2.014 1.00 58.16 734 GLU A O 1
ATOM 5571 N N . LEU A 1 735 ? 26.302 4.373 -0.038 1.00 51.91 735 LEU A N 1
ATOM 5572 C CA . LEU A 1 735 ? 26.550 5.616 0.700 1.00 51.91 735 LEU A CA 1
ATOM 5573 C C . LEU A 1 735 ? 27.858 6.292 0.250 1.00 51.91 735 LEU A C 1
ATOM 5575 O O . LEU A 1 735 ? 27.956 7.520 0.229 1.00 51.91 735 LEU A O 1
ATOM 5579 N N . ASP A 1 736 ? 28.833 5.509 -0.207 1.00 50.94 736 ASP A N 1
ATOM 5580 C CA . ASP A 1 736 ? 30.144 6.015 -0.623 1.00 50.94 736 ASP A CA 1
ATOM 5581 C C . ASP A 1 736 ? 30.126 6.593 -2.057 1.00 50.94 736 ASP A C 1
ATOM 5583 O O . ASP A 1 736 ? 31.004 7.373 -2.441 1.00 50.94 736 ASP A O 1
ATOM 5587 N N . HIS A 1 737 ? 29.071 6.321 -2.842 1.00 54.31 737 HIS A N 1
ATOM 5588 C CA . HIS A 1 737 ? 28.847 6.916 -4.173 1.00 54.31 737 HIS A CA 1
ATOM 5589 C C . HIS A 1 737 ? 28.477 8.413 -4.135 1.00 54.31 737 HIS A C 1
ATOM 5591 O O . HIS A 1 737 ? 28.428 9.089 -5.174 1.00 54.31 737 HIS A O 1
ATOM 5597 N N . ILE A 1 738 ? 28.184 8.966 -2.955 1.00 48.09 738 ILE A N 1
ATOM 5598 C CA . ILE A 1 738 ? 27.722 10.353 -2.804 1.00 48.09 738 ILE A CA 1
ATOM 5599 C C . ILE A 1 738 ? 28.871 11.361 -3.040 1.00 48.09 738 ILE A C 1
ATOM 5601 O O . ILE A 1 738 ? 28.599 12.491 -3.444 1.00 48.09 738 ILE A O 1
ATOM 5605 N N . GLY A 1 739 ? 30.144 10.952 -2.914 1.00 42.84 739 GLY A N 1
ATOM 5606 C CA . GLY A 1 739 ? 31.313 11.840 -3.061 1.00 42.84 739 GLY A CA 1
ATOM 5607 C C . GLY A 1 739 ? 32.370 11.443 -4.104 1.00 42.84 739 GLY A C 1
ATOM 5608 O O . GLY A 1 739 ? 33.233 12.259 -4.429 1.00 42.84 739 GLY A O 1
ATOM 5609 N N . ALA A 1 740 ? 32.338 10.226 -4.651 1.00 42.47 740 ALA A N 1
ATOM 5610 C CA . ALA A 1 740 ? 33.372 9.750 -5.570 1.00 42.47 740 ALA A CA 1
ATOM 5611 C C . ALA A 1 740 ? 33.066 10.112 -7.039 1.00 42.47 740 ALA A C 1
ATOM 5613 O O . ALA A 1 740 ? 32.030 9.734 -7.575 1.00 42.47 740 ALA A O 1
ATOM 5614 N N . GLY A 1 741 ? 33.972 10.840 -7.706 1.00 43.19 741 GLY A N 1
ATOM 5615 C CA . GLY A 1 741 ? 33.982 10.987 -9.174 1.00 43.19 741 GLY A CA 1
ATOM 5616 C C . GLY A 1 741 ? 32.867 11.833 -9.815 1.00 43.19 741 GLY A C 1
ATOM 5617 O O . GLY A 1 741 ? 32.755 11.827 -11.043 1.00 43.19 741 GLY A O 1
ATOM 5618 N N . ARG A 1 742 ? 32.059 12.564 -9.030 1.00 52.91 742 ARG A N 1
ATOM 5619 C CA . ARG A 1 742 ? 31.012 13.473 -9.539 1.00 52.91 742 ARG A CA 1
ATOM 5620 C C . ARG A 1 742 ? 31.608 14.767 -10.095 1.00 52.91 742 ARG A C 1
ATOM 5622 O O . ARG A 1 742 ? 32.321 15.476 -9.393 1.00 52.91 742 ARG A O 1
ATOM 5629 N N . ALA A 1 743 ? 31.229 15.111 -11.318 1.00 50.94 743 ALA A N 1
ATOM 5630 C CA . ALA A 1 743 ? 31.368 16.439 -11.906 1.00 50.94 743 ALA A CA 1
ATOM 5631 C C . ALA A 1 743 ? 30.013 16.944 -12.414 1.00 50.94 743 ALA A C 1
ATOM 5633 O O . ALA A 1 743 ? 29.053 16.181 -12.490 1.00 50.94 743 ALA A O 1
ATOM 5634 N N . HIS A 1 744 ? 29.934 18.224 -12.772 1.00 48.66 744 HIS A N 1
ATOM 5635 C CA . HIS A 1 744 ? 28.748 18.801 -13.402 1.00 48.66 744 HIS A CA 1
ATOM 5636 C C . HIS A 1 744 ? 28.978 18.982 -14.905 1.00 48.66 744 HIS A C 1
ATOM 5638 O O . HIS A 1 744 ? 30.039 19.428 -15.352 1.00 48.66 744 HIS A O 1
ATOM 5644 N N . SER A 1 745 ? 27.974 18.630 -15.707 1.00 49.16 745 SER A N 1
ATOM 5645 C CA . SER A 1 745 ? 27.926 18.956 -17.128 1.00 49.16 745 SER A CA 1
ATOM 5646 C C . SER A 1 745 ? 27.814 20.476 -17.313 1.00 49.16 745 SER A C 1
ATOM 5648 O O . SER A 1 745 ? 27.430 21.207 -16.401 1.00 49.16 745 SER A O 1
ATOM 5650 N N . ARG A 1 746 ? 28.056 20.983 -18.531 1.00 46.38 746 ARG A N 1
ATOM 5651 C CA . ARG A 1 746 ? 27.867 22.419 -18.844 1.00 46.38 746 ARG A CA 1
ATOM 5652 C C . ARG A 1 746 ? 26.433 22.923 -18.613 1.00 46.38 746 ARG A C 1
ATOM 5654 O O . ARG A 1 746 ? 26.225 24.131 -18.614 1.00 46.38 746 ARG A O 1
ATOM 5661 N N . ARG A 1 747 ? 25.453 22.022 -18.465 1.00 43.09 747 ARG A N 1
ATOM 5662 C CA . ARG A 1 747 ? 24.045 22.331 -18.165 1.00 43.09 747 ARG A CA 1
ATOM 5663 C C . ARG A 1 747 ? 23.673 22.071 -16.695 1.00 43.09 747 ARG A C 1
ATOM 5665 O O . ARG A 1 747 ? 22.502 22.162 -16.348 1.00 43.09 747 ARG A O 1
ATOM 5672 N N . GLY A 1 748 ? 24.651 21.770 -15.836 1.00 47.94 748 GLY A N 1
ATOM 5673 C CA . GLY A 1 748 ? 24.444 21.549 -14.403 1.00 47.94 748 GLY A CA 1
ATOM 5674 C C . GLY A 1 748 ? 23.870 20.174 -14.046 1.00 47.94 748 GLY A C 1
ATOM 5675 O O . GLY A 1 748 ? 23.284 20.029 -12.976 1.00 47.94 748 GLY A O 1
ATOM 5676 N N . GLU A 1 749 ? 23.989 19.179 -14.928 1.00 48.50 749 GLU A N 1
ATOM 5677 C CA . GLU A 1 749 ? 23.587 17.786 -14.660 1.00 48.50 749 GLU A CA 1
ATOM 5678 C C . GLU A 1 749 ? 24.776 16.992 -14.091 1.00 48.50 749 GLU A C 1
ATOM 5680 O O . GLU A 1 749 ? 25.897 17.198 -14.563 1.00 48.50 749 GLU A O 1
ATOM 5685 N N . PRO A 1 750 ? 24.582 16.082 -13.120 1.00 51.38 750 PRO A N 1
ATOM 5686 C CA . PRO A 1 750 ? 25.655 15.221 -12.625 1.00 51.38 750 PRO A CA 1
ATOM 5687 C C . PRO A 1 750 ? 26.254 14.321 -13.709 1.00 51.38 750 PRO A C 1
ATOM 5689 O O . PRO A 1 750 ? 25.540 13.789 -14.560 1.00 51.38 750 PRO A O 1
ATOM 5692 N N . LEU A 1 751 ? 27.570 14.121 -13.639 1.00 47.75 751 LEU A N 1
ATOM 5693 C CA . LEU A 1 751 ? 28.345 13.237 -14.502 1.00 47.75 751 LEU A CA 1
ATOM 5694 C C . LEU A 1 751 ? 29.372 12.462 -13.664 1.00 47.75 751 LEU A C 1
ATOM 5696 O O . LEU A 1 751 ? 30.202 13.076 -12.992 1.00 47.75 751 LEU A O 1
ATOM 5700 N N . HIS A 1 752 ? 29.370 11.130 -13.735 1.00 56.38 752 HIS A N 1
ATOM 5701 C CA . HIS A 1 752 ? 30.430 10.294 -13.146 1.00 56.38 752 HIS A CA 1
ATOM 5702 C C . HIS A 1 752 ? 31.566 10.044 -14.142 1.00 56.38 752 HIS A C 1
ATOM 5704 O O . HIS A 1 752 ? 31.326 9.561 -15.251 1.00 56.38 752 HIS A O 1
ATOM 5710 N N . SER A 1 753 ? 32.809 10.354 -13.752 1.00 49.84 753 SER A N 1
ATOM 5711 C CA . SER A 1 753 ? 34.015 10.087 -14.552 1.00 49.84 753 SER A CA 1
ATOM 5712 C C . SER A 1 753 ? 35.257 9.862 -13.679 1.00 49.84 753 SER A C 1
ATOM 5714 O O . SER A 1 753 ? 35.467 10.556 -12.687 1.00 49.84 753 SER A O 1
ATOM 5716 N N . ALA A 1 754 ? 36.103 8.901 -14.067 1.00 47.66 754 ALA A N 1
ATOM 5717 C CA . ALA A 1 754 ? 37.251 8.428 -13.283 1.00 47.66 754 ALA A CA 1
ATOM 5718 C C . ALA A 1 754 ? 38.595 9.128 -13.600 1.00 47.66 754 ALA A C 1
ATOM 5720 O O . ALA A 1 754 ? 39.635 8.715 -13.096 1.00 47.66 754 ALA A O 1
ATOM 5721 N N . VAL A 1 755 ? 38.622 10.170 -14.443 1.00 41.44 755 VAL A N 1
ATOM 5722 C CA . VAL A 1 755 ? 39.887 10.753 -14.944 1.00 41.44 755 VAL A CA 1
ATOM 5723 C C . VAL A 1 755 ? 40.340 11.965 -14.117 1.00 41.44 755 VAL A C 1
ATOM 5725 O O . VAL A 1 755 ? 39.552 12.847 -13.790 1.00 41.44 755 VAL A O 1
ATOM 5728 N N . GLU A 1 756 ? 41.643 12.076 -13.851 1.00 36.22 756 GLU A N 1
ATOM 5729 C CA . GLU A 1 756 ? 42.287 13.150 -13.069 1.00 36.22 756 GLU A CA 1
ATOM 5730 C C . GLU A 1 756 ? 42.047 14.578 -13.620 1.00 36.22 756 GLU A C 1
ATOM 5732 O O . GLU A 1 756 ? 42.011 15.553 -12.867 1.00 36.22 756 GLU A O 1
ATOM 5737 N N . GLY A 1 757 ? 41.758 14.717 -14.920 1.00 37.50 757 GLY A N 1
ATOM 5738 C CA . GLY A 1 757 ? 41.301 15.978 -15.525 1.00 37.50 757 GLY A CA 1
ATOM 5739 C C . GLY A 1 757 ? 39.936 16.460 -15.006 1.00 37.50 757 GLY A C 1
ATOM 5740 O O . GLY A 1 757 ? 39.693 17.664 -14.939 1.00 37.50 757 GLY A O 1
ATOM 5741 N N . VAL A 1 758 ? 39.078 15.541 -14.555 1.00 44.88 758 VAL A N 1
ATOM 5742 C CA . VAL A 1 758 ? 37.775 15.841 -13.946 1.00 44.88 758 VAL A CA 1
ATOM 5743 C C . VAL A 1 758 ? 37.945 16.341 -12.512 1.00 44.88 758 VAL A C 1
ATOM 5745 O O . VAL A 1 758 ? 37.237 17.261 -12.119 1.00 44.88 758 VAL A O 1
ATOM 5748 N N . ARG A 1 759 ? 38.964 15.881 -11.766 1.00 34.16 759 ARG A N 1
ATOM 5749 C CA . ARG A 1 759 ? 39.342 16.498 -10.476 1.00 34.16 759 ARG A CA 1
ATOM 5750 C C . ARG A 1 759 ? 39.709 17.977 -10.637 1.00 34.16 759 ARG A C 1
ATOM 5752 O O . ARG A 1 759 ? 39.308 18.784 -9.806 1.00 34.16 759 ARG A O 1
ATOM 5759 N N . ARG A 1 760 ? 40.402 18.363 -11.719 1.00 34.19 760 ARG A N 1
ATOM 5760 C CA . ARG A 1 760 ? 40.660 19.786 -12.031 1.00 34.19 760 ARG A CA 1
ATOM 5761 C C . ARG A 1 760 ? 39.388 20.558 -12.383 1.00 34.19 760 ARG A C 1
ATOM 5763 O O . ARG A 1 760 ? 39.290 21.721 -12.021 1.00 34.19 760 ARG A O 1
ATOM 5770 N N . GLN A 1 761 ? 38.427 19.936 -13.061 1.00 37.38 761 GLN A N 1
ATOM 5771 C CA . GLN A 1 761 ? 37.159 20.579 -13.420 1.00 37.38 761 GLN A CA 1
ATOM 5772 C C . GLN A 1 761 ? 36.233 20.756 -12.202 1.00 37.38 761 GLN A C 1
ATOM 5774 O O . GLN A 1 761 ? 35.615 21.803 -12.064 1.00 37.38 761 GLN A O 1
ATOM 5779 N N . VAL A 1 762 ? 36.227 19.792 -11.276 1.00 38.91 762 VAL A N 1
ATOM 5780 C CA . VAL A 1 762 ? 35.561 19.879 -9.962 1.00 38.91 762 VAL A CA 1
ATOM 5781 C C . VAL A 1 762 ? 36.201 20.955 -9.075 1.00 38.91 762 VAL A C 1
ATOM 5783 O O . VAL A 1 762 ? 35.494 21.675 -8.382 1.00 38.91 762 VAL A O 1
ATOM 5786 N N . LEU A 1 763 ? 37.527 21.128 -9.135 1.00 35.00 763 LEU A N 1
ATOM 5787 C CA . LEU A 1 763 ? 38.241 22.205 -8.428 1.00 35.00 763 LEU A CA 1
ATOM 5788 C C . LEU A 1 763 ? 37.999 23.609 -9.021 1.00 35.00 763 LEU A C 1
ATOM 5790 O O . LEU A 1 763 ? 38.263 24.599 -8.344 1.00 35.00 763 LEU A O 1
ATOM 5794 N N . LEU A 1 764 ? 37.528 23.708 -10.270 1.00 37.41 764 LEU A N 1
ATOM 5795 C CA . LEU A 1 764 ? 37.287 24.974 -10.978 1.00 37.41 764 LEU A CA 1
ATOM 5796 C C . LEU A 1 764 ? 35.822 25.438 -10.947 1.00 37.41 764 LEU A C 1
ATOM 5798 O O . LEU A 1 764 ? 35.547 26.538 -11.424 1.00 37.41 764 LEU A O 1
ATOM 5802 N N . ASP A 1 765 ? 34.906 24.642 -10.391 1.00 39.16 765 ASP A N 1
ATOM 5803 C CA . ASP A 1 765 ? 33.479 24.970 -10.289 1.00 39.16 765 ASP A CA 1
ATOM 5804 C C . ASP A 1 765 ? 33.080 25.178 -8.812 1.00 39.16 765 ASP A C 1
ATOM 5806 O O . ASP A 1 765 ? 32.420 24.327 -8.209 1.00 39.16 765 ASP A O 1
ATOM 5810 N N . PRO A 1 766 ? 33.527 26.274 -8.159 1.00 36.16 766 PRO A N 1
ATOM 5811 C CA . PRO A 1 766 ? 33.013 26.625 -6.849 1.00 36.16 766 PRO A CA 1
ATOM 5812 C C . PRO A 1 766 ? 31.551 27.042 -7.021 1.00 36.16 766 PRO A C 1
ATOM 5814 O O . PRO A 1 766 ? 31.233 27.862 -7.883 1.00 36.16 766 PRO A O 1
ATOM 5817 N N . ALA A 1 767 ? 30.682 26.454 -6.198 1.00 37.66 767 ALA A N 1
ATOM 5818 C CA . ALA A 1 767 ? 29.255 26.737 -6.102 1.00 37.66 767 ALA A CA 1
ATOM 5819 C C . ALA A 1 767 ? 28.908 28.186 -6.492 1.00 37.66 767 ALA A C 1
ATOM 5821 O O . ALA A 1 767 ? 29.233 29.129 -5.767 1.00 37.66 767 ALA A O 1
ATOM 5822 N N . ARG A 1 768 ? 28.227 28.373 -7.631 1.00 26.14 768 ARG A N 1
ATOM 5823 C CA . ARG A 1 768 ? 27.489 29.617 -7.865 1.00 26.14 768 ARG A CA 1
ATOM 5824 C C . ARG A 1 768 ? 26.253 29.570 -6.967 1.00 26.14 768 ARG A C 1
ATOM 5826 O O . ARG A 1 768 ? 25.451 28.654 -7.143 1.00 26.14 768 ARG A O 1
ATOM 5833 N N . PRO A 1 769 ? 26.094 30.500 -6.015 1.00 28.00 769 PRO A N 1
ATOM 5834 C CA . PRO A 1 769 ? 24.884 30.564 -5.218 1.00 28.00 769 PRO A CA 1
ATOM 5835 C C . PRO A 1 769 ? 23.739 31.044 -6.117 1.00 28.00 769 PRO A C 1
ATOM 5837 O O . PRO A 1 769 ? 23.859 32.078 -6.778 1.00 28.00 769 PRO A O 1
ATOM 5840 N N . GLY A 1 770 ? 22.662 30.266 -6.152 1.00 27.89 770 GLY A N 1
ATOM 5841 C CA . GLY A 1 770 ? 21.353 30.632 -6.681 1.00 27.89 770 GLY A CA 1
ATOM 5842 C C . GLY A 1 770 ? 20.307 30.152 -5.700 1.00 27.89 770 GLY A C 1
ATOM 5843 O O . GLY A 1 770 ? 20.290 28.921 -5.478 1.00 27.89 770 GLY A O 1
#

Foldseek 3Di:
DDKDKDKDKDKDWDDDPPDIDIDIDMDIDIDDDDDDDPPQFLCQVLLVQAAEAAEFFDAQDDQQLLLLCLCVVDPPAPLNVLVVLLLVLQQVLLVDPVNVPFPLNDDRRNVVCQSVVDDRPDDDPPDDCSEQLNVQLRQLSQLLSQVSVLCVVRVHWLQSNLVRYQAYEYFQSRLQNSQLSQLDNGNVSSSVLSSLVSSLSNLLSRLLLRLVVVVCVVVVVPPVDDPQFAQKKKFAFDAPVVLVVLQVVLCVVVVDPFWDFAEDLDRGITMIGGRSVSVVVSQVVVVVQADDPPDDCQLPFPVPHGTHTDMHHGSYHGGWRACSSVSSLVVSVVSCVVSVNWDALCSGSHFYFQQALCRDGRVPGGTVVSVSSCSTHHHHGNNLSNLLVCLVRVLVHAEYEYSGPDCRCCVSCLLSCQQSQHAYEPSGPVFQADDDDLVGRDYGYNVRCSVCSSVDDDDPRHLLVQAFWDADPVRDTDGPLCVVQVAHQEEADADQQWQEQLNLLVQQVCQQVRHAYERECPNQQDLVSLVVSLVVSQVSHDPPTAYEYEDEPVPCNSCVRNLVVVLVVLLVPHRHQEYEYEHDDDQLVVLLVSCVSCVVSPRQEYEYEAQALVSVVRQLSNLLVCVSHQYEYEYEAQQAAFFHTSHDQPPSCSVCLSSQVSRPRYAYEYEHPDADCVVVVCQSSQVVVVVVPRSHGRHGSHYYDYPNCCLPPSTPNDPVVSVVSVVDDDDPDPVVSPPAQWDADPVRTTHRDDDPVRVVRRVVDDDDDD

Secondary structure (DSSP, 8-state):
---EEEEEEEEEEEEETTEEEEEEEEEEEEE----------HHHHHGGG--EEEEE--SSS--HHHHHHHHHH-TT-HHHHHHHHHHHHHHHHHTSHHHHTSTT------HHHHHHHS-TTPPPTT--TTSHHHHHHHHHHHHHHHHHHHHHHHT--HHHHHHTBS-BEESTTHHHHHHHHHH-SSHHHHHHHHHHHHHHHHHHHHHHHHHHHHHHHHTT-TT---TT--SEEEEES--HHHHHHHHHHHHHHHT----EEEEEEETTEEEEES-HHHHHHHHHHHHTTSPPTT---TTS-GGGPPP--EEEE-S-SS--SSGGGTTHHHHHHHHHHHHT----GGG-SS-BB-SSTT--BGGG-S-HHHHHHHHHHTSPEEHHHHHHHHHHH-TT--EEEE-SSTTTTHHHHHHHHHHHTPEEEE-STT-SS----SSS--EEEHHHHHHHGGG------SHHHHHS-EE-TTS-EE-HHHHHHSS-SEEE---TTTSSGGGHHHHHHHHHTT-EEEEEGGG--SHHHHHHHHHHHHHHSPTT--EEEEEETT-HHHHHHHHHHHHHHHHTT--EEEEEEESSPPPHHHHHHHHHHHHHTT--EEEE---SHHHHHHHHHHHHH-TTSEEEEEE--TTSSEE--SS-SSHHHHHHHHHHHHSTTEEEEE-SS--SHHHHHHHHH-GGGGGGT-SS----SEEEESGGGGGSTTS-S-HHHHHHHHHS-----TGGGGTSSEEE-TTS-EEE---HHHHHHHHT------

Organism: Phytophthora nicotianae (strain INRA-310) (NCBI:txid761204)